Protein 1R73 (pdb70)

Sequence (66 aa):
MKASELRNYTDEELKNLLEEKKRQLMELRFQLAMGQLKNTSLIKLTKRDIARIKTILRERELGIRRMKASELRNYTDEELKNLLEEKKRQLMELRFQLAMGQLKNTSLIKLTKRDIARIKTILRERELGIRRMKASELRNYTDEELKNLLEEKKRQLMELRFQLAMGQLKNTSLIKLTKRDIARIKTILRERELGIRRMKASELRNYTDEELKNLLEEKKRQLMELRFQLAMGQLKNTSLIKLTKRDIARIKTILRERELGIRRMKASELRNYTDEELKNLLEEKKRQLMELRFQLAMGQLKNTSLIKLTKRDIARIKTILRERELGIRRMKASELRNYTDEELKNLLEEKKRQLMELRFQLAMGQLKNTSLIKLTKRDIARIKTILRERELGIRRMKASELRNYTDEELKNLLEEKKRQLMELRFQLAMGQLKNTSLIKLTKRDIARIKTILRERELGIRRMKASELRNYTDEELKNLLEEKKRQLMELRFQLAMGQLKNTSLIKLTKRDIARIKTILRERELGIRRMKASELRNYTDEELKNLLEEKKRQLMELRFQLAMGQLKNTSLIKLTKRDIARIKTILRERELGIRRMKASELRNYTDEELKNLLEEKKRQLMELRFQLAMGQLKNTSLIKLTKRDIARIKTILRERELGIRRMKASELRNYTDEELKNLLEEKKRQLMELRFQLAMGQLKNTSLIKLTKRDIARIKTILRERELGIRRMKASELRNYTDEELKNLLEEKKRQLMELRFQLAMGQLKNTSLIKLTKRDIARIKTILRERELGIRRMKASELRNYTDEELKNLLEEKKRQLMELRFQLAMGQLKNTSLIKLTKRDIARIKTILRERELGIRRMKASELRNYTDEELKNLLEEKKRQLMELRFQLAMGQLKNTSLIKLTKRDIARIKTILRERELGIRRMKASELRNYTDEELKNLLEEKKRQLMELRFQLAMGQLKNTSLIKLTKRDIARIKTILRERELGIRRMKASELRNYTDEELKNLLEEKKRQLMELRFQLAMGQLKNTSLIKLTKRDIARIKTILRERELGIRRMKASELRNYTDEELKNLLEEKKRQLMELRFQLAMGQLKNTSLIKLTKRDIARIKTILRERELGIRRMKASELRNYTDEELKNLLEEKKRQLMELRFQLAMGQLKNTSLIKLTKRDIARIKTILRERELGIRRMKASELRNYTDEELKNLLEEKKRQLMELRFQLAMGQLKNTSLIKLTKRDIARIKTILRERELGIRRMKASELRNYTDEELKNLLEEKKRQLMELRFQLAMGQLKNTSLIKLTKRDIARIKTILRERELGIRR

CATH classification: 1.10.287.310

Organism: Thermotoga maritima (strain ATCC 43589 / DSM 3109 / JCM 10099 / NBRC 100826 / MSB8) (NCBI:txid243274)

Structure (mmCIF, N/CA/C/O backbone):
data_1R73
#
_entry.id   1R73
#
_cell.length_a   1.000
_cell.length_b   1.000
_cell.length_c   1.000
_cell.angle_alpha   90.00
_cell.angle_beta   90.00
_cell.angle_gamma   90.00
#
_symmetry.space_group_name_H-M   'P 1'
#
loop_
_atom_site.group_PDB
_atom_site.id
_atom_site.type_symbol
_atom_site.label_atom_id
_atom_site.label_alt_id
_atom_site.label_comp_id
_atom_site.label_asym_id
_atom_site.label_entity_id
_atom_site.label_seq_id
_atom_site.pdbx_PDB_ins_code
_atom_site.Cartn_x
_atom_site.Cartn_y
_atom_site.Cartn_z
_atom_site.occupancy
_atom_site.B_iso_or_equiv
_atom_site.auth_seq_id
_atom_site.auth_comp_id
_atom_site.auth_asym_id
_atom_site.auth_atom_id
_atom_site.pdbx_PDB_model_num
ATOM 1 N N . MET A 1 1 ? 9.504 6.433 -1.663 1.00 0.00 1 MET A N 1
ATOM 2 C CA . MET A 1 1 ? 10.965 6.552 -1.514 1.00 0.00 1 MET A CA 1
ATOM 3 C C . MET A 1 1 ? 11.370 6.068 -0.122 1.00 0.00 1 MET A C 1
ATOM 4 O O . MET A 1 1 ? 11.386 4.855 0.092 1.00 0.00 1 MET A O 1
ATOM 18 N N . LYS A 1 2 ? 11.692 6.950 0.837 1.00 0.00 2 LYS A N 1
ATOM 19 C CA . LYS A 1 2 ? 12.045 6.520 2.194 1.00 0.00 2 LYS A CA 1
ATOM 20 C C . LYS A 1 2 ? 10.863 5.825 2.878 1.00 0.00 2 LYS A C 1
ATOM 21 O O . LYS A 1 2 ? 9.702 6.074 2.525 1.00 0.00 2 LYS A O 1
ATOM 40 N N . ALA A 1 3 ? 11.174 4.931 3.819 1.00 0.00 3 ALA A N 1
ATOM 41 C CA . ALA A 1 3 ? 10.271 4.253 4.724 1.00 0.00 3 ALA A CA 1
ATOM 42 C C . ALA A 1 3 ? 10.693 4.560 6.157 1.00 0.00 3 ALA A C 1
ATOM 43 O O . ALA A 1 3 ? 9.994 5.241 6.897 1.00 0.00 3 ALA A O 1
ATOM 50 N N . SER A 1 4 ? 11.795 3.929 6.562 1.00 0.00 4 SER A N 1
ATOM 51 C CA . SER A 1 4 ? 12.062 3.359 7.869 1.00 0.00 4 SER A CA 1
ATOM 52 C C . SER A 1 4 ? 10.899 2.492 8.285 1.00 0.00 4 SER A C 1
ATOM 53 O O . SER A 1 4 ? 11.005 1.279 8.205 1.00 0.00 4 SER A O 1
ATOM 61 N N . GLU A 1 5 ? 9.780 3.110 8.594 1.00 0.00 5 GLU A N 1
ATOM 62 C CA . GLU A 1 5 ? 8.643 2.499 9.287 1.00 0.00 5 GLU A CA 1
ATOM 63 C C . GLU A 1 5 ? 8.153 1.291 8.482 1.00 0.00 5 GLU A C 1
ATOM 64 O O . GLU A 1 5 ? 8.126 0.161 8.953 1.00 0.00 5 GLU A O 1
ATOM 76 N N . LEU A 1 6 ? 7.915 1.501 7.191 1.00 0.00 6 LEU A N 1
ATOM 77 C CA . LEU A 1 6 ? 7.376 0.497 6.283 1.00 0.00 6 LEU A CA 1
ATOM 78 C C . LEU A 1 6 ? 8.332 -0.642 5.944 1.00 0.00 6 LEU A C 1
ATOM 79 O O . LEU A 1 6 ? 7.892 -1.623 5.354 1.00 0.00 6 LEU A O 1
ATOM 95 N N . ARG A 1 7 ? 9.628 -0.530 6.239 1.00 0.00 7 ARG A N 1
ATOM 96 C CA . ARG A 1 7 ? 10.555 -1.640 6.234 1.00 0.00 7 ARG A CA 1
ATOM 97 C C . ARG A 1 7 ? 10.877 -2.154 7.639 1.00 0.00 7 ARG A C 1
ATOM 98 O O . ARG A 1 7 ? 11.526 -3.188 7.759 1.00 0.00 7 ARG A O 1
ATOM 119 N N . ASN A 1 8 ? 10.495 -1.401 8.668 1.00 0.00 8 ASN A N 1
ATOM 120 C CA . ASN A 1 8 ? 10.874 -1.623 10.065 1.00 0.00 8 ASN A CA 1
ATOM 121 C C . ASN A 1 8 ? 9.965 -2.635 10.754 1.00 0.00 8 ASN A C 1
ATOM 122 O O . ASN A 1 8 ? 10.409 -3.259 11.722 1.00 0.00 8 ASN A O 1
ATOM 133 N N . TYR A 1 9 ? 8.733 -2.828 10.275 1.00 0.00 9 TYR A N 1
ATOM 134 C CA . TYR A 1 9 ? 7.872 -3.881 10.751 1.00 0.00 9 TYR A CA 1
ATOM 135 C C . TYR A 1 9 ? 8.544 -5.249 10.551 1.00 0.00 9 TYR A C 1
ATOM 136 O O . TYR A 1 9 ? 9.532 -5.354 9.821 1.00 0.00 9 TYR A O 1
ATOM 154 N N . THR A 1 10 ? 8.074 -6.288 11.234 1.00 0.00 10 THR A N 1
ATOM 155 C CA . THR A 1 10 ? 8.609 -7.632 11.050 1.00 0.00 10 THR A CA 1
ATOM 156 C C . THR A 1 10 ? 7.993 -8.265 9.800 1.00 0.00 10 THR A C 1
ATOM 157 O O . THR A 1 10 ? 6.967 -7.790 9.337 1.00 0.00 10 THR A O 1
ATOM 168 N N . ASP A 1 11 ? 8.551 -9.344 9.241 1.00 0.00 11 ASP A N 1
ATOM 169 C CA . ASP A 1 11 ? 8.103 -9.891 7.946 1.00 0.00 11 ASP A CA 1
ATOM 170 C C . ASP A 1 11 ? 6.611 -10.252 7.938 1.00 0.00 11 ASP A C 1
ATOM 171 O O . ASP A 1 11 ? 5.981 -10.201 6.882 1.00 0.00 11 ASP A O 1
ATOM 180 N N . GLU A 1 12 ? 6.049 -10.571 9.105 1.00 0.00 12 GLU A N 1
ATOM 181 C CA . GLU A 1 12 ? 4.650 -10.904 9.336 1.00 0.00 12 GLU A CA 1
ATOM 182 C C . GLU A 1 12 ? 3.757 -9.659 9.413 1.00 0.00 12 GLU A C 1
ATOM 183 O O . GLU A 1 12 ? 2.626 -9.652 8.930 1.00 0.00 12 GLU A O 1
ATOM 195 N N . GLU A 1 13 ? 4.238 -8.594 10.044 1.00 0.00 13 GLU A N 1
ATOM 196 C CA . GLU A 1 13 ? 3.574 -7.292 10.052 1.00 0.00 13 GLU A CA 1
ATOM 197 C C . GLU A 1 13 ? 3.641 -6.641 8.670 1.00 0.00 13 GLU A C 1
ATOM 198 O O . GLU A 1 13 ? 2.644 -6.155 8.156 1.00 0.00 13 GLU A O 1
ATOM 210 N N . LEU A 1 14 ? 4.821 -6.645 8.045 1.00 0.00 14 LEU A N 1
ATOM 211 C CA . LEU A 1 14 ? 5.116 -6.002 6.775 1.00 0.00 14 LEU A CA 1
ATOM 212 C C . LEU A 1 14 ? 4.109 -6.488 5.748 1.00 0.00 14 LEU A C 1
ATOM 213 O O . LEU A 1 14 ? 3.383 -5.678 5.182 1.00 0.00 14 LEU A O 1
ATOM 229 N N . LYS A 1 15 ? 4.021 -7.800 5.511 1.00 0.00 15 LYS A N 1
ATOM 230 C CA . LYS A 1 15 ? 3.009 -8.351 4.630 1.00 0.00 15 LYS A CA 1
ATOM 231 C C . LYS A 1 15 ? 1.642 -7.850 5.028 1.00 0.00 15 LYS A C 1
ATOM 232 O O . LYS A 1 15 ? 0.952 -7.336 4.170 1.00 0.00 15 LYS A O 1
ATOM 251 N N . ASN A 1 16 ? 1.261 -7.948 6.293 1.00 0.00 16 ASN A N 1
ATOM 252 C CA . ASN A 1 16 ? -0.093 -7.653 6.733 1.00 0.00 16 ASN A CA 1
ATOM 253 C C . ASN A 1 16 ? -0.468 -6.177 6.606 1.00 0.00 16 ASN A C 1
ATOM 254 O O . ASN A 1 16 ? -1.644 -5.840 6.682 1.00 0.00 16 ASN A O 1
ATOM 265 N N . LEU A 1 17 ? 0.510 -5.308 6.355 1.00 0.00 17 LEU A N 1
ATOM 266 C CA . LEU A 1 17 ? 0.284 -3.869 6.189 1.00 0.00 17 LEU A CA 1
ATOM 267 C C . LEU A 1 17 ? 0.327 -3.533 4.711 1.00 0.00 17 LEU A C 1
ATOM 268 O O . LEU A 1 17 ? -0.500 -2.789 4.186 1.00 0.00 17 LEU A O 1
ATOM 284 N N . LEU A 1 18 ? 1.342 -4.053 4.030 1.00 0.00 18 LEU A N 1
ATOM 285 C CA . LEU A 1 18 ? 1.606 -3.715 2.653 1.00 0.00 18 LEU A CA 1
ATOM 286 C C . LEU A 1 18 ? 0.591 -4.419 1.760 1.00 0.00 18 LEU A C 1
ATOM 287 O O . LEU A 1 18 ? 0.185 -3.834 0.748 1.00 0.00 18 LEU A O 1
ATOM 303 N N . GLU A 1 19 ? 0.130 -5.605 2.179 1.00 0.00 19 GLU A N 1
ATOM 304 C CA . GLU A 1 19 ? -1.045 -6.237 1.601 1.00 0.00 19 GLU A CA 1
ATOM 305 C C . GLU A 1 19 ? -2.245 -5.303 1.714 1.00 0.00 19 GLU A C 1
ATOM 306 O O . GLU A 1 19 ? -2.984 -5.174 0.741 1.00 0.00 19 GLU A O 1
ATOM 318 N N . GLU A 1 20 ? -2.415 -4.638 2.864 1.00 0.00 20 GLU A N 1
ATOM 319 C CA . GLU A 1 20 ? -3.609 -3.884 3.201 1.00 0.00 20 GLU A CA 1
ATOM 320 C C . GLU A 1 20 ? -3.766 -2.713 2.244 1.00 0.00 20 GLU A C 1
ATOM 321 O O . GLU A 1 20 ? -4.820 -2.542 1.646 1.00 0.00 20 GLU A O 1
ATOM 333 N N . LYS A 1 21 ? -2.708 -1.934 2.020 1.00 0.00 21 LYS A N 1
ATOM 334 C CA . LYS A 1 21 ? -2.627 -0.899 1.023 1.00 0.00 21 LYS A CA 1
ATOM 335 C C . LYS A 1 21 ? -2.942 -1.519 -0.337 1.00 0.00 21 LYS A C 1
ATOM 336 O O . LYS A 1 21 ? -3.914 -1.091 -0.962 1.00 0.00 21 LYS A O 1
ATOM 355 N N . LYS A 1 22 ? -2.155 -2.485 -0.837 1.00 0.00 22 LYS A N 1
ATOM 356 C CA . LYS A 1 22 ? -2.416 -3.076 -2.150 1.00 0.00 22 LYS A CA 1
ATOM 357 C C . LYS A 1 22 ? -3.888 -3.469 -2.334 1.00 0.00 22 LYS A C 1
ATOM 358 O O . LYS A 1 22 ? -4.447 -3.058 -3.358 1.00 0.00 22 LYS A O 1
ATOM 377 N N . ARG A 1 23 ? -4.511 -4.206 -1.401 1.00 0.00 23 ARG A N 1
ATOM 378 C CA . ARG A 1 23 ? -5.940 -4.509 -1.484 1.00 0.00 23 ARG A CA 1
ATOM 379 C C . ARG A 1 23 ? -6.735 -3.216 -1.478 1.00 0.00 23 ARG A C 1
ATOM 380 O O . ARG A 1 23 ? -7.469 -2.998 -2.433 1.00 0.00 23 ARG A O 1
ATOM 401 N N . GLN A 1 24 ? -6.577 -2.344 -0.479 1.00 0.00 24 GLN A N 1
ATOM 402 C CA . GLN A 1 24 ? -7.382 -1.164 -0.233 1.00 0.00 24 GLN A CA 1
ATOM 403 C C . GLN A 1 24 ? -7.612 -0.393 -1.501 1.00 0.00 24 GLN A C 1
ATOM 404 O O . GLN A 1 24 ? -8.752 -0.068 -1.793 1.00 0.00 24 GLN A O 1
ATOM 418 N N . LEU A 1 25 ? -6.566 -0.103 -2.275 1.00 0.00 25 LEU A N 1
ATOM 419 C CA . LEU A 1 25 ? -6.768 0.646 -3.504 1.00 0.00 25 LEU A CA 1
ATOM 420 C C . LEU A 1 25 ? -7.779 -0.053 -4.405 1.00 0.00 25 LEU A C 1
ATOM 421 O O . LEU A 1 25 ? -8.724 0.569 -4.900 1.00 0.00 25 LEU A O 1
ATOM 437 N N . MET A 1 26 ? -7.561 -1.342 -4.634 1.00 0.00 26 MET A N 1
ATOM 438 C CA . MET A 1 26 ? -8.431 -2.141 -5.475 1.00 0.00 26 MET A CA 1
ATOM 439 C C . MET A 1 26 ? -9.840 -2.271 -4.876 1.00 0.00 26 MET A C 1
ATOM 440 O O . MET A 1 26 ? -10.803 -2.415 -5.632 1.00 0.00 26 MET A O 1
ATOM 454 N N . GLU A 1 27 ? -10.003 -2.214 -3.554 1.00 0.00 27 GLU A N 1
ATOM 455 C CA . GLU A 1 27 ? -11.310 -2.423 -2.913 1.00 0.00 27 GLU A CA 1
ATOM 456 C C . GLU A 1 27 ? -12.076 -1.112 -2.908 1.00 0.00 27 GLU A C 1
ATOM 457 O O . GLU A 1 27 ? -13.283 -1.065 -3.094 1.00 0.00 27 GLU A O 1
ATOM 469 N N . LEU A 1 28 ? -11.358 -0.015 -2.732 1.00 0.00 28 LEU A N 1
ATOM 470 C CA . LEU A 1 28 ? -11.905 1.320 -2.748 1.00 0.00 28 LEU A CA 1
ATOM 471 C C . LEU A 1 28 ? -12.440 1.623 -4.143 1.00 0.00 28 LEU A C 1
ATOM 472 O O . LEU A 1 28 ? -13.603 2.003 -4.280 1.00 0.00 28 LEU A O 1
ATOM 488 N N . ARG A 1 29 ? -11.665 1.380 -5.205 1.00 0.00 29 ARG A N 1
ATOM 489 C CA . ARG A 1 29 ? -12.214 1.525 -6.564 1.00 0.00 29 ARG A CA 1
ATOM 490 C C . ARG A 1 29 ? -13.448 0.636 -6.759 1.00 0.00 29 ARG A C 1
ATOM 491 O O . ARG A 1 29 ? -14.402 1.074 -7.397 1.00 0.00 29 ARG A O 1
ATOM 512 N N . PHE A 1 30 ? -13.453 -0.563 -6.172 1.00 0.00 30 PHE A N 1
ATOM 513 C CA . PHE A 1 30 ? -14.591 -1.472 -6.174 1.00 0.00 30 PHE A CA 1
ATOM 514 C C . PHE A 1 30 ? -15.772 -0.892 -5.382 1.00 0.00 30 PHE A C 1
ATOM 515 O O . PHE A 1 30 ? -16.913 -1.221 -5.704 1.00 0.00 30 PHE A O 1
ATOM 532 N N . GLN A 1 31 ? -15.570 -0.015 -4.388 1.00 0.00 31 GLN A N 1
ATOM 533 C CA . GLN A 1 31 ? -16.648 0.493 -3.574 1.00 0.00 31 GLN A CA 1
ATOM 534 C C . GLN A 1 31 ? -17.326 1.609 -4.336 1.00 0.00 31 GLN A C 1
ATOM 535 O O . GLN A 1 31 ? -18.538 1.742 -4.263 1.00 0.00 31 GLN A O 1
ATOM 549 N N . LEU A 1 32 ? -16.560 2.396 -5.080 1.00 0.00 32 LEU A N 1
ATOM 550 C CA . LEU A 1 32 ? -17.054 3.467 -5.935 1.00 0.00 32 LEU A CA 1
ATOM 551 C C . LEU A 1 32 ? -17.866 2.877 -7.083 1.00 0.00 32 LEU A C 1
ATOM 552 O O . LEU A 1 32 ? -19.012 3.250 -7.313 1.00 0.00 32 LEU A O 1
ATOM 568 N N . ALA A 1 33 ? -17.245 1.939 -7.794 1.00 0.00 33 ALA A N 1
ATOM 569 C CA . ALA A 1 33 ? -17.789 1.213 -8.932 1.00 0.00 33 ALA A CA 1
ATOM 570 C C . ALA A 1 33 ? -19.104 0.517 -8.589 1.00 0.00 33 ALA A C 1
ATOM 571 O O . ALA A 1 33 ? -19.895 0.232 -9.490 1.00 0.00 33 ALA A O 1
ATOM 578 N N . MET A 1 34 ? -19.347 0.233 -7.308 1.00 0.00 34 MET A N 1
ATOM 579 C CA . MET A 1 34 ? -20.658 -0.048 -6.805 1.00 0.00 34 MET A CA 1
ATOM 580 C C . MET A 1 34 ? -21.431 1.237 -6.510 1.00 0.00 34 MET A C 1
ATOM 581 O O . MET A 1 34 ? -22.336 1.598 -7.267 1.00 0.00 34 MET A O 1
ATOM 595 N N . GLY A 1 35 ? -21.081 1.919 -5.420 1.00 0.00 35 GLY A N 1
ATOM 596 C CA . GLY A 1 35 ? -21.634 3.203 -5.029 1.00 0.00 35 GLY A CA 1
ATOM 597 C C . GLY A 1 35 ? -21.608 3.398 -3.520 1.00 0.00 35 GLY A C 1
ATOM 598 O O . GLY A 1 35 ? -22.616 3.766 -2.912 1.00 0.00 35 GLY A O 1
ATOM 602 N N . GLN A 1 36 ? -20.451 3.160 -2.905 1.00 0.00 36 GLN A N 1
ATOM 603 C CA . GLN A 1 36 ? -20.224 3.173 -1.465 1.00 0.00 36 GLN A CA 1
ATOM 604 C C . GLN A 1 36 ? -19.156 4.222 -1.147 1.00 0.00 36 GLN A C 1
ATOM 605 O O . GLN A 1 36 ? -19.416 5.199 -0.451 1.00 0.00 36 GLN A O 1
ATOM 619 N N . LEU A 1 37 ? -17.956 4.057 -1.705 1.00 0.00 37 LEU A N 1
ATOM 620 C CA . LEU A 1 37 ? -16.881 5.045 -1.647 1.00 0.00 37 LEU A CA 1
ATOM 621 C C . LEU A 1 37 ? -17.335 6.321 -2.362 1.00 0.00 37 LEU A C 1
ATOM 622 O O . LEU A 1 37 ? -18.047 6.228 -3.362 1.00 0.00 37 LEU A O 1
ATOM 638 N N . LYS A 1 38 ? -16.926 7.501 -1.871 1.00 0.00 38 LYS A N 1
ATOM 639 C CA . LYS A 1 38 ? -17.317 8.793 -2.439 1.00 0.00 38 LYS A CA 1
ATOM 640 C C . LYS A 1 38 ? -16.197 9.841 -2.447 1.00 0.00 38 LYS A C 1
ATOM 641 O O . LYS A 1 38 ? -16.249 10.744 -3.282 1.00 0.00 38 LYS A O 1
ATOM 660 N N . ASN A 1 39 ? -15.193 9.745 -1.561 1.00 0.00 39 ASN A N 1
ATOM 661 C CA . ASN A 1 39 ? -14.056 10.673 -1.545 1.00 0.00 39 ASN A CA 1
ATOM 662 C C . ASN A 1 39 ? -12.971 10.185 -2.504 1.00 0.00 39 ASN A C 1
ATOM 663 O O . ASN A 1 39 ? -12.219 9.260 -2.191 1.00 0.00 39 ASN A O 1
ATOM 674 N N . THR A 1 40 ? -12.872 10.772 -3.690 1.00 0.00 40 THR A N 1
ATOM 675 C CA . THR A 1 40 ? -11.916 10.316 -4.685 1.00 0.00 40 THR A CA 1
ATOM 676 C C . THR A 1 40 ? -10.502 10.862 -4.463 1.00 0.00 40 THR A C 1
ATOM 677 O O . THR A 1 40 ? -9.541 10.240 -4.938 1.00 0.00 40 THR A O 1
ATOM 688 N N . SER A 1 41 ? -10.337 11.974 -3.733 1.00 0.00 41 SER A N 1
ATOM 689 C CA . SER A 1 41 ? -9.018 12.432 -3.307 1.00 0.00 41 SER A CA 1
ATOM 690 C C . SER A 1 41 ? -8.368 11.359 -2.436 1.00 0.00 41 SER A C 1
ATOM 691 O O . SER A 1 41 ? -7.181 11.077 -2.594 1.00 0.00 41 SER A O 1
ATOM 699 N N . LEU A 1 42 ? -9.155 10.701 -1.579 1.00 0.00 42 LEU A N 1
ATOM 700 C CA . LEU A 1 42 ? -8.645 9.665 -0.688 1.00 0.00 42 LEU A CA 1
ATOM 701 C C . LEU A 1 42 ? -8.094 8.541 -1.551 1.00 0.00 42 LEU A C 1
ATOM 702 O O . LEU A 1 42 ? -6.945 8.170 -1.355 1.00 0.00 42 LEU A O 1
ATOM 718 N N . ILE A 1 43 ? -8.839 8.043 -2.546 1.00 0.00 43 ILE A N 1
ATOM 719 C CA . ILE A 1 43 ? -8.306 7.055 -3.489 1.00 0.00 43 ILE A CA 1
ATOM 720 C C . ILE A 1 43 ? -6.969 7.541 -4.072 1.00 0.00 43 ILE A C 1
ATOM 721 O O . ILE A 1 43 ? -6.007 6.782 -4.108 1.00 0.00 43 ILE A O 1
ATOM 737 N N . LYS A 1 44 ? -6.877 8.789 -4.527 1.00 0.00 44 LYS A N 1
ATOM 738 C CA . LYS A 1 44 ? -5.740 9.309 -5.278 1.00 0.00 44 LYS A CA 1
ATOM 739 C C . LYS A 1 44 ? -4.466 9.391 -4.446 1.00 0.00 44 LYS A C 1
ATOM 740 O O . LYS A 1 44 ? -3.373 9.119 -4.950 1.00 0.00 44 LYS A O 1
ATOM 759 N N . LEU A 1 45 ? -4.606 9.759 -3.180 1.00 0.00 45 LEU A N 1
ATOM 760 C CA . LEU A 1 45 ? -3.619 9.686 -2.124 1.00 0.00 45 LEU A CA 1
ATOM 761 C C . LEU A 1 45 ? -3.292 8.234 -1.830 1.00 0.00 45 LEU A C 1
ATOM 762 O O . LEU A 1 45 ? -2.123 7.874 -1.698 1.00 0.00 45 LEU A O 1
ATOM 778 N N . THR A 1 46 ? -4.316 7.393 -1.761 1.00 0.00 46 THR A N 1
ATOM 779 C CA . THR A 1 46 ? -4.168 6.000 -1.425 1.00 0.00 46 THR A CA 1
ATOM 780 C C . THR A 1 46 ? -3.293 5.368 -2.505 1.00 0.00 46 THR A C 1
ATOM 781 O O . THR A 1 46 ? -2.312 4.746 -2.150 1.00 0.00 46 THR A O 1
ATOM 792 N N . LYS A 1 47 ? -3.465 5.659 -3.801 1.00 0.00 47 LYS A N 1
ATOM 793 C CA . LYS A 1 47 ? -2.567 5.199 -4.870 1.00 0.00 47 LYS A CA 1
ATOM 794 C C . LYS A 1 47 ? -1.109 5.557 -4.650 1.00 0.00 47 LYS A C 1
ATOM 795 O O . LYS A 1 47 ? -0.252 4.756 -5.009 1.00 0.00 47 LYS A O 1
ATOM 814 N N . ARG A 1 48 ? -0.794 6.776 -4.201 1.00 0.00 48 ARG A N 1
ATOM 815 C CA . ARG A 1 48 ? 0.611 7.200 -4.101 1.00 0.00 48 ARG A CA 1
ATOM 816 C C . ARG A 1 48 ? 1.319 6.247 -3.164 1.00 0.00 48 ARG A C 1
ATOM 817 O O . ARG A 1 48 ? 2.405 5.743 -3.439 1.00 0.00 48 ARG A O 1
ATOM 838 N N . ASP A 1 49 ? 0.647 5.998 -2.054 1.00 0.00 49 ASP A N 1
ATOM 839 C CA . ASP A 1 49 ? 1.160 5.229 -0.953 1.00 0.00 49 ASP A CA 1
ATOM 840 C C . ASP A 1 49 ? 0.978 3.752 -1.237 1.00 0.00 49 ASP A C 1
ATOM 841 O O . ASP A 1 49 ? 1.869 2.988 -0.942 1.00 0.00 49 ASP A O 1
ATOM 850 N N . ILE A 1 50 ? -0.074 3.311 -1.922 1.00 0.00 50 ILE A N 1
ATOM 851 C CA . ILE A 1 50 ? -0.139 1.958 -2.452 1.00 0.00 50 ILE A CA 1
ATOM 852 C C . ILE A 1 50 ? 1.094 1.725 -3.258 1.00 0.00 50 ILE A C 1
ATOM 853 O O . ILE A 1 50 ? 1.738 0.720 -3.039 1.00 0.00 50 ILE A O 1
ATOM 869 N N . ALA A 1 51 ? 1.413 2.637 -4.165 1.00 0.00 51 ALA A N 1
ATOM 870 C CA . ALA A 1 51 ? 2.534 2.457 -5.028 1.00 0.00 51 ALA A CA 1
ATOM 871 C C . ALA A 1 51 ? 3.801 2.390 -4.190 1.00 0.00 51 ALA A C 1
ATOM 872 O O . ALA A 1 51 ? 4.520 1.412 -4.338 1.00 0.00 51 ALA A O 1
ATOM 879 N N . ARG A 1 52 ? 4.056 3.326 -3.263 1.00 0.00 52 ARG A N 1
ATOM 880 C CA . ARG A 1 52 ? 5.202 3.266 -2.375 1.00 0.00 52 ARG A CA 1
ATOM 881 C C . ARG A 1 52 ? 5.272 1.970 -1.573 1.00 0.00 52 ARG A C 1
ATOM 882 O O . ARG A 1 52 ? 6.259 1.253 -1.638 1.00 0.00 52 ARG A O 1
ATOM 903 N N . ILE A 1 53 ? 4.236 1.669 -0.808 1.00 0.00 53 ILE A N 1
ATOM 904 C CA . ILE A 1 53 ? 4.085 0.442 -0.032 1.00 0.00 53 ILE A CA 1
ATOM 905 C C . ILE A 1 53 ? 4.245 -0.833 -0.869 1.00 0.00 53 ILE A C 1
ATOM 906 O O . ILE A 1 53 ? 5.062 -1.692 -0.538 1.00 0.00 53 ILE A O 1
ATOM 922 N N . LYS A 1 54 ? 3.479 -1.018 -1.936 1.00 0.00 54 LYS A N 1
ATOM 923 C CA . LYS A 1 54 ? 3.540 -2.245 -2.722 1.00 0.00 54 LYS A CA 1
ATOM 924 C C . LYS A 1 54 ? 4.898 -2.354 -3.444 1.00 0.00 54 LYS A C 1
ATOM 925 O O . LYS A 1 54 ? 5.399 -3.463 -3.653 1.00 0.00 54 LYS A O 1
ATOM 944 N N . THR A 1 55 ? 5.541 -1.221 -3.751 1.00 0.00 55 THR A N 1
ATOM 945 C CA . THR A 1 55 ? 6.942 -1.150 -4.135 1.00 0.00 55 THR A CA 1
ATOM 946 C C . THR A 1 55 ? 7.827 -1.627 -2.995 1.00 0.00 55 THR A C 1
ATOM 947 O O . THR A 1 55 ? 8.713 -2.416 -3.283 1.00 0.00 55 THR A O 1
ATOM 958 N N . ILE A 1 56 ? 7.642 -1.177 -1.745 1.00 0.00 56 ILE A N 1
ATOM 959 C CA . ILE A 1 56 ? 8.461 -1.628 -0.615 1.00 0.00 56 ILE A CA 1
ATOM 960 C C . ILE A 1 56 ? 8.460 -3.151 -0.605 1.00 0.00 56 ILE A C 1
ATOM 961 O O . ILE A 1 56 ? 9.539 -3.730 -0.562 1.00 0.00 56 ILE A O 1
ATOM 977 N N . LEU A 1 57 ? 7.282 -3.788 -0.686 1.00 0.00 57 LEU A N 1
ATOM 978 C CA . LEU A 1 57 ? 7.207 -5.244 -0.741 1.00 0.00 57 LEU A CA 1
ATOM 979 C C . LEU A 1 57 ? 8.080 -5.748 -1.887 1.00 0.00 57 LEU A C 1
ATOM 980 O O . LEU A 1 57 ? 9.002 -6.503 -1.610 1.00 0.00 57 LEU A O 1
ATOM 996 N N . ARG A 1 58 ? 7.904 -5.243 -3.118 1.00 0.00 58 ARG A N 1
ATOM 997 C CA . ARG A 1 58 ? 8.728 -5.622 -4.272 1.00 0.00 58 ARG A CA 1
ATOM 998 C C . ARG A 1 58 ? 10.212 -5.526 -3.929 1.00 0.00 58 ARG A C 1
ATOM 999 O O . ARG A 1 58 ? 10.929 -6.507 -4.075 1.00 0.00 58 ARG A O 1
ATOM 1020 N N . GLU A 1 59 ? 10.678 -4.361 -3.483 1.00 0.00 59 GLU A N 1
ATOM 1021 C CA . GLU A 1 59 ? 12.073 -4.083 -3.146 1.00 0.00 59 GLU A CA 1
ATOM 1022 C C . GLU A 1 59 ? 12.584 -5.140 -2.154 1.00 0.00 59 GLU A C 1
ATOM 1023 O O . GLU A 1 59 ? 13.711 -5.622 -2.287 1.00 0.00 59 GLU A O 1
ATOM 1035 N N . ARG A 1 60 ? 11.746 -5.530 -1.189 1.00 0.00 60 ARG A N 1
ATOM 1036 C CA . ARG A 1 60 ? 12.087 -6.523 -0.180 1.00 0.00 60 ARG A CA 1
ATOM 1037 C C . ARG A 1 60 ? 12.185 -7.928 -0.770 1.00 0.00 60 ARG A C 1
ATOM 1038 O O . ARG A 1 60 ? 12.972 -8.726 -0.264 1.00 0.00 60 ARG A O 1
ATOM 1059 N N . GLU A 1 61 ? 11.442 -8.232 -1.829 1.00 0.00 61 GLU A N 1
ATOM 1060 C CA . GLU A 1 61 ? 11.503 -9.512 -2.531 1.00 0.00 61 GLU A CA 1
ATOM 1061 C C . GLU A 1 61 ? 12.907 -9.702 -3.120 1.00 0.00 61 GLU A C 1
ATOM 1062 O O . GLU A 1 61 ? 13.534 -10.727 -2.845 1.00 0.00 61 GLU A O 1
ATOM 1074 N N . LEU A 1 62 ? 13.426 -8.774 -3.940 1.00 0.00 62 LEU A N 1
ATOM 1075 C CA . LEU A 1 62 ? 14.635 -9.060 -4.712 1.00 0.00 62 LEU A CA 1
ATOM 1076 C C . LEU A 1 62 ? 15.918 -8.986 -3.895 1.00 0.00 62 LEU A C 1
ATOM 1077 O O . LEU A 1 62 ? 16.946 -9.494 -4.345 1.00 0.00 62 LEU A O 1
ATOM 1093 N N . GLY A 1 63 ? 15.927 -8.254 -2.783 1.00 0.00 63 GLY A N 1
ATOM 1094 C CA . GLY A 1 63 ? 17.151 -7.942 -2.058 1.00 0.00 63 GLY A CA 1
ATOM 1095 C C . GLY A 1 63 ? 17.451 -6.445 -1.968 1.00 0.00 63 GLY A C 1
ATOM 1096 O O . GLY A 1 63 ? 18.510 -6.083 -1.450 1.00 0.00 63 GLY A O 1
ATOM 1100 N N . ILE A 1 64 ? 16.593 -5.554 -2.475 1.00 0.00 64 ILE A N 1
ATOM 1101 C CA . ILE A 1 64 ? 16.806 -4.121 -2.458 1.00 0.00 64 ILE A CA 1
ATOM 1102 C C . ILE A 1 64 ? 16.600 -3.565 -1.041 1.00 0.00 64 ILE A C 1
ATOM 1103 O O . ILE A 1 64 ? 17.059 -2.463 -0.745 1.00 0.00 64 ILE A O 1
ATOM 1119 N N . ARG A 1 65 ? 15.914 -4.296 -0.155 1.00 0.00 65 ARG A N 1
ATOM 1120 C CA . ARG A 1 65 ? 15.574 -3.887 1.215 1.00 0.00 65 ARG A CA 1
ATOM 1121 C C . ARG A 1 65 ? 15.812 -5.050 2.186 1.00 0.00 65 ARG A C 1
ATOM 1122 O O . ARG A 1 65 ? 14.960 -5.323 3.039 1.00 0.00 65 ARG A O 1
ATOM 1143 N N . ARG A 1 66 ? 16.985 -5.676 2.043 1.00 0.00 66 ARG A N 1
ATOM 1144 C CA . ARG A 1 66 ? 17.492 -6.848 2.744 1.00 0.00 66 ARG A CA 1
ATOM 1145 C C . ARG A 1 66 ? 16.355 -7.730 3.231 1.00 0.00 66 ARG A C 1
ATOM 1146 O O . ARG A 1 66 ? 15.777 -8.430 2.373 1.00 0.00 66 ARG A O 1
ATOM 1167 N N . MET A 1 1 ? 8.294 9.924 3.163 1.00 0.00 1 MET A N 2
ATOM 1168 C CA . MET A 1 1 ? 9.493 9.903 2.302 1.00 0.00 1 MET A CA 2
ATOM 1169 C C . MET A 1 1 ? 10.379 8.678 2.563 1.00 0.00 1 MET A C 2
ATOM 1170 O O . MET A 1 1 ? 10.366 7.729 1.778 1.00 0.00 1 MET A O 2
ATOM 1184 N N . LYS A 1 2 ? 11.201 8.662 3.619 1.00 0.00 2 LYS A N 2
ATOM 1185 C CA . LYS A 1 2 ? 12.011 7.502 4.010 1.00 0.00 2 LYS A CA 2
ATOM 1186 C C . LYS A 1 2 ? 11.091 6.347 4.405 1.00 0.00 2 LYS A C 2
ATOM 1187 O O . LYS A 1 2 ? 9.942 6.575 4.783 1.00 0.00 2 LYS A O 2
ATOM 1206 N N . ALA A 1 3 ? 11.591 5.119 4.321 1.00 0.00 3 ALA A N 2
ATOM 1207 C CA . ALA A 1 3 ? 10.864 3.887 4.563 1.00 0.00 3 ALA A CA 2
ATOM 1208 C C . ALA A 1 3 ? 11.253 3.264 5.888 1.00 0.00 3 ALA A C 2
ATOM 1209 O O . ALA A 1 3 ? 10.795 2.149 6.106 1.00 0.00 3 ALA A O 2
ATOM 1216 N N . SER A 1 4 ? 12.139 3.843 6.716 1.00 0.00 4 SER A N 2
ATOM 1217 C CA . SER A 1 4 ? 12.443 3.212 8.002 1.00 0.00 4 SER A CA 2
ATOM 1218 C C . SER A 1 4 ? 11.160 2.781 8.715 1.00 0.00 4 SER A C 2
ATOM 1219 O O . SER A 1 4 ? 11.138 1.651 9.176 1.00 0.00 4 SER A O 2
ATOM 1227 N N . GLU A 1 5 ? 10.094 3.583 8.664 1.00 0.00 5 GLU A N 2
ATOM 1228 C CA . GLU A 1 5 ? 8.749 3.253 9.152 1.00 0.00 5 GLU A CA 2
ATOM 1229 C C . GLU A 1 5 ? 8.218 1.926 8.592 1.00 0.00 5 GLU A C 2
ATOM 1230 O O . GLU A 1 5 ? 7.921 0.979 9.305 1.00 0.00 5 GLU A O 2
ATOM 1242 N N . LEU A 1 6 ? 8.092 1.852 7.277 1.00 0.00 6 LEU A N 2
ATOM 1243 C CA . LEU A 1 6 ? 7.463 0.766 6.550 1.00 0.00 6 LEU A CA 2
ATOM 1244 C C . LEU A 1 6 ? 8.331 -0.462 6.624 1.00 0.00 6 LEU A C 2
ATOM 1245 O O . LEU A 1 6 ? 7.841 -1.541 6.917 1.00 0.00 6 LEU A O 2
ATOM 1261 N N . ARG A 1 7 ? 9.625 -0.323 6.379 1.00 0.00 7 ARG A N 2
ATOM 1262 C CA . ARG A 1 7 ? 10.583 -1.408 6.455 1.00 0.00 7 ARG A CA 2
ATOM 1263 C C . ARG A 1 7 ? 10.733 -1.915 7.889 1.00 0.00 7 ARG A C 2
ATOM 1264 O O . ARG A 1 7 ? 11.300 -2.986 8.090 1.00 0.00 7 ARG A O 2
ATOM 1285 N N . ASN A 1 8 ? 10.266 -1.139 8.865 1.00 0.00 8 ASN A N 2
ATOM 1286 C CA . ASN A 1 8 ? 10.445 -1.472 10.286 1.00 0.00 8 ASN A CA 2
ATOM 1287 C C . ASN A 1 8 ? 9.549 -2.617 10.737 1.00 0.00 8 ASN A C 2
ATOM 1288 O O . ASN A 1 8 ? 9.821 -3.189 11.799 1.00 0.00 8 ASN A O 2
ATOM 1299 N N . TYR A 1 9 ? 8.465 -2.932 10.017 1.00 0.00 9 TYR A N 2
ATOM 1300 C CA . TYR A 1 9 ? 7.572 -3.981 10.410 1.00 0.00 9 TYR A CA 2
ATOM 1301 C C . TYR A 1 9 ? 8.300 -5.324 10.332 1.00 0.00 9 TYR A C 2
ATOM 1302 O O . TYR A 1 9 ? 9.387 -5.423 9.746 1.00 0.00 9 TYR A O 2
ATOM 1320 N N . THR A 1 10 ? 7.769 -6.335 11.010 1.00 0.00 10 THR A N 2
ATOM 1321 C CA . THR A 1 10 ? 8.318 -7.680 10.932 1.00 0.00 10 THR A CA 2
ATOM 1322 C C . THR A 1 10 ? 7.806 -8.337 9.656 1.00 0.00 10 THR A C 2
ATOM 1323 O O . THR A 1 10 ? 6.796 -7.886 9.141 1.00 0.00 10 THR A O 2
ATOM 1334 N N . ASP A 1 11 ? 8.432 -9.396 9.137 1.00 0.00 11 ASP A N 2
ATOM 1335 C CA . ASP A 1 11 ? 8.097 -9.953 7.816 1.00 0.00 11 ASP A CA 2
ATOM 1336 C C . ASP A 1 11 ? 6.608 -10.265 7.680 1.00 0.00 11 ASP A C 2
ATOM 1337 O O . ASP A 1 11 ? 6.030 -10.041 6.618 1.00 0.00 11 ASP A O 2
ATOM 1346 N N . GLU A 1 12 ? 5.985 -10.712 8.765 1.00 0.00 12 GLU A N 2
ATOM 1347 C CA . GLU A 1 12 ? 4.559 -10.949 8.881 1.00 0.00 12 GLU A CA 2
ATOM 1348 C C . GLU A 1 12 ? 3.752 -9.646 8.862 1.00 0.00 12 GLU A C 2
ATOM 1349 O O . GLU A 1 12 ? 2.811 -9.503 8.090 1.00 0.00 12 GLU A O 2
ATOM 1361 N N . GLU A 1 13 ? 4.107 -8.677 9.696 1.00 0.00 13 GLU A N 2
ATOM 1362 C CA . GLU A 1 13 ? 3.404 -7.399 9.726 1.00 0.00 13 GLU A CA 2
ATOM 1363 C C . GLU A 1 13 ? 3.538 -6.649 8.413 1.00 0.00 13 GLU A C 2
ATOM 1364 O O . GLU A 1 13 ? 2.582 -6.056 7.938 1.00 0.00 13 GLU A O 2
ATOM 1376 N N . LEU A 1 14 ? 4.711 -6.724 7.796 1.00 0.00 14 LEU A N 2
ATOM 1377 C CA . LEU A 1 14 ? 5.032 -6.111 6.522 1.00 0.00 14 LEU A CA 2
ATOM 1378 C C . LEU A 1 14 ? 3.983 -6.562 5.526 1.00 0.00 14 LEU A C 2
ATOM 1379 O O . LEU A 1 14 ? 3.174 -5.757 5.076 1.00 0.00 14 LEU A O 2
ATOM 1395 N N . LYS A 1 15 ? 3.927 -7.848 5.200 1.00 0.00 15 LYS A N 2
ATOM 1396 C CA . LYS A 1 15 ? 2.934 -8.355 4.284 1.00 0.00 15 LYS A CA 2
ATOM 1397 C C . LYS A 1 15 ? 1.537 -8.039 4.766 1.00 0.00 15 LYS A C 2
ATOM 1398 O O . LYS A 1 15 ? 0.752 -7.614 3.939 1.00 0.00 15 LYS A O 2
ATOM 1417 N N . ASN A 1 16 ? 1.224 -8.171 6.049 1.00 0.00 16 ASN A N 2
ATOM 1418 C CA . ASN A 1 16 ? -0.117 -7.921 6.576 1.00 0.00 16 ASN A CA 2
ATOM 1419 C C . ASN A 1 16 ? -0.551 -6.458 6.449 1.00 0.00 16 ASN A C 2
ATOM 1420 O O . ASN A 1 16 ? -1.744 -6.154 6.504 1.00 0.00 16 ASN A O 2
ATOM 1431 N N . LEU A 1 17 ? 0.392 -5.556 6.194 1.00 0.00 17 LEU A N 2
ATOM 1432 C CA . LEU A 1 17 ? 0.111 -4.123 6.068 1.00 0.00 17 LEU A CA 2
ATOM 1433 C C . LEU A 1 17 ? 0.079 -3.777 4.598 1.00 0.00 17 LEU A C 2
ATOM 1434 O O . LEU A 1 17 ? -0.768 -3.011 4.141 1.00 0.00 17 LEU A O 2
ATOM 1450 N N . LEU A 1 18 ? 1.040 -4.308 3.848 1.00 0.00 18 LEU A N 2
ATOM 1451 C CA . LEU A 1 18 ? 1.225 -3.938 2.464 1.00 0.00 18 LEU A CA 2
ATOM 1452 C C . LEU A 1 18 ? 0.186 -4.649 1.624 1.00 0.00 18 LEU A C 2
ATOM 1453 O O . LEU A 1 18 ? -0.238 -4.095 0.606 1.00 0.00 18 LEU A O 2
ATOM 1469 N N . GLU A 1 19 ? -0.259 -5.828 2.068 1.00 0.00 19 GLU A N 2
ATOM 1470 C CA . GLU A 1 19 ? -1.468 -6.444 1.548 1.00 0.00 19 GLU A CA 2
ATOM 1471 C C . GLU A 1 19 ? -2.681 -5.541 1.774 1.00 0.00 19 GLU A C 2
ATOM 1472 O O . GLU A 1 19 ? -3.535 -5.477 0.894 1.00 0.00 19 GLU A O 2
ATOM 1484 N N . GLU A 1 20 ? -2.748 -4.820 2.904 1.00 0.00 20 GLU A N 2
ATOM 1485 C CA . GLU A 1 20 ? -3.872 -3.948 3.214 1.00 0.00 20 GLU A CA 2
ATOM 1486 C C . GLU A 1 20 ? -3.954 -2.793 2.216 1.00 0.00 20 GLU A C 2
ATOM 1487 O O . GLU A 1 20 ? -5.000 -2.586 1.619 1.00 0.00 20 GLU A O 2
ATOM 1499 N N . LYS A 1 21 ? -2.875 -2.046 1.973 1.00 0.00 21 LYS A N 2
ATOM 1500 C CA . LYS A 1 21 ? -2.813 -0.993 0.985 1.00 0.00 21 LYS A CA 2
ATOM 1501 C C . LYS A 1 21 ? -3.184 -1.607 -0.366 1.00 0.00 21 LYS A C 2
ATOM 1502 O O . LYS A 1 21 ? -4.133 -1.148 -0.999 1.00 0.00 21 LYS A O 2
ATOM 1521 N N . LYS A 1 22 ? -2.478 -2.647 -0.830 1.00 0.00 22 LYS A N 2
ATOM 1522 C CA . LYS A 1 22 ? -2.815 -3.317 -2.085 1.00 0.00 22 LYS A CA 2
ATOM 1523 C C . LYS A 1 22 ? -4.308 -3.671 -2.218 1.00 0.00 22 LYS A C 2
ATOM 1524 O O . LYS A 1 22 ? -4.826 -3.431 -3.316 1.00 0.00 22 LYS A O 2
ATOM 1543 N N . ARG A 1 23 ? -5.012 -4.189 -1.188 1.00 0.00 23 ARG A N 2
ATOM 1544 C CA . ARG A 1 23 ? -6.456 -4.370 -1.306 1.00 0.00 23 ARG A CA 2
ATOM 1545 C C . ARG A 1 23 ? -7.151 -3.021 -1.306 1.00 0.00 23 ARG A C 2
ATOM 1546 O O . ARG A 1 23 ? -7.927 -2.798 -2.219 1.00 0.00 23 ARG A O 2
ATOM 1567 N N . GLN A 1 24 ? -6.880 -2.118 -0.361 1.00 0.00 24 GLN A N 2
ATOM 1568 C CA . GLN A 1 24 ? -7.543 -0.840 -0.160 1.00 0.00 24 GLN A CA 2
ATOM 1569 C C . GLN A 1 24 ? -7.705 -0.096 -1.476 1.00 0.00 24 GLN A C 2
ATOM 1570 O O . GLN A 1 24 ? -8.782 0.396 -1.773 1.00 0.00 24 GLN A O 2
ATOM 1584 N N . LEU A 1 25 ? -6.673 -0.043 -2.314 1.00 0.00 25 LEU A N 2
ATOM 1585 C CA . LEU A 1 25 ? -6.799 0.546 -3.642 1.00 0.00 25 LEU A CA 2
ATOM 1586 C C . LEU A 1 25 ? -7.923 -0.108 -4.448 1.00 0.00 25 LEU A C 2
ATOM 1587 O O . LEU A 1 25 ? -8.807 0.575 -4.970 1.00 0.00 25 LEU A O 2
ATOM 1603 N N . MET A 1 26 ? -7.873 -1.428 -4.588 1.00 0.00 26 MET A N 2
ATOM 1604 C CA . MET A 1 26 ? -8.885 -2.194 -5.304 1.00 0.00 26 MET A CA 2
ATOM 1605 C C . MET A 1 26 ? -10.257 -2.150 -4.605 1.00 0.00 26 MET A C 2
ATOM 1606 O O . MET A 1 26 ? -11.274 -2.259 -5.282 1.00 0.00 26 MET A O 2
ATOM 1620 N N . GLU A 1 27 ? -10.307 -1.958 -3.290 1.00 0.00 27 GLU A N 2
ATOM 1621 C CA . GLU A 1 27 ? -11.493 -2.016 -2.433 1.00 0.00 27 GLU A CA 2
ATOM 1622 C C . GLU A 1 27 ? -12.228 -0.692 -2.430 1.00 0.00 27 GLU A C 2
ATOM 1623 O O . GLU A 1 27 ? -13.454 -0.640 -2.344 1.00 0.00 27 GLU A O 2
ATOM 1635 N N . LEU A 1 28 ? -11.470 0.393 -2.476 1.00 0.00 28 LEU A N 2
ATOM 1636 C CA . LEU A 1 28 ? -12.009 1.722 -2.503 1.00 0.00 28 LEU A CA 2
ATOM 1637 C C . LEU A 1 28 ? -12.560 1.950 -3.894 1.00 0.00 28 LEU A C 2
ATOM 1638 O O . LEU A 1 28 ? -13.744 2.253 -4.029 1.00 0.00 28 LEU A O 2
ATOM 1654 N N . ARG A 1 29 ? -11.766 1.702 -4.944 1.00 0.00 29 ARG A N 2
ATOM 1655 C CA . ARG A 1 29 ? -12.284 1.804 -6.314 1.00 0.00 29 ARG A CA 2
ATOM 1656 C C . ARG A 1 29 ? -13.525 0.927 -6.488 1.00 0.00 29 ARG A C 2
ATOM 1657 O O . ARG A 1 29 ? -14.399 1.267 -7.276 1.00 0.00 29 ARG A O 2
ATOM 1678 N N . PHE A 1 30 ? -13.585 -0.194 -5.770 1.00 0.00 30 PHE A N 2
ATOM 1679 C CA . PHE A 1 30 ? -14.704 -1.105 -5.777 1.00 0.00 30 PHE A CA 2
ATOM 1680 C C . PHE A 1 30 ? -15.925 -0.452 -5.139 1.00 0.00 30 PHE A C 2
ATOM 1681 O O . PHE A 1 30 ? -17.015 -0.666 -5.665 1.00 0.00 30 PHE A O 2
ATOM 1698 N N . GLN A 1 31 ? -15.813 0.385 -4.086 1.00 0.00 31 GLN A N 2
ATOM 1699 C CA . GLN A 1 31 ? -17.027 0.908 -3.512 1.00 0.00 31 GLN A CA 2
ATOM 1700 C C . GLN A 1 31 ? -17.535 2.022 -4.398 1.00 0.00 31 GLN A C 2
ATOM 1701 O O . GLN A 1 31 ? -18.713 2.323 -4.371 1.00 0.00 31 GLN A O 2
ATOM 1715 N N . LEU A 1 32 ? -16.674 2.609 -5.216 1.00 0.00 32 LEU A N 2
ATOM 1716 C CA . LEU A 1 32 ? -17.035 3.608 -6.206 1.00 0.00 32 LEU A CA 2
ATOM 1717 C C . LEU A 1 32 ? -17.772 2.959 -7.373 1.00 0.00 32 LEU A C 2
ATOM 1718 O O . LEU A 1 32 ? -18.881 3.353 -7.719 1.00 0.00 32 LEU A O 2
ATOM 1734 N N . ALA A 1 33 ? -17.125 1.965 -7.974 1.00 0.00 33 ALA A N 2
ATOM 1735 C CA . ALA A 1 33 ? -17.628 1.129 -9.057 1.00 0.00 33 ALA A CA 2
ATOM 1736 C C . ALA A 1 33 ? -18.984 0.517 -8.713 1.00 0.00 33 ALA A C 2
ATOM 1737 O O . ALA A 1 33 ? -19.772 0.239 -9.617 1.00 0.00 33 ALA A O 2
ATOM 1744 N N . MET A 1 34 ? -19.246 0.302 -7.422 1.00 0.00 34 MET A N 2
ATOM 1745 C CA . MET A 1 34 ? -20.553 0.013 -6.905 1.00 0.00 34 MET A CA 2
ATOM 1746 C C . MET A 1 34 ? -21.374 1.308 -6.840 1.00 0.00 34 MET A C 2
ATOM 1747 O O . MET A 1 34 ? -22.218 1.543 -7.707 1.00 0.00 34 MET A O 2
ATOM 1761 N N . GLY A 1 35 ? -21.108 2.173 -5.859 1.00 0.00 35 GLY A N 2
ATOM 1762 C CA . GLY A 1 35 ? -21.672 3.518 -5.796 1.00 0.00 35 GLY A CA 2
ATOM 1763 C C . GLY A 1 35 ? -21.769 4.106 -4.387 1.00 0.00 35 GLY A C 2
ATOM 1764 O O . GLY A 1 35 ? -22.648 4.919 -4.100 1.00 0.00 35 GLY A O 2
ATOM 1768 N N . GLN A 1 36 ? -20.841 3.738 -3.512 1.00 0.00 36 GLN A N 2
ATOM 1769 C CA . GLN A 1 36 ? -20.854 3.879 -2.059 1.00 0.00 36 GLN A CA 2
ATOM 1770 C C . GLN A 1 36 ? -19.770 4.882 -1.631 1.00 0.00 36 GLN A C 2
ATOM 1771 O O . GLN A 1 36 ? -19.955 5.683 -0.709 1.00 0.00 36 GLN A O 2
ATOM 1785 N N . LEU A 1 37 ? -18.634 4.832 -2.344 1.00 0.00 37 LEU A N 2
ATOM 1786 C CA . LEU A 1 37 ? -17.402 5.548 -2.044 1.00 0.00 37 LEU A CA 2
ATOM 1787 C C . LEU A 1 37 ? -17.609 7.046 -2.257 1.00 0.00 37 LEU A C 2
ATOM 1788 O O . LEU A 1 37 ? -18.039 7.453 -3.340 1.00 0.00 37 LEU A O 2
ATOM 1804 N N . LYS A 1 38 ? -17.349 7.857 -1.227 1.00 0.00 38 LYS A N 2
ATOM 1805 C CA . LYS A 1 38 ? -17.759 9.264 -1.184 1.00 0.00 38 LYS A CA 2
ATOM 1806 C C . LYS A 1 38 ? -16.973 10.147 -2.157 1.00 0.00 38 LYS A C 2
ATOM 1807 O O . LYS A 1 38 ? -17.544 11.101 -2.679 1.00 0.00 38 LYS A O 2
ATOM 1826 N N . ASN A 1 39 ? -15.675 9.917 -2.384 1.00 0.00 39 ASN A N 2
ATOM 1827 C CA . ASN A 1 39 ? -14.914 10.714 -3.354 1.00 0.00 39 ASN A CA 2
ATOM 1828 C C . ASN A 1 39 ? -13.704 9.945 -3.873 1.00 0.00 39 ASN A C 2
ATOM 1829 O O . ASN A 1 39 ? -13.232 9.007 -3.225 1.00 0.00 39 ASN A O 2
ATOM 1840 N N . THR A 1 40 ? -13.148 10.395 -4.999 1.00 0.00 40 THR A N 2
ATOM 1841 C CA . THR A 1 40 ? -12.010 9.759 -5.645 1.00 0.00 40 THR A CA 2
ATOM 1842 C C . THR A 1 40 ? -10.679 10.483 -5.412 1.00 0.00 40 THR A C 2
ATOM 1843 O O . THR A 1 40 ? -9.626 9.900 -5.670 1.00 0.00 40 THR A O 2
ATOM 1854 N N . SER A 1 41 ? -10.668 11.718 -4.903 1.00 0.00 41 SER A N 2
ATOM 1855 C CA . SER A 1 41 ? -9.415 12.392 -4.560 1.00 0.00 41 SER A CA 2
ATOM 1856 C C . SER A 1 41 ? -8.686 11.636 -3.445 1.00 0.00 41 SER A C 2
ATOM 1857 O O . SER A 1 41 ? -7.458 11.566 -3.443 1.00 0.00 41 SER A O 2
ATOM 1865 N N . LEU A 1 42 ? -9.452 10.992 -2.562 1.00 0.00 42 LEU A N 2
ATOM 1866 C CA . LEU A 1 42 ? -8.949 10.053 -1.582 1.00 0.00 42 LEU A CA 2
ATOM 1867 C C . LEU A 1 42 ? -8.309 8.887 -2.321 1.00 0.00 42 LEU A C 2
ATOM 1868 O O . LEU A 1 42 ? -7.120 8.659 -2.150 1.00 0.00 42 LEU A O 2
ATOM 1884 N N . ILE A 1 43 ? -9.050 8.210 -3.209 1.00 0.00 43 ILE A N 2
ATOM 1885 C CA . ILE A 1 43 ? -8.547 7.076 -3.989 1.00 0.00 43 ILE A CA 2
ATOM 1886 C C . ILE A 1 43 ? -7.198 7.407 -4.621 1.00 0.00 43 ILE A C 2
ATOM 1887 O O . ILE A 1 43 ? -6.276 6.603 -4.563 1.00 0.00 43 ILE A O 2
ATOM 1903 N N . LYS A 1 44 ? -7.045 8.591 -5.207 1.00 0.00 44 LYS A N 2
ATOM 1904 C CA . LYS A 1 44 ? -5.826 9.021 -5.871 1.00 0.00 44 LYS A CA 2
ATOM 1905 C C . LYS A 1 44 ? -4.626 9.042 -4.929 1.00 0.00 44 LYS A C 2
ATOM 1906 O O . LYS A 1 44 ? -3.530 8.619 -5.292 1.00 0.00 44 LYS A O 2
ATOM 1925 N N . LEU A 1 45 ? -4.819 9.544 -3.721 1.00 0.00 45 LEU A N 2
ATOM 1926 C CA . LEU A 1 45 ? -3.861 9.555 -2.651 1.00 0.00 45 LEU A CA 2
ATOM 1927 C C . LEU A 1 45 ? -3.643 8.106 -2.208 1.00 0.00 45 LEU A C 2
ATOM 1928 O O . LEU A 1 45 ? -2.531 7.749 -1.827 1.00 0.00 45 LEU A O 2
ATOM 1944 N N . THR A 1 46 ? -4.641 7.226 -2.316 1.00 0.00 46 THR A N 2
ATOM 1945 C CA . THR A 1 46 ? -4.490 5.822 -2.009 1.00 0.00 46 THR A CA 2
ATOM 1946 C C . THR A 1 46 ? -3.533 5.202 -3.029 1.00 0.00 46 THR A C 2
ATOM 1947 O O . THR A 1 46 ? -2.498 4.688 -2.626 1.00 0.00 46 THR A O 2
ATOM 1958 N N . LYS A 1 47 ? -3.752 5.312 -4.350 1.00 0.00 47 LYS A N 2
ATOM 1959 C CA . LYS A 1 47 ? -2.788 4.775 -5.336 1.00 0.00 47 LYS A CA 2
ATOM 1960 C C . LYS A 1 47 ? -1.371 5.327 -5.218 1.00 0.00 47 LYS A C 2
ATOM 1961 O O . LYS A 1 47 ? -0.451 4.625 -5.656 1.00 0.00 47 LYS A O 2
ATOM 1980 N N . ARG A 1 48 ? -1.148 6.516 -4.643 1.00 0.00 48 ARG A N 2
ATOM 1981 C CA . ARG A 1 48 ? 0.220 7.009 -4.476 1.00 0.00 48 ARG A CA 2
ATOM 1982 C C . ARG A 1 48 ? 0.899 6.156 -3.407 1.00 0.00 48 ARG A C 2
ATOM 1983 O O . ARG A 1 48 ? 2.000 5.652 -3.632 1.00 0.00 48 ARG A O 2
ATOM 2004 N N . ASP A 1 49 ? 0.238 5.955 -2.264 1.00 0.00 49 ASP A N 2
ATOM 2005 C CA . ASP A 1 49 ? 0.776 5.163 -1.163 1.00 0.00 49 ASP A CA 2
ATOM 2006 C C . ASP A 1 49 ? 0.809 3.720 -1.599 1.00 0.00 49 ASP A C 2
ATOM 2007 O O . ASP A 1 49 ? 1.793 3.057 -1.332 1.00 0.00 49 ASP A O 2
ATOM 2016 N N . ILE A 1 50 ? -0.208 3.217 -2.302 1.00 0.00 50 ILE A N 2
ATOM 2017 C CA . ILE A 1 50 ? -0.206 1.824 -2.725 1.00 0.00 50 ILE A CA 2
ATOM 2018 C C . ILE A 1 50 ? 1.024 1.594 -3.554 1.00 0.00 50 ILE A C 2
ATOM 2019 O O . ILE A 1 50 ? 1.767 0.682 -3.253 1.00 0.00 50 ILE A O 2
ATOM 2035 N N . ALA A 1 51 ? 1.287 2.417 -4.557 1.00 0.00 51 ALA A N 2
ATOM 2036 C CA . ALA A 1 51 ? 2.411 2.157 -5.426 1.00 0.00 51 ALA A CA 2
ATOM 2037 C C . ALA A 1 51 ? 3.757 2.439 -4.744 1.00 0.00 51 ALA A C 2
ATOM 2038 O O . ALA A 1 51 ? 4.800 2.191 -5.347 1.00 0.00 51 ALA A O 2
ATOM 2045 N N . ARG A 1 52 ? 3.757 2.965 -3.515 1.00 0.00 52 ARG A N 2
ATOM 2046 C CA . ARG A 1 52 ? 4.904 3.007 -2.620 1.00 0.00 52 ARG A CA 2
ATOM 2047 C C . ARG A 1 52 ? 4.946 1.716 -1.810 1.00 0.00 52 ARG A C 2
ATOM 2048 O O . ARG A 1 52 ? 5.877 0.933 -1.966 1.00 0.00 52 ARG A O 2
ATOM 2069 N N . ILE A 1 53 ? 3.952 1.466 -0.965 1.00 0.00 53 ILE A N 2
ATOM 2070 C CA . ILE A 1 53 ? 3.843 0.291 -0.118 1.00 0.00 53 ILE A CA 2
ATOM 2071 C C . ILE A 1 53 ? 3.950 -1.001 -0.916 1.00 0.00 53 ILE A C 2
ATOM 2072 O O . ILE A 1 53 ? 4.799 -1.830 -0.611 1.00 0.00 53 ILE A O 2
ATOM 2088 N N . LYS A 1 54 ? 3.134 -1.197 -1.940 1.00 0.00 54 LYS A N 2
ATOM 2089 C CA . LYS A 1 54 ? 3.113 -2.448 -2.679 1.00 0.00 54 LYS A CA 2
ATOM 2090 C C . LYS A 1 54 ? 4.457 -2.707 -3.372 1.00 0.00 54 LYS A C 2
ATOM 2091 O O . LYS A 1 54 ? 4.786 -3.858 -3.666 1.00 0.00 54 LYS A O 2
ATOM 2110 N N . THR A 1 55 ? 5.240 -1.654 -3.627 1.00 0.00 55 THR A N 2
ATOM 2111 C CA . THR A 1 55 ? 6.609 -1.763 -4.084 1.00 0.00 55 THR A CA 2
ATOM 2112 C C . THR A 1 55 ? 7.531 -2.151 -2.930 1.00 0.00 55 THR A C 2
ATOM 2113 O O . THR A 1 55 ? 8.344 -3.038 -3.148 1.00 0.00 55 THR A O 2
ATOM 2124 N N . ILE A 1 56 ? 7.402 -1.573 -1.725 1.00 0.00 56 ILE A N 2
ATOM 2125 C CA . ILE A 1 56 ? 8.253 -1.898 -0.569 1.00 0.00 56 ILE A CA 2
ATOM 2126 C C . ILE A 1 56 ? 8.404 -3.402 -0.394 1.00 0.00 56 ILE A C 2
ATOM 2127 O O . ILE A 1 56 ? 9.527 -3.871 -0.238 1.00 0.00 56 ILE A O 2
ATOM 2143 N N . LEU A 1 57 ? 7.281 -4.123 -0.412 1.00 0.00 57 LEU A N 2
ATOM 2144 C CA . LEU A 1 57 ? 7.269 -5.577 -0.282 1.00 0.00 57 LEU A CA 2
ATOM 2145 C C . LEU A 1 57 ? 8.226 -6.161 -1.315 1.00 0.00 57 LEU A C 2
ATOM 2146 O O . LEU A 1 57 ? 9.225 -6.782 -0.980 1.00 0.00 57 LEU A O 2
ATOM 2162 N N . ARG A 1 58 ? 7.949 -5.874 -2.577 1.00 0.00 58 ARG A N 2
ATOM 2163 C CA . ARG A 1 58 ? 8.708 -6.334 -3.728 1.00 0.00 58 ARG A CA 2
ATOM 2164 C C . ARG A 1 58 ? 10.196 -6.038 -3.539 1.00 0.00 58 ARG A C 2
ATOM 2165 O O . ARG A 1 58 ? 11.011 -6.940 -3.672 1.00 0.00 58 ARG A O 2
ATOM 2186 N N . GLU A 1 59 ? 10.553 -4.808 -3.182 1.00 0.00 59 GLU A N 2
ATOM 2187 C CA . GLU A 1 59 ? 11.931 -4.377 -2.924 1.00 0.00 59 GLU A CA 2
ATOM 2188 C C . GLU A 1 59 ? 12.638 -5.293 -1.920 1.00 0.00 59 GLU A C 2
ATOM 2189 O O . GLU A 1 59 ? 13.840 -5.541 -2.067 1.00 0.00 59 GLU A O 2
ATOM 2201 N N . ARG A 1 60 ? 11.915 -5.764 -0.896 1.00 0.00 60 ARG A N 2
ATOM 2202 C CA . ARG A 1 60 ? 12.485 -6.646 0.120 1.00 0.00 60 ARG A CA 2
ATOM 2203 C C . ARG A 1 60 ? 12.789 -8.013 -0.452 1.00 0.00 60 ARG A C 2
ATOM 2204 O O . ARG A 1 60 ? 13.788 -8.598 -0.032 1.00 0.00 60 ARG A O 2
ATOM 2225 N N . GLU A 1 61 ? 11.951 -8.479 -1.373 1.00 0.00 61 GLU A N 2
ATOM 2226 C CA . GLU A 1 61 ? 12.015 -9.803 -1.975 1.00 0.00 61 GLU A CA 2
ATOM 2227 C C . GLU A 1 61 ? 13.360 -9.961 -2.689 1.00 0.00 61 GLU A C 2
ATOM 2228 O O . GLU A 1 61 ? 14.099 -10.898 -2.395 1.00 0.00 61 GLU A O 2
ATOM 2240 N N . LEU A 1 62 ? 13.696 -9.044 -3.616 1.00 0.00 62 LEU A N 2
ATOM 2241 C CA . LEU A 1 62 ? 14.895 -9.194 -4.423 1.00 0.00 62 LEU A CA 2
ATOM 2242 C C . LEU A 1 62 ? 16.156 -8.996 -3.585 1.00 0.00 62 LEU A C 2
ATOM 2243 O O . LEU A 1 62 ? 17.060 -9.826 -3.624 1.00 0.00 62 LEU A O 2
ATOM 2259 N N . GLY A 1 63 ? 16.254 -7.855 -2.892 1.00 0.00 63 GLY A N 2
ATOM 2260 C CA . GLY A 1 63 ? 17.528 -7.359 -2.375 1.00 0.00 63 GLY A CA 2
ATOM 2261 C C . GLY A 1 63 ? 17.628 -5.835 -2.269 1.00 0.00 63 GLY A C 2
ATOM 2262 O O . GLY A 1 63 ? 18.661 -5.323 -1.822 1.00 0.00 63 GLY A O 2
ATOM 2266 N N . ILE A 1 64 ? 16.616 -5.078 -2.711 1.00 0.00 64 ILE A N 2
ATOM 2267 C CA . ILE A 1 64 ? 16.657 -3.632 -2.832 1.00 0.00 64 ILE A CA 2
ATOM 2268 C C . ILE A 1 64 ? 16.523 -2.973 -1.460 1.00 0.00 64 ILE A C 2
ATOM 2269 O O . ILE A 1 64 ? 17.043 -1.876 -1.226 1.00 0.00 64 ILE A O 2
ATOM 2285 N N . ARG A 1 65 ? 15.831 -3.635 -0.540 1.00 0.00 65 ARG A N 2
ATOM 2286 C CA . ARG A 1 65 ? 15.525 -3.151 0.791 1.00 0.00 65 ARG A CA 2
ATOM 2287 C C . ARG A 1 65 ? 15.846 -4.277 1.737 1.00 0.00 65 ARG A C 2
ATOM 2288 O O . ARG A 1 65 ? 14.963 -4.982 2.232 1.00 0.00 65 ARG A O 2
ATOM 2309 N N . ARG A 1 66 ? 17.154 -4.431 1.918 1.00 0.00 66 ARG A N 2
ATOM 2310 C CA . ARG A 1 66 ? 17.705 -5.281 2.945 1.00 0.00 66 ARG A CA 2
ATOM 2311 C C . ARG A 1 66 ? 17.173 -4.817 4.289 1.00 0.00 66 ARG A C 2
ATOM 2312 O O . ARG A 1 66 ? 17.067 -5.680 5.186 1.00 0.00 66 ARG A O 2
ATOM 2333 N N . MET A 1 1 ? 12.590 5.591 -2.721 1.00 0.00 1 MET A N 3
ATOM 2334 C CA . MET A 1 1 ? 11.695 6.095 -1.671 1.00 0.00 1 MET A CA 3
ATOM 2335 C C . MET A 1 1 ? 12.294 5.851 -0.293 1.00 0.00 1 MET A C 3
ATOM 2336 O O . MET A 1 1 ? 13.037 4.888 -0.090 1.00 0.00 1 MET A O 3
ATOM 2350 N N . LYS A 1 2 ? 11.978 6.740 0.652 1.00 0.00 2 LYS A N 3
ATOM 2351 C CA . LYS A 1 2 ? 12.282 6.589 2.071 1.00 0.00 2 LYS A CA 3
ATOM 2352 C C . LYS A 1 2 ? 11.126 5.855 2.747 1.00 0.00 2 LYS A C 3
ATOM 2353 O O . LYS A 1 2 ? 9.979 5.957 2.301 1.00 0.00 2 LYS A O 3
ATOM 2372 N N . ALA A 1 3 ? 11.406 5.146 3.839 1.00 0.00 3 ALA A N 3
ATOM 2373 C CA . ALA A 1 3 ? 10.419 4.568 4.724 1.00 0.00 3 ALA A CA 3
ATOM 2374 C C . ALA A 1 3 ? 10.635 5.137 6.120 1.00 0.00 3 ALA A C 3
ATOM 2375 O O . ALA A 1 3 ? 9.844 5.944 6.591 1.00 0.00 3 ALA A O 3
ATOM 2382 N N . SER A 1 4 ? 11.678 4.646 6.787 1.00 0.00 4 SER A N 3
ATOM 2383 C CA . SER A 1 4 ? 11.795 4.451 8.222 1.00 0.00 4 SER A CA 3
ATOM 2384 C C . SER A 1 4 ? 10.764 3.448 8.701 1.00 0.00 4 SER A C 3
ATOM 2385 O O . SER A 1 4 ? 11.120 2.360 9.146 1.00 0.00 4 SER A O 3
ATOM 2393 N N . GLU A 1 5 ? 9.498 3.770 8.505 1.00 0.00 5 GLU A N 3
ATOM 2394 C CA . GLU A 1 5 ? 8.385 3.071 9.153 1.00 0.00 5 GLU A CA 3
ATOM 2395 C C . GLU A 1 5 ? 8.188 1.698 8.508 1.00 0.00 5 GLU A C 3
ATOM 2396 O O . GLU A 1 5 ? 8.127 0.661 9.156 1.00 0.00 5 GLU A O 3
ATOM 2408 N N . LEU A 1 6 ? 8.185 1.682 7.185 1.00 0.00 6 LEU A N 3
ATOM 2409 C CA . LEU A 1 6 ? 7.963 0.489 6.369 1.00 0.00 6 LEU A CA 3
ATOM 2410 C C . LEU A 1 6 ? 9.228 -0.351 6.231 1.00 0.00 6 LEU A C 3
ATOM 2411 O O . LEU A 1 6 ? 9.217 -1.448 5.692 1.00 0.00 6 LEU A O 3
ATOM 2427 N N . ARG A 1 7 ? 10.365 0.171 6.660 1.00 0.00 7 ARG A N 3
ATOM 2428 C CA . ARG A 1 7 ? 11.558 -0.594 6.876 1.00 0.00 7 ARG A CA 3
ATOM 2429 C C . ARG A 1 7 ? 11.700 -0.971 8.365 1.00 0.00 7 ARG A C 3
ATOM 2430 O O . ARG A 1 7 ? 12.672 -1.634 8.733 1.00 0.00 7 ARG A O 3
ATOM 2451 N N . ASN A 1 8 ? 10.796 -0.505 9.235 1.00 0.00 8 ASN A N 3
ATOM 2452 C CA . ASN A 1 8 ? 10.872 -0.788 10.668 1.00 0.00 8 ASN A CA 3
ATOM 2453 C C . ASN A 1 8 ? 10.262 -2.138 10.975 1.00 0.00 8 ASN A C 3
ATOM 2454 O O . ASN A 1 8 ? 10.794 -2.806 11.865 1.00 0.00 8 ASN A O 3
ATOM 2465 N N . TYR A 1 9 ? 9.167 -2.520 10.301 1.00 0.00 9 TYR A N 3
ATOM 2466 C CA . TYR A 1 9 ? 8.503 -3.739 10.653 1.00 0.00 9 TYR A CA 3
ATOM 2467 C C . TYR A 1 9 ? 9.317 -4.938 10.194 1.00 0.00 9 TYR A C 3
ATOM 2468 O O . TYR A 1 9 ? 10.332 -4.782 9.504 1.00 0.00 9 TYR A O 3
ATOM 2486 N N . THR A 1 10 ? 8.890 -6.123 10.602 1.00 0.00 10 THR A N 3
ATOM 2487 C CA . THR A 1 10 ? 9.423 -7.361 10.083 1.00 0.00 10 THR A CA 3
ATOM 2488 C C . THR A 1 10 ? 8.667 -7.671 8.796 1.00 0.00 10 THR A C 3
ATOM 2489 O O . THR A 1 10 ? 7.510 -7.278 8.695 1.00 0.00 10 THR A O 3
ATOM 2500 N N . ASP A 1 11 ? 9.259 -8.361 7.818 1.00 0.00 11 ASP A N 3
ATOM 2501 C CA . ASP A 1 11 ? 8.618 -8.854 6.596 1.00 0.00 11 ASP A CA 3
ATOM 2502 C C . ASP A 1 11 ? 7.206 -9.349 6.901 1.00 0.00 11 ASP A C 3
ATOM 2503 O O . ASP A 1 11 ? 6.302 -9.122 6.104 1.00 0.00 11 ASP A O 3
ATOM 2512 N N . GLU A 1 12 ? 7.032 -9.998 8.056 1.00 0.00 12 GLU A N 3
ATOM 2513 C CA . GLU A 1 12 ? 5.788 -10.557 8.540 1.00 0.00 12 GLU A CA 3
ATOM 2514 C C . GLU A 1 12 ? 4.714 -9.502 8.857 1.00 0.00 12 GLU A C 3
ATOM 2515 O O . GLU A 1 12 ? 3.527 -9.703 8.615 1.00 0.00 12 GLU A O 3
ATOM 2527 N N . GLU A 1 13 ? 5.108 -8.395 9.471 1.00 0.00 13 GLU A N 3
ATOM 2528 C CA . GLU A 1 13 ? 4.284 -7.237 9.771 1.00 0.00 13 GLU A CA 3
ATOM 2529 C C . GLU A 1 13 ? 4.096 -6.363 8.533 1.00 0.00 13 GLU A C 3
ATOM 2530 O O . GLU A 1 13 ? 2.995 -5.890 8.280 1.00 0.00 13 GLU A O 3
ATOM 2542 N N . LEU A 1 14 ? 5.150 -6.198 7.732 1.00 0.00 14 LEU A N 3
ATOM 2543 C CA . LEU A 1 14 ? 5.135 -5.518 6.449 1.00 0.00 14 LEU A CA 3
ATOM 2544 C C . LEU A 1 14 ? 4.051 -6.156 5.597 1.00 0.00 14 LEU A C 3
ATOM 2545 O O . LEU A 1 14 ? 3.075 -5.487 5.299 1.00 0.00 14 LEU A O 3
ATOM 2561 N N . LYS A 1 15 ? 4.164 -7.414 5.182 1.00 0.00 15 LYS A N 3
ATOM 2562 C CA . LYS A 1 15 ? 3.219 -8.046 4.274 1.00 0.00 15 LYS A CA 3
ATOM 2563 C C . LYS A 1 15 ? 1.797 -7.800 4.712 1.00 0.00 15 LYS A C 3
ATOM 2564 O O . LYS A 1 15 ? 1.001 -7.355 3.905 1.00 0.00 15 LYS A O 3
ATOM 2583 N N . ASN A 1 16 ? 1.508 -7.968 5.992 1.00 0.00 16 ASN A N 3
ATOM 2584 C CA . ASN A 1 16 ? 0.172 -7.864 6.542 1.00 0.00 16 ASN A CA 3
ATOM 2585 C C . ASN A 1 16 ? -0.418 -6.457 6.521 1.00 0.00 16 ASN A C 3
ATOM 2586 O O . ASN A 1 16 ? -1.629 -6.266 6.665 1.00 0.00 16 ASN A O 3
ATOM 2597 N N . LEU A 1 17 ? 0.444 -5.475 6.301 1.00 0.00 17 LEU A N 3
ATOM 2598 C CA . LEU A 1 17 ? 0.110 -4.054 6.218 1.00 0.00 17 LEU A CA 3
ATOM 2599 C C . LEU A 1 17 ? 0.055 -3.647 4.752 1.00 0.00 17 LEU A C 3
ATOM 2600 O O . LEU A 1 17 ? -0.837 -2.914 4.324 1.00 0.00 17 LEU A O 3
ATOM 2616 N N . LEU A 1 18 ? 1.038 -4.083 3.971 1.00 0.00 18 LEU A N 3
ATOM 2617 C CA . LEU A 1 18 ? 1.229 -3.654 2.602 1.00 0.00 18 LEU A CA 3
ATOM 2618 C C . LEU A 1 18 ? 0.205 -4.371 1.739 1.00 0.00 18 LEU A C 3
ATOM 2619 O O . LEU A 1 18 ? -0.295 -3.767 0.783 1.00 0.00 18 LEU A O 3
ATOM 2635 N N . GLU A 1 19 ? -0.148 -5.608 2.117 1.00 0.00 19 GLU A N 3
ATOM 2636 C CA . GLU A 1 19 ? -1.273 -6.312 1.530 1.00 0.00 19 GLU A CA 3
ATOM 2637 C C . GLU A 1 19 ? -2.555 -5.499 1.702 1.00 0.00 19 GLU A C 3
ATOM 2638 O O . GLU A 1 19 ? -3.392 -5.525 0.799 1.00 0.00 19 GLU A O 3
ATOM 2650 N N . GLU A 1 20 ? -2.718 -4.806 2.843 1.00 0.00 20 GLU A N 3
ATOM 2651 C CA . GLU A 1 20 ? -3.920 -4.026 3.136 1.00 0.00 20 GLU A CA 3
ATOM 2652 C C . GLU A 1 20 ? -4.045 -2.877 2.140 1.00 0.00 20 GLU A C 3
ATOM 2653 O O . GLU A 1 20 ? -5.082 -2.716 1.506 1.00 0.00 20 GLU A O 3
ATOM 2665 N N . LYS A 1 21 ? -2.996 -2.079 1.948 1.00 0.00 21 LYS A N 3
ATOM 2666 C CA . LYS A 1 21 ? -2.969 -1.007 0.982 1.00 0.00 21 LYS A CA 3
ATOM 2667 C C . LYS A 1 21 ? -3.214 -1.615 -0.397 1.00 0.00 21 LYS A C 3
ATOM 2668 O O . LYS A 1 21 ? -4.161 -1.198 -1.066 1.00 0.00 21 LYS A O 3
ATOM 2687 N N . LYS A 1 22 ? -2.402 -2.586 -0.845 1.00 0.00 22 LYS A N 3
ATOM 2688 C CA . LYS A 1 22 ? -2.584 -3.220 -2.155 1.00 0.00 22 LYS A CA 3
ATOM 2689 C C . LYS A 1 22 ? -4.046 -3.617 -2.398 1.00 0.00 22 LYS A C 3
ATOM 2690 O O . LYS A 1 22 ? -4.548 -3.268 -3.472 1.00 0.00 22 LYS A O 3
ATOM 2709 N N . ARG A 1 23 ? -4.720 -4.276 -1.439 1.00 0.00 23 ARG A N 3
ATOM 2710 C CA . ARG A 1 23 ? -6.141 -4.598 -1.583 1.00 0.00 23 ARG A CA 3
ATOM 2711 C C . ARG A 1 23 ? -6.985 -3.344 -1.597 1.00 0.00 23 ARG A C 3
ATOM 2712 O O . ARG A 1 23 ? -7.751 -3.181 -2.530 1.00 0.00 23 ARG A O 3
ATOM 2733 N N . GLN A 1 24 ? -6.869 -2.457 -0.612 1.00 0.00 24 GLN A N 3
ATOM 2734 C CA . GLN A 1 24 ? -7.709 -1.288 -0.461 1.00 0.00 24 GLN A CA 3
ATOM 2735 C C . GLN A 1 24 ? -7.774 -0.485 -1.743 1.00 0.00 24 GLN A C 3
ATOM 2736 O O . GLN A 1 24 ? -8.851 -0.048 -2.104 1.00 0.00 24 GLN A O 3
ATOM 2750 N N . LEU A 1 25 ? -6.673 -0.292 -2.466 1.00 0.00 25 LEU A N 3
ATOM 2751 C CA . LEU A 1 25 ? -6.769 0.365 -3.765 1.00 0.00 25 LEU A CA 3
ATOM 2752 C C . LEU A 1 25 ? -7.799 -0.337 -4.656 1.00 0.00 25 LEU A C 3
ATOM 2753 O O . LEU A 1 25 ? -8.688 0.313 -5.208 1.00 0.00 25 LEU A O 3
ATOM 2769 N N . MET A 1 26 ? -7.650 -1.650 -4.807 1.00 0.00 26 MET A N 3
ATOM 2770 C CA . MET A 1 26 ? -8.546 -2.481 -5.602 1.00 0.00 26 MET A CA 3
ATOM 2771 C C . MET A 1 26 ? -9.973 -2.562 -5.019 1.00 0.00 26 MET A C 3
ATOM 2772 O O . MET A 1 26 ? -10.923 -2.772 -5.774 1.00 0.00 26 MET A O 3
ATOM 2786 N N . GLU A 1 27 ? -10.168 -2.359 -3.717 1.00 0.00 27 GLU A N 3
ATOM 2787 C CA . GLU A 1 27 ? -11.462 -2.550 -3.041 1.00 0.00 27 GLU A CA 3
ATOM 2788 C C . GLU A 1 27 ? -12.216 -1.221 -3.002 1.00 0.00 27 GLU A C 3
ATOM 2789 O O . GLU A 1 27 ? -13.402 -1.139 -3.295 1.00 0.00 27 GLU A O 3
ATOM 2801 N N . LEU A 1 28 ? -11.520 -0.121 -2.747 1.00 0.00 28 LEU A N 3
ATOM 2802 C CA . LEU A 1 28 ? -12.077 1.209 -2.793 1.00 0.00 28 LEU A CA 3
ATOM 2803 C C . LEU A 1 28 ? -12.529 1.531 -4.215 1.00 0.00 28 LEU A C 3
ATOM 2804 O O . LEU A 1 28 ? -13.606 2.099 -4.399 1.00 0.00 28 LEU A O 3
ATOM 2820 N N . ARG A 1 29 ? -11.780 1.112 -5.243 1.00 0.00 29 ARG A N 3
ATOM 2821 C CA . ARG A 1 29 ? -12.242 1.291 -6.625 1.00 0.00 29 ARG A CA 3
ATOM 2822 C C . ARG A 1 29 ? -13.500 0.460 -6.903 1.00 0.00 29 ARG A C 3
ATOM 2823 O O . ARG A 1 29 ? -14.257 0.829 -7.801 1.00 0.00 29 ARG A O 3
ATOM 2844 N N . PHE A 1 30 ? -13.745 -0.619 -6.151 1.00 0.00 30 PHE A N 3
ATOM 2845 C CA . PHE A 1 30 ? -14.984 -1.384 -6.211 1.00 0.00 30 PHE A CA 3
ATOM 2846 C C . PHE A 1 30 ? -16.142 -0.625 -5.539 1.00 0.00 30 PHE A C 3
ATOM 2847 O O . PHE A 1 30 ? -17.249 -0.678 -6.075 1.00 0.00 30 PHE A O 3
ATOM 2864 N N . GLN A 1 31 ? -15.944 0.115 -4.433 1.00 0.00 31 GLN A N 3
ATOM 2865 C CA . GLN A 1 31 ? -17.014 0.828 -3.759 1.00 0.00 31 GLN A CA 3
ATOM 2866 C C . GLN A 1 31 ? -17.324 2.062 -4.592 1.00 0.00 31 GLN A C 3
ATOM 2867 O O . GLN A 1 31 ? -18.469 2.464 -4.721 1.00 0.00 31 GLN A O 3
ATOM 2881 N N . LEU A 1 32 ? -16.312 2.649 -5.221 1.00 0.00 32 LEU A N 3
ATOM 2882 C CA . LEU A 1 32 ? -16.422 3.740 -6.171 1.00 0.00 32 LEU A CA 3
ATOM 2883 C C . LEU A 1 32 ? -17.228 3.325 -7.391 1.00 0.00 32 LEU A C 3
ATOM 2884 O O . LEU A 1 32 ? -18.133 4.042 -7.809 1.00 0.00 32 LEU A O 3
ATOM 2900 N N . ALA A 1 33 ? -16.883 2.171 -7.956 1.00 0.00 33 ALA A N 3
ATOM 2901 C CA . ALA A 1 33 ? -17.608 1.534 -9.043 1.00 0.00 33 ALA A CA 3
ATOM 2902 C C . ALA A 1 33 ? -19.066 1.277 -8.663 1.00 0.00 33 ALA A C 3
ATOM 2903 O O . ALA A 1 33 ? -19.939 1.374 -9.531 1.00 0.00 33 ALA A O 3
ATOM 2910 N N . MET A 1 34 ? -19.330 0.953 -7.393 1.00 0.00 34 MET A N 3
ATOM 2911 C CA . MET A 1 34 ? -20.665 0.804 -6.864 1.00 0.00 34 MET A CA 3
ATOM 2912 C C . MET A 1 34 ? -21.352 2.160 -6.671 1.00 0.00 34 MET A C 3
ATOM 2913 O O . MET A 1 34 ? -22.581 2.221 -6.704 1.00 0.00 34 MET A O 3
ATOM 2927 N N . GLY A 1 35 ? -20.584 3.230 -6.470 1.00 0.00 35 GLY A N 3
ATOM 2928 C CA . GLY A 1 35 ? -21.036 4.603 -6.343 1.00 0.00 35 GLY A CA 3
ATOM 2929 C C . GLY A 1 35 ? -20.913 5.175 -4.934 1.00 0.00 35 GLY A C 3
ATOM 2930 O O . GLY A 1 35 ? -21.594 6.153 -4.623 1.00 0.00 35 GLY A O 3
ATOM 2934 N N . GLN A 1 36 ? -20.095 4.589 -4.054 1.00 0.00 36 GLN A N 3
ATOM 2935 C CA . GLN A 1 36 ? -20.211 4.856 -2.620 1.00 0.00 36 GLN A CA 3
ATOM 2936 C C . GLN A 1 36 ? -19.019 5.629 -2.088 1.00 0.00 36 GLN A C 3
ATOM 2937 O O . GLN A 1 36 ? -19.159 6.370 -1.114 1.00 0.00 36 GLN A O 3
ATOM 2951 N N . LEU A 1 37 ? -17.862 5.456 -2.726 1.00 0.00 37 LEU A N 3
ATOM 2952 C CA . LEU A 1 37 ? -16.628 6.194 -2.511 1.00 0.00 37 LEU A CA 3
ATOM 2953 C C . LEU A 1 37 ? -16.842 7.704 -2.701 1.00 0.00 37 LEU A C 3
ATOM 2954 O O . LEU A 1 37 ? -16.638 8.232 -3.797 1.00 0.00 37 LEU A O 3
ATOM 2970 N N . LYS A 1 38 ? -17.292 8.407 -1.658 1.00 0.00 38 LYS A N 3
ATOM 2971 C CA . LYS A 1 38 ? -17.820 9.762 -1.806 1.00 0.00 38 LYS A CA 3
ATOM 2972 C C . LYS A 1 38 ? -16.718 10.822 -1.800 1.00 0.00 38 LYS A C 3
ATOM 2973 O O . LYS A 1 38 ? -17.037 11.992 -2.010 1.00 0.00 38 LYS A O 3
ATOM 2992 N N . ASN A 1 39 ? -15.444 10.467 -1.616 1.00 0.00 39 ASN A N 3
ATOM 2993 C CA . ASN A 1 39 ? -14.334 11.372 -1.890 1.00 0.00 39 ASN A CA 3
ATOM 2994 C C . ASN A 1 39 ? -13.331 10.690 -2.807 1.00 0.00 39 ASN A C 3
ATOM 2995 O O . ASN A 1 39 ? -12.465 9.946 -2.356 1.00 0.00 39 ASN A O 3
ATOM 3006 N N . THR A 1 40 ? -13.417 10.941 -4.107 1.00 0.00 40 THR A N 3
ATOM 3007 C CA . THR A 1 40 ? -12.516 10.365 -5.100 1.00 0.00 40 THR A CA 3
ATOM 3008 C C . THR A 1 40 ? -11.047 10.762 -4.905 1.00 0.00 40 THR A C 3
ATOM 3009 O O . THR A 1 40 ? -10.167 10.000 -5.332 1.00 0.00 40 THR A O 3
ATOM 3020 N N . SER A 1 41 ? -10.743 11.855 -4.191 1.00 0.00 41 SER A N 3
ATOM 3021 C CA . SER A 1 41 ? -9.368 12.120 -3.784 1.00 0.00 41 SER A CA 3
ATOM 3022 C C . SER A 1 41 ? -8.831 11.036 -2.855 1.00 0.00 41 SER A C 3
ATOM 3023 O O . SER A 1 41 ? -7.632 10.776 -2.882 1.00 0.00 41 SER A O 3
ATOM 3031 N N . LEU A 1 42 ? -9.681 10.381 -2.058 1.00 0.00 42 LEU A N 3
ATOM 3032 C CA . LEU A 1 42 ? -9.231 9.348 -1.139 1.00 0.00 42 LEU A CA 3
ATOM 3033 C C . LEU A 1 42 ? -8.625 8.207 -1.942 1.00 0.00 42 LEU A C 3
ATOM 3034 O O . LEU A 1 42 ? -7.511 7.788 -1.647 1.00 0.00 42 LEU A O 3
ATOM 3050 N N . ILE A 1 43 ? -9.291 7.750 -3.010 1.00 0.00 43 ILE A N 3
ATOM 3051 C CA . ILE A 1 43 ? -8.717 6.757 -3.917 1.00 0.00 43 ILE A CA 3
ATOM 3052 C C . ILE A 1 43 ? -7.362 7.261 -4.435 1.00 0.00 43 ILE A C 3
ATOM 3053 O O . ILE A 1 43 ? -6.364 6.556 -4.296 1.00 0.00 43 ILE A O 3
ATOM 3069 N N . LYS A 1 44 ? -7.289 8.478 -4.990 1.00 0.00 44 LYS A N 3
ATOM 3070 C CA . LYS A 1 44 ? -6.067 9.056 -5.556 1.00 0.00 44 LYS A CA 3
ATOM 3071 C C . LYS A 1 44 ? -4.915 9.066 -4.555 1.00 0.00 44 LYS A C 3
ATOM 3072 O O . LYS A 1 44 ? -3.774 8.763 -4.911 1.00 0.00 44 LYS A O 3
ATOM 3091 N N . LEU A 1 45 ? -5.202 9.388 -3.302 1.00 0.00 45 LEU A N 3
ATOM 3092 C CA . LEU A 1 45 ? -4.261 9.455 -2.220 1.00 0.00 45 LEU A CA 3
ATOM 3093 C C . LEU A 1 45 ? -3.834 8.039 -1.876 1.00 0.00 45 LEU A C 3
ATOM 3094 O O . LEU A 1 45 ? -2.684 7.807 -1.519 1.00 0.00 45 LEU A O 3
ATOM 3110 N N . THR A 1 46 ? -4.735 7.073 -2.028 1.00 0.00 46 THR A N 3
ATOM 3111 C CA . THR A 1 46 ? -4.484 5.695 -1.700 1.00 0.00 46 THR A CA 3
ATOM 3112 C C . THR A 1 46 ? -3.533 5.121 -2.759 1.00 0.00 46 THR A C 3
ATOM 3113 O O . THR A 1 46 ? -2.488 4.624 -2.373 1.00 0.00 46 THR A O 3
ATOM 3124 N N . LYS A 1 47 ? -3.746 5.272 -4.076 1.00 0.00 47 LYS A N 3
ATOM 3125 C CA . LYS A 1 47 ? -2.764 4.816 -5.100 1.00 0.00 47 LYS A CA 3
ATOM 3126 C C . LYS A 1 47 ? -1.364 5.399 -4.969 1.00 0.00 47 LYS A C 3
ATOM 3127 O O . LYS A 1 47 ? -0.409 4.708 -5.345 1.00 0.00 47 LYS A O 3
ATOM 3146 N N . ARG A 1 48 ? -1.207 6.612 -4.432 1.00 0.00 48 ARG A N 3
ATOM 3147 C CA . ARG A 1 48 ? 0.132 7.190 -4.295 1.00 0.00 48 ARG A CA 3
ATOM 3148 C C . ARG A 1 48 ? 0.916 6.340 -3.299 1.00 0.00 48 ARG A C 3
ATOM 3149 O O . ARG A 1 48 ? 2.097 6.052 -3.497 1.00 0.00 48 ARG A O 3
ATOM 3170 N N . ASP A 1 49 ? 0.221 5.913 -2.249 1.00 0.00 49 ASP A N 3
ATOM 3171 C CA . ASP A 1 49 ? 0.791 5.241 -1.102 1.00 0.00 49 ASP A CA 3
ATOM 3172 C C . ASP A 1 49 ? 0.783 3.758 -1.351 1.00 0.00 49 ASP A C 3
ATOM 3173 O O . ASP A 1 49 ? 1.752 3.120 -0.983 1.00 0.00 49 ASP A O 3
ATOM 3182 N N . ILE A 1 50 ? -0.205 3.203 -2.062 1.00 0.00 50 ILE A N 3
ATOM 3183 C CA . ILE A 1 50 ? -0.160 1.808 -2.490 1.00 0.00 50 ILE A CA 3
ATOM 3184 C C . ILE A 1 50 ? 1.118 1.621 -3.243 1.00 0.00 50 ILE A C 3
ATOM 3185 O O . ILE A 1 50 ? 1.863 0.723 -2.900 1.00 0.00 50 ILE A O 3
ATOM 3201 N N . ALA A 1 51 ? 1.378 2.434 -4.261 1.00 0.00 51 ALA A N 3
ATOM 3202 C CA . ALA A 1 51 ? 2.491 2.109 -5.112 1.00 0.00 51 ALA A CA 3
ATOM 3203 C C . ALA A 1 51 ? 3.822 2.252 -4.359 1.00 0.00 51 ALA A C 3
ATOM 3204 O O . ALA A 1 51 ? 4.745 1.516 -4.678 1.00 0.00 51 ALA A O 3
ATOM 3211 N N . ARG A 1 52 ? 3.901 3.078 -3.309 1.00 0.00 52 ARG A N 3
ATOM 3212 C CA . ARG A 1 52 ? 5.043 3.157 -2.393 1.00 0.00 52 ARG A CA 3
ATOM 3213 C C . ARG A 1 52 ? 5.120 1.922 -1.501 1.00 0.00 52 ARG A C 3
ATOM 3214 O O . ARG A 1 52 ? 6.130 1.221 -1.483 1.00 0.00 52 ARG A O 3
ATOM 3235 N N . ILE A 1 53 ? 4.064 1.670 -0.737 1.00 0.00 53 ILE A N 3
ATOM 3236 C CA . ILE A 1 53 ? 3.922 0.564 0.196 1.00 0.00 53 ILE A CA 3
ATOM 3237 C C . ILE A 1 53 ? 4.107 -0.762 -0.509 1.00 0.00 53 ILE A C 3
ATOM 3238 O O . ILE A 1 53 ? 5.022 -1.500 -0.170 1.00 0.00 53 ILE A O 3
ATOM 3254 N N . LYS A 1 54 ? 3.307 -1.065 -1.519 1.00 0.00 54 LYS A N 3
ATOM 3255 C CA . LYS A 1 54 ? 3.377 -2.346 -2.195 1.00 0.00 54 LYS A CA 3
ATOM 3256 C C . LYS A 1 54 ? 4.782 -2.571 -2.779 1.00 0.00 54 LYS A C 3
ATOM 3257 O O . LYS A 1 54 ? 5.262 -3.702 -2.813 1.00 0.00 54 LYS A O 3
ATOM 3276 N N . THR A 1 55 ? 5.478 -1.501 -3.177 1.00 0.00 55 THR A N 3
ATOM 3277 C CA . THR A 1 55 ? 6.856 -1.588 -3.626 1.00 0.00 55 THR A CA 3
ATOM 3278 C C . THR A 1 55 ? 7.797 -1.970 -2.487 1.00 0.00 55 THR A C 3
ATOM 3279 O O . THR A 1 55 ? 8.734 -2.696 -2.778 1.00 0.00 55 THR A O 3
ATOM 3290 N N . ILE A 1 56 ? 7.600 -1.551 -1.226 1.00 0.00 56 ILE A N 3
ATOM 3291 C CA . ILE A 1 56 ? 8.466 -1.987 -0.115 1.00 0.00 56 ILE A CA 3
ATOM 3292 C C . ILE A 1 56 ? 8.513 -3.504 -0.072 1.00 0.00 56 ILE A C 3
ATOM 3293 O O . ILE A 1 56 ? 9.608 -4.050 -0.045 1.00 0.00 56 ILE A O 3
ATOM 3309 N N . LEU A 1 57 ? 7.352 -4.160 -0.109 1.00 0.00 57 LEU A N 3
ATOM 3310 C CA . LEU A 1 57 ? 7.250 -5.617 -0.117 1.00 0.00 57 LEU A CA 3
ATOM 3311 C C . LEU A 1 57 ? 8.149 -6.158 -1.224 1.00 0.00 57 LEU A C 3
ATOM 3312 O O . LEU A 1 57 ? 9.092 -6.891 -0.959 1.00 0.00 57 LEU A O 3
ATOM 3328 N N . ARG A 1 58 ? 7.931 -5.700 -2.448 1.00 0.00 58 ARG A N 3
ATOM 3329 C CA . ARG A 1 58 ? 8.722 -6.079 -3.614 1.00 0.00 58 ARG A CA 3
ATOM 3330 C C . ARG A 1 58 ? 10.212 -5.864 -3.378 1.00 0.00 58 ARG A C 3
ATOM 3331 O O . ARG A 1 58 ? 11.007 -6.734 -3.693 1.00 0.00 58 ARG A O 3
ATOM 3352 N N . GLU A 1 59 ? 10.603 -4.708 -2.856 1.00 0.00 59 GLU A N 3
ATOM 3353 C CA . GLU A 1 59 ? 11.993 -4.397 -2.550 1.00 0.00 59 GLU A CA 3
ATOM 3354 C C . GLU A 1 59 ? 12.562 -5.395 -1.540 1.00 0.00 59 GLU A C 3
ATOM 3355 O O . GLU A 1 59 ? 13.735 -5.752 -1.624 1.00 0.00 59 GLU A O 3
ATOM 3367 N N . ARG A 1 60 ? 11.762 -5.804 -0.559 1.00 0.00 60 ARG A N 3
ATOM 3368 C CA . ARG A 1 60 ? 12.149 -6.808 0.433 1.00 0.00 60 ARG A CA 3
ATOM 3369 C C . ARG A 1 60 ? 12.278 -8.187 -0.201 1.00 0.00 60 ARG A C 3
ATOM 3370 O O . ARG A 1 60 ? 13.209 -8.910 0.133 1.00 0.00 60 ARG A O 3
ATOM 3391 N N . GLU A 1 61 ? 11.434 -8.499 -1.181 1.00 0.00 61 GLU A N 3
ATOM 3392 C CA . GLU A 1 61 ? 11.377 -9.807 -1.827 1.00 0.00 61 GLU A CA 3
ATOM 3393 C C . GLU A 1 61 ? 12.730 -10.164 -2.449 1.00 0.00 61 GLU A C 3
ATOM 3394 O O . GLU A 1 61 ? 13.164 -11.311 -2.327 1.00 0.00 61 GLU A O 3
ATOM 3406 N N . LEU A 1 62 ? 13.399 -9.224 -3.135 1.00 0.00 62 LEU A N 3
ATOM 3407 C CA . LEU A 1 62 ? 14.700 -9.492 -3.731 1.00 0.00 62 LEU A CA 3
ATOM 3408 C C . LEU A 1 62 ? 15.851 -9.148 -2.778 1.00 0.00 62 LEU A C 3
ATOM 3409 O O . LEU A 1 62 ? 17.010 -9.428 -3.092 1.00 0.00 62 LEU A O 3
ATOM 3425 N N . GLY A 1 63 ? 15.580 -8.454 -1.675 1.00 0.00 63 GLY A N 3
ATOM 3426 C CA . GLY A 1 63 ? 16.604 -7.909 -0.803 1.00 0.00 63 GLY A CA 3
ATOM 3427 C C . GLY A 1 63 ? 17.259 -6.661 -1.367 1.00 0.00 63 GLY A C 3
ATOM 3428 O O . GLY A 1 63 ? 18.483 -6.515 -1.311 1.00 0.00 63 GLY A O 3
ATOM 3432 N N . ILE A 1 64 ? 16.470 -5.743 -1.910 1.00 0.00 64 ILE A N 3
ATOM 3433 C CA . ILE A 1 64 ? 16.852 -4.381 -2.185 1.00 0.00 64 ILE A CA 3
ATOM 3434 C C . ILE A 1 64 ? 16.758 -3.552 -0.895 1.00 0.00 64 ILE A C 3
ATOM 3435 O O . ILE A 1 64 ? 17.508 -2.598 -0.689 1.00 0.00 64 ILE A O 3
ATOM 3451 N N . ARG A 1 65 ? 15.832 -3.927 -0.009 1.00 0.00 65 ARG A N 3
ATOM 3452 C CA . ARG A 1 65 ? 15.632 -3.350 1.324 1.00 0.00 65 ARG A CA 3
ATOM 3453 C C . ARG A 1 65 ? 16.047 -4.354 2.406 1.00 0.00 65 ARG A C 3
ATOM 3454 O O . ARG A 1 65 ? 15.578 -4.231 3.535 1.00 0.00 65 ARG A O 3
ATOM 3475 N N . ARG A 1 66 ? 16.968 -5.265 2.074 1.00 0.00 66 ARG A N 3
ATOM 3476 C CA . ARG A 1 66 ? 17.483 -6.363 2.868 1.00 0.00 66 ARG A CA 3
ATOM 3477 C C . ARG A 1 66 ? 16.376 -7.082 3.614 1.00 0.00 66 ARG A C 3
ATOM 3478 O O . ARG A 1 66 ? 16.167 -6.826 4.814 1.00 0.00 66 ARG A O 3
ATOM 3499 N N . MET A 1 1 ? 13.122 8.403 6.752 1.00 0.00 1 MET A N 4
ATOM 3500 C CA . MET A 1 1 ? 12.474 9.313 5.793 1.00 0.00 1 MET A CA 4
ATOM 3501 C C . MET A 1 1 ? 11.846 8.526 4.643 1.00 0.00 1 MET A C 4
ATOM 3502 O O . MET A 1 1 ? 10.622 8.470 4.539 1.00 0.00 1 MET A O 4
ATOM 3516 N N . LYS A 1 2 ? 12.654 7.898 3.775 1.00 0.00 2 LYS A N 4
ATOM 3517 C CA . LYS A 1 2 ? 12.201 7.196 2.570 1.00 0.00 2 LYS A CA 4
ATOM 3518 C C . LYS A 1 2 ? 11.209 6.085 2.909 1.00 0.00 2 LYS A C 4
ATOM 3519 O O . LYS A 1 2 ? 10.246 5.874 2.176 1.00 0.00 2 LYS A O 4
ATOM 3538 N N . ALA A 1 3 ? 11.419 5.385 4.024 1.00 0.00 3 ALA A N 4
ATOM 3539 C CA . ALA A 1 3 ? 10.411 4.677 4.788 1.00 0.00 3 ALA A CA 4
ATOM 3540 C C . ALA A 1 3 ? 10.399 5.239 6.212 1.00 0.00 3 ALA A C 4
ATOM 3541 O O . ALA A 1 3 ? 9.392 5.770 6.665 1.00 0.00 3 ALA A O 4
ATOM 3548 N N . SER A 1 4 ? 11.509 5.045 6.928 1.00 0.00 4 SER A N 4
ATOM 3549 C CA . SER A 1 4 ? 11.632 4.399 8.229 1.00 0.00 4 SER A CA 4
ATOM 3550 C C . SER A 1 4 ? 10.601 3.297 8.362 1.00 0.00 4 SER A C 4
ATOM 3551 O O . SER A 1 4 ? 10.912 2.121 8.264 1.00 0.00 4 SER A O 4
ATOM 3559 N N . GLU A 1 5 ? 9.362 3.709 8.492 1.00 0.00 5 GLU A N 4
ATOM 3560 C CA . GLU A 1 5 ? 8.266 2.947 9.092 1.00 0.00 5 GLU A CA 4
ATOM 3561 C C . GLU A 1 5 ? 7.987 1.652 8.316 1.00 0.00 5 GLU A C 4
ATOM 3562 O O . GLU A 1 5 ? 7.931 0.567 8.877 1.00 0.00 5 GLU A O 4
ATOM 3574 N N . LEU A 1 6 ? 7.951 1.727 6.993 1.00 0.00 6 LEU A N 4
ATOM 3575 C CA . LEU A 1 6 ? 7.762 0.581 6.096 1.00 0.00 6 LEU A CA 4
ATOM 3576 C C . LEU A 1 6 ? 9.025 -0.288 5.945 1.00 0.00 6 LEU A C 4
ATOM 3577 O O . LEU A 1 6 ? 9.045 -1.276 5.216 1.00 0.00 6 LEU A O 4
ATOM 3593 N N . ARG A 1 7 ? 10.133 0.066 6.572 1.00 0.00 7 ARG A N 4
ATOM 3594 C CA . ARG A 1 7 ? 11.256 -0.802 6.781 1.00 0.00 7 ARG A CA 4
ATOM 3595 C C . ARG A 1 7 ? 11.364 -1.198 8.260 1.00 0.00 7 ARG A C 4
ATOM 3596 O O . ARG A 1 7 ? 12.178 -2.062 8.597 1.00 0.00 7 ARG A O 4
ATOM 3617 N N . ASN A 1 8 ? 10.586 -0.566 9.143 1.00 0.00 8 ASN A N 4
ATOM 3618 C CA . ASN A 1 8 ? 10.672 -0.731 10.579 1.00 0.00 8 ASN A CA 4
ATOM 3619 C C . ASN A 1 8 ? 9.933 -1.984 11.035 1.00 0.00 8 ASN A C 4
ATOM 3620 O O . ASN A 1 8 ? 10.348 -2.553 12.045 1.00 0.00 8 ASN A O 4
ATOM 3631 N N . TYR A 1 9 ? 8.831 -2.395 10.382 1.00 0.00 9 TYR A N 4
ATOM 3632 C CA . TYR A 1 9 ? 8.093 -3.541 10.850 1.00 0.00 9 TYR A CA 4
ATOM 3633 C C . TYR A 1 9 ? 8.925 -4.835 10.737 1.00 0.00 9 TYR A C 4
ATOM 3634 O O . TYR A 1 9 ? 10.027 -4.817 10.178 1.00 0.00 9 TYR A O 4
ATOM 3652 N N . THR A 1 10 ? 8.436 -5.968 11.235 1.00 0.00 10 THR A N 4
ATOM 3653 C CA . THR A 1 10 ? 8.958 -7.261 10.807 1.00 0.00 10 THR A CA 4
ATOM 3654 C C . THR A 1 10 ? 8.343 -7.565 9.444 1.00 0.00 10 THR A C 4
ATOM 3655 O O . THR A 1 10 ? 7.213 -7.168 9.212 1.00 0.00 10 THR A O 4
ATOM 3666 N N . ASP A 1 11 ? 9.023 -8.262 8.535 1.00 0.00 11 ASP A N 4
ATOM 3667 C CA . ASP A 1 11 ? 8.563 -8.636 7.197 1.00 0.00 11 ASP A CA 4
ATOM 3668 C C . ASP A 1 11 ? 7.139 -9.151 7.191 1.00 0.00 11 ASP A C 4
ATOM 3669 O O . ASP A 1 11 ? 6.416 -8.895 6.233 1.00 0.00 11 ASP A O 4
ATOM 3678 N N . GLU A 1 12 ? 6.740 -9.824 8.265 1.00 0.00 12 GLU A N 4
ATOM 3679 C CA . GLU A 1 12 ? 5.396 -10.297 8.501 1.00 0.00 12 GLU A CA 4
ATOM 3680 C C . GLU A 1 12 ? 4.387 -9.176 8.783 1.00 0.00 12 GLU A C 4
ATOM 3681 O O . GLU A 1 12 ? 3.287 -9.152 8.227 1.00 0.00 12 GLU A O 4
ATOM 3693 N N . GLU A 1 13 ? 4.729 -8.250 9.671 1.00 0.00 13 GLU A N 4
ATOM 3694 C CA . GLU A 1 13 ? 3.958 -7.053 9.958 1.00 0.00 13 GLU A CA 4
ATOM 3695 C C . GLU A 1 13 ? 3.940 -6.105 8.764 1.00 0.00 13 GLU A C 4
ATOM 3696 O O . GLU A 1 13 ? 2.928 -5.445 8.547 1.00 0.00 13 GLU A O 4
ATOM 3708 N N . LEU A 1 14 ? 5.024 -6.062 7.974 1.00 0.00 14 LEU A N 4
ATOM 3709 C CA . LEU A 1 14 ? 5.085 -5.319 6.730 1.00 0.00 14 LEU A CA 4
ATOM 3710 C C . LEU A 1 14 ? 4.009 -5.914 5.837 1.00 0.00 14 LEU A C 4
ATOM 3711 O O . LEU A 1 14 ? 3.044 -5.219 5.546 1.00 0.00 14 LEU A O 4
ATOM 3727 N N . LYS A 1 15 ? 4.108 -7.172 5.399 1.00 0.00 15 LYS A N 4
ATOM 3728 C CA . LYS A 1 15 ? 3.177 -7.729 4.424 1.00 0.00 15 LYS A CA 4
ATOM 3729 C C . LYS A 1 15 ? 1.754 -7.576 4.906 1.00 0.00 15 LYS A C 4
ATOM 3730 O O . LYS A 1 15 ? 0.933 -7.135 4.126 1.00 0.00 15 LYS A O 4
ATOM 3749 N N . ASN A 1 16 ? 1.457 -7.831 6.173 1.00 0.00 16 ASN A N 4
ATOM 3750 C CA . ASN A 1 16 ? 0.101 -7.723 6.712 1.00 0.00 16 ASN A CA 4
ATOM 3751 C C . ASN A 1 16 ? -0.452 -6.293 6.776 1.00 0.00 16 ASN A C 4
ATOM 3752 O O . ASN A 1 16 ? -1.624 -6.080 7.090 1.00 0.00 16 ASN A O 4
ATOM 3763 N N . LEU A 1 17 ? 0.364 -5.296 6.465 1.00 0.00 17 LEU A N 4
ATOM 3764 C CA . LEU A 1 17 ? -0.008 -3.888 6.430 1.00 0.00 17 LEU A CA 4
ATOM 3765 C C . LEU A 1 17 ? -0.034 -3.431 4.983 1.00 0.00 17 LEU A C 4
ATOM 3766 O O . LEU A 1 17 ? -0.973 -2.767 4.548 1.00 0.00 17 LEU A O 4
ATOM 3782 N N . LEU A 1 18 ? 0.991 -3.820 4.226 1.00 0.00 18 LEU A N 4
ATOM 3783 C CA . LEU A 1 18 ? 1.165 -3.401 2.845 1.00 0.00 18 LEU A CA 4
ATOM 3784 C C . LEU A 1 18 ? 0.167 -4.127 1.961 1.00 0.00 18 LEU A C 4
ATOM 3785 O O . LEU A 1 18 ? -0.302 -3.552 0.977 1.00 0.00 18 LEU A O 4
ATOM 3801 N N . GLU A 1 19 ? -0.166 -5.370 2.319 1.00 0.00 19 GLU A N 4
ATOM 3802 C CA . GLU A 1 19 ? -1.269 -6.105 1.721 1.00 0.00 19 GLU A CA 4
ATOM 3803 C C . GLU A 1 19 ? -2.570 -5.305 1.854 1.00 0.00 19 GLU A C 4
ATOM 3804 O O . GLU A 1 19 ? -3.372 -5.298 0.919 1.00 0.00 19 GLU A O 4
ATOM 3816 N N . GLU A 1 20 ? -2.750 -4.597 2.974 1.00 0.00 20 GLU A N 4
ATOM 3817 C CA . GLU A 1 20 ? -3.992 -3.880 3.231 1.00 0.00 20 GLU A CA 4
ATOM 3818 C C . GLU A 1 20 ? -4.129 -2.688 2.270 1.00 0.00 20 GLU A C 4
ATOM 3819 O O . GLU A 1 20 ? -5.180 -2.472 1.673 1.00 0.00 20 GLU A O 4
ATOM 3831 N N . LYS A 1 21 ? -3.050 -1.953 2.010 1.00 0.00 21 LYS A N 4
ATOM 3832 C CA . LYS A 1 21 ? -3.002 -0.904 1.021 1.00 0.00 21 LYS A CA 4
ATOM 3833 C C . LYS A 1 21 ? -3.311 -1.517 -0.344 1.00 0.00 21 LYS A C 4
ATOM 3834 O O . LYS A 1 21 ? -4.301 -1.128 -0.971 1.00 0.00 21 LYS A O 4
ATOM 3853 N N . LYS A 1 22 ? -2.481 -2.449 -0.850 1.00 0.00 22 LYS A N 4
ATOM 3854 C CA . LYS A 1 22 ? -2.738 -3.017 -2.181 1.00 0.00 22 LYS A CA 4
ATOM 3855 C C . LYS A 1 22 ? -4.186 -3.527 -2.336 1.00 0.00 22 LYS A C 4
ATOM 3856 O O . LYS A 1 22 ? -4.746 -3.326 -3.412 1.00 0.00 22 LYS A O 4
ATOM 3875 N N . ARG A 1 23 ? -4.794 -4.177 -1.325 1.00 0.00 23 ARG A N 4
ATOM 3876 C CA . ARG A 1 23 ? -6.182 -4.661 -1.422 1.00 0.00 23 ARG A CA 4
ATOM 3877 C C . ARG A 1 23 ? -7.166 -3.502 -1.430 1.00 0.00 23 ARG A C 4
ATOM 3878 O O . ARG A 1 23 ? -7.991 -3.476 -2.339 1.00 0.00 23 ARG A O 4
ATOM 3899 N N . GLN A 1 24 ? -7.064 -2.563 -0.480 1.00 0.00 24 GLN A N 4
ATOM 3900 C CA . GLN A 1 24 ? -7.989 -1.455 -0.293 1.00 0.00 24 GLN A CA 4
ATOM 3901 C C . GLN A 1 24 ? -8.194 -0.741 -1.612 1.00 0.00 24 GLN A C 4
ATOM 3902 O O . GLN A 1 24 ? -9.289 -0.328 -1.943 1.00 0.00 24 GLN A O 4
ATOM 3916 N N . LEU A 1 25 ? -7.136 -0.562 -2.386 1.00 0.00 25 LEU A N 4
ATOM 3917 C CA . LEU A 1 25 ? -7.192 0.209 -3.616 1.00 0.00 25 LEU A CA 4
ATOM 3918 C C . LEU A 1 25 ? -8.032 -0.445 -4.677 1.00 0.00 25 LEU A C 4
ATOM 3919 O O . LEU A 1 25 ? -8.890 0.176 -5.305 1.00 0.00 25 LEU A O 4
ATOM 3935 N N . MET A 1 26 ? -7.761 -1.733 -4.853 1.00 0.00 26 MET A N 4
ATOM 3936 C CA . MET A 1 26 ? -8.541 -2.590 -5.702 1.00 0.00 26 MET A CA 4
ATOM 3937 C C . MET A 1 26 ? -9.957 -2.777 -5.137 1.00 0.00 26 MET A C 4
ATOM 3938 O O . MET A 1 26 ? -10.795 -3.367 -5.817 1.00 0.00 26 MET A O 4
ATOM 3952 N N . GLU A 1 27 ? -10.243 -2.241 -3.948 1.00 0.00 27 GLU A N 4
ATOM 3953 C CA . GLU A 1 27 ? -11.578 -2.321 -3.339 1.00 0.00 27 GLU A CA 4
ATOM 3954 C C . GLU A 1 27 ? -12.298 -0.964 -3.402 1.00 0.00 27 GLU A C 4
ATOM 3955 O O . GLU A 1 27 ? -13.499 -0.889 -3.629 1.00 0.00 27 GLU A O 4
ATOM 3967 N N . LEU A 1 28 ? -11.592 0.148 -3.270 1.00 0.00 28 LEU A N 4
ATOM 3968 C CA . LEU A 1 28 ? -12.175 1.473 -3.360 1.00 0.00 28 LEU A CA 4
ATOM 3969 C C . LEU A 1 28 ? -12.631 1.701 -4.800 1.00 0.00 28 LEU A C 4
ATOM 3970 O O . LEU A 1 28 ? -13.713 2.229 -5.048 1.00 0.00 28 LEU A O 4
ATOM 3986 N N . ARG A 1 29 ? -11.886 1.199 -5.786 1.00 0.00 29 ARG A N 4
ATOM 3987 C CA . ARG A 1 29 ? -12.372 1.193 -7.165 1.00 0.00 29 ARG A CA 4
ATOM 3988 C C . ARG A 1 29 ? -13.681 0.413 -7.303 1.00 0.00 29 ARG A C 4
ATOM 3989 O O . ARG A 1 29 ? -14.524 0.795 -8.114 1.00 0.00 29 ARG A O 4
ATOM 4010 N N . PHE A 1 30 ? -13.851 -0.649 -6.511 1.00 0.00 30 PHE A N 4
ATOM 4011 C CA . PHE A 1 30 ? -15.059 -1.450 -6.443 1.00 0.00 30 PHE A CA 4
ATOM 4012 C C . PHE A 1 30 ? -16.193 -0.666 -5.771 1.00 0.00 30 PHE A C 4
ATOM 4013 O O . PHE A 1 30 ? -17.330 -0.797 -6.222 1.00 0.00 30 PHE A O 4
ATOM 4030 N N . GLN A 1 31 ? -15.930 0.179 -4.758 1.00 0.00 31 GLN A N 4
ATOM 4031 C CA . GLN A 1 31 ? -16.943 0.959 -4.083 1.00 0.00 31 GLN A CA 4
ATOM 4032 C C . GLN A 1 31 ? -17.432 2.008 -5.041 1.00 0.00 31 GLN A C 4
ATOM 4033 O O . GLN A 1 31 ? -18.619 2.266 -5.106 1.00 0.00 31 GLN A O 4
ATOM 4047 N N . LEU A 1 32 ? -16.527 2.627 -5.783 1.00 0.00 32 LEU A N 4
ATOM 4048 C CA . LEU A 1 32 ? -16.859 3.656 -6.745 1.00 0.00 32 LEU A CA 4
ATOM 4049 C C . LEU A 1 32 ? -17.768 3.083 -7.820 1.00 0.00 32 LEU A C 4
ATOM 4050 O O . LEU A 1 32 ? -18.850 3.602 -8.057 1.00 0.00 32 LEU A O 4
ATOM 4066 N N . ALA A 1 33 ? -17.331 1.985 -8.426 1.00 0.00 33 ALA A N 4
ATOM 4067 C CA . ALA A 1 33 ? -18.071 1.255 -9.444 1.00 0.00 33 ALA A CA 4
ATOM 4068 C C . ALA A 1 33 ? -19.406 0.697 -8.925 1.00 0.00 33 ALA A C 4
ATOM 4069 O O . ALA A 1 33 ? -20.244 0.276 -9.731 1.00 0.00 33 ALA A O 4
ATOM 4076 N N . MET A 1 34 ? -19.613 0.656 -7.605 1.00 0.00 34 MET A N 4
ATOM 4077 C CA . MET A 1 34 ? -20.888 0.382 -6.986 1.00 0.00 34 MET A CA 4
ATOM 4078 C C . MET A 1 34 ? -21.684 1.669 -6.762 1.00 0.00 34 MET A C 4
ATOM 4079 O O . MET A 1 34 ? -22.887 1.685 -7.026 1.00 0.00 34 MET A O 4
ATOM 4093 N N . GLY A 1 35 ? -21.012 2.739 -6.340 1.00 0.00 35 GLY A N 4
ATOM 4094 C CA . GLY A 1 35 ? -21.498 4.099 -6.198 1.00 0.00 35 GLY A CA 4
ATOM 4095 C C . GLY A 1 35 ? -21.297 4.677 -4.796 1.00 0.00 35 GLY A C 4
ATOM 4096 O O . GLY A 1 35 ? -22.056 5.560 -4.399 1.00 0.00 35 GLY A O 4
ATOM 4100 N N . GLN A 1 36 ? -20.295 4.210 -4.040 1.00 0.00 36 GLN A N 4
ATOM 4101 C CA . GLN A 1 36 ? -20.218 4.347 -2.578 1.00 0.00 36 GLN A CA 4
ATOM 4102 C C . GLN A 1 36 ? -18.991 5.143 -2.144 1.00 0.00 36 GLN A C 4
ATOM 4103 O O . GLN A 1 36 ? -18.889 5.595 -1.008 1.00 0.00 36 GLN A O 4
ATOM 4117 N N . LEU A 1 37 ? -18.001 5.223 -3.026 1.00 0.00 37 LEU A N 4
ATOM 4118 C CA . LEU A 1 37 ? -16.757 5.959 -2.837 1.00 0.00 37 LEU A CA 4
ATOM 4119 C C . LEU A 1 37 ? -16.953 7.459 -2.541 1.00 0.00 37 LEU A C 4
ATOM 4120 O O . LEU A 1 37 ? -17.276 8.230 -3.444 1.00 0.00 37 LEU A O 4
ATOM 4136 N N . LYS A 1 38 ? -16.668 7.881 -1.306 1.00 0.00 38 LYS A N 4
ATOM 4137 C CA . LYS A 1 38 ? -16.515 9.272 -0.849 1.00 0.00 38 LYS A CA 4
ATOM 4138 C C . LYS A 1 38 ? -15.415 10.031 -1.607 1.00 0.00 38 LYS A C 4
ATOM 4139 O O . LYS A 1 38 ? -14.292 10.127 -1.111 1.00 0.00 38 LYS A O 4
ATOM 4158 N N . ASN A 1 39 ? -15.758 10.609 -2.765 1.00 0.00 39 ASN A N 4
ATOM 4159 C CA . ASN A 1 39 ? -14.949 11.471 -3.640 1.00 0.00 39 ASN A CA 4
ATOM 4160 C C . ASN A 1 39 ? -13.711 10.758 -4.180 1.00 0.00 39 ASN A C 4
ATOM 4161 O O . ASN A 1 39 ? -12.860 10.297 -3.427 1.00 0.00 39 ASN A O 4
ATOM 4172 N N . THR A 1 40 ? -13.528 10.691 -5.498 1.00 0.00 40 THR A N 4
ATOM 4173 C CA . THR A 1 40 ? -12.425 9.933 -6.097 1.00 0.00 40 THR A CA 4
ATOM 4174 C C . THR A 1 40 ? -11.020 10.469 -5.715 1.00 0.00 40 THR A C 4
ATOM 4175 O O . THR A 1 40 ? -10.026 9.766 -5.916 1.00 0.00 40 THR A O 4
ATOM 4186 N N . SER A 1 41 ? -10.915 11.644 -5.076 1.00 0.00 41 SER A N 4
ATOM 4187 C CA . SER A 1 41 ? -9.725 12.079 -4.342 1.00 0.00 41 SER A CA 4
ATOM 4188 C C . SER A 1 41 ? -9.227 11.006 -3.370 1.00 0.00 41 SER A C 4
ATOM 4189 O O . SER A 1 41 ? -8.024 10.788 -3.255 1.00 0.00 41 SER A O 4
ATOM 4197 N N . LEU A 1 42 ? -10.143 10.309 -2.697 1.00 0.00 42 LEU A N 4
ATOM 4198 C CA . LEU A 1 42 ? -9.846 9.251 -1.747 1.00 0.00 42 LEU A CA 4
ATOM 4199 C C . LEU A 1 42 ? -9.081 8.142 -2.458 1.00 0.00 42 LEU A C 4
ATOM 4200 O O . LEU A 1 42 ? -8.007 7.753 -2.002 1.00 0.00 42 LEU A O 4
ATOM 4216 N N . ILE A 1 43 ? -9.567 7.690 -3.622 1.00 0.00 43 ILE A N 4
ATOM 4217 C CA . ILE A 1 43 ? -8.822 6.767 -4.472 1.00 0.00 43 ILE A CA 4
ATOM 4218 C C . ILE A 1 43 ? -7.432 7.346 -4.744 1.00 0.00 43 ILE A C 4
ATOM 4219 O O . ILE A 1 43 ? -6.448 6.669 -4.468 1.00 0.00 43 ILE A O 4
ATOM 4235 N N . LYS A 1 44 ? -7.314 8.578 -5.244 1.00 0.00 44 LYS A N 4
ATOM 4236 C CA . LYS A 1 44 ? -6.044 9.177 -5.655 1.00 0.00 44 LYS A CA 4
ATOM 4237 C C . LYS A 1 44 ? -5.022 9.210 -4.520 1.00 0.00 44 LYS A C 4
ATOM 4238 O O . LYS A 1 44 ? -3.846 8.893 -4.705 1.00 0.00 44 LYS A O 4
ATOM 4257 N N . LEU A 1 45 ? -5.456 9.586 -3.326 1.00 0.00 45 LEU A N 4
ATOM 4258 C CA . LEU A 1 45 ? -4.662 9.668 -2.130 1.00 0.00 45 LEU A CA 4
ATOM 4259 C C . LEU A 1 45 ? -4.268 8.269 -1.697 1.00 0.00 45 LEU A C 4
ATOM 4260 O O . LEU A 1 45 ? -3.176 8.074 -1.169 1.00 0.00 45 LEU A O 4
ATOM 4276 N N . THR A 1 46 ? -5.137 7.290 -1.917 1.00 0.00 46 THR A N 4
ATOM 4277 C CA . THR A 1 46 ? -4.859 5.923 -1.548 1.00 0.00 46 THR A CA 4
ATOM 4278 C C . THR A 1 46 ? -3.842 5.366 -2.557 1.00 0.00 46 THR A C 4
ATOM 4279 O O . THR A 1 46 ? -2.829 4.820 -2.137 1.00 0.00 46 THR A O 4
ATOM 4290 N N . LYS A 1 47 ? -3.974 5.619 -3.867 1.00 0.00 47 LYS A N 4
ATOM 4291 C CA . LYS A 1 47 ? -3.009 5.215 -4.899 1.00 0.00 47 LYS A CA 4
ATOM 4292 C C . LYS A 1 47 ? -1.596 5.660 -4.559 1.00 0.00 47 LYS A C 4
ATOM 4293 O O . LYS A 1 47 ? -0.683 4.847 -4.685 1.00 0.00 47 LYS A O 4
ATOM 4312 N N . ARG A 1 48 ? -1.408 6.924 -4.158 1.00 0.00 48 ARG A N 4
ATOM 4313 C CA . ARG A 1 48 ? -0.076 7.484 -3.901 1.00 0.00 48 ARG A CA 4
ATOM 4314 C C . ARG A 1 48 ? 0.660 6.646 -2.860 1.00 0.00 48 ARG A C 4
ATOM 4315 O O . ARG A 1 48 ? 1.865 6.420 -2.960 1.00 0.00 48 ARG A O 4
ATOM 4336 N N . ASP A 1 49 ? -0.084 6.157 -1.874 1.00 0.00 49 ASP A N 4
ATOM 4337 C CA . ASP A 1 49 ? 0.456 5.389 -0.782 1.00 0.00 49 ASP A CA 4
ATOM 4338 C C . ASP A 1 49 ? 0.468 3.931 -1.162 1.00 0.00 49 ASP A C 4
ATOM 4339 O O . ASP A 1 49 ? 1.406 3.255 -0.768 1.00 0.00 49 ASP A O 4
ATOM 4348 N N . ILE A 1 50 ? -0.473 3.440 -1.975 1.00 0.00 50 ILE A N 4
ATOM 4349 C CA . ILE A 1 50 ? -0.425 2.063 -2.456 1.00 0.00 50 ILE A CA 4
ATOM 4350 C C . ILE A 1 50 ? 0.854 1.893 -3.213 1.00 0.00 50 ILE A C 4
ATOM 4351 O O . ILE A 1 50 ? 1.602 0.982 -2.911 1.00 0.00 50 ILE A O 4
ATOM 4367 N N . ALA A 1 51 ? 1.116 2.738 -4.198 1.00 0.00 51 ALA A N 4
ATOM 4368 C CA . ALA A 1 51 ? 2.227 2.500 -5.077 1.00 0.00 51 ALA A CA 4
ATOM 4369 C C . ALA A 1 51 ? 3.561 2.652 -4.346 1.00 0.00 51 ALA A C 4
ATOM 4370 O O . ALA A 1 51 ? 4.543 2.089 -4.813 1.00 0.00 51 ALA A O 4
ATOM 4377 N N . ARG A 1 52 ? 3.585 3.334 -3.199 1.00 0.00 52 ARG A N 4
ATOM 4378 C CA . ARG A 1 52 ? 4.713 3.430 -2.281 1.00 0.00 52 ARG A CA 4
ATOM 4379 C C . ARG A 1 52 ? 4.795 2.159 -1.433 1.00 0.00 52 ARG A C 4
ATOM 4380 O O . ARG A 1 52 ? 5.787 1.435 -1.475 1.00 0.00 52 ARG A O 4
ATOM 4401 N N . ILE A 1 53 ? 3.756 1.870 -0.659 1.00 0.00 53 ILE A N 4
ATOM 4402 C CA . ILE A 1 53 ? 3.669 0.744 0.249 1.00 0.00 53 ILE A CA 4
ATOM 4403 C C . ILE A 1 53 ? 3.796 -0.580 -0.474 1.00 0.00 53 ILE A C 4
ATOM 4404 O O . ILE A 1 53 ? 4.654 -1.379 -0.111 1.00 0.00 53 ILE A O 4
ATOM 4420 N N . LYS A 1 54 ? 3.008 -0.821 -1.512 1.00 0.00 54 LYS A N 4
ATOM 4421 C CA . LYS A 1 54 ? 3.081 -2.065 -2.252 1.00 0.00 54 LYS A CA 4
ATOM 4422 C C . LYS A 1 54 ? 4.515 -2.300 -2.760 1.00 0.00 54 LYS A C 4
ATOM 4423 O O . LYS A 1 54 ? 4.976 -3.440 -2.767 1.00 0.00 54 LYS A O 4
ATOM 4442 N N . THR A 1 55 ? 5.218 -1.235 -3.162 1.00 0.00 55 THR A N 4
ATOM 4443 C CA . THR A 1 55 ? 6.571 -1.335 -3.675 1.00 0.00 55 THR A CA 4
ATOM 4444 C C . THR A 1 55 ? 7.519 -1.873 -2.605 1.00 0.00 55 THR A C 4
ATOM 4445 O O . THR A 1 55 ? 8.291 -2.758 -2.940 1.00 0.00 55 THR A O 4
ATOM 4456 N N . ILE A 1 56 ? 7.466 -1.407 -1.348 1.00 0.00 56 ILE A N 4
ATOM 4457 C CA . ILE A 1 56 ? 8.362 -1.869 -0.272 1.00 0.00 56 ILE A CA 4
ATOM 4458 C C . ILE A 1 56 ? 8.398 -3.391 -0.202 1.00 0.00 56 ILE A C 4
ATOM 4459 O O . ILE A 1 56 ? 9.483 -3.960 -0.142 1.00 0.00 56 ILE A O 4
ATOM 4475 N N . LEU A 1 57 ? 7.230 -4.036 -0.224 1.00 0.00 57 LEU A N 4
ATOM 4476 C CA . LEU A 1 57 ? 7.118 -5.490 -0.224 1.00 0.00 57 LEU A CA 4
ATOM 4477 C C . LEU A 1 57 ? 7.937 -6.055 -1.385 1.00 0.00 57 LEU A C 4
ATOM 4478 O O . LEU A 1 57 ? 8.834 -6.868 -1.201 1.00 0.00 57 LEU A O 4
ATOM 4494 N N . ARG A 1 58 ? 7.687 -5.580 -2.593 1.00 0.00 58 ARG A N 4
ATOM 4495 C CA . ARG A 1 58 ? 8.458 -5.940 -3.775 1.00 0.00 58 ARG A CA 4
ATOM 4496 C C . ARG A 1 58 ? 9.965 -5.754 -3.570 1.00 0.00 58 ARG A C 4
ATOM 4497 O O . ARG A 1 58 ? 10.715 -6.676 -3.870 1.00 0.00 58 ARG A O 4
ATOM 4518 N N . GLU A 1 59 ? 10.405 -4.604 -3.057 1.00 0.00 59 GLU A N 4
ATOM 4519 C CA . GLU A 1 59 ? 11.817 -4.328 -2.743 1.00 0.00 59 GLU A CA 4
ATOM 4520 C C . GLU A 1 59 ? 12.384 -5.355 -1.759 1.00 0.00 59 GLU A C 4
ATOM 4521 O O . GLU A 1 59 ? 13.574 -5.657 -1.797 1.00 0.00 59 GLU A O 4
ATOM 4533 N N . ARG A 1 60 ? 11.536 -5.874 -0.873 1.00 0.00 60 ARG A N 4
ATOM 4534 C CA . ARG A 1 60 ? 11.896 -6.945 0.063 1.00 0.00 60 ARG A CA 4
ATOM 4535 C C . ARG A 1 60 ? 12.120 -8.259 -0.657 1.00 0.00 60 ARG A C 4
ATOM 4536 O O . ARG A 1 60 ? 12.978 -9.024 -0.218 1.00 0.00 60 ARG A O 4
ATOM 4557 N N . GLU A 1 61 ? 11.379 -8.526 -1.727 1.00 0.00 61 GLU A N 4
ATOM 4558 C CA . GLU A 1 61 ? 11.486 -9.761 -2.488 1.00 0.00 61 GLU A CA 4
ATOM 4559 C C . GLU A 1 61 ? 12.870 -9.848 -3.129 1.00 0.00 61 GLU A C 4
ATOM 4560 O O . GLU A 1 61 ? 13.598 -10.802 -2.834 1.00 0.00 61 GLU A O 4
ATOM 4572 N N . LEU A 1 62 ? 13.242 -8.903 -4.011 1.00 0.00 62 LEU A N 4
ATOM 4573 C CA . LEU A 1 62 ? 14.560 -8.891 -4.628 1.00 0.00 62 LEU A CA 4
ATOM 4574 C C . LEU A 1 62 ? 15.563 -8.386 -3.579 1.00 0.00 62 LEU A C 4
ATOM 4575 O O . LEU A 1 62 ? 15.172 -7.968 -2.493 1.00 0.00 62 LEU A O 4
ATOM 4591 N N . GLY A 1 63 ? 16.857 -8.346 -3.883 1.00 0.00 63 GLY A N 4
ATOM 4592 C CA . GLY A 1 63 ? 17.886 -8.026 -2.898 1.00 0.00 63 GLY A CA 4
ATOM 4593 C C . GLY A 1 63 ? 17.962 -6.563 -2.435 1.00 0.00 63 GLY A C 4
ATOM 4594 O O . GLY A 1 63 ? 19.010 -6.166 -1.918 1.00 0.00 63 GLY A O 4
ATOM 4598 N N . ILE A 1 64 ? 16.936 -5.732 -2.647 1.00 0.00 64 ILE A N 4
ATOM 4599 C CA . ILE A 1 64 ? 16.992 -4.291 -2.511 1.00 0.00 64 ILE A CA 4
ATOM 4600 C C . ILE A 1 64 ? 16.946 -3.839 -1.058 1.00 0.00 64 ILE A C 4
ATOM 4601 O O . ILE A 1 64 ? 17.557 -2.833 -0.678 1.00 0.00 64 ILE A O 4
ATOM 4617 N N . ARG A 1 65 ? 16.243 -4.579 -0.210 1.00 0.00 65 ARG A N 4
ATOM 4618 C CA . ARG A 1 65 ? 15.927 -4.156 1.136 1.00 0.00 65 ARG A CA 4
ATOM 4619 C C . ARG A 1 65 ? 16.785 -5.013 2.018 1.00 0.00 65 ARG A C 4
ATOM 4620 O O . ARG A 1 65 ? 16.324 -5.621 2.977 1.00 0.00 65 ARG A O 4
ATOM 4641 N N . ARG A 1 66 ? 18.082 -4.950 1.727 1.00 0.00 66 ARG A N 4
ATOM 4642 C CA . ARG A 1 66 ? 19.022 -5.165 2.784 1.00 0.00 66 ARG A CA 4
ATOM 4643 C C . ARG A 1 66 ? 18.715 -4.080 3.798 1.00 0.00 66 ARG A C 4
ATOM 4644 O O . ARG A 1 66 ? 18.220 -4.371 4.903 1.00 0.00 66 ARG A O 4
ATOM 4665 N N . MET A 1 1 ? 11.433 5.587 -2.685 1.00 0.00 1 MET A N 5
ATOM 4666 C CA . MET A 1 1 ? 12.427 6.446 -2.037 1.00 0.00 1 MET A CA 5
ATOM 4667 C C . MET A 1 1 ? 12.833 5.912 -0.661 1.00 0.00 1 MET A C 5
ATOM 4668 O O . MET A 1 1 ? 13.891 5.290 -0.572 1.00 0.00 1 MET A O 5
ATOM 4682 N N . LYS A 1 2 ? 12.084 6.175 0.422 1.00 0.00 2 LYS A N 5
ATOM 4683 C CA . LYS A 1 2 ? 12.563 6.053 1.807 1.00 0.00 2 LYS A CA 5
ATOM 4684 C C . LYS A 1 2 ? 11.443 5.582 2.729 1.00 0.00 2 LYS A C 5
ATOM 4685 O O . LYS A 1 2 ? 10.275 5.778 2.403 1.00 0.00 2 LYS A O 5
ATOM 4704 N N . ALA A 1 3 ? 11.772 4.932 3.845 1.00 0.00 3 ALA A N 5
ATOM 4705 C CA . ALA A 1 3 ? 10.837 4.432 4.831 1.00 0.00 3 ALA A CA 5
ATOM 4706 C C . ALA A 1 3 ? 11.129 5.034 6.201 1.00 0.00 3 ALA A C 5
ATOM 4707 O O . ALA A 1 3 ? 10.301 5.735 6.772 1.00 0.00 3 ALA A O 5
ATOM 4714 N N . SER A 1 4 ? 12.244 4.595 6.784 1.00 0.00 4 SER A N 5
ATOM 4715 C CA . SER A 1 4 ? 12.379 4.046 8.128 1.00 0.00 4 SER A CA 5
ATOM 4716 C C . SER A 1 4 ? 11.258 3.054 8.404 1.00 0.00 4 SER A C 5
ATOM 4717 O O . SER A 1 4 ? 11.485 1.854 8.483 1.00 0.00 4 SER A O 5
ATOM 4725 N N . GLU A 1 5 ? 10.044 3.563 8.486 1.00 0.00 5 GLU A N 5
ATOM 4726 C CA . GLU A 1 5 ? 8.911 2.945 9.181 1.00 0.00 5 GLU A CA 5
ATOM 4727 C C . GLU A 1 5 ? 8.490 1.636 8.501 1.00 0.00 5 GLU A C 5
ATOM 4728 O O . GLU A 1 5 ? 8.320 0.601 9.129 1.00 0.00 5 GLU A O 5
ATOM 4740 N N . LEU A 1 6 ? 8.409 1.656 7.176 1.00 0.00 6 LEU A N 5
ATOM 4741 C CA . LEU A 1 6 ? 8.051 0.524 6.323 1.00 0.00 6 LEU A CA 5
ATOM 4742 C C . LEU A 1 6 ? 9.199 -0.480 6.188 1.00 0.00 6 LEU A C 5
ATOM 4743 O O . LEU A 1 6 ? 9.015 -1.551 5.617 1.00 0.00 6 LEU A O 5
ATOM 4759 N N . ARG A 1 7 ? 10.400 -0.154 6.666 1.00 0.00 7 ARG A N 5
ATOM 4760 C CA . ARG A 1 7 ? 11.490 -1.080 6.840 1.00 0.00 7 ARG A CA 5
ATOM 4761 C C . ARG A 1 7 ? 11.608 -1.540 8.297 1.00 0.00 7 ARG A C 5
ATOM 4762 O O . ARG A 1 7 ? 12.454 -2.379 8.598 1.00 0.00 7 ARG A O 5
ATOM 4783 N N . ASN A 1 8 ? 10.799 -0.967 9.188 1.00 0.00 8 ASN A N 5
ATOM 4784 C CA . ASN A 1 8 ? 10.997 -1.053 10.634 1.00 0.00 8 ASN A CA 5
ATOM 4785 C C . ASN A 1 8 ? 10.312 -2.258 11.261 1.00 0.00 8 ASN A C 5
ATOM 4786 O O . ASN A 1 8 ? 10.720 -2.692 12.334 1.00 0.00 8 ASN A O 5
ATOM 4797 N N . TYR A 1 9 ? 9.227 -2.736 10.659 1.00 0.00 9 TYR A N 5
ATOM 4798 C CA . TYR A 1 9 ? 8.469 -3.868 11.147 1.00 0.00 9 TYR A CA 5
ATOM 4799 C C . TYR A 1 9 ? 9.175 -5.166 10.686 1.00 0.00 9 TYR A C 5
ATOM 4800 O O . TYR A 1 9 ? 10.147 -5.106 9.921 1.00 0.00 9 TYR A O 5
ATOM 4818 N N . THR A 1 10 ? 8.715 -6.345 11.109 1.00 0.00 10 THR A N 5
ATOM 4819 C CA . THR A 1 10 ? 9.185 -7.620 10.561 1.00 0.00 10 THR A CA 5
ATOM 4820 C C . THR A 1 10 ? 8.510 -7.833 9.209 1.00 0.00 10 THR A C 5
ATOM 4821 O O . THR A 1 10 ? 7.443 -7.287 9.003 1.00 0.00 10 THR A O 5
ATOM 4832 N N . ASP A 1 11 ? 9.043 -8.644 8.295 1.00 0.00 11 ASP A N 5
ATOM 4833 C CA . ASP A 1 11 ? 8.424 -9.162 7.084 1.00 0.00 11 ASP A CA 5
ATOM 4834 C C . ASP A 1 11 ? 6.966 -9.553 7.263 1.00 0.00 11 ASP A C 5
ATOM 4835 O O . ASP A 1 11 ? 6.185 -9.437 6.317 1.00 0.00 11 ASP A O 5
ATOM 4844 N N . GLU A 1 12 ? 6.594 -10.034 8.445 1.00 0.00 12 GLU A N 5
ATOM 4845 C CA . GLU A 1 12 ? 5.238 -10.462 8.726 1.00 0.00 12 GLU A CA 5
ATOM 4846 C C . GLU A 1 12 ? 4.318 -9.355 9.235 1.00 0.00 12 GLU A C 5
ATOM 4847 O O . GLU A 1 12 ? 3.121 -9.383 8.957 1.00 0.00 12 GLU A O 5
ATOM 4859 N N . GLU A 1 13 ? 4.855 -8.359 9.930 1.00 0.00 13 GLU A N 5
ATOM 4860 C CA . GLU A 1 13 ? 4.152 -7.118 10.239 1.00 0.00 13 GLU A CA 5
ATOM 4861 C C . GLU A 1 13 ? 4.092 -6.231 8.979 1.00 0.00 13 GLU A C 5
ATOM 4862 O O . GLU A 1 13 ? 3.080 -5.598 8.698 1.00 0.00 13 GLU A O 5
ATOM 4874 N N . LEU A 1 14 ? 5.164 -6.253 8.177 1.00 0.00 14 LEU A N 5
ATOM 4875 C CA . LEU A 1 14 ? 5.383 -5.579 6.904 1.00 0.00 14 LEU A CA 5
ATOM 4876 C C . LEU A 1 14 ? 4.239 -6.029 6.027 1.00 0.00 14 LEU A C 5
ATOM 4877 O O . LEU A 1 14 ? 3.423 -5.212 5.624 1.00 0.00 14 LEU A O 5
ATOM 4893 N N . LYS A 1 15 ? 4.132 -7.321 5.721 1.00 0.00 15 LYS A N 5
ATOM 4894 C CA . LYS A 1 15 ? 3.079 -7.777 4.834 1.00 0.00 15 LYS A CA 5
ATOM 4895 C C . LYS A 1 15 ? 1.733 -7.391 5.398 1.00 0.00 15 LYS A C 5
ATOM 4896 O O . LYS A 1 15 ? 0.972 -6.785 4.669 1.00 0.00 15 LYS A O 5
ATOM 4915 N N . ASN A 1 16 ? 1.464 -7.598 6.679 1.00 0.00 16 ASN A N 5
ATOM 4916 C CA . ASN A 1 16 ? 0.144 -7.321 7.222 1.00 0.00 16 ASN A CA 5
ATOM 4917 C C . ASN A 1 16 ? -0.232 -5.829 7.203 1.00 0.00 16 ASN A C 5
ATOM 4918 O O . ASN A 1 16 ? -1.396 -5.471 7.400 1.00 0.00 16 ASN A O 5
ATOM 4929 N N . LEU A 1 17 ? 0.717 -4.940 6.915 1.00 0.00 17 LEU A N 5
ATOM 4930 C CA . LEU A 1 17 ? 0.438 -3.513 6.712 1.00 0.00 17 LEU A CA 5
ATOM 4931 C C . LEU A 1 17 ? 0.346 -3.258 5.211 1.00 0.00 17 LEU A C 5
ATOM 4932 O O . LEU A 1 17 ? -0.590 -2.648 4.696 1.00 0.00 17 LEU A O 5
ATOM 4948 N N . LEU A 1 18 ? 1.359 -3.721 4.485 1.00 0.00 18 LEU A N 5
ATOM 4949 C CA . LEU A 1 18 ? 1.599 -3.351 3.101 1.00 0.00 18 LEU A CA 5
ATOM 4950 C C . LEU A 1 18 ? 0.669 -4.114 2.171 1.00 0.00 18 LEU A C 5
ATOM 4951 O O . LEU A 1 18 ? 0.481 -3.713 1.021 1.00 0.00 18 LEU A O 5
ATOM 4967 N N . GLU A 1 19 ? 0.122 -5.230 2.624 1.00 0.00 19 GLU A N 5
ATOM 4968 C CA . GLU A 1 19 ? -0.996 -5.922 2.016 1.00 0.00 19 GLU A CA 5
ATOM 4969 C C . GLU A 1 19 ? -2.260 -5.064 2.139 1.00 0.00 19 GLU A C 5
ATOM 4970 O O . GLU A 1 19 ? -3.039 -5.035 1.191 1.00 0.00 19 GLU A O 5
ATOM 4982 N N . GLU A 1 20 ? -2.475 -4.364 3.264 1.00 0.00 20 GLU A N 5
ATOM 4983 C CA . GLU A 1 20 ? -3.747 -3.699 3.517 1.00 0.00 20 GLU A CA 5
ATOM 4984 C C . GLU A 1 20 ? -3.914 -2.499 2.589 1.00 0.00 20 GLU A C 5
ATOM 4985 O O . GLU A 1 20 ? -4.941 -2.355 1.940 1.00 0.00 20 GLU A O 5
ATOM 4997 N N . LYS A 1 21 ? -2.890 -1.663 2.442 1.00 0.00 21 LYS A N 5
ATOM 4998 C CA . LYS A 1 21 ? -2.846 -0.584 1.483 1.00 0.00 21 LYS A CA 5
ATOM 4999 C C . LYS A 1 21 ? -3.127 -1.180 0.092 1.00 0.00 21 LYS A C 5
ATOM 5000 O O . LYS A 1 21 ? -4.109 -0.799 -0.547 1.00 0.00 21 LYS A O 5
ATOM 5019 N N . LYS A 1 22 ? -2.327 -2.138 -0.393 1.00 0.00 22 LYS A N 5
ATOM 5020 C CA . LYS A 1 22 ? -2.564 -2.849 -1.653 1.00 0.00 22 LYS A CA 5
ATOM 5021 C C . LYS A 1 22 ? -4.019 -3.320 -1.829 1.00 0.00 22 LYS A C 5
ATOM 5022 O O . LYS A 1 22 ? -4.540 -3.127 -2.933 1.00 0.00 22 LYS A O 5
ATOM 5041 N N . ARG A 1 23 ? -4.694 -3.930 -0.838 1.00 0.00 23 ARG A N 5
ATOM 5042 C CA . ARG A 1 23 ? -6.108 -4.283 -1.021 1.00 0.00 23 ARG A CA 5
ATOM 5043 C C . ARG A 1 23 ? -6.970 -3.040 -1.038 1.00 0.00 23 ARG A C 5
ATOM 5044 O O . ARG A 1 23 ? -7.733 -2.895 -1.982 1.00 0.00 23 ARG A O 5
ATOM 5065 N N . GLN A 1 24 ? -6.821 -2.138 -0.072 1.00 0.00 24 GLN A N 5
ATOM 5066 C CA . GLN A 1 24 ? -7.622 -0.944 0.102 1.00 0.00 24 GLN A CA 5
ATOM 5067 C C . GLN A 1 24 ? -7.767 -0.210 -1.215 1.00 0.00 24 GLN A C 5
ATOM 5068 O O . GLN A 1 24 ? -8.879 0.140 -1.580 1.00 0.00 24 GLN A O 5
ATOM 5082 N N . LEU A 1 25 ? -6.671 -0.005 -1.953 1.00 0.00 25 LEU A N 5
ATOM 5083 C CA . LEU A 1 25 ? -6.750 0.622 -3.262 1.00 0.00 25 LEU A CA 5
ATOM 5084 C C . LEU A 1 25 ? -7.806 -0.064 -4.121 1.00 0.00 25 LEU A C 5
ATOM 5085 O O . LEU A 1 25 ? -8.709 0.600 -4.625 1.00 0.00 25 LEU A O 5
ATOM 5101 N N . MET A 1 26 ? -7.640 -1.368 -4.334 1.00 0.00 26 MET A N 5
ATOM 5102 C CA . MET A 1 26 ? -8.561 -2.183 -5.101 1.00 0.00 26 MET A CA 5
ATOM 5103 C C . MET A 1 26 ? -9.994 -2.087 -4.559 1.00 0.00 26 MET A C 5
ATOM 5104 O O . MET A 1 26 ? -10.936 -2.067 -5.349 1.00 0.00 26 MET A O 5
ATOM 5118 N N . GLU A 1 27 ? -10.170 -2.084 -3.243 1.00 0.00 27 GLU A N 5
ATOM 5119 C CA . GLU A 1 27 ? -11.467 -2.289 -2.597 1.00 0.00 27 GLU A CA 5
ATOM 5120 C C . GLU A 1 27 ? -12.250 -0.982 -2.655 1.00 0.00 27 GLU A C 5
ATOM 5121 O O . GLU A 1 27 ? -13.455 -0.939 -2.877 1.00 0.00 27 GLU A O 5
ATOM 5133 N N . LEU A 1 28 ? -11.533 0.123 -2.519 1.00 0.00 28 LEU A N 5
ATOM 5134 C CA . LEU A 1 28 ? -12.085 1.448 -2.657 1.00 0.00 28 LEU A CA 5
ATOM 5135 C C . LEU A 1 28 ? -12.454 1.708 -4.117 1.00 0.00 28 LEU A C 5
ATOM 5136 O O . LEU A 1 28 ? -13.556 2.179 -4.397 1.00 0.00 28 LEU A O 5
ATOM 5152 N N . ARG A 1 29 ? -11.602 1.351 -5.085 1.00 0.00 29 ARG A N 5
ATOM 5153 C CA . ARG A 1 29 ? -11.995 1.494 -6.499 1.00 0.00 29 ARG A CA 5
ATOM 5154 C C . ARG A 1 29 ? -13.198 0.606 -6.849 1.00 0.00 29 ARG A C 5
ATOM 5155 O O . ARG A 1 29 ? -13.962 0.955 -7.753 1.00 0.00 29 ARG A O 5
ATOM 5176 N N . PHE A 1 30 ? -13.364 -0.504 -6.130 1.00 0.00 30 PHE A N 5
ATOM 5177 C CA . PHE A 1 30 ? -14.505 -1.401 -6.186 1.00 0.00 30 PHE A CA 5
ATOM 5178 C C . PHE A 1 30 ? -15.759 -0.724 -5.611 1.00 0.00 30 PHE A C 5
ATOM 5179 O O . PHE A 1 30 ? -16.800 -0.775 -6.265 1.00 0.00 30 PHE A O 5
ATOM 5196 N N . GLN A 1 31 ? -15.698 -0.037 -4.455 1.00 0.00 31 GLN A N 5
ATOM 5197 C CA . GLN A 1 31 ? -16.848 0.645 -3.892 1.00 0.00 31 GLN A CA 5
ATOM 5198 C C . GLN A 1 31 ? -17.231 1.758 -4.838 1.00 0.00 31 GLN A C 5
ATOM 5199 O O . GLN A 1 31 ? -18.403 2.003 -5.060 1.00 0.00 31 GLN A O 5
ATOM 5213 N N . LEU A 1 32 ? -16.245 2.450 -5.393 1.00 0.00 32 LEU A N 5
ATOM 5214 C CA . LEU A 1 32 ? -16.430 3.554 -6.309 1.00 0.00 32 LEU A CA 5
ATOM 5215 C C . LEU A 1 32 ? -17.264 3.122 -7.502 1.00 0.00 32 LEU A C 5
ATOM 5216 O O . LEU A 1 32 ? -18.280 3.754 -7.780 1.00 0.00 32 LEU A O 5
ATOM 5232 N N . ALA A 1 33 ? -16.826 2.058 -8.171 1.00 0.00 33 ALA A N 5
ATOM 5233 C CA . ALA A 1 33 ? -17.481 1.469 -9.331 1.00 0.00 33 ALA A CA 5
ATOM 5234 C C . ALA A 1 33 ? -18.913 1.040 -9.011 1.00 0.00 33 ALA A C 5
ATOM 5235 O O . ALA A 1 33 ? -19.810 1.202 -9.844 1.00 0.00 33 ALA A O 5
ATOM 5242 N N . MET A 1 34 ? -19.126 0.462 -7.826 1.00 0.00 34 MET A N 5
ATOM 5243 C CA . MET A 1 34 ? -20.450 0.077 -7.374 1.00 0.00 34 MET A CA 5
ATOM 5244 C C . MET A 1 34 ? -21.321 1.302 -7.123 1.00 0.00 34 MET A C 5
ATOM 5245 O O . MET A 1 34 ? -22.492 1.328 -7.513 1.00 0.00 34 MET A O 5
ATOM 5259 N N . GLY A 1 35 ? -20.729 2.307 -6.494 1.00 0.00 35 GLY A N 5
ATOM 5260 C CA . GLY A 1 35 ? -21.206 3.660 -6.364 1.00 0.00 35 GLY A CA 5
ATOM 5261 C C . GLY A 1 35 ? -21.262 4.142 -4.926 1.00 0.00 35 GLY A C 5
ATOM 5262 O O . GLY A 1 35 ? -22.231 4.808 -4.572 1.00 0.00 35 GLY A O 5
ATOM 5266 N N . GLN A 1 36 ? -20.254 3.825 -4.105 1.00 0.00 36 GLN A N 5
ATOM 5267 C CA . GLN A 1 36 ? -20.287 4.128 -2.671 1.00 0.00 36 GLN A CA 5
ATOM 5268 C C . GLN A 1 36 ? -19.152 5.049 -2.234 1.00 0.00 36 GLN A C 5
ATOM 5269 O O . GLN A 1 36 ? -19.262 5.736 -1.220 1.00 0.00 36 GLN A O 5
ATOM 5283 N N . LEU A 1 37 ? -18.039 5.039 -2.971 1.00 0.00 37 LEU A N 5
ATOM 5284 C CA . LEU A 1 37 ? -16.924 5.932 -2.732 1.00 0.00 37 LEU A CA 5
ATOM 5285 C C . LEU A 1 37 ? -17.386 7.384 -2.913 1.00 0.00 37 LEU A C 5
ATOM 5286 O O . LEU A 1 37 ? -17.399 8.132 -1.935 1.00 0.00 37 LEU A O 5
ATOM 5302 N N . LYS A 1 38 ? -17.777 7.779 -4.139 1.00 0.00 38 LYS A N 5
ATOM 5303 C CA . LYS A 1 38 ? -17.820 9.170 -4.623 1.00 0.00 38 LYS A CA 5
ATOM 5304 C C . LYS A 1 38 ? -16.562 9.964 -4.228 1.00 0.00 38 LYS A C 5
ATOM 5305 O O . LYS A 1 38 ? -15.665 9.440 -3.581 1.00 0.00 38 LYS A O 5
ATOM 5324 N N . ASN A 1 39 ? -16.436 11.231 -4.623 1.00 0.00 39 ASN A N 5
ATOM 5325 C CA . ASN A 1 39 ? -15.338 12.158 -4.295 1.00 0.00 39 ASN A CA 5
ATOM 5326 C C . ASN A 1 39 ? -13.971 11.767 -4.883 1.00 0.00 39 ASN A C 5
ATOM 5327 O O . ASN A 1 39 ? -13.332 12.566 -5.555 1.00 0.00 39 ASN A O 5
ATOM 5338 N N . THR A 1 40 ? -13.483 10.549 -4.656 1.00 0.00 40 THR A N 5
ATOM 5339 C CA . THR A 1 40 ? -12.241 9.924 -5.118 1.00 0.00 40 THR A CA 5
ATOM 5340 C C . THR A 1 40 ? -10.943 10.532 -4.588 1.00 0.00 40 THR A C 5
ATOM 5341 O O . THR A 1 40 ? -9.900 9.890 -4.720 1.00 0.00 40 THR A O 5
ATOM 5352 N N . SER A 1 41 ? -10.979 11.704 -3.955 1.00 0.00 41 SER A N 5
ATOM 5353 C CA . SER A 1 41 ? -9.806 12.355 -3.383 1.00 0.00 41 SER A CA 5
ATOM 5354 C C . SER A 1 41 ? -9.000 11.383 -2.525 1.00 0.00 41 SER A C 5
ATOM 5355 O O . SER A 1 41 ? -7.788 11.259 -2.683 1.00 0.00 41 SER A O 5
ATOM 5363 N N . LEU A 1 42 ? -9.691 10.631 -1.665 1.00 0.00 42 LEU A N 5
ATOM 5364 C CA . LEU A 1 42 ? -9.052 9.723 -0.735 1.00 0.00 42 LEU A CA 5
ATOM 5365 C C . LEU A 1 42 ? -8.411 8.576 -1.508 1.00 0.00 42 LEU A C 5
ATOM 5366 O O . LEU A 1 42 ? -7.240 8.297 -1.286 1.00 0.00 42 LEU A O 5
ATOM 5382 N N . ILE A 1 43 ? -9.097 7.985 -2.492 1.00 0.00 43 ILE A N 5
ATOM 5383 C CA . ILE A 1 43 ? -8.517 7.020 -3.428 1.00 0.00 43 ILE A CA 5
ATOM 5384 C C . ILE A 1 43 ? -7.208 7.550 -4.027 1.00 0.00 43 ILE A C 5
ATOM 5385 O O . ILE A 1 43 ? -6.219 6.823 -4.043 1.00 0.00 43 ILE A O 5
ATOM 5401 N N . LYS A 1 44 ? -7.140 8.796 -4.497 1.00 0.00 44 LYS A N 5
ATOM 5402 C CA . LYS A 1 44 ? -5.948 9.392 -5.065 1.00 0.00 44 LYS A CA 5
ATOM 5403 C C . LYS A 1 44 ? -4.823 9.417 -4.024 1.00 0.00 44 LYS A C 5
ATOM 5404 O O . LYS A 1 44 ? -3.684 9.073 -4.352 1.00 0.00 44 LYS A O 5
ATOM 5423 N N . LEU A 1 45 ? -5.104 9.766 -2.767 1.00 0.00 45 LEU A N 5
ATOM 5424 C CA . LEU A 1 45 ? -4.116 9.732 -1.723 1.00 0.00 45 LEU A CA 5
ATOM 5425 C C . LEU A 1 45 ? -3.722 8.279 -1.473 1.00 0.00 45 LEU A C 5
ATOM 5426 O O . LEU A 1 45 ? -2.554 8.019 -1.195 1.00 0.00 45 LEU A O 5
ATOM 5442 N N . THR A 1 46 ? -4.655 7.338 -1.631 1.00 0.00 46 THR A N 5
ATOM 5443 C CA . THR A 1 46 ? -4.438 5.930 -1.395 1.00 0.00 46 THR A CA 5
ATOM 5444 C C . THR A 1 46 ? -3.417 5.452 -2.436 1.00 0.00 46 THR A C 5
ATOM 5445 O O . THR A 1 46 ? -2.353 4.996 -2.043 1.00 0.00 46 THR A O 5
ATOM 5456 N N . LYS A 1 47 ? -3.617 5.644 -3.750 1.00 0.00 47 LYS A N 5
ATOM 5457 C CA . LYS A 1 47 ? -2.632 5.219 -4.776 1.00 0.00 47 LYS A CA 5
ATOM 5458 C C . LYS A 1 47 ? -1.208 5.691 -4.543 1.00 0.00 47 LYS A C 5
ATOM 5459 O O . LYS A 1 47 ? -0.304 4.877 -4.713 1.00 0.00 47 LYS A O 5
ATOM 5478 N N . ARG A 1 48 ? -0.985 6.947 -4.153 1.00 0.00 48 ARG A N 5
ATOM 5479 C CA . ARG A 1 48 ? 0.383 7.456 -3.969 1.00 0.00 48 ARG A CA 5
ATOM 5480 C C . ARG A 1 48 ? 1.122 6.625 -2.921 1.00 0.00 48 ARG A C 5
ATOM 5481 O O . ARG A 1 48 ? 2.322 6.369 -3.039 1.00 0.00 48 ARG A O 5
ATOM 5502 N N . ASP A 1 49 ? 0.385 6.213 -1.894 1.00 0.00 49 ASP A N 5
ATOM 5503 C CA . ASP A 1 49 ? 0.890 5.499 -0.741 1.00 0.00 49 ASP A CA 5
ATOM 5504 C C . ASP A 1 49 ? 0.879 4.030 -1.049 1.00 0.00 49 ASP A C 5
ATOM 5505 O O . ASP A 1 49 ? 1.803 3.360 -0.632 1.00 0.00 49 ASP A O 5
ATOM 5514 N N . ILE A 1 50 ? -0.084 3.515 -1.816 1.00 0.00 50 ILE A N 5
ATOM 5515 C CA . ILE A 1 50 ? -0.026 2.126 -2.245 1.00 0.00 50 ILE A CA 5
ATOM 5516 C C . ILE A 1 50 ? 1.246 1.999 -3.038 1.00 0.00 50 ILE A C 5
ATOM 5517 O O . ILE A 1 50 ? 2.093 1.209 -2.677 1.00 0.00 50 ILE A O 5
ATOM 5533 N N . ALA A 1 51 ? 1.472 2.823 -4.047 1.00 0.00 51 ALA A N 5
ATOM 5534 C CA . ALA A 1 51 ? 2.656 2.705 -4.869 1.00 0.00 51 ALA A CA 5
ATOM 5535 C C . ALA A 1 51 ? 3.953 3.063 -4.112 1.00 0.00 51 ALA A C 5
ATOM 5536 O O . ALA A 1 51 ? 5.038 2.883 -4.659 1.00 0.00 51 ALA A O 5
ATOM 5543 N N . ARG A 1 52 ? 3.876 3.530 -2.862 1.00 0.00 52 ARG A N 5
ATOM 5544 C CA . ARG A 1 52 ? 4.990 3.623 -1.912 1.00 0.00 52 ARG A CA 5
ATOM 5545 C C . ARG A 1 52 ? 5.110 2.332 -1.090 1.00 0.00 52 ARG A C 5
ATOM 5546 O O . ARG A 1 52 ? 6.139 1.662 -1.113 1.00 0.00 52 ARG A O 5
ATOM 5567 N N . ILE A 1 53 ? 4.068 1.961 -0.365 1.00 0.00 53 ILE A N 5
ATOM 5568 C CA . ILE A 1 53 ? 3.972 0.780 0.476 1.00 0.00 53 ILE A CA 5
ATOM 5569 C C . ILE A 1 53 ? 4.107 -0.509 -0.318 1.00 0.00 53 ILE A C 5
ATOM 5570 O O . ILE A 1 53 ? 4.984 -1.324 -0.038 1.00 0.00 53 ILE A O 5
ATOM 5586 N N . LYS A 1 54 ? 3.278 -0.720 -1.325 1.00 0.00 54 LYS A N 5
ATOM 5587 C CA . LYS A 1 54 ? 3.348 -1.908 -2.153 1.00 0.00 54 LYS A CA 5
ATOM 5588 C C . LYS A 1 54 ? 4.721 -2.022 -2.824 1.00 0.00 54 LYS A C 5
ATOM 5589 O O . LYS A 1 54 ? 5.196 -3.134 -3.030 1.00 0.00 54 LYS A O 5
ATOM 5608 N N . THR A 1 55 ? 5.369 -0.890 -3.122 1.00 0.00 55 THR A N 5
ATOM 5609 C CA . THR A 1 55 ? 6.730 -0.859 -3.616 1.00 0.00 55 THR A CA 5
ATOM 5610 C C . THR A 1 55 ? 7.660 -1.492 -2.596 1.00 0.00 55 THR A C 5
ATOM 5611 O O . THR A 1 55 ? 8.382 -2.396 -2.983 1.00 0.00 55 THR A O 5
ATOM 5622 N N . ILE A 1 56 ? 7.640 -1.075 -1.324 1.00 0.00 56 ILE A N 5
ATOM 5623 C CA . ILE A 1 56 ? 8.524 -1.625 -0.287 1.00 0.00 56 ILE A CA 5
ATOM 5624 C C . ILE A 1 56 ? 8.441 -3.147 -0.282 1.00 0.00 56 ILE A C 5
ATOM 5625 O O . ILE A 1 56 ? 9.483 -3.798 -0.233 1.00 0.00 56 ILE A O 5
ATOM 5641 N N . LEU A 1 57 ? 7.220 -3.691 -0.336 1.00 0.00 57 LEU A N 5
ATOM 5642 C CA . LEU A 1 57 ? 7.009 -5.127 -0.445 1.00 0.00 57 LEU A CA 5
ATOM 5643 C C . LEU A 1 57 ? 7.817 -5.657 -1.627 1.00 0.00 57 LEU A C 5
ATOM 5644 O O . LEU A 1 57 ? 8.672 -6.513 -1.444 1.00 0.00 57 LEU A O 5
ATOM 5660 N N . ARG A 1 58 ? 7.632 -5.095 -2.823 1.00 0.00 58 ARG A N 5
ATOM 5661 C CA . ARG A 1 58 ? 8.372 -5.502 -4.006 1.00 0.00 58 ARG A CA 5
ATOM 5662 C C . ARG A 1 58 ? 9.879 -5.443 -3.822 1.00 0.00 58 ARG A C 5
ATOM 5663 O O . ARG A 1 58 ? 10.551 -6.405 -4.169 1.00 0.00 58 ARG A O 5
ATOM 5684 N N . GLU A 1 59 ? 10.409 -4.330 -3.320 1.00 0.00 59 GLU A N 5
ATOM 5685 C CA . GLU A 1 59 ? 11.836 -4.146 -3.049 1.00 0.00 59 GLU A CA 5
ATOM 5686 C C . GLU A 1 59 ? 12.340 -5.316 -2.204 1.00 0.00 59 GLU A C 5
ATOM 5687 O O . GLU A 1 59 ? 13.388 -5.901 -2.478 1.00 0.00 59 GLU A O 5
ATOM 5699 N N . ARG A 1 60 ? 11.558 -5.692 -1.201 1.00 0.00 60 ARG A N 5
ATOM 5700 C CA . ARG A 1 60 ? 11.882 -6.803 -0.321 1.00 0.00 60 ARG A CA 5
ATOM 5701 C C . ARG A 1 60 ? 11.768 -8.157 -0.993 1.00 0.00 60 ARG A C 5
ATOM 5702 O O . ARG A 1 60 ? 12.590 -9.024 -0.690 1.00 0.00 60 ARG A O 5
ATOM 5723 N N . GLU A 1 61 ? 10.810 -8.313 -1.900 1.00 0.00 61 GLU A N 5
ATOM 5724 C CA . GLU A 1 61 ? 10.525 -9.575 -2.562 1.00 0.00 61 GLU A CA 5
ATOM 5725 C C . GLU A 1 61 ? 11.800 -10.081 -3.226 1.00 0.00 61 GLU A C 5
ATOM 5726 O O . GLU A 1 61 ? 12.126 -11.249 -3.025 1.00 0.00 61 GLU A O 5
ATOM 5738 N N . LEU A 1 62 ? 12.514 -9.231 -3.985 1.00 0.00 62 LEU A N 5
ATOM 5739 C CA . LEU A 1 62 ? 13.722 -9.660 -4.673 1.00 0.00 62 LEU A CA 5
ATOM 5740 C C . LEU A 1 62 ? 14.950 -9.555 -3.772 1.00 0.00 62 LEU A C 5
ATOM 5741 O O . LEU A 1 62 ? 15.886 -10.332 -3.945 1.00 0.00 62 LEU A O 5
ATOM 5757 N N . GLY A 1 63 ? 14.976 -8.599 -2.836 1.00 0.00 63 GLY A N 5
ATOM 5758 C CA . GLY A 1 63 ? 16.068 -8.449 -1.879 1.00 0.00 63 GLY A CA 5
ATOM 5759 C C . GLY A 1 63 ? 16.731 -7.071 -1.863 1.00 0.00 63 GLY A C 5
ATOM 5760 O O . GLY A 1 63 ? 17.756 -6.897 -1.206 1.00 0.00 63 GLY A O 5
ATOM 5764 N N . ILE A 1 64 ? 16.167 -6.065 -2.535 1.00 0.00 64 ILE A N 5
ATOM 5765 C CA . ILE A 1 64 ? 16.671 -4.703 -2.577 1.00 0.00 64 ILE A CA 5
ATOM 5766 C C . ILE A 1 64 ? 16.715 -4.098 -1.168 1.00 0.00 64 ILE A C 5
ATOM 5767 O O . ILE A 1 64 ? 17.565 -3.264 -0.843 1.00 0.00 64 ILE A O 5
ATOM 5783 N N . ARG A 1 65 ? 15.785 -4.508 -0.308 1.00 0.00 65 ARG A N 5
ATOM 5784 C CA . ARG A 1 65 ? 15.473 -3.834 0.944 1.00 0.00 65 ARG A CA 5
ATOM 5785 C C . ARG A 1 65 ? 15.693 -4.760 2.114 1.00 0.00 65 ARG A C 5
ATOM 5786 O O . ARG A 1 65 ? 15.080 -4.577 3.167 1.00 0.00 65 ARG A O 5
ATOM 5807 N N . ARG A 1 66 ? 16.658 -5.652 1.936 1.00 0.00 66 ARG A N 5
ATOM 5808 C CA . ARG A 1 66 ? 17.243 -6.398 3.019 1.00 0.00 66 ARG A CA 5
ATOM 5809 C C . ARG A 1 66 ? 17.664 -5.401 4.095 1.00 0.00 66 ARG A C 5
ATOM 5810 O O . ARG A 1 66 ? 17.192 -5.463 5.246 1.00 0.00 66 ARG A O 5
ATOM 5831 N N . MET A 1 1 ? 10.883 8.434 -0.294 1.00 0.00 1 MET A N 6
ATOM 5832 C CA . MET A 1 1 ? 11.931 7.400 -0.306 1.00 0.00 1 MET A CA 6
ATOM 5833 C C . MET A 1 1 ? 11.930 6.609 0.990 1.00 0.00 1 MET A C 6
ATOM 5834 O O . MET A 1 1 ? 11.623 7.162 2.046 1.00 0.00 1 MET A O 6
ATOM 5848 N N . LYS A 1 2 ? 12.325 5.335 0.913 1.00 0.00 2 LYS A N 6
ATOM 5849 C CA . LYS A 1 2 ? 12.581 4.439 2.042 1.00 0.00 2 LYS A CA 6
ATOM 5850 C C . LYS A 1 2 ? 11.390 4.354 3.008 1.00 0.00 2 LYS A C 6
ATOM 5851 O O . LYS A 1 2 ? 10.255 4.658 2.621 1.00 0.00 2 LYS A O 6
ATOM 5870 N N . ALA A 1 3 ? 11.590 3.750 4.179 1.00 0.00 3 ALA A N 6
ATOM 5871 C CA . ALA A 1 3 ? 10.608 3.596 5.235 1.00 0.00 3 ALA A CA 6
ATOM 5872 C C . ALA A 1 3 ? 11.139 4.239 6.510 1.00 0.00 3 ALA A C 6
ATOM 5873 O O . ALA A 1 3 ? 10.602 5.220 7.020 1.00 0.00 3 ALA A O 6
ATOM 5880 N N . SER A 1 4 ? 12.148 3.554 7.056 1.00 0.00 4 SER A N 6
ATOM 5881 C CA . SER A 1 4 ? 12.258 3.088 8.425 1.00 0.00 4 SER A CA 6
ATOM 5882 C C . SER A 1 4 ? 10.954 2.469 8.882 1.00 0.00 4 SER A C 6
ATOM 5883 O O . SER A 1 4 ? 10.841 1.248 8.938 1.00 0.00 4 SER A O 6
ATOM 5891 N N . GLU A 1 5 ? 9.964 3.320 9.058 1.00 0.00 5 GLU A N 6
ATOM 5892 C CA . GLU A 1 5 ? 8.728 3.102 9.812 1.00 0.00 5 GLU A CA 6
ATOM 5893 C C . GLU A 1 5 ? 8.059 1.787 9.385 1.00 0.00 5 GLU A C 6
ATOM 5894 O O . GLU A 1 5 ? 7.869 0.859 10.165 1.00 0.00 5 GLU A O 6
ATOM 5906 N N . LEU A 1 6 ? 7.824 1.669 8.084 1.00 0.00 6 LEU A N 6
ATOM 5907 C CA . LEU A 1 6 ? 7.152 0.555 7.441 1.00 0.00 6 LEU A CA 6
ATOM 5908 C C . LEU A 1 6 ? 8.000 -0.700 7.438 1.00 0.00 6 LEU A C 6
ATOM 5909 O O . LEU A 1 6 ? 7.467 -1.782 7.660 1.00 0.00 6 LEU A O 6
ATOM 5925 N N . ARG A 1 7 ? 9.297 -0.612 7.138 1.00 0.00 7 ARG A N 6
ATOM 5926 C CA . ARG A 1 7 ? 10.144 -1.785 7.052 1.00 0.00 7 ARG A CA 6
ATOM 5927 C C . ARG A 1 7 ? 10.419 -2.365 8.438 1.00 0.00 7 ARG A C 6
ATOM 5928 O O . ARG A 1 7 ? 10.803 -3.530 8.558 1.00 0.00 7 ARG A O 6
ATOM 5949 N N . ASN A 1 8 ? 10.255 -1.530 9.458 1.00 0.00 8 ASN A N 6
ATOM 5950 C CA . ASN A 1 8 ? 10.651 -1.814 10.834 1.00 0.00 8 ASN A CA 6
ATOM 5951 C C . ASN A 1 8 ? 9.782 -2.877 11.501 1.00 0.00 8 ASN A C 6
ATOM 5952 O O . ASN A 1 8 ? 10.135 -3.318 12.595 1.00 0.00 8 ASN A O 6
ATOM 5963 N N . TYR A 1 9 ? 8.664 -3.285 10.897 1.00 0.00 9 TYR A N 6
ATOM 5964 C CA . TYR A 1 9 ? 7.721 -4.190 11.534 1.00 0.00 9 TYR A CA 6
ATOM 5965 C C . TYR A 1 9 ? 8.243 -5.643 11.487 1.00 0.00 9 TYR A C 6
ATOM 5966 O O . TYR A 1 9 ? 9.290 -5.897 10.884 1.00 0.00 9 TYR A O 6
ATOM 5984 N N . THR A 1 10 ? 7.580 -6.600 12.150 1.00 0.00 10 THR A N 6
ATOM 5985 C CA . THR A 1 10 ? 7.881 -8.031 11.999 1.00 0.00 10 THR A CA 6
ATOM 5986 C C . THR A 1 10 ? 7.097 -8.555 10.796 1.00 0.00 10 THR A C 6
ATOM 5987 O O . THR A 1 10 ? 6.095 -7.951 10.469 1.00 0.00 10 THR A O 6
ATOM 5998 N N . ASP A 1 11 ? 7.489 -9.628 10.111 1.00 0.00 11 ASP A N 6
ATOM 5999 C CA . ASP A 1 11 ? 6.898 -10.144 8.877 1.00 0.00 11 ASP A CA 6
ATOM 6000 C C . ASP A 1 11 ? 5.394 -10.267 8.932 1.00 0.00 11 ASP A C 6
ATOM 6001 O O . ASP A 1 11 ? 4.748 -10.020 7.915 1.00 0.00 11 ASP A O 6
ATOM 6010 N N . GLU A 1 12 ? 4.853 -10.585 10.107 1.00 0.00 12 GLU A N 6
ATOM 6011 C CA . GLU A 1 12 ? 3.423 -10.627 10.319 1.00 0.00 12 GLU A CA 6
ATOM 6012 C C . GLU A 1 12 ? 2.795 -9.236 10.240 1.00 0.00 12 GLU A C 6
ATOM 6013 O O . GLU A 1 12 ? 1.755 -9.042 9.615 1.00 0.00 12 GLU A O 6
ATOM 6025 N N . GLU A 1 13 ? 3.421 -8.265 10.892 1.00 0.00 13 GLU A N 6
ATOM 6026 C CA . GLU A 1 13 ? 3.032 -6.869 10.813 1.00 0.00 13 GLU A CA 6
ATOM 6027 C C . GLU A 1 13 ? 3.341 -6.296 9.418 1.00 0.00 13 GLU A C 6
ATOM 6028 O O . GLU A 1 13 ? 2.528 -5.545 8.899 1.00 0.00 13 GLU A O 6
ATOM 6040 N N . LEU A 1 14 ? 4.461 -6.666 8.778 1.00 0.00 14 LEU A N 6
ATOM 6041 C CA . LEU A 1 14 ? 4.908 -6.167 7.477 1.00 0.00 14 LEU A CA 6
ATOM 6042 C C . LEU A 1 14 ? 3.777 -6.406 6.494 1.00 0.00 14 LEU A C 6
ATOM 6043 O O . LEU A 1 14 ? 3.240 -5.452 5.932 1.00 0.00 14 LEU A O 6
ATOM 6059 N N . LYS A 1 15 ? 3.388 -7.666 6.273 1.00 0.00 15 LYS A N 6
ATOM 6060 C CA . LYS A 1 15 ? 2.303 -7.971 5.360 1.00 0.00 15 LYS A CA 6
ATOM 6061 C C . LYS A 1 15 ? 1.069 -7.209 5.771 1.00 0.00 15 LYS A C 6
ATOM 6062 O O . LYS A 1 15 ? 0.465 -6.601 4.908 1.00 0.00 15 LYS A O 6
ATOM 6081 N N . ASN A 1 16 ? 0.727 -7.126 7.045 1.00 0.00 16 ASN A N 6
ATOM 6082 C CA . ASN A 1 16 ? -0.512 -6.474 7.423 1.00 0.00 16 ASN A CA 6
ATOM 6083 C C . ASN A 1 16 ? -0.506 -4.953 7.175 1.00 0.00 16 ASN A C 6
ATOM 6084 O O . ASN A 1 16 ? -1.523 -4.279 7.323 1.00 0.00 16 ASN A O 6
ATOM 6095 N N . LEU A 1 17 ? 0.619 -4.382 6.746 1.00 0.00 17 LEU A N 6
ATOM 6096 C CA . LEU A 1 17 ? 0.661 -3.048 6.145 1.00 0.00 17 LEU A CA 6
ATOM 6097 C C . LEU A 1 17 ? 0.427 -3.200 4.650 1.00 0.00 17 LEU A C 6
ATOM 6098 O O . LEU A 1 17 ? -0.377 -2.499 4.041 1.00 0.00 17 LEU A O 6
ATOM 6114 N N . LEU A 1 18 ? 1.228 -4.052 4.013 1.00 0.00 18 LEU A N 6
ATOM 6115 C CA . LEU A 1 18 ? 1.429 -3.964 2.572 1.00 0.00 18 LEU A CA 6
ATOM 6116 C C . LEU A 1 18 ? 0.414 -4.771 1.792 1.00 0.00 18 LEU A C 6
ATOM 6117 O O . LEU A 1 18 ? 0.148 -4.480 0.629 1.00 0.00 18 LEU A O 6
ATOM 6133 N N . GLU A 1 19 ? -0.128 -5.788 2.418 1.00 0.00 19 GLU A N 6
ATOM 6134 C CA . GLU A 1 19 ? -1.363 -6.460 2.081 1.00 0.00 19 GLU A CA 6
ATOM 6135 C C . GLU A 1 19 ? -2.519 -5.482 2.258 1.00 0.00 19 GLU A C 6
ATOM 6136 O O . GLU A 1 19 ? -3.246 -5.295 1.290 1.00 0.00 19 GLU A O 6
ATOM 6148 N N . GLU A 1 20 ? -2.620 -4.778 3.395 1.00 0.00 20 GLU A N 6
ATOM 6149 C CA . GLU A 1 20 ? -3.756 -3.909 3.693 1.00 0.00 20 GLU A CA 6
ATOM 6150 C C . GLU A 1 20 ? -3.864 -2.806 2.653 1.00 0.00 20 GLU A C 6
ATOM 6151 O O . GLU A 1 20 ? -4.888 -2.638 2.000 1.00 0.00 20 GLU A O 6
ATOM 6163 N N . LYS A 1 21 ? -2.797 -2.034 2.476 1.00 0.00 21 LYS A N 6
ATOM 6164 C CA . LYS A 1 21 ? -2.784 -0.921 1.560 1.00 0.00 21 LYS A CA 6
ATOM 6165 C C . LYS A 1 21 ? -3.076 -1.480 0.156 1.00 0.00 21 LYS A C 6
ATOM 6166 O O . LYS A 1 21 ? -4.011 -1.004 -0.488 1.00 0.00 21 LYS A O 6
ATOM 6185 N N . LYS A 1 22 ? -2.349 -2.506 -0.323 1.00 0.00 22 LYS A N 6
ATOM 6186 C CA . LYS A 1 22 ? -2.656 -3.189 -1.590 1.00 0.00 22 LYS A CA 6
ATOM 6187 C C . LYS A 1 22 ? -4.156 -3.500 -1.722 1.00 0.00 22 LYS A C 6
ATOM 6188 O O . LYS A 1 22 ? -4.734 -3.107 -2.740 1.00 0.00 22 LYS A O 6
ATOM 6207 N N . ARG A 1 23 ? -4.771 -4.195 -0.751 1.00 0.00 23 ARG A N 6
ATOM 6208 C CA . ARG A 1 23 ? -6.189 -4.530 -0.832 1.00 0.00 23 ARG A CA 6
ATOM 6209 C C . ARG A 1 23 ? -7.020 -3.279 -0.898 1.00 0.00 23 ARG A C 6
ATOM 6210 O O . ARG A 1 23 ? -7.818 -3.193 -1.818 1.00 0.00 23 ARG A O 6
ATOM 6231 N N . GLN A 1 24 ? -6.824 -2.323 0.004 1.00 0.00 24 GLN A N 6
ATOM 6232 C CA . GLN A 1 24 ? -7.590 -1.110 0.083 1.00 0.00 24 GLN A CA 6
ATOM 6233 C C . GLN A 1 24 ? -7.706 -0.482 -1.288 1.00 0.00 24 GLN A C 6
ATOM 6234 O O . GLN A 1 24 ? -8.818 -0.298 -1.740 1.00 0.00 24 GLN A O 6
ATOM 6248 N N . LEU A 1 25 ? -6.618 -0.198 -2.001 1.00 0.00 25 LEU A N 6
ATOM 6249 C CA . LEU A 1 25 ? -6.744 0.422 -3.323 1.00 0.00 25 LEU A CA 6
ATOM 6250 C C . LEU A 1 25 ? -7.710 -0.357 -4.231 1.00 0.00 25 LEU A C 6
ATOM 6251 O O . LEU A 1 25 ? -8.592 0.245 -4.842 1.00 0.00 25 LEU A O 6
ATOM 6267 N N . MET A 1 26 ? -7.538 -1.673 -4.333 1.00 0.00 26 MET A N 6
ATOM 6268 C CA . MET A 1 26 ? -8.351 -2.570 -5.108 1.00 0.00 26 MET A CA 6
ATOM 6269 C C . MET A 1 26 ? -9.802 -2.682 -4.582 1.00 0.00 26 MET A C 6
ATOM 6270 O O . MET A 1 26 ? -10.727 -2.869 -5.370 1.00 0.00 26 MET A O 6
ATOM 6284 N N . GLU A 1 27 ? -10.021 -2.543 -3.278 1.00 0.00 27 GLU A N 6
ATOM 6285 C CA . GLU A 1 27 ? -11.323 -2.691 -2.613 1.00 0.00 27 GLU A CA 6
ATOM 6286 C C . GLU A 1 27 ? -12.108 -1.390 -2.719 1.00 0.00 27 GLU A C 6
ATOM 6287 O O . GLU A 1 27 ? -13.323 -1.369 -2.873 1.00 0.00 27 GLU A O 6
ATOM 6299 N N . LEU A 1 28 ? -11.404 -0.277 -2.626 1.00 0.00 28 LEU A N 6
ATOM 6300 C CA . LEU A 1 28 ? -11.912 1.061 -2.763 1.00 0.00 28 LEU A CA 6
ATOM 6301 C C . LEU A 1 28 ? -12.325 1.297 -4.211 1.00 0.00 28 LEU A C 6
ATOM 6302 O O . LEU A 1 28 ? -13.432 1.761 -4.466 1.00 0.00 28 LEU A O 6
ATOM 6318 N N . ARG A 1 29 ? -11.507 0.922 -5.193 1.00 0.00 29 ARG A N 6
ATOM 6319 C CA . ARG A 1 29 ? -11.961 1.000 -6.591 1.00 0.00 29 ARG A CA 6
ATOM 6320 C C . ARG A 1 29 ? -13.194 0.118 -6.799 1.00 0.00 29 ARG A C 6
ATOM 6321 O O . ARG A 1 29 ? -14.074 0.500 -7.564 1.00 0.00 29 ARG A O 6
ATOM 6342 N N . PHE A 1 30 ? -13.290 -1.009 -6.089 1.00 0.00 30 PHE A N 6
ATOM 6343 C CA . PHE A 1 30 ? -14.480 -1.837 -6.101 1.00 0.00 30 PHE A CA 6
ATOM 6344 C C . PHE A 1 30 ? -15.674 -1.111 -5.454 1.00 0.00 30 PHE A C 6
ATOM 6345 O O . PHE A 1 30 ? -16.796 -1.335 -5.909 1.00 0.00 30 PHE A O 6
ATOM 6362 N N . GLN A 1 31 ? -15.492 -0.208 -4.471 1.00 0.00 31 GLN A N 6
ATOM 6363 C CA . GLN A 1 31 ? -16.587 0.557 -3.916 1.00 0.00 31 GLN A CA 6
ATOM 6364 C C . GLN A 1 31 ? -16.999 1.606 -4.926 1.00 0.00 31 GLN A C 6
ATOM 6365 O O . GLN A 1 31 ? -18.184 1.827 -5.118 1.00 0.00 31 GLN A O 6
ATOM 6379 N N . LEU A 1 32 ? -16.034 2.251 -5.572 1.00 0.00 32 LEU A N 6
ATOM 6380 C CA . LEU A 1 32 ? -16.262 3.324 -6.518 1.00 0.00 32 LEU A CA 6
ATOM 6381 C C . LEU A 1 32 ? -17.113 2.845 -7.678 1.00 0.00 32 LEU A C 6
ATOM 6382 O O . LEU A 1 32 ? -18.145 3.420 -7.983 1.00 0.00 32 LEU A O 6
ATOM 6398 N N . ALA A 1 33 ? -16.676 1.757 -8.294 1.00 0.00 33 ALA A N 6
ATOM 6399 C CA . ALA A 1 33 ? -17.367 1.121 -9.401 1.00 0.00 33 ALA A CA 6
ATOM 6400 C C . ALA A 1 33 ? -18.737 0.569 -8.978 1.00 0.00 33 ALA A C 6
ATOM 6401 O O . ALA A 1 33 ? -19.546 0.242 -9.848 1.00 0.00 33 ALA A O 6
ATOM 6408 N N . MET A 1 34 ? -19.030 0.447 -7.676 1.00 0.00 34 MET A N 6
ATOM 6409 C CA . MET A 1 34 ? -20.356 0.170 -7.162 1.00 0.00 34 MET A CA 6
ATOM 6410 C C . MET A 1 34 ? -21.102 1.440 -6.714 1.00 0.00 34 MET A C 6
ATOM 6411 O O . MET A 1 34 ? -22.294 1.372 -6.434 1.00 0.00 34 MET A O 6
ATOM 6425 N N . GLY A 1 35 ? -20.428 2.585 -6.640 1.00 0.00 35 GLY A N 6
ATOM 6426 C CA . GLY A 1 35 ? -20.938 3.906 -6.333 1.00 0.00 35 GLY A CA 6
ATOM 6427 C C . GLY A 1 35 ? -21.043 4.132 -4.832 1.00 0.00 35 GLY A C 6
ATOM 6428 O O . GLY A 1 35 ? -21.991 4.764 -4.371 1.00 0.00 35 GLY A O 6
ATOM 6432 N N . GLN A 1 36 ? -20.085 3.598 -4.069 1.00 0.00 36 GLN A N 6
ATOM 6433 C CA . GLN A 1 36 ? -20.147 3.510 -2.612 1.00 0.00 36 GLN A CA 6
ATOM 6434 C C . GLN A 1 36 ? -18.991 4.294 -1.976 1.00 0.00 36 GLN A C 6
ATOM 6435 O O . GLN A 1 36 ? -19.027 4.683 -0.806 1.00 0.00 36 GLN A O 6
ATOM 6449 N N . LEU A 1 37 ? -17.925 4.483 -2.757 1.00 0.00 37 LEU A N 6
ATOM 6450 C CA . LEU A 1 37 ? -16.796 5.332 -2.408 1.00 0.00 37 LEU A CA 6
ATOM 6451 C C . LEU A 1 37 ? -17.210 6.798 -2.540 1.00 0.00 37 LEU A C 6
ATOM 6452 O O . LEU A 1 37 ? -17.870 7.147 -3.513 1.00 0.00 37 LEU A O 6
ATOM 6468 N N . LYS A 1 38 ? -16.763 7.660 -1.621 1.00 0.00 38 LYS A N 6
ATOM 6469 C CA . LYS A 1 38 ? -16.969 9.111 -1.670 1.00 0.00 38 LYS A CA 6
ATOM 6470 C C . LYS A 1 38 ? -16.601 9.681 -3.045 1.00 0.00 38 LYS A C 6
ATOM 6471 O O . LYS A 1 38 ? -17.476 10.004 -3.844 1.00 0.00 38 LYS A O 6
ATOM 6490 N N . ASN A 1 39 ? -15.304 9.844 -3.300 1.00 0.00 39 ASN A N 6
ATOM 6491 C CA . ASN A 1 39 ? -14.757 10.577 -4.432 1.00 0.00 39 ASN A CA 6
ATOM 6492 C C . ASN A 1 39 ? -13.403 9.958 -4.763 1.00 0.00 39 ASN A C 6
ATOM 6493 O O . ASN A 1 39 ? -12.651 9.617 -3.845 1.00 0.00 39 ASN A O 6
ATOM 6504 N N . THR A 1 40 ? -13.050 9.819 -6.040 1.00 0.00 40 THR A N 6
ATOM 6505 C CA . THR A 1 40 ? -11.769 9.264 -6.478 1.00 0.00 40 THR A CA 6
ATOM 6506 C C . THR A 1 40 ? -10.541 10.004 -5.924 1.00 0.00 40 THR A C 6
ATOM 6507 O O . THR A 1 40 ? -9.444 9.442 -5.926 1.00 0.00 40 THR A O 6
ATOM 6518 N N . SER A 1 41 ? -10.701 11.216 -5.394 1.00 0.00 41 SER A N 6
ATOM 6519 C CA . SER A 1 41 ? -9.671 11.934 -4.655 1.00 0.00 41 SER A CA 6
ATOM 6520 C C . SER A 1 41 ? -9.136 11.106 -3.473 1.00 0.00 41 SER A C 6
ATOM 6521 O O . SER A 1 41 ? -7.945 11.169 -3.154 1.00 0.00 41 SER A O 6
ATOM 6529 N N . LEU A 1 42 ? -9.987 10.302 -2.826 1.00 0.00 42 LEU A N 6
ATOM 6530 C CA . LEU A 1 42 ? -9.609 9.411 -1.740 1.00 0.00 42 LEU A CA 6
ATOM 6531 C C . LEU A 1 42 ? -8.725 8.303 -2.282 1.00 0.00 42 LEU A C 6
ATOM 6532 O O . LEU A 1 42 ? -7.678 8.003 -1.705 1.00 0.00 42 LEU A O 6
ATOM 6548 N N . ILE A 1 43 ? -9.128 7.702 -3.405 1.00 0.00 43 ILE A N 6
ATOM 6549 C CA . ILE A 1 43 ? -8.316 6.712 -4.091 1.00 0.00 43 ILE A CA 6
ATOM 6550 C C . ILE A 1 43 ? -6.962 7.334 -4.430 1.00 0.00 43 ILE A C 6
ATOM 6551 O O . ILE A 1 43 ? -5.963 6.675 -4.189 1.00 0.00 43 ILE A O 6
ATOM 6567 N N . LYS A 1 44 ? -6.876 8.565 -4.952 1.00 0.00 44 LYS A N 6
ATOM 6568 C CA . LYS A 1 44 ? -5.605 9.170 -5.340 1.00 0.00 44 LYS A CA 6
ATOM 6569 C C . LYS A 1 44 ? -4.636 9.180 -4.168 1.00 0.00 44 LYS A C 6
ATOM 6570 O O . LYS A 1 44 ? -3.465 8.829 -4.317 1.00 0.00 44 LYS A O 6
ATOM 6589 N N . LEU A 1 45 ? -5.114 9.609 -3.004 1.00 0.00 45 LEU A N 6
ATOM 6590 C CA . LEU A 1 45 ? -4.322 9.719 -1.814 1.00 0.00 45 LEU A CA 6
ATOM 6591 C C . LEU A 1 45 ? -3.902 8.335 -1.368 1.00 0.00 45 LEU A C 6
ATOM 6592 O O . LEU A 1 45 ? -2.744 8.122 -1.039 1.00 0.00 45 LEU A O 6
ATOM 6608 N N . THR A 1 46 ? -4.818 7.379 -1.437 1.00 0.00 46 THR A N 6
ATOM 6609 C CA . THR A 1 46 ? -4.536 6.018 -1.052 1.00 0.00 46 THR A CA 6
ATOM 6610 C C . THR A 1 46 ? -3.465 5.477 -2.006 1.00 0.00 46 THR A C 6
ATOM 6611 O O . THR A 1 46 ? -2.423 5.025 -1.556 1.00 0.00 46 THR A O 6
ATOM 6622 N N . LYS A 1 47 ? -3.626 5.623 -3.321 1.00 0.00 47 LYS A N 6
ATOM 6623 C CA . LYS A 1 47 ? -2.725 5.169 -4.372 1.00 0.00 47 LYS A CA 6
ATOM 6624 C C . LYS A 1 47 ? -1.305 5.671 -4.190 1.00 0.00 47 LYS A C 6
ATOM 6625 O O . LYS A 1 47 ? -0.392 4.873 -4.385 1.00 0.00 47 LYS A O 6
ATOM 6644 N N . ARG A 1 48 ? -1.090 6.942 -3.836 1.00 0.00 48 ARG A N 6
ATOM 6645 C CA . ARG A 1 48 ? 0.266 7.464 -3.618 1.00 0.00 48 ARG A CA 6
ATOM 6646 C C . ARG A 1 48 ? 0.994 6.643 -2.572 1.00 0.00 48 ARG A C 6
ATOM 6647 O O . ARG A 1 48 ? 2.188 6.378 -2.695 1.00 0.00 48 ARG A O 6
ATOM 6668 N N . ASP A 1 49 ? 0.255 6.214 -1.560 1.00 0.00 49 ASP A N 6
ATOM 6669 C CA . ASP A 1 49 ? 0.797 5.506 -0.431 1.00 0.00 49 ASP A CA 6
ATOM 6670 C C . ASP A 1 49 ? 0.725 4.019 -0.679 1.00 0.00 49 ASP A C 6
ATOM 6671 O O . ASP A 1 49 ? 1.622 3.325 -0.235 1.00 0.00 49 ASP A O 6
ATOM 6680 N N . ILE A 1 50 ? -0.198 3.507 -1.493 1.00 0.00 50 ILE A N 6
ATOM 6681 C CA . ILE A 1 50 ? -0.118 2.114 -1.930 1.00 0.00 50 ILE A CA 6
ATOM 6682 C C . ILE A 1 50 ? 1.162 1.976 -2.704 1.00 0.00 50 ILE A C 6
ATOM 6683 O O . ILE A 1 50 ? 1.987 1.154 -2.357 1.00 0.00 50 ILE A O 6
ATOM 6699 N N . ALA A 1 51 ? 1.387 2.810 -3.703 1.00 0.00 51 ALA A N 6
ATOM 6700 C CA . ALA A 1 51 ? 2.566 2.701 -4.522 1.00 0.00 51 ALA A CA 6
ATOM 6701 C C . ALA A 1 51 ? 3.840 3.080 -3.746 1.00 0.00 51 ALA A C 6
ATOM 6702 O O . ALA A 1 51 ? 4.933 2.957 -4.299 1.00 0.00 51 ALA A O 6
ATOM 6709 N N . ARG A 1 52 ? 3.735 3.501 -2.478 1.00 0.00 52 ARG A N 6
ATOM 6710 C CA . ARG A 1 52 ? 4.824 3.519 -1.503 1.00 0.00 52 ARG A CA 6
ATOM 6711 C C . ARG A 1 52 ? 4.893 2.201 -0.720 1.00 0.00 52 ARG A C 6
ATOM 6712 O O . ARG A 1 52 ? 5.889 1.497 -0.848 1.00 0.00 52 ARG A O 6
ATOM 6733 N N . ILE A 1 53 ? 3.880 1.831 0.071 1.00 0.00 53 ILE A N 6
ATOM 6734 C CA . ILE A 1 53 ? 3.859 0.597 0.849 1.00 0.00 53 ILE A CA 6
ATOM 6735 C C . ILE A 1 53 ? 4.034 -0.615 -0.053 1.00 0.00 53 ILE A C 6
ATOM 6736 O O . ILE A 1 53 ? 4.943 -1.403 0.166 1.00 0.00 53 ILE A O 6
ATOM 6752 N N . LYS A 1 54 ? 3.213 -0.802 -1.074 1.00 0.00 54 LYS A N 6
ATOM 6753 C CA . LYS A 1 54 ? 3.285 -1.987 -1.911 1.00 0.00 54 LYS A CA 6
ATOM 6754 C C . LYS A 1 54 ? 4.670 -2.110 -2.557 1.00 0.00 54 LYS A C 6
ATOM 6755 O O . LYS A 1 54 ? 5.168 -3.219 -2.761 1.00 0.00 54 LYS A O 6
ATOM 6774 N N . THR A 1 55 ? 5.300 -0.972 -2.837 1.00 0.00 55 THR A N 6
ATOM 6775 C CA . THR A 1 55 ? 6.651 -0.873 -3.339 1.00 0.00 55 THR A CA 6
ATOM 6776 C C . THR A 1 55 ? 7.684 -1.278 -2.279 1.00 0.00 55 THR A C 6
ATOM 6777 O O . THR A 1 55 ? 8.686 -1.848 -2.673 1.00 0.00 55 THR A O 6
ATOM 6788 N N . ILE A 1 56 ? 7.477 -1.100 -0.969 1.00 0.00 56 ILE A N 6
ATOM 6789 C CA . ILE A 1 56 ? 8.386 -1.651 0.052 1.00 0.00 56 ILE A CA 6
ATOM 6790 C C . ILE A 1 56 ? 8.466 -3.170 -0.126 1.00 0.00 56 ILE A C 6
ATOM 6791 O O . ILE A 1 56 ? 9.555 -3.733 -0.124 1.00 0.00 56 ILE A O 6
ATOM 6807 N N . LEU A 1 57 ? 7.325 -3.850 -0.295 1.00 0.00 57 LEU A N 6
ATOM 6808 C CA . LEU A 1 57 ? 7.332 -5.288 -0.563 1.00 0.00 57 LEU A CA 6
ATOM 6809 C C . LEU A 1 57 ? 8.062 -5.545 -1.883 1.00 0.00 57 LEU A C 6
ATOM 6810 O O . LEU A 1 57 ? 8.947 -6.391 -1.896 1.00 0.00 57 LEU A O 6
ATOM 6826 N N . ARG A 1 58 ? 7.804 -4.764 -2.943 1.00 0.00 58 ARG A N 6
ATOM 6827 C CA . ARG A 1 58 ? 8.478 -4.910 -4.240 1.00 0.00 58 ARG A CA 6
ATOM 6828 C C . ARG A 1 58 ? 9.983 -4.884 -4.058 1.00 0.00 58 ARG A C 6
ATOM 6829 O O . ARG A 1 58 ? 10.686 -5.794 -4.475 1.00 0.00 58 ARG A O 6
ATOM 6850 N N . GLU A 1 59 ? 10.473 -3.844 -3.409 1.00 0.00 59 GLU A N 6
ATOM 6851 C CA . GLU A 1 59 ? 11.880 -3.577 -3.178 1.00 0.00 59 GLU A CA 6
ATOM 6852 C C . GLU A 1 59 ? 12.526 -4.671 -2.325 1.00 0.00 59 GLU A C 6
ATOM 6853 O O . GLU A 1 59 ? 13.752 -4.785 -2.325 1.00 0.00 59 GLU A O 6
ATOM 6865 N N . ARG A 1 60 ? 11.734 -5.512 -1.654 1.00 0.00 60 ARG A N 6
ATOM 6866 C CA . ARG A 1 60 ? 12.200 -6.688 -0.927 1.00 0.00 60 ARG A CA 6
ATOM 6867 C C . ARG A 1 60 ? 12.012 -7.989 -1.701 1.00 0.00 60 ARG A C 6
ATOM 6868 O O . ARG A 1 60 ? 12.634 -8.973 -1.307 1.00 0.00 60 ARG A O 6
ATOM 6889 N N . GLU A 1 61 ? 11.275 -8.019 -2.816 1.00 0.00 61 GLU A N 6
ATOM 6890 C CA . GLU A 1 61 ? 11.144 -9.204 -3.643 1.00 0.00 61 GLU A CA 6
ATOM 6891 C C . GLU A 1 61 ? 12.525 -9.483 -4.244 1.00 0.00 61 GLU A C 6
ATOM 6892 O O . GLU A 1 61 ? 12.939 -10.643 -4.301 1.00 0.00 61 GLU A O 6
ATOM 6904 N N . LEU A 1 62 ? 13.207 -8.432 -4.742 1.00 0.00 62 LEU A N 6
ATOM 6905 C CA . LEU A 1 62 ? 14.490 -8.524 -5.427 1.00 0.00 62 LEU A CA 6
ATOM 6906 C C . LEU A 1 62 ? 15.663 -8.008 -4.592 1.00 0.00 62 LEU A C 6
ATOM 6907 O O . LEU A 1 62 ? 16.808 -8.266 -4.962 1.00 0.00 62 LEU A O 6
ATOM 6923 N N . GLY A 1 63 ? 15.400 -7.266 -3.513 1.00 0.00 63 GLY A N 6
ATOM 6924 C CA . GLY A 1 63 ? 16.433 -6.625 -2.711 1.00 0.00 63 GLY A CA 6
ATOM 6925 C C . GLY A 1 63 ? 16.998 -5.403 -3.435 1.00 0.00 63 GLY A C 6
ATOM 6926 O O . GLY A 1 63 ? 18.167 -5.378 -3.818 1.00 0.00 63 GLY A O 6
ATOM 6930 N N . ILE A 1 64 ? 16.161 -4.388 -3.649 1.00 0.00 64 ILE A N 6
ATOM 6931 C CA . ILE A 1 64 ? 16.454 -3.140 -4.311 1.00 0.00 64 ILE A CA 6
ATOM 6932 C C . ILE A 1 64 ? 16.856 -2.115 -3.253 1.00 0.00 64 ILE A C 6
ATOM 6933 O O . ILE A 1 64 ? 18.046 -1.928 -3.010 1.00 0.00 64 ILE A O 6
ATOM 6949 N N . ARG A 1 65 ? 15.892 -1.444 -2.628 1.00 0.00 65 ARG A N 6
ATOM 6950 C CA . ARG A 1 65 ? 16.115 -0.550 -1.477 1.00 0.00 65 ARG A CA 6
ATOM 6951 C C . ARG A 1 65 ? 15.772 -1.219 -0.163 1.00 0.00 65 ARG A C 6
ATOM 6952 O O . ARG A 1 65 ? 15.685 -0.511 0.851 1.00 0.00 65 ARG A O 6
ATOM 6973 N N . ARG A 1 66 ? 15.622 -2.538 -0.183 1.00 0.00 66 ARG A N 6
ATOM 6974 C CA . ARG A 1 66 ? 15.031 -3.374 0.851 1.00 0.00 66 ARG A CA 6
ATOM 6975 C C . ARG A 1 66 ? 13.870 -2.646 1.527 1.00 0.00 66 ARG A C 6
ATOM 6976 O O . ARG A 1 66 ? 13.755 -2.661 2.764 1.00 0.00 66 ARG A O 6
ATOM 6997 N N . MET A 1 1 ? 11.953 9.893 -0.020 1.00 0.00 1 MET A N 7
ATOM 6998 C CA . MET A 1 1 ? 10.747 9.494 0.716 1.00 0.00 1 MET A CA 7
ATOM 6999 C C . MET A 1 1 ? 11.104 8.570 1.871 1.00 0.00 1 MET A C 7
ATOM 7000 O O . MET A 1 1 ? 10.741 8.863 3.007 1.00 0.00 1 MET A O 7
ATOM 7014 N N . LYS A 1 2 ? 11.817 7.468 1.601 1.00 0.00 2 LYS A N 7
ATOM 7015 C CA . LYS A 1 2 ? 12.238 6.460 2.573 1.00 0.00 2 LYS A CA 7
ATOM 7016 C C . LYS A 1 2 ? 11.018 5.836 3.270 1.00 0.00 2 LYS A C 7
ATOM 7017 O O . LYS A 1 2 ? 9.866 6.086 2.899 1.00 0.00 2 LYS A O 7
ATOM 7036 N N . ALA A 1 3 ? 11.267 4.929 4.209 1.00 0.00 3 ALA A N 7
ATOM 7037 C CA . ALA A 1 3 ? 10.272 4.345 5.077 1.00 0.00 3 ALA A CA 7
ATOM 7038 C C . ALA A 1 3 ? 10.689 4.664 6.500 1.00 0.00 3 ALA A C 7
ATOM 7039 O O . ALA A 1 3 ? 10.136 5.554 7.124 1.00 0.00 3 ALA A O 7
ATOM 7046 N N . SER A 1 4 ? 11.655 3.909 7.006 1.00 0.00 4 SER A N 7
ATOM 7047 C CA . SER A 1 4 ? 11.966 3.655 8.401 1.00 0.00 4 SER A CA 7
ATOM 7048 C C . SER A 1 4 ? 10.820 2.866 9.012 1.00 0.00 4 SER A C 7
ATOM 7049 O O . SER A 1 4 ? 10.979 1.701 9.344 1.00 0.00 4 SER A O 7
ATOM 7057 N N . GLU A 1 5 ? 9.636 3.451 9.006 1.00 0.00 5 GLU A N 7
ATOM 7058 C CA . GLU A 1 5 ? 8.461 2.903 9.672 1.00 0.00 5 GLU A CA 7
ATOM 7059 C C . GLU A 1 5 ? 7.951 1.677 8.923 1.00 0.00 5 GLU A C 7
ATOM 7060 O O . GLU A 1 5 ? 7.716 0.619 9.490 1.00 0.00 5 GLU A O 7
ATOM 7072 N N . LEU A 1 6 ? 7.837 1.783 7.605 1.00 0.00 6 LEU A N 7
ATOM 7073 C CA . LEU A 1 6 ? 7.299 0.712 6.775 1.00 0.00 6 LEU A CA 7
ATOM 7074 C C . LEU A 1 6 ? 8.281 -0.436 6.567 1.00 0.00 6 LEU A C 7
ATOM 7075 O O . LEU A 1 6 ? 7.885 -1.471 6.048 1.00 0.00 6 LEU A O 7
ATOM 7091 N N . ARG A 1 7 ? 9.552 -0.263 6.929 1.00 0.00 7 ARG A N 7
ATOM 7092 C CA . ARG A 1 7 ? 10.525 -1.327 7.054 1.00 0.00 7 ARG A CA 7
ATOM 7093 C C . ARG A 1 7 ? 10.802 -1.741 8.505 1.00 0.00 7 ARG A C 7
ATOM 7094 O O . ARG A 1 7 ? 11.562 -2.677 8.723 1.00 0.00 7 ARG A O 7
ATOM 7115 N N . ASN A 1 8 ? 10.224 -1.033 9.475 1.00 0.00 8 ASN A N 7
ATOM 7116 C CA . ASN A 1 8 ? 10.372 -1.316 10.911 1.00 0.00 8 ASN A CA 7
ATOM 7117 C C . ASN A 1 8 ? 9.737 -2.652 11.256 1.00 0.00 8 ASN A C 7
ATOM 7118 O O . ASN A 1 8 ? 10.294 -3.398 12.064 1.00 0.00 8 ASN A O 7
ATOM 7129 N N . TYR A 1 9 ? 8.548 -2.882 10.691 1.00 0.00 9 TYR A N 7
ATOM 7130 C CA . TYR A 1 9 ? 7.590 -3.859 11.139 1.00 0.00 9 TYR A CA 7
ATOM 7131 C C . TYR A 1 9 ? 8.169 -5.279 11.169 1.00 0.00 9 TYR A C 7
ATOM 7132 O O . TYR A 1 9 ? 9.156 -5.551 10.482 1.00 0.00 9 TYR A O 7
ATOM 7150 N N . THR A 1 10 ? 7.606 -6.187 11.964 1.00 0.00 10 THR A N 7
ATOM 7151 C CA . THR A 1 10 ? 8.001 -7.588 11.902 1.00 0.00 10 THR A CA 7
ATOM 7152 C C . THR A 1 10 ? 7.630 -8.169 10.546 1.00 0.00 10 THR A C 7
ATOM 7153 O O . THR A 1 10 ? 6.742 -7.642 9.891 1.00 0.00 10 THR A O 7
ATOM 7164 N N . ASP A 1 11 ? 8.227 -9.296 10.149 1.00 0.00 11 ASP A N 7
ATOM 7165 C CA . ASP A 1 11 ? 7.941 -9.962 8.870 1.00 0.00 11 ASP A CA 7
ATOM 7166 C C . ASP A 1 11 ? 6.442 -10.118 8.596 1.00 0.00 11 ASP A C 7
ATOM 7167 O O . ASP A 1 11 ? 6.024 -10.083 7.439 1.00 0.00 11 ASP A O 7
ATOM 7176 N N . GLU A 1 12 ? 5.650 -10.304 9.653 1.00 0.00 12 GLU A N 7
ATOM 7177 C CA . GLU A 1 12 ? 4.213 -10.480 9.588 1.00 0.00 12 GLU A CA 7
ATOM 7178 C C . GLU A 1 12 ? 3.495 -9.133 9.652 1.00 0.00 12 GLU A C 7
ATOM 7179 O O . GLU A 1 12 ? 2.627 -8.896 8.816 1.00 0.00 12 GLU A O 7
ATOM 7191 N N . GLU A 1 13 ? 3.902 -8.205 10.527 1.00 0.00 13 GLU A N 7
ATOM 7192 C CA . GLU A 1 13 ? 3.303 -6.871 10.536 1.00 0.00 13 GLU A CA 7
ATOM 7193 C C . GLU A 1 13 ? 3.553 -6.124 9.221 1.00 0.00 13 GLU A C 7
ATOM 7194 O O . GLU A 1 13 ? 2.727 -5.304 8.832 1.00 0.00 13 GLU A O 7
ATOM 7206 N N . LEU A 1 14 ? 4.690 -6.371 8.558 1.00 0.00 14 LEU A N 7
ATOM 7207 C CA . LEU A 1 14 ? 5.048 -5.798 7.271 1.00 0.00 14 LEU A CA 7
ATOM 7208 C C . LEU A 1 14 ? 4.005 -6.239 6.268 1.00 0.00 14 LEU A C 7
ATOM 7209 O O . LEU A 1 14 ? 3.227 -5.407 5.813 1.00 0.00 14 LEU A O 7
ATOM 7225 N N . LYS A 1 15 ? 3.964 -7.527 5.914 1.00 0.00 15 LYS A N 7
ATOM 7226 C CA . LYS A 1 15 ? 3.050 -8.035 4.911 1.00 0.00 15 LYS A CA 7
ATOM 7227 C C . LYS A 1 15 ? 1.645 -7.613 5.253 1.00 0.00 15 LYS A C 7
ATOM 7228 O O . LYS A 1 15 ? 1.010 -7.067 4.370 1.00 0.00 15 LYS A O 7
ATOM 7247 N N . ASN A 1 16 ? 1.220 -7.712 6.507 1.00 0.00 16 ASN A N 7
ATOM 7248 C CA . ASN A 1 16 ? -0.142 -7.399 6.920 1.00 0.00 16 ASN A CA 7
ATOM 7249 C C . ASN A 1 16 ? -0.476 -5.901 6.828 1.00 0.00 16 ASN A C 7
ATOM 7250 O O . ASN A 1 16 ? -1.619 -5.487 7.017 1.00 0.00 16 ASN A O 7
ATOM 7261 N N . LEU A 1 17 ? 0.504 -5.065 6.493 1.00 0.00 17 LEU A N 7
ATOM 7262 C CA . LEU A 1 17 ? 0.308 -3.655 6.172 1.00 0.00 17 LEU A CA 7
ATOM 7263 C C . LEU A 1 17 ? 0.386 -3.467 4.671 1.00 0.00 17 LEU A C 7
ATOM 7264 O O . LEU A 1 17 ? -0.404 -2.722 4.089 1.00 0.00 17 LEU A O 7
ATOM 7280 N N . LEU A 1 18 ? 1.362 -4.113 4.032 1.00 0.00 18 LEU A N 7
ATOM 7281 C CA . LEU A 1 18 ? 1.667 -3.802 2.641 1.00 0.00 18 LEU A CA 7
ATOM 7282 C C . LEU A 1 18 ? 0.658 -4.478 1.740 1.00 0.00 18 LEU A C 7
ATOM 7283 O O . LEU A 1 18 ? 0.279 -3.919 0.707 1.00 0.00 18 LEU A O 7
ATOM 7299 N N . GLU A 1 19 ? 0.191 -5.642 2.183 1.00 0.00 19 GLU A N 7
ATOM 7300 C CA . GLU A 1 19 ? -0.995 -6.288 1.663 1.00 0.00 19 GLU A CA 7
ATOM 7301 C C . GLU A 1 19 ? -2.227 -5.389 1.801 1.00 0.00 19 GLU A C 7
ATOM 7302 O O . GLU A 1 19 ? -3.000 -5.297 0.851 1.00 0.00 19 GLU A O 7
ATOM 7314 N N . GLU A 1 20 ? -2.411 -4.719 2.946 1.00 0.00 20 GLU A N 7
ATOM 7315 C CA . GLU A 1 20 ? -3.626 -3.965 3.231 1.00 0.00 20 GLU A CA 7
ATOM 7316 C C . GLU A 1 20 ? -3.722 -2.765 2.289 1.00 0.00 20 GLU A C 7
ATOM 7317 O O . GLU A 1 20 ? -4.706 -2.607 1.580 1.00 0.00 20 GLU A O 7
ATOM 7329 N N . LYS A 1 21 ? -2.665 -1.960 2.158 1.00 0.00 21 LYS A N 7
ATOM 7330 C CA . LYS A 1 21 ? -2.576 -0.882 1.203 1.00 0.00 21 LYS A CA 7
ATOM 7331 C C . LYS A 1 21 ? -2.864 -1.456 -0.184 1.00 0.00 21 LYS A C 7
ATOM 7332 O O . LYS A 1 21 ? -3.819 -1.026 -0.835 1.00 0.00 21 LYS A O 7
ATOM 7351 N N . LYS A 1 22 ? -2.036 -2.377 -0.695 1.00 0.00 22 LYS A N 7
ATOM 7352 C CA . LYS A 1 22 ? -2.236 -2.868 -2.065 1.00 0.00 22 LYS A CA 7
ATOM 7353 C C . LYS A 1 22 ? -3.669 -3.389 -2.315 1.00 0.00 22 LYS A C 7
ATOM 7354 O O . LYS A 1 22 ? -4.183 -3.111 -3.402 1.00 0.00 22 LYS A O 7
ATOM 7373 N N . ARG A 1 23 ? -4.341 -4.062 -1.360 1.00 0.00 23 ARG A N 7
ATOM 7374 C CA . ARG A 1 23 ? -5.749 -4.449 -1.539 1.00 0.00 23 ARG A CA 7
ATOM 7375 C C . ARG A 1 23 ? -6.675 -3.248 -1.491 1.00 0.00 23 ARG A C 7
ATOM 7376 O O . ARG A 1 23 ? -7.540 -3.164 -2.356 1.00 0.00 23 ARG A O 7
ATOM 7397 N N . GLN A 1 24 ? -6.520 -2.347 -0.520 1.00 0.00 24 GLN A N 7
ATOM 7398 C CA . GLN A 1 24 ? -7.348 -1.180 -0.290 1.00 0.00 24 GLN A CA 7
ATOM 7399 C C . GLN A 1 24 ? -7.491 -0.392 -1.573 1.00 0.00 24 GLN A C 7
ATOM 7400 O O . GLN A 1 24 ? -8.601 -0.054 -1.946 1.00 0.00 24 GLN A O 7
ATOM 7414 N N . LEU A 1 25 ? -6.401 -0.132 -2.296 1.00 0.00 25 LEU A N 7
ATOM 7415 C CA . LEU A 1 25 ? -6.479 0.519 -3.601 1.00 0.00 25 LEU A CA 7
ATOM 7416 C C . LEU A 1 25 ? -7.546 -0.134 -4.485 1.00 0.00 25 LEU A C 7
ATOM 7417 O O . LEU A 1 25 ? -8.413 0.540 -5.046 1.00 0.00 25 LEU A O 7
ATOM 7433 N N . MET A 1 26 ? -7.425 -1.446 -4.658 1.00 0.00 26 MET A N 7
ATOM 7434 C CA . MET A 1 26 ? -8.344 -2.216 -5.485 1.00 0.00 26 MET A CA 7
ATOM 7435 C C . MET A 1 26 ? -9.745 -2.361 -4.863 1.00 0.00 26 MET A C 7
ATOM 7436 O O . MET A 1 26 ? -10.707 -2.609 -5.590 1.00 0.00 26 MET A O 7
ATOM 7450 N N . GLU A 1 27 ? -9.904 -2.216 -3.553 1.00 0.00 27 GLU A N 7
ATOM 7451 C CA . GLU A 1 27 ? -11.159 -2.386 -2.825 1.00 0.00 27 GLU A CA 7
ATOM 7452 C C . GLU A 1 27 ? -11.929 -1.072 -2.886 1.00 0.00 27 GLU A C 7
ATOM 7453 O O . GLU A 1 27 ? -13.134 -1.049 -3.089 1.00 0.00 27 GLU A O 7
ATOM 7465 N N . LEU A 1 28 ? -11.223 0.045 -2.774 1.00 0.00 28 LEU A N 7
ATOM 7466 C CA . LEU A 1 28 ? -11.778 1.373 -2.853 1.00 0.00 28 LEU A CA 7
ATOM 7467 C C . LEU A 1 28 ? -12.373 1.548 -4.244 1.00 0.00 28 LEU A C 7
ATOM 7468 O O . LEU A 1 28 ? -13.547 1.886 -4.381 1.00 0.00 28 LEU A O 7
ATOM 7484 N N . ARG A 1 29 ? -11.625 1.240 -5.306 1.00 0.00 29 ARG A N 7
ATOM 7485 C CA . ARG A 1 29 ? -12.202 1.305 -6.656 1.00 0.00 29 ARG A CA 7
ATOM 7486 C C . ARG A 1 29 ? -13.410 0.375 -6.823 1.00 0.00 29 ARG A C 7
ATOM 7487 O O . ARG A 1 29 ? -14.300 0.678 -7.613 1.00 0.00 29 ARG A O 7
ATOM 7508 N N . PHE A 1 30 ? -13.465 -0.723 -6.073 1.00 0.00 30 PHE A N 7
ATOM 7509 C CA . PHE A 1 30 ? -14.599 -1.629 -6.043 1.00 0.00 30 PHE A CA 7
ATOM 7510 C C . PHE A 1 30 ? -15.775 -1.035 -5.248 1.00 0.00 30 PHE A C 7
ATOM 7511 O O . PHE A 1 30 ? -16.923 -1.335 -5.568 1.00 0.00 30 PHE A O 7
ATOM 7528 N N . GLN A 1 31 ? -15.572 -0.125 -4.285 1.00 0.00 31 GLN A N 7
ATOM 7529 C CA . GLN A 1 31 ? -16.654 0.512 -3.567 1.00 0.00 31 GLN A CA 7
ATOM 7530 C C . GLN A 1 31 ? -17.153 1.643 -4.449 1.00 0.00 31 GLN A C 7
ATOM 7531 O O . GLN A 1 31 ? -18.328 1.975 -4.448 1.00 0.00 31 GLN A O 7
ATOM 7545 N N . LEU A 1 32 ? -16.274 2.216 -5.262 1.00 0.00 32 LEU A N 7
ATOM 7546 C CA . LEU A 1 32 ? -16.575 3.280 -6.187 1.00 0.00 32 LEU A CA 7
ATOM 7547 C C . LEU A 1 32 ? -17.454 2.797 -7.320 1.00 0.00 32 LEU A C 7
ATOM 7548 O O . LEU A 1 32 ? -18.478 3.404 -7.607 1.00 0.00 32 LEU A O 7
ATOM 7564 N N . ALA A 1 33 ? -17.023 1.709 -7.947 1.00 0.00 33 ALA A N 7
ATOM 7565 C CA . ALA A 1 33 ? -17.777 0.947 -8.933 1.00 0.00 33 ALA A CA 7
ATOM 7566 C C . ALA A 1 33 ? -19.194 0.720 -8.418 1.00 0.00 33 ALA A C 7
ATOM 7567 O O . ALA A 1 33 ? -20.172 0.988 -9.122 1.00 0.00 33 ALA A O 7
ATOM 7574 N N . MET A 1 34 ? -19.285 0.268 -7.167 1.00 0.00 34 MET A N 7
ATOM 7575 C CA . MET A 1 34 ? -20.532 -0.055 -6.520 1.00 0.00 34 MET A CA 7
ATOM 7576 C C . MET A 1 34 ? -21.357 1.195 -6.202 1.00 0.00 34 MET A C 7
ATOM 7577 O O . MET A 1 34 ? -22.586 1.146 -6.145 1.00 0.00 34 MET A O 7
ATOM 7591 N N . GLY A 1 35 ? -20.694 2.330 -6.024 1.00 0.00 35 GLY A N 7
ATOM 7592 C CA . GLY A 1 35 ? -21.278 3.640 -5.827 1.00 0.00 35 GLY A CA 7
ATOM 7593 C C . GLY A 1 35 ? -21.306 4.081 -4.371 1.00 0.00 35 GLY A C 7
ATOM 7594 O O . GLY A 1 35 ? -22.143 4.903 -3.998 1.00 0.00 35 GLY A O 7
ATOM 7598 N N . GLN A 1 36 ? -20.412 3.519 -3.556 1.00 0.00 36 GLN A N 7
ATOM 7599 C CA . GLN A 1 36 ? -20.454 3.593 -2.099 1.00 0.00 36 GLN A CA 7
ATOM 7600 C C . GLN A 1 36 ? -19.340 4.509 -1.591 1.00 0.00 36 GLN A C 7
ATOM 7601 O O . GLN A 1 36 ? -19.467 5.170 -0.559 1.00 0.00 36 GLN A O 7
ATOM 7615 N N . LEU A 1 37 ? -18.226 4.536 -2.325 1.00 0.00 37 LEU A N 7
ATOM 7616 C CA . LEU A 1 37 ? -17.047 5.333 -2.044 1.00 0.00 37 LEU A CA 7
ATOM 7617 C C . LEU A 1 37 ? -17.216 6.725 -2.649 1.00 0.00 37 LEU A C 7
ATOM 7618 O O . LEU A 1 37 ? -17.240 6.862 -3.872 1.00 0.00 37 LEU A O 7
ATOM 7634 N N . LYS A 1 38 ? -17.301 7.758 -1.805 1.00 0.00 38 LYS A N 7
ATOM 7635 C CA . LYS A 1 38 ? -17.467 9.163 -2.176 1.00 0.00 38 LYS A CA 7
ATOM 7636 C C . LYS A 1 38 ? -16.224 9.947 -1.730 1.00 0.00 38 LYS A C 7
ATOM 7637 O O . LYS A 1 38 ? -16.337 10.873 -0.922 1.00 0.00 38 LYS A O 7
ATOM 7656 N N . ASN A 1 39 ? -15.023 9.571 -2.183 1.00 0.00 39 ASN A N 7
ATOM 7657 C CA . ASN A 1 39 ? -13.770 10.236 -1.820 1.00 0.00 39 ASN A CA 7
ATOM 7658 C C . ASN A 1 39 ? -12.685 9.903 -2.860 1.00 0.00 39 ASN A C 7
ATOM 7659 O O . ASN A 1 39 ? -11.840 9.029 -2.632 1.00 0.00 39 ASN A O 7
ATOM 7670 N N . THR A 1 40 ? -12.712 10.527 -4.043 1.00 0.00 40 THR A N 7
ATOM 7671 C CA . THR A 1 40 ? -11.783 10.180 -5.120 1.00 0.00 40 THR A CA 7
ATOM 7672 C C . THR A 1 40 ? -10.376 10.728 -4.881 1.00 0.00 40 THR A C 7
ATOM 7673 O O . THR A 1 40 ? -9.403 10.091 -5.299 1.00 0.00 40 THR A O 7
ATOM 7684 N N . SER A 1 41 ? -10.227 11.881 -4.219 1.00 0.00 41 SER A N 7
ATOM 7685 C CA . SER A 1 41 ? -8.896 12.400 -3.910 1.00 0.00 41 SER A CA 7
ATOM 7686 C C . SER A 1 41 ? -8.180 11.472 -2.927 1.00 0.00 41 SER A C 7
ATOM 7687 O O . SER A 1 41 ? -6.967 11.287 -3.018 1.00 0.00 41 SER A O 7
ATOM 7695 N N . LEU A 1 42 ? -8.947 10.831 -2.042 1.00 0.00 42 LEU A N 7
ATOM 7696 C CA . LEU A 1 42 ? -8.411 9.864 -1.098 1.00 0.00 42 LEU A CA 7
ATOM 7697 C C . LEU A 1 42 ? -7.908 8.645 -1.881 1.00 0.00 42 LEU A C 7
ATOM 7698 O O . LEU A 1 42 ? -6.780 8.219 -1.650 1.00 0.00 42 LEU A O 7
ATOM 7714 N N . ILE A 1 43 ? -8.645 8.153 -2.891 1.00 0.00 43 ILE A N 7
ATOM 7715 C CA . ILE A 1 43 ? -8.183 7.067 -3.765 1.00 0.00 43 ILE A CA 7
ATOM 7716 C C . ILE A 1 43 ? -6.817 7.443 -4.340 1.00 0.00 43 ILE A C 7
ATOM 7717 O O . ILE A 1 43 ? -5.887 6.647 -4.248 1.00 0.00 43 ILE A O 7
ATOM 7733 N N . LYS A 1 44 ? -6.650 8.654 -4.885 1.00 0.00 44 LYS A N 7
ATOM 7734 C CA . LYS A 1 44 ? -5.410 9.153 -5.451 1.00 0.00 44 LYS A CA 7
ATOM 7735 C C . LYS A 1 44 ? -4.262 9.073 -4.435 1.00 0.00 44 LYS A C 7
ATOM 7736 O O . LYS A 1 44 ? -3.167 8.633 -4.784 1.00 0.00 44 LYS A O 7
ATOM 7755 N N . LEU A 1 45 ? -4.476 9.469 -3.184 1.00 0.00 45 LEU A N 7
ATOM 7756 C CA . LEU A 1 45 ? -3.475 9.421 -2.150 1.00 0.00 45 LEU A CA 7
ATOM 7757 C C . LEU A 1 45 ? -3.225 7.960 -1.766 1.00 0.00 45 LEU A C 7
ATOM 7758 O O . LEU A 1 45 ? -2.137 7.621 -1.302 1.00 0.00 45 LEU A O 7
ATOM 7774 N N . THR A 1 46 ? -4.198 7.081 -2.005 1.00 0.00 46 THR A N 7
ATOM 7775 C CA . THR A 1 46 ? -4.105 5.674 -1.720 1.00 0.00 46 THR A CA 7
ATOM 7776 C C . THR A 1 46 ? -3.210 5.051 -2.794 1.00 0.00 46 THR A C 7
ATOM 7777 O O . THR A 1 46 ? -2.147 4.592 -2.419 1.00 0.00 46 THR A O 7
ATOM 7788 N N . LYS A 1 47 ? -3.484 5.106 -4.111 1.00 0.00 47 LYS A N 7
ATOM 7789 C CA . LYS A 1 47 ? -2.524 4.597 -5.140 1.00 0.00 47 LYS A CA 7
ATOM 7790 C C . LYS A 1 47 ? -1.109 5.117 -4.964 1.00 0.00 47 LYS A C 7
ATOM 7791 O O . LYS A 1 47 ? -0.169 4.342 -5.094 1.00 0.00 47 LYS A O 7
ATOM 7810 N N . ARG A 1 48 ? -0.961 6.395 -4.645 1.00 0.00 48 ARG A N 7
ATOM 7811 C CA . ARG A 1 48 ? 0.309 7.011 -4.316 1.00 0.00 48 ARG A CA 7
ATOM 7812 C C . ARG A 1 48 ? 1.053 6.230 -3.250 1.00 0.00 48 ARG A C 7
ATOM 7813 O O . ARG A 1 48 ? 2.175 5.771 -3.494 1.00 0.00 48 ARG A O 7
ATOM 7834 N N . ASP A 1 49 ? 0.452 6.077 -2.077 1.00 0.00 49 ASP A N 7
ATOM 7835 C CA . ASP A 1 49 ? 1.127 5.397 -0.984 1.00 0.00 49 ASP A CA 7
ATOM 7836 C C . ASP A 1 49 ? 1.153 3.900 -1.208 1.00 0.00 49 ASP A C 7
ATOM 7837 O O . ASP A 1 49 ? 2.149 3.289 -0.873 1.00 0.00 49 ASP A O 7
ATOM 7846 N N . ILE A 1 50 ? 0.154 3.296 -1.857 1.00 0.00 50 ILE A N 7
ATOM 7847 C CA . ILE A 1 50 ? 0.217 1.919 -2.324 1.00 0.00 50 ILE A CA 7
ATOM 7848 C C . ILE A 1 50 ? 1.494 1.773 -3.101 1.00 0.00 50 ILE A C 7
ATOM 7849 O O . ILE A 1 50 ? 2.249 0.867 -2.815 1.00 0.00 50 ILE A O 7
ATOM 7865 N N . ALA A 1 51 ? 1.776 2.658 -4.042 1.00 0.00 51 ALA A N 7
ATOM 7866 C CA . ALA A 1 51 ? 2.901 2.447 -4.929 1.00 0.00 51 ALA A CA 7
ATOM 7867 C C . ALA A 1 51 ? 4.238 2.769 -4.247 1.00 0.00 51 ALA A C 7
ATOM 7868 O O . ALA A 1 51 ? 5.285 2.532 -4.844 1.00 0.00 51 ALA A O 7
ATOM 7875 N N . ARG A 1 52 ? 4.201 3.286 -3.011 1.00 0.00 52 ARG A N 7
ATOM 7876 C CA . ARG A 1 52 ? 5.312 3.328 -2.055 1.00 0.00 52 ARG A CA 7
ATOM 7877 C C . ARG A 1 52 ? 5.358 2.053 -1.196 1.00 0.00 52 ARG A C 7
ATOM 7878 O O . ARG A 1 52 ? 6.344 1.322 -1.247 1.00 0.00 52 ARG A O 7
ATOM 7899 N N . ILE A 1 53 ? 4.323 1.760 -0.406 1.00 0.00 53 ILE A N 7
ATOM 7900 C CA . ILE A 1 53 ? 4.189 0.573 0.432 1.00 0.00 53 ILE A CA 7
ATOM 7901 C C . ILE A 1 53 ? 4.351 -0.721 -0.335 1.00 0.00 53 ILE A C 7
ATOM 7902 O O . ILE A 1 53 ? 5.191 -1.537 0.033 1.00 0.00 53 ILE A O 7
ATOM 7918 N N . LYS A 1 54 ? 3.545 -0.945 -1.364 1.00 0.00 54 LYS A N 7
ATOM 7919 C CA . LYS A 1 54 ? 3.577 -2.184 -2.112 1.00 0.00 54 LYS A CA 7
ATOM 7920 C C . LYS A 1 54 ? 4.989 -2.383 -2.675 1.00 0.00 54 LYS A C 7
ATOM 7921 O O . LYS A 1 54 ? 5.470 -3.517 -2.732 1.00 0.00 54 LYS A O 7
ATOM 7940 N N . THR A 1 55 ? 5.656 -1.281 -3.040 1.00 0.00 55 THR A N 7
ATOM 7941 C CA . THR A 1 55 ? 7.038 -1.309 -3.441 1.00 0.00 55 THR A CA 7
ATOM 7942 C C . THR A 1 55 ? 7.931 -1.738 -2.289 1.00 0.00 55 THR A C 7
ATOM 7943 O O . THR A 1 55 ? 8.782 -2.549 -2.586 1.00 0.00 55 THR A O 7
ATOM 7954 N N . ILE A 1 56 ? 7.774 -1.310 -1.026 1.00 0.00 56 ILE A N 7
ATOM 7955 C CA . ILE A 1 56 ? 8.651 -1.783 0.069 1.00 0.00 56 ILE A CA 7
ATOM 7956 C C . ILE A 1 56 ? 8.760 -3.303 0.035 1.00 0.00 56 ILE A C 7
ATOM 7957 O O . ILE A 1 56 ? 9.865 -3.820 0.115 1.00 0.00 56 ILE A O 7
ATOM 7973 N N . LEU A 1 57 ? 7.643 -4.015 -0.113 1.00 0.00 57 LEU A N 7
ATOM 7974 C CA . LEU A 1 57 ? 7.703 -5.477 -0.155 1.00 0.00 57 LEU A CA 7
ATOM 7975 C C . LEU A 1 57 ? 8.478 -5.929 -1.379 1.00 0.00 57 LEU A C 7
ATOM 7976 O O . LEU A 1 57 ? 9.358 -6.768 -1.264 1.00 0.00 57 LEU A O 7
ATOM 7992 N N . ARG A 1 58 ? 8.230 -5.322 -2.536 1.00 0.00 58 ARG A N 7
ATOM 7993 C CA . ARG A 1 58 ? 9.033 -5.531 -3.724 1.00 0.00 58 ARG A CA 7
ATOM 7994 C C . ARG A 1 58 ? 10.499 -5.386 -3.385 1.00 0.00 58 ARG A C 7
ATOM 7995 O O . ARG A 1 58 ? 11.254 -6.313 -3.590 1.00 0.00 58 ARG A O 7
ATOM 8016 N N . GLU A 1 59 ? 10.887 -4.298 -2.758 1.00 0.00 59 GLU A N 7
ATOM 8017 C CA . GLU A 1 59 ? 12.268 -3.944 -2.484 1.00 0.00 59 GLU A CA 7
ATOM 8018 C C . GLU A 1 59 ? 13.085 -5.050 -1.845 1.00 0.00 59 GLU A C 7
ATOM 8019 O O . GLU A 1 59 ? 14.289 -5.124 -2.103 1.00 0.00 59 GLU A O 7
ATOM 8031 N N . ARG A 1 60 ? 12.413 -5.903 -1.074 1.00 0.00 60 ARG A N 7
ATOM 8032 C CA . ARG A 1 60 ? 12.976 -6.996 -0.318 1.00 0.00 60 ARG A CA 7
ATOM 8033 C C . ARG A 1 60 ? 12.592 -8.388 -0.849 1.00 0.00 60 ARG A C 7
ATOM 8034 O O . ARG A 1 60 ? 13.151 -9.364 -0.358 1.00 0.00 60 ARG A O 7
ATOM 8055 N N . GLU A 1 61 ? 11.794 -8.536 -1.914 1.00 0.00 61 GLU A N 7
ATOM 8056 C CA . GLU A 1 61 ? 11.714 -9.759 -2.709 1.00 0.00 61 GLU A CA 7
ATOM 8057 C C . GLU A 1 61 ? 12.878 -9.809 -3.703 1.00 0.00 61 GLU A C 7
ATOM 8058 O O . GLU A 1 61 ? 13.053 -10.798 -4.421 1.00 0.00 61 GLU A O 7
ATOM 8070 N N . LEU A 1 62 ? 13.615 -8.702 -3.795 1.00 0.00 62 LEU A N 7
ATOM 8071 C CA . LEU A 1 62 ? 14.541 -8.304 -4.826 1.00 0.00 62 LEU A CA 7
ATOM 8072 C C . LEU A 1 62 ? 15.810 -7.860 -4.095 1.00 0.00 62 LEU A C 7
ATOM 8073 O O . LEU A 1 62 ? 16.023 -8.262 -2.949 1.00 0.00 62 LEU A O 7
ATOM 8089 N N . GLY A 1 63 ? 16.644 -7.021 -4.706 1.00 0.00 63 GLY A N 7
ATOM 8090 C CA . GLY A 1 63 ? 17.729 -6.332 -4.017 1.00 0.00 63 GLY A CA 7
ATOM 8091 C C . GLY A 1 63 ? 17.689 -4.834 -4.268 1.00 0.00 63 GLY A C 7
ATOM 8092 O O . GLY A 1 63 ? 18.740 -4.240 -4.505 1.00 0.00 63 GLY A O 7
ATOM 8096 N N . ILE A 1 64 ? 16.497 -4.235 -4.295 1.00 0.00 64 ILE A N 7
ATOM 8097 C CA . ILE A 1 64 ? 16.293 -2.823 -4.462 1.00 0.00 64 ILE A CA 7
ATOM 8098 C C . ILE A 1 64 ? 16.951 -2.084 -3.300 1.00 0.00 64 ILE A C 7
ATOM 8099 O O . ILE A 1 64 ? 18.024 -1.500 -3.432 1.00 0.00 64 ILE A O 7
ATOM 8115 N N . ARG A 1 65 ? 16.226 -2.031 -2.189 1.00 0.00 65 ARG A N 7
ATOM 8116 C CA . ARG A 1 65 ? 16.645 -1.505 -0.903 1.00 0.00 65 ARG A CA 7
ATOM 8117 C C . ARG A 1 65 ? 16.399 -2.635 0.080 1.00 0.00 65 ARG A C 7
ATOM 8118 O O . ARG A 1 65 ? 15.435 -2.613 0.847 1.00 0.00 65 ARG A O 7
ATOM 8139 N N . ARG A 1 66 ? 17.234 -3.659 0.001 1.00 0.00 66 ARG A N 7
ATOM 8140 C CA . ARG A 1 66 ? 17.313 -4.659 1.048 1.00 0.00 66 ARG A CA 7
ATOM 8141 C C . ARG A 1 66 ? 18.071 -3.991 2.177 1.00 0.00 66 ARG A C 7
ATOM 8142 O O . ARG A 1 66 ? 17.453 -3.584 3.182 1.00 0.00 66 ARG A O 7
ATOM 8163 N N . MET A 1 1 ? 11.944 8.363 -1.019 1.00 0.00 1 MET A N 8
ATOM 8164 C CA . MET A 1 1 ? 12.809 9.118 -0.098 1.00 0.00 1 MET A CA 8
ATOM 8165 C C . MET A 1 1 ? 13.298 8.233 1.039 1.00 0.00 1 MET A C 8
ATOM 8166 O O . MET A 1 1 ? 14.474 7.872 1.025 1.00 0.00 1 MET A O 8
ATOM 8180 N N . LYS A 1 2 ? 12.478 7.871 2.033 1.00 0.00 2 LYS A N 8
ATOM 8181 C CA . LYS A 1 2 ? 12.925 7.070 3.175 1.00 0.00 2 LYS A CA 8
ATOM 8182 C C . LYS A 1 2 ? 11.801 6.126 3.570 1.00 0.00 2 LYS A C 8
ATOM 8183 O O . LYS A 1 2 ? 10.640 6.500 3.427 1.00 0.00 2 LYS A O 8
ATOM 8202 N N . ALA A 1 3 ? 12.141 4.932 4.048 1.00 0.00 3 ALA A N 8
ATOM 8203 C CA . ALA A 1 3 ? 11.200 3.882 4.379 1.00 0.00 3 ALA A CA 8
ATOM 8204 C C . ALA A 1 3 ? 11.268 3.454 5.829 1.00 0.00 3 ALA A C 8
ATOM 8205 O O . ALA A 1 3 ? 10.549 2.506 6.123 1.00 0.00 3 ALA A O 8
ATOM 8212 N N . SER A 1 4 ? 12.130 4.010 6.703 1.00 0.00 4 SER A N 8
ATOM 8213 C CA . SER A 1 4 ? 12.253 3.512 8.082 1.00 0.00 4 SER A CA 8
ATOM 8214 C C . SER A 1 4 ? 10.870 3.260 8.682 1.00 0.00 4 SER A C 8
ATOM 8215 O O . SER A 1 4 ? 10.622 2.155 9.134 1.00 0.00 4 SER A O 8
ATOM 8223 N N . GLU A 1 5 ? 9.928 4.173 8.459 1.00 0.00 5 GLU A N 8
ATOM 8224 C CA . GLU A 1 5 ? 8.508 4.040 8.786 1.00 0.00 5 GLU A CA 8
ATOM 8225 C C . GLU A 1 5 ? 7.881 2.686 8.378 1.00 0.00 5 GLU A C 8
ATOM 8226 O O . GLU A 1 5 ? 7.269 2.012 9.199 1.00 0.00 5 GLU A O 8
ATOM 8238 N N . LEU A 1 6 ? 8.013 2.292 7.115 1.00 0.00 6 LEU A N 8
ATOM 8239 C CA . LEU A 1 6 ? 7.368 1.154 6.452 1.00 0.00 6 LEU A CA 8
ATOM 8240 C C . LEU A 1 6 ? 8.170 -0.126 6.528 1.00 0.00 6 LEU A C 8
ATOM 8241 O O . LEU A 1 6 ? 7.595 -1.197 6.383 1.00 0.00 6 LEU A O 8
ATOM 8257 N N . ARG A 1 7 ? 9.483 -0.047 6.707 1.00 0.00 7 ARG A N 8
ATOM 8258 C CA . ARG A 1 7 ? 10.306 -1.210 6.949 1.00 0.00 7 ARG A CA 8
ATOM 8259 C C . ARG A 1 7 ? 10.389 -1.519 8.444 1.00 0.00 7 ARG A C 8
ATOM 8260 O O . ARG A 1 7 ? 10.896 -2.581 8.795 1.00 0.00 7 ARG A O 8
ATOM 8281 N N . ASN A 1 8 ? 9.919 -0.607 9.301 1.00 0.00 8 ASN A N 8
ATOM 8282 C CA . ASN A 1 8 ? 10.040 -0.734 10.758 1.00 0.00 8 ASN A CA 8
ATOM 8283 C C . ASN A 1 8 ? 9.126 -1.807 11.335 1.00 0.00 8 ASN A C 8
ATOM 8284 O O . ASN A 1 8 ? 9.371 -2.227 12.468 1.00 0.00 8 ASN A O 8
ATOM 8295 N N . TYR A 1 9 ? 8.046 -2.169 10.631 1.00 0.00 9 TYR A N 8
ATOM 8296 C CA . TYR A 1 9 ? 7.011 -3.032 11.140 1.00 0.00 9 TYR A CA 8
ATOM 8297 C C . TYR A 1 9 ? 7.598 -4.427 11.432 1.00 0.00 9 TYR A C 8
ATOM 8298 O O . TYR A 1 9 ? 8.696 -4.744 10.963 1.00 0.00 9 TYR A O 8
ATOM 8316 N N . THR A 1 10 ? 6.942 -5.254 12.246 1.00 0.00 10 THR A N 8
ATOM 8317 C CA . THR A 1 10 ? 7.353 -6.647 12.414 1.00 0.00 10 THR A CA 8
ATOM 8318 C C . THR A 1 10 ? 7.006 -7.433 11.159 1.00 0.00 10 THR A C 8
ATOM 8319 O O . THR A 1 10 ? 6.162 -6.979 10.407 1.00 0.00 10 THR A O 8
ATOM 8330 N N . ASP A 1 11 ? 7.579 -8.603 10.883 1.00 0.00 11 ASP A N 8
ATOM 8331 C CA . ASP A 1 11 ? 7.361 -9.216 9.563 1.00 0.00 11 ASP A CA 8
ATOM 8332 C C . ASP A 1 11 ? 5.926 -9.665 9.324 1.00 0.00 11 ASP A C 8
ATOM 8333 O O . ASP A 1 11 ? 5.516 -9.796 8.172 1.00 0.00 11 ASP A O 8
ATOM 8342 N N . GLU A 1 12 ? 5.156 -9.846 10.392 1.00 0.00 12 GLU A N 8
ATOM 8343 C CA . GLU A 1 12 ? 3.713 -9.962 10.334 1.00 0.00 12 GLU A CA 8
ATOM 8344 C C . GLU A 1 12 ? 3.028 -8.605 10.166 1.00 0.00 12 GLU A C 8
ATOM 8345 O O . GLU A 1 12 ? 2.129 -8.496 9.343 1.00 0.00 12 GLU A O 8
ATOM 8357 N N . GLU A 1 13 ? 3.428 -7.567 10.903 1.00 0.00 13 GLU A N 8
ATOM 8358 C CA . GLU A 1 13 ? 2.837 -6.235 10.748 1.00 0.00 13 GLU A CA 8
ATOM 8359 C C . GLU A 1 13 ? 3.113 -5.682 9.347 1.00 0.00 13 GLU A C 8
ATOM 8360 O O . GLU A 1 13 ? 2.282 -4.969 8.807 1.00 0.00 13 GLU A O 8
ATOM 8372 N N . LEU A 1 14 ? 4.271 -6.004 8.766 1.00 0.00 14 LEU A N 8
ATOM 8373 C CA . LEU A 1 14 ? 4.771 -5.600 7.473 1.00 0.00 14 LEU A CA 8
ATOM 8374 C C . LEU A 1 14 ? 3.794 -6.142 6.461 1.00 0.00 14 LEU A C 8
ATOM 8375 O O . LEU A 1 14 ? 3.104 -5.355 5.829 1.00 0.00 14 LEU A O 8
ATOM 8391 N N . LYS A 1 15 ? 3.681 -7.462 6.307 1.00 0.00 15 LYS A N 8
ATOM 8392 C CA . LYS A 1 15 ? 2.751 -8.024 5.351 1.00 0.00 15 LYS A CA 8
ATOM 8393 C C . LYS A 1 15 ? 1.371 -7.471 5.611 1.00 0.00 15 LYS A C 8
ATOM 8394 O O . LYS A 1 15 ? 0.782 -6.935 4.693 1.00 0.00 15 LYS A O 8
ATOM 8413 N N . ASN A 1 16 ? 0.889 -7.478 6.845 1.00 0.00 16 ASN A N 8
ATOM 8414 C CA . ASN A 1 16 ? -0.495 -7.143 7.114 1.00 0.00 16 ASN A CA 8
ATOM 8415 C C . ASN A 1 16 ? -0.761 -5.639 6.990 1.00 0.00 16 ASN A C 8
ATOM 8416 O O . ASN A 1 16 ? -1.889 -5.185 7.157 1.00 0.00 16 ASN A O 8
ATOM 8427 N N . LEU A 1 17 ? 0.271 -4.850 6.705 1.00 0.00 17 LEU A N 8
ATOM 8428 C CA . LEU A 1 17 ? 0.197 -3.431 6.391 1.00 0.00 17 LEU A CA 8
ATOM 8429 C C . LEU A 1 17 ? 0.203 -3.298 4.882 1.00 0.00 17 LEU A C 8
ATOM 8430 O O . LEU A 1 17 ? -0.663 -2.645 4.295 1.00 0.00 17 LEU A O 8
ATOM 8446 N N . LEU A 1 18 ? 1.216 -3.898 4.264 1.00 0.00 18 LEU A N 8
ATOM 8447 C CA . LEU A 1 18 ? 1.469 -3.721 2.837 1.00 0.00 18 LEU A CA 8
ATOM 8448 C C . LEU A 1 18 ? 0.401 -4.437 2.023 1.00 0.00 18 LEU A C 8
ATOM 8449 O O . LEU A 1 18 ? -0.060 -3.899 1.014 1.00 0.00 18 LEU A O 8
ATOM 8465 N N . GLU A 1 19 ? 0.016 -5.632 2.455 1.00 0.00 19 GLU A N 8
ATOM 8466 C CA . GLU A 1 19 ? -1.058 -6.417 1.876 1.00 0.00 19 GLU A CA 8
ATOM 8467 C C . GLU A 1 19 ? -2.403 -5.701 2.046 1.00 0.00 19 GLU A C 8
ATOM 8468 O O . GLU A 1 19 ? -3.224 -5.745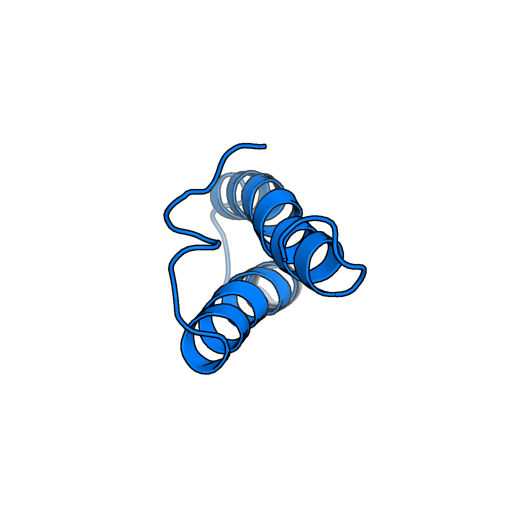 1.128 1.00 0.00 19 GLU A O 8
ATOM 8480 N N . GLU A 1 20 ? -2.605 -4.995 3.166 1.00 0.00 20 GLU A N 8
ATOM 8481 C CA . GLU A 1 20 ? -3.881 -4.357 3.481 1.00 0.00 20 GLU A CA 8
ATOM 8482 C C . GLU A 1 20 ? -4.104 -3.209 2.505 1.00 0.00 20 GLU A C 8
ATOM 8483 O O . GLU A 1 20 ? -5.139 -3.105 1.855 1.00 0.00 20 GLU A O 8
ATOM 8495 N N . LYS A 1 21 ? -3.103 -2.348 2.353 1.00 0.00 21 LYS A N 8
ATOM 8496 C CA . LYS A 1 21 ? -3.132 -1.229 1.438 1.00 0.00 21 LYS A CA 8
ATOM 8497 C C . LYS A 1 21 ? -3.336 -1.764 0.019 1.00 0.00 21 LYS A C 8
ATOM 8498 O O . LYS A 1 21 ? -4.257 -1.324 -0.674 1.00 0.00 21 LYS A O 8
ATOM 8517 N N . LYS A 1 22 ? -2.509 -2.714 -0.430 1.00 0.00 22 LYS A N 8
ATOM 8518 C CA . LYS A 1 22 ? -2.669 -3.399 -1.709 1.00 0.00 22 LYS A CA 8
ATOM 8519 C C . LYS A 1 22 ? -4.108 -3.867 -1.948 1.00 0.00 22 LYS A C 8
ATOM 8520 O O . LYS A 1 22 ? -4.593 -3.559 -3.042 1.00 0.00 22 LYS A O 8
ATOM 8539 N N . ARG A 1 23 ? -4.805 -4.539 -1.009 1.00 0.00 23 ARG A N 8
ATOM 8540 C CA . ARG A 1 23 ? -6.206 -4.870 -1.266 1.00 0.00 23 ARG A CA 8
ATOM 8541 C C . ARG A 1 23 ? -7.040 -3.602 -1.301 1.00 0.00 23 ARG A C 8
ATOM 8542 O O . ARG A 1 23 ? -7.745 -3.416 -2.286 1.00 0.00 23 ARG A O 8
ATOM 8563 N N . GLN A 1 24 ? -6.932 -2.724 -0.298 1.00 0.00 24 GLN A N 8
ATOM 8564 C CA . GLN A 1 24 ? -7.760 -1.550 -0.117 1.00 0.00 24 GLN A CA 8
ATOM 8565 C C . GLN A 1 24 ? -7.899 -0.804 -1.426 1.00 0.00 24 GLN A C 8
ATOM 8566 O O . GLN A 1 24 ? -9.013 -0.578 -1.855 1.00 0.00 24 GLN A O 8
ATOM 8580 N N . LEU A 1 25 ? -6.814 -0.455 -2.115 1.00 0.00 25 LEU A N 8
ATOM 8581 C CA . LEU A 1 25 ? -6.935 0.256 -3.390 1.00 0.00 25 LEU A CA 8
ATOM 8582 C C . LEU A 1 25 ? -7.868 -0.470 -4.374 1.00 0.00 25 LEU A C 8
ATOM 8583 O O . LEU A 1 25 ? -8.708 0.167 -5.010 1.00 0.00 25 LEU A O 8
ATOM 8599 N N . MET A 1 26 ? -7.694 -1.781 -4.536 1.00 0.00 26 MET A N 8
ATOM 8600 C CA . MET A 1 26 ? -8.538 -2.597 -5.407 1.00 0.00 26 MET A CA 8
ATOM 8601 C C . MET A 1 26 ? -9.988 -2.709 -4.914 1.00 0.00 26 MET A C 8
ATOM 8602 O O . MET A 1 26 ? -10.883 -2.910 -5.738 1.00 0.00 26 MET A O 8
ATOM 8616 N N . GLU A 1 27 ? -10.232 -2.585 -3.613 1.00 0.00 27 GLU A N 8
ATOM 8617 C CA . GLU A 1 27 ? -11.566 -2.768 -3.019 1.00 0.00 27 GLU A CA 8
ATOM 8618 C C . GLU A 1 27 ? -12.306 -1.430 -2.993 1.00 0.00 27 GLU A C 8
ATOM 8619 O O . GLU A 1 27 ? -13.488 -1.330 -3.301 1.00 0.00 27 GLU A O 8
ATOM 8631 N N . LEU A 1 28 ? -11.582 -0.351 -2.728 1.00 0.00 28 LEU A N 8
ATOM 8632 C CA . LEU A 1 28 ? -12.044 1.007 -2.821 1.00 0.00 28 LEU A CA 8
ATOM 8633 C C . LEU A 1 28 ? -12.484 1.286 -4.243 1.00 0.00 28 LEU A C 8
ATOM 8634 O O . LEU A 1 28 ? -13.607 1.721 -4.457 1.00 0.00 28 LEU A O 8
ATOM 8650 N N . ARG A 1 29 ? -11.660 0.993 -5.248 1.00 0.00 29 ARG A N 8
ATOM 8651 C CA . ARG A 1 29 ? -12.074 1.240 -6.636 1.00 0.00 29 ARG A CA 8
ATOM 8652 C C . ARG A 1 29 ? -13.335 0.440 -6.999 1.00 0.00 29 ARG A C 8
ATOM 8653 O O . ARG A 1 29 ? -14.115 0.886 -7.839 1.00 0.00 29 ARG A O 8
ATOM 8674 N N . PHE A 1 30 ? -13.546 -0.712 -6.357 1.00 0.00 30 PHE A N 8
ATOM 8675 C CA . PHE A 1 30 ? -14.756 -1.505 -6.483 1.00 0.00 30 PHE A CA 8
ATOM 8676 C C . PHE A 1 30 ? -15.942 -0.817 -5.786 1.00 0.00 30 PHE A C 8
ATOM 8677 O O . PHE A 1 30 ? -17.069 -0.969 -6.250 1.00 0.00 30 PHE A O 8
ATOM 8694 N N . GLN A 1 31 ? -15.741 0.020 -4.757 1.00 0.00 31 GLN A N 8
ATOM 8695 C CA . GLN A 1 31 ? -16.801 0.818 -4.185 1.00 0.00 31 GLN A CA 8
ATOM 8696 C C . GLN A 1 31 ? -17.125 1.950 -5.140 1.00 0.00 31 GLN A C 8
ATOM 8697 O O . GLN A 1 31 ? -18.274 2.357 -5.217 1.00 0.00 31 GLN A O 8
ATOM 8711 N N . LEU A 1 32 ? -16.144 2.487 -5.864 1.00 0.00 32 LEU A N 8
ATOM 8712 C CA . LEU A 1 32 ? -16.375 3.602 -6.772 1.00 0.00 32 LEU A CA 8
ATOM 8713 C C . LEU A 1 32 ? -17.280 3.176 -7.906 1.00 0.00 32 LEU A C 8
ATOM 8714 O O . LEU A 1 32 ? -18.294 3.812 -8.173 1.00 0.00 32 LEU A O 8
ATOM 8730 N N . ALA A 1 33 ? -16.880 2.073 -8.526 1.00 0.00 33 ALA A N 8
ATOM 8731 C CA . ALA A 1 33 ? -17.634 1.319 -9.509 1.00 0.00 33 ALA A CA 8
ATOM 8732 C C . ALA A 1 33 ? -19.057 1.077 -9.017 1.00 0.00 33 ALA A C 8
ATOM 8733 O O . ALA A 1 33 ? -19.994 1.154 -9.811 1.00 0.00 33 ALA A O 8
ATOM 8740 N N . MET A 1 34 ? -19.228 0.772 -7.730 1.00 0.00 34 MET A N 8
ATOM 8741 C CA . MET A 1 34 ? -20.521 0.508 -7.143 1.00 0.00 34 MET A CA 8
ATOM 8742 C C . MET A 1 34 ? -21.284 1.787 -6.788 1.00 0.00 34 MET A C 8
ATOM 8743 O O . MET A 1 34 ? -22.495 1.752 -6.578 1.00 0.00 34 MET A O 8
ATOM 8757 N N . GLY A 1 35 ? -20.597 2.922 -6.696 1.00 0.00 35 GLY A N 8
ATOM 8758 C CA . GLY A 1 35 ? -21.141 4.231 -6.409 1.00 0.00 35 GLY A CA 8
ATOM 8759 C C . GLY A 1 35 ? -21.174 4.546 -4.928 1.00 0.00 35 GLY A C 8
ATOM 8760 O O . GLY A 1 35 ? -22.054 5.275 -4.476 1.00 0.00 35 GLY A O 8
ATOM 8764 N N . GLN A 1 36 ? -20.226 3.999 -4.168 1.00 0.00 36 GLN A N 8
ATOM 8765 C CA . GLN A 1 36 ? -20.267 3.989 -2.714 1.00 0.00 36 GLN A CA 8
ATOM 8766 C C . GLN A 1 36 ? -19.034 4.693 -2.149 1.00 0.00 36 GLN A C 8
ATOM 8767 O O . GLN A 1 36 ? -19.046 5.139 -1.005 1.00 0.00 36 GLN A O 8
ATOM 8781 N N . LEU A 1 37 ? -17.974 4.768 -2.955 1.00 0.00 37 LEU A N 8
ATOM 8782 C CA . LEU A 1 37 ? -16.742 5.479 -2.639 1.00 0.00 37 LEU A CA 8
ATOM 8783 C C . LEU A 1 37 ? -17.007 6.970 -2.467 1.00 0.00 37 LEU A C 8
ATOM 8784 O O . LEU A 1 37 ? -17.432 7.640 -3.407 1.00 0.00 37 LEU A O 8
ATOM 8800 N N . LYS A 1 38 ? -16.694 7.496 -1.284 1.00 0.00 38 LYS A N 8
ATOM 8801 C CA . LYS A 1 38 ? -16.801 8.901 -0.926 1.00 0.00 38 LYS A CA 8
ATOM 8802 C C . LYS A 1 38 ? -15.709 9.708 -1.639 1.00 0.00 38 LYS A C 8
ATOM 8803 O O . LYS A 1 38 ? -14.727 10.097 -1.000 1.00 0.00 38 LYS A O 8
ATOM 8822 N N . ASN A 1 39 ? -15.879 9.966 -2.942 1.00 0.00 39 ASN A N 8
ATOM 8823 C CA . ASN A 1 39 ? -15.052 10.784 -3.845 1.00 0.00 39 ASN A CA 8
ATOM 8824 C C . ASN A 1 39 ? -13.612 10.284 -4.046 1.00 0.00 39 ASN A C 8
ATOM 8825 O O . ASN A 1 39 ? -12.816 10.169 -3.112 1.00 0.00 39 ASN A O 8
ATOM 8836 N N . THR A 1 40 ? -13.260 10.065 -5.317 1.00 0.00 40 THR A N 8
ATOM 8837 C CA . THR A 1 40 ? -11.987 9.557 -5.828 1.00 0.00 40 THR A CA 8
ATOM 8838 C C . THR A 1 40 ? -10.706 10.222 -5.303 1.00 0.00 40 THR A C 8
ATOM 8839 O O . THR A 1 40 ? -9.641 9.611 -5.445 1.00 0.00 40 THR A O 8
ATOM 8850 N N . SER A 1 41 ? -10.751 11.413 -4.696 1.00 0.00 41 SER A N 8
ATOM 8851 C CA . SER A 1 41 ? -9.603 11.967 -3.979 1.00 0.00 41 SER A CA 8
ATOM 8852 C C . SER A 1 41 ? -9.052 10.951 -2.967 1.00 0.00 41 SER A C 8
ATOM 8853 O O . SER A 1 41 ? -7.840 10.773 -2.861 1.00 0.00 41 SER A O 8
ATOM 8861 N N . LEU A 1 42 ? -9.935 10.199 -2.295 1.00 0.00 42 LEU A N 8
ATOM 8862 C CA . LEU A 1 42 ? -9.565 9.123 -1.392 1.00 0.00 42 LEU A CA 8
ATOM 8863 C C . LEU A 1 42 ? -8.726 8.087 -2.138 1.00 0.00 42 LEU A C 8
ATOM 8864 O O . LEU A 1 42 ? -7.640 7.749 -1.672 1.00 0.00 42 LEU A O 8
ATOM 8880 N N . ILE A 1 43 ? -9.168 7.600 -3.304 1.00 0.00 43 ILE A N 8
ATOM 8881 C CA . ILE A 1 43 ? -8.390 6.631 -4.076 1.00 0.00 43 ILE A CA 8
ATOM 8882 C C . ILE A 1 43 ? -7.016 7.206 -4.395 1.00 0.00 43 ILE A C 8
ATOM 8883 O O . ILE A 1 43 ? -6.043 6.524 -4.107 1.00 0.00 43 ILE A O 8
ATOM 8899 N N . LYS A 1 44 ? -6.887 8.428 -4.919 1.00 0.00 44 LYS A N 8
ATOM 8900 C CA . LYS A 1 44 ? -5.602 9.061 -5.174 1.00 0.00 44 LYS A CA 8
ATOM 8901 C C . LYS A 1 44 ? -4.715 9.018 -3.926 1.00 0.00 44 LYS A C 8
ATOM 8902 O O . LYS A 1 44 ? -3.531 8.679 -4.011 1.00 0.00 44 LYS A O 8
ATOM 8921 N N . LEU A 1 45 ? -5.259 9.347 -2.759 1.00 0.00 45 LEU A N 8
ATOM 8922 C CA . LEU A 1 45 ? -4.495 9.548 -1.553 1.00 0.00 45 LEU A CA 8
ATOM 8923 C C . LEU A 1 45 ? -4.162 8.202 -0.903 1.00 0.00 45 LEU A C 8
ATOM 8924 O O . LEU A 1 45 ? -3.272 8.124 -0.055 1.00 0.00 45 LEU A O 8
ATOM 8940 N N . THR A 1 46 ? -4.829 7.139 -1.340 1.00 0.00 46 THR A N 8
ATOM 8941 C CA . THR A 1 46 ? -4.560 5.765 -0.978 1.00 0.00 46 THR A CA 8
ATOM 8942 C C . THR A 1 46 ? -3.508 5.247 -1.952 1.00 0.00 46 THR A C 8
ATOM 8943 O O . THR A 1 46 ? -2.430 4.856 -1.534 1.00 0.00 46 THR A O 8
ATOM 8954 N N . LYS A 1 47 ? -3.761 5.329 -3.258 1.00 0.00 47 LYS A N 8
ATOM 8955 C CA . LYS A 1 47 ? -2.912 4.926 -4.370 1.00 0.00 47 LYS A CA 8
ATOM 8956 C C . LYS A 1 47 ? -1.476 5.385 -4.198 1.00 0.00 47 LYS A C 8
ATOM 8957 O O . LYS A 1 47 ? -0.586 4.566 -4.397 1.00 0.00 47 LYS A O 8
ATOM 8976 N N . ARG A 1 48 ? -1.238 6.639 -3.811 1.00 0.00 48 ARG A N 8
ATOM 8977 C CA . ARG A 1 48 ? 0.106 7.145 -3.524 1.00 0.00 48 ARG A CA 8
ATOM 8978 C C . ARG A 1 48 ? 0.853 6.223 -2.577 1.00 0.00 48 ARG A C 8
ATOM 8979 O O . ARG A 1 48 ? 1.950 5.768 -2.897 1.00 0.00 48 ARG A O 8
ATOM 9000 N N . ASP A 1 49 ? 0.238 5.941 -1.440 1.00 0.00 49 ASP A N 8
ATOM 9001 C CA . ASP A 1 49 ? 0.765 5.115 -0.364 1.00 0.00 49 ASP A CA 8
ATOM 9002 C C . ASP A 1 49 ? 0.668 3.654 -0.755 1.00 0.00 49 ASP A C 8
ATOM 9003 O O . ASP A 1 49 ? 1.533 2.908 -0.333 1.00 0.00 49 ASP A O 8
ATOM 9012 N N . ILE A 1 50 ? -0.260 3.211 -1.613 1.00 0.00 50 ILE A N 8
ATOM 9013 C CA . ILE A 1 50 ? -0.228 1.818 -2.071 1.00 0.00 50 ILE A CA 8
ATOM 9014 C C . ILE A 1 50 ? 1.016 1.662 -2.901 1.00 0.00 50 ILE A C 8
ATOM 9015 O O . ILE A 1 50 ? 1.847 0.833 -2.594 1.00 0.00 50 ILE A O 8
ATOM 9031 N N . ALA A 1 51 ? 1.200 2.471 -3.934 1.00 0.00 51 ALA A N 8
ATOM 9032 C CA . ALA A 1 51 ? 2.307 2.302 -4.863 1.00 0.00 51 ALA A CA 8
ATOM 9033 C C . ALA A 1 51 ? 3.663 2.650 -4.219 1.00 0.00 51 ALA A C 8
ATOM 9034 O O . ALA A 1 51 ? 4.705 2.603 -4.869 1.00 0.00 51 ALA A O 8
ATOM 9041 N N . ARG A 1 52 ? 3.648 3.028 -2.947 1.00 0.00 52 ARG A N 8
ATOM 9042 C CA . ARG A 1 52 ? 4.757 3.254 -2.034 1.00 0.00 52 ARG A CA 8
ATOM 9043 C C . ARG A 1 52 ? 4.953 2.029 -1.129 1.00 0.00 52 ARG A C 8
ATOM 9044 O O . ARG A 1 52 ? 6.006 1.396 -1.184 1.00 0.00 52 ARG A O 8
ATOM 9065 N N . ILE A 1 53 ? 3.954 1.653 -0.342 1.00 0.00 53 ILE A N 8
ATOM 9066 C CA . ILE A 1 53 ? 3.909 0.507 0.561 1.00 0.00 53 ILE A CA 8
ATOM 9067 C C . ILE A 1 53 ? 3.978 -0.793 -0.216 1.00 0.00 53 ILE A C 8
ATOM 9068 O O . ILE A 1 53 ? 4.825 -1.626 0.075 1.00 0.00 53 ILE A O 8
ATOM 9084 N N . LYS A 1 54 ? 3.127 -1.009 -1.209 1.00 0.00 54 LYS A N 8
ATOM 9085 C CA . LYS A 1 54 ? 3.154 -2.236 -1.985 1.00 0.00 54 LYS A CA 8
ATOM 9086 C C . LYS A 1 54 ? 4.521 -2.413 -2.638 1.00 0.00 54 LYS A C 8
ATOM 9087 O O . LYS A 1 54 ? 5.015 -3.533 -2.747 1.00 0.00 54 LYS A O 8
ATOM 9106 N N . THR A 1 55 ? 5.157 -1.303 -3.014 1.00 0.00 55 THR A N 8
ATOM 9107 C CA . THR A 1 55 ? 6.482 -1.327 -3.580 1.00 0.00 55 THR A CA 8
ATOM 9108 C C . THR A 1 55 ? 7.504 -1.789 -2.538 1.00 0.00 55 THR A C 8
ATOM 9109 O O . THR A 1 55 ? 8.373 -2.551 -2.913 1.00 0.00 55 THR A O 8
ATOM 9120 N N . ILE A 1 56 ? 7.399 -1.448 -1.246 1.00 0.00 56 ILE A N 8
ATOM 9121 C CA . ILE A 1 56 ? 8.348 -1.910 -0.212 1.00 0.00 56 ILE A CA 8
ATOM 9122 C C . ILE A 1 56 ? 8.503 -3.433 -0.259 1.00 0.00 56 ILE A C 8
ATOM 9123 O O . ILE A 1 56 ? 9.632 -3.926 -0.227 1.00 0.00 56 ILE A O 8
ATOM 9139 N N . LEU A 1 57 ? 7.387 -4.160 -0.376 1.00 0.00 57 LEU A N 8
ATOM 9140 C CA . LEU A 1 57 ? 7.378 -5.612 -0.539 1.00 0.00 57 LEU A CA 8
ATOM 9141 C C . LEU A 1 57 ? 8.128 -5.998 -1.818 1.00 0.00 57 LEU A C 8
ATOM 9142 O O . LEU A 1 57 ? 9.059 -6.800 -1.746 1.00 0.00 57 LEU A O 8
ATOM 9158 N N . ARG A 1 58 ? 7.795 -5.395 -2.968 1.00 0.00 58 ARG A N 8
ATOM 9159 C CA . ARG A 1 58 ? 8.504 -5.604 -4.238 1.00 0.00 58 ARG A CA 8
ATOM 9160 C C . ARG A 1 58 ? 10.008 -5.442 -4.049 1.00 0.00 58 ARG A C 8
ATOM 9161 O O . ARG A 1 58 ? 10.767 -6.318 -4.438 1.00 0.00 58 ARG A O 8
ATOM 9182 N N . GLU A 1 59 ? 10.439 -4.350 -3.429 1.00 0.00 59 GLU A N 8
ATOM 9183 C CA . GLU A 1 59 ? 11.835 -3.963 -3.290 1.00 0.00 59 GLU A CA 8
ATOM 9184 C C . GLU A 1 59 ? 12.597 -5.020 -2.472 1.00 0.00 59 GLU A C 8
ATOM 9185 O O . GLU A 1 59 ? 13.790 -5.222 -2.689 1.00 0.00 59 GLU A O 8
ATOM 9197 N N . ARG A 1 60 ? 11.927 -5.728 -1.554 1.00 0.00 60 ARG A N 8
ATOM 9198 C CA . ARG A 1 60 ? 12.540 -6.809 -0.783 1.00 0.00 60 ARG A CA 8
ATOM 9199 C C . ARG A 1 60 ? 12.548 -8.135 -1.527 1.00 0.00 60 ARG A C 8
ATOM 9200 O O . ARG A 1 60 ? 13.363 -8.997 -1.194 1.00 0.00 60 ARG A O 8
ATOM 9221 N N . GLU A 1 61 ? 11.686 -8.311 -2.524 1.00 0.00 61 GLU A N 8
ATOM 9222 C CA . GLU A 1 61 ? 11.655 -9.518 -3.331 1.00 0.00 61 GLU A CA 8
ATOM 9223 C C . GLU A 1 61 ? 12.973 -9.627 -4.098 1.00 0.00 61 GLU A C 8
ATOM 9224 O O . GLU A 1 61 ? 13.677 -10.624 -3.934 1.00 0.00 61 GLU A O 8
ATOM 9236 N N . LEU A 1 62 ? 13.325 -8.635 -4.929 1.00 0.00 62 LEU A N 8
ATOM 9237 C CA . LEU A 1 62 ? 14.516 -8.722 -5.776 1.00 0.00 62 LEU A CA 8
ATOM 9238 C C . LEU A 1 62 ? 15.782 -8.332 -5.010 1.00 0.00 62 LEU A C 8
ATOM 9239 O O . LEU A 1 62 ? 16.891 -8.529 -5.514 1.00 0.00 62 LEU A O 8
ATOM 9255 N N . GLY A 1 63 ? 15.634 -7.730 -3.829 1.00 0.00 63 GLY A N 8
ATOM 9256 C CA . GLY A 1 63 ? 16.748 -7.193 -3.071 1.00 0.00 63 GLY A CA 8
ATOM 9257 C C . GLY A 1 63 ? 17.212 -5.882 -3.692 1.00 0.00 63 GLY A C 8
ATOM 9258 O O . GLY A 1 63 ? 18.393 -5.726 -3.998 1.00 0.00 63 GLY A O 8
ATOM 9262 N N . ILE A 1 64 ? 16.281 -4.955 -3.922 1.00 0.00 64 ILE A N 8
ATOM 9263 C CA . ILE A 1 64 ? 16.538 -3.522 -3.949 1.00 0.00 64 ILE A CA 8
ATOM 9264 C C . ILE A 1 64 ? 16.739 -3.022 -2.513 1.00 0.00 64 ILE A C 8
ATOM 9265 O O . ILE A 1 64 ? 17.334 -1.970 -2.277 1.00 0.00 64 ILE A O 8
ATOM 9281 N N . ARG A 1 65 ? 16.180 -3.749 -1.549 1.00 0.00 65 ARG A N 8
ATOM 9282 C CA . ARG A 1 65 ? 16.210 -3.503 -0.124 1.00 0.00 65 ARG A CA 8
ATOM 9283 C C . ARG A 1 65 ? 16.405 -4.887 0.449 1.00 0.00 65 ARG A C 8
ATOM 9284 O O . ARG A 1 65 ? 15.455 -5.546 0.866 1.00 0.00 65 ARG A O 8
ATOM 9305 N N . ARG A 1 66 ? 17.637 -5.358 0.330 1.00 0.00 66 ARG A N 8
ATOM 9306 C CA . ARG A 1 66 ? 18.087 -6.400 1.238 1.00 0.00 66 ARG A CA 8
ATOM 9307 C C . ARG A 1 66 ? 18.059 -5.810 2.641 1.00 0.00 66 ARG A C 8
ATOM 9308 O O . ARG A 1 66 ? 17.965 -6.597 3.606 1.00 0.00 66 ARG A O 8
ATOM 9329 N N . MET A 1 1 ? 10.859 9.225 -2.089 1.00 0.00 1 MET A N 9
ATOM 9330 C CA . MET A 1 1 ? 10.625 7.806 -1.782 1.00 0.00 1 MET A CA 9
ATOM 9331 C C . MET A 1 1 ? 11.565 7.380 -0.670 1.00 0.00 1 MET A C 9
ATOM 9332 O O . MET A 1 1 ? 12.764 7.275 -0.915 1.00 0.00 1 MET A O 9
ATOM 9346 N N . LYS A 1 2 ? 11.062 7.118 0.541 1.00 0.00 2 LYS A N 9
ATOM 9347 C CA . LYS A 1 2 ? 11.820 6.347 1.526 1.00 0.00 2 LYS A CA 9
ATOM 9348 C C . LYS A 1 2 ? 10.868 5.695 2.525 1.00 0.00 2 LYS A C 9
ATOM 9349 O O . LYS A 1 2 ? 9.646 5.868 2.419 1.00 0.00 2 LYS A O 9
ATOM 9368 N N . ALA A 1 3 ? 11.394 4.851 3.413 1.00 0.00 3 ALA A N 9
ATOM 9369 C CA . ALA A 1 3 ? 10.683 4.256 4.528 1.00 0.00 3 ALA A CA 9
ATOM 9370 C C . ALA A 1 3 ? 11.392 4.626 5.822 1.00 0.00 3 ALA A C 9
ATOM 9371 O O . ALA A 1 3 ? 10.990 5.541 6.521 1.00 0.00 3 ALA A O 9
ATOM 9378 N N . SER A 1 4 ? 12.398 3.816 6.171 1.00 0.00 4 SER A N 9
ATOM 9379 C CA . SER A 1 4 ? 12.823 3.456 7.519 1.00 0.00 4 SER A CA 9
ATOM 9380 C C . SER A 1 4 ? 11.675 2.820 8.293 1.00 0.00 4 SER A C 9
ATOM 9381 O O . SER A 1 4 ? 11.744 1.650 8.655 1.00 0.00 4 SER A O 9
ATOM 9389 N N . GLU A 1 5 ? 10.605 3.577 8.455 1.00 0.00 5 GLU A N 9
ATOM 9390 C CA . GLU A 1 5 ? 9.416 3.265 9.239 1.00 0.00 5 GLU A CA 9
ATOM 9391 C C . GLU A 1 5 ? 8.739 2.006 8.671 1.00 0.00 5 GLU A C 9
ATOM 9392 O O . GLU A 1 5 ? 8.599 0.998 9.347 1.00 0.00 5 GLU A O 9
ATOM 9404 N N . LEU A 1 6 ? 8.448 1.977 7.370 1.00 0.00 6 LEU A N 9
ATOM 9405 C CA . LEU A 1 6 ? 7.766 0.839 6.740 1.00 0.00 6 LEU A CA 9
ATOM 9406 C C . LEU A 1 6 ? 8.655 -0.382 6.549 1.00 0.00 6 LEU A C 9
ATOM 9407 O O . LEU A 1 6 ? 8.135 -1.450 6.251 1.00 0.00 6 LEU A O 9
ATOM 9423 N N . ARG A 1 7 ? 9.980 -0.255 6.657 1.00 0.00 7 ARG A N 9
ATOM 9424 C CA . ARG A 1 7 ? 10.862 -1.400 6.690 1.00 0.00 7 ARG A CA 9
ATOM 9425 C C . ARG A 1 7 ? 11.146 -1.873 8.118 1.00 0.00 7 ARG A C 9
ATOM 9426 O O . ARG A 1 7 ? 11.834 -2.873 8.287 1.00 0.00 7 ARG A O 9
ATOM 9447 N N . ASN A 1 8 ? 10.701 -1.111 9.115 1.00 0.00 8 ASN A N 9
ATOM 9448 C CA . ASN A 1 8 ? 10.965 -1.307 10.544 1.00 0.00 8 ASN A CA 9
ATOM 9449 C C . ASN A 1 8 ? 10.158 -2.453 11.145 1.00 0.00 8 ASN A C 9
ATOM 9450 O O . ASN A 1 8 ? 10.382 -2.788 12.305 1.00 0.00 8 ASN A O 9
ATOM 9461 N N . TYR A 1 9 ? 9.174 -2.988 10.421 1.00 0.00 9 TYR A N 9
ATOM 9462 C CA . TYR A 1 9 ? 8.275 -3.989 10.934 1.00 0.00 9 TYR A CA 9
ATOM 9463 C C . TYR A 1 9 ? 8.973 -5.356 10.853 1.00 0.00 9 TYR A C 9
ATOM 9464 O O . TYR A 1 9 ? 10.037 -5.477 10.230 1.00 0.00 9 TYR A O 9
ATOM 9482 N N . THR A 1 10 ? 8.451 -6.373 11.531 1.00 0.00 10 THR A N 9
ATOM 9483 C CA . THR A 1 10 ? 8.866 -7.755 11.305 1.00 0.00 10 THR A CA 9
ATOM 9484 C C . THR A 1 10 ? 8.337 -8.203 9.943 1.00 0.00 10 THR A C 9
ATOM 9485 O O . THR A 1 10 ? 7.332 -7.687 9.497 1.00 0.00 10 THR A O 9
ATOM 9496 N N . ASP A 1 11 ? 8.966 -9.152 9.253 1.00 0.00 11 ASP A N 9
ATOM 9497 C CA . ASP A 1 11 ? 8.536 -9.807 8.021 1.00 0.00 11 ASP A CA 9
ATOM 9498 C C . ASP A 1 11 ? 7.072 -10.190 8.025 1.00 0.00 11 ASP A C 9
ATOM 9499 O O . ASP A 1 11 ? 6.484 -10.253 6.947 1.00 0.00 11 ASP A O 9
ATOM 9508 N N . GLU A 1 12 ? 6.508 -10.480 9.196 1.00 0.00 12 GLU A N 9
ATOM 9509 C CA . GLU A 1 12 ? 5.099 -10.776 9.332 1.00 0.00 12 GLU A CA 9
ATOM 9510 C C . GLU A 1 12 ? 4.263 -9.494 9.323 1.00 0.00 12 GLU A C 9
ATOM 9511 O O . GLU A 1 12 ? 3.348 -9.357 8.516 1.00 0.00 12 GLU A O 9
ATOM 9523 N N . GLU A 1 13 ? 4.608 -8.525 10.166 1.00 0.00 13 GLU A N 9
ATOM 9524 C CA . GLU A 1 13 ? 3.975 -7.212 10.171 1.00 0.00 13 GLU A CA 9
ATOM 9525 C C . GLU A 1 13 ? 4.126 -6.516 8.821 1.00 0.00 13 GLU A C 9
ATOM 9526 O O . GLU A 1 13 ? 3.212 -5.829 8.390 1.00 0.00 13 GLU A O 9
ATOM 9538 N N . LEU A 1 14 ? 5.266 -6.704 8.151 1.00 0.00 14 LEU A N 9
ATOM 9539 C CA . LEU A 1 14 ? 5.628 -6.144 6.865 1.00 0.00 14 LEU A CA 9
ATOM 9540 C C . LEU A 1 14 ? 4.501 -6.546 5.936 1.00 0.00 14 LEU A C 9
ATOM 9541 O O . LEU A 1 14 ? 3.698 -5.700 5.550 1.00 0.00 14 LEU A O 9
ATOM 9557 N N . LYS A 1 15 ? 4.377 -7.834 5.611 1.00 0.00 15 LYS A N 9
ATOM 9558 C CA . LYS A 1 15 ? 3.343 -8.320 4.732 1.00 0.00 15 LYS A CA 9
ATOM 9559 C C . LYS A 1 15 ? 1.995 -7.892 5.244 1.00 0.00 15 LYS A C 9
ATOM 9560 O O . LYS A 1 15 ? 1.261 -7.380 4.420 1.00 0.00 15 LYS A O 9
ATOM 9579 N N . ASN A 1 16 ? 1.709 -7.984 6.540 1.00 0.00 16 ASN A N 9
ATOM 9580 C CA . ASN A 1 16 ? 0.389 -7.678 7.075 1.00 0.00 16 ASN A CA 9
ATOM 9581 C C . ASN A 1 16 ? 0.005 -6.206 6.898 1.00 0.00 16 ASN A C 9
ATOM 9582 O O . ASN A 1 16 ? -1.171 -5.856 6.977 1.00 0.00 16 ASN A O 9
ATOM 9593 N N . LEU A 1 17 ? 0.975 -5.345 6.595 1.00 0.00 17 LEU A N 9
ATOM 9594 C CA . LEU A 1 17 ? 0.740 -3.916 6.397 1.00 0.00 17 LEU A CA 9
ATOM 9595 C C . LEU A 1 17 ? 0.605 -3.668 4.907 1.00 0.00 17 LEU A C 9
ATOM 9596 O O . LEU A 1 17 ? -0.262 -2.928 4.455 1.00 0.00 17 LEU A O 9
ATOM 9612 N N . LEU A 1 18 ? 1.479 -4.274 4.107 1.00 0.00 18 LEU A N 9
ATOM 9613 C CA . LEU A 1 18 ? 1.527 -3.961 2.686 1.00 0.00 18 LEU A CA 9
ATOM 9614 C C . LEU A 1 18 ? 0.417 -4.725 1.988 1.00 0.00 18 LEU A C 9
ATOM 9615 O O . LEU A 1 18 ? -0.137 -4.272 0.989 1.00 0.00 18 LEU A O 9
ATOM 9631 N N . GLU A 1 19 ? 0.065 -5.877 2.517 1.00 0.00 19 GLU A N 9
ATOM 9632 C CA . GLU A 1 19 ? -1.137 -6.569 2.092 1.00 0.00 19 GLU A CA 9
ATOM 9633 C C . GLU A 1 19 ? -2.390 -5.715 2.271 1.00 0.00 19 GLU A C 9
ATOM 9634 O O . GLU A 1 19 ? -3.284 -5.792 1.433 1.00 0.00 19 GLU A O 9
ATOM 9646 N N . GLU A 1 20 ? -2.434 -4.869 3.304 1.00 0.00 20 GLU A N 9
ATOM 9647 C CA . GLU A 1 20 ? -3.559 -3.987 3.556 1.00 0.00 20 GLU A CA 9
ATOM 9648 C C . GLU A 1 20 ? -3.662 -2.941 2.453 1.00 0.00 20 GLU A C 9
ATOM 9649 O O . GLU A 1 20 ? -4.667 -2.840 1.767 1.00 0.00 20 GLU A O 9
ATOM 9661 N N . LYS A 1 21 ? -2.614 -2.176 2.198 1.00 0.00 21 LYS A N 9
ATOM 9662 C CA . LYS A 1 21 ? -2.596 -1.154 1.188 1.00 0.00 21 LYS A CA 9
ATOM 9663 C C . LYS A 1 21 ? -2.877 -1.797 -0.179 1.00 0.00 21 LYS A C 9
ATOM 9664 O O . LYS A 1 21 ? -3.830 -1.388 -0.845 1.00 0.00 21 LYS A O 9
ATOM 9683 N N . LYS A 1 22 ? -2.142 -2.837 -0.613 1.00 0.00 22 LYS A N 9
ATOM 9684 C CA . LYS A 1 22 ? -2.430 -3.478 -1.905 1.00 0.00 22 LYS A CA 9
ATOM 9685 C C . LYS A 1 22 ? -3.917 -3.899 -2.024 1.00 0.00 22 LYS A C 9
ATOM 9686 O O . LYS A 1 22 ? -4.480 -3.736 -3.112 1.00 0.00 22 LYS A O 9
ATOM 9705 N N . ARG A 1 23 ? -4.574 -4.414 -0.967 1.00 0.00 23 ARG A N 9
ATOM 9706 C CA . ARG A 1 23 ? -5.993 -4.799 -1.037 1.00 0.00 23 ARG A CA 9
ATOM 9707 C C . ARG A 1 23 ? -6.929 -3.613 -1.002 1.00 0.00 23 ARG A C 9
ATOM 9708 O O . ARG A 1 23 ? -7.917 -3.637 -1.726 1.00 0.00 23 ARG A O 9
ATOM 9729 N N . GLN A 1 24 ? -6.635 -2.617 -0.173 1.00 0.00 24 GLN A N 9
ATOM 9730 C CA . GLN A 1 24 ? -7.417 -1.420 0.010 1.00 0.00 24 GLN A CA 9
ATOM 9731 C C . GLN A 1 24 ? -7.671 -0.830 -1.352 1.00 0.00 24 GLN A C 9
ATOM 9732 O O . GLN A 1 24 ? -8.820 -0.611 -1.693 1.00 0.00 24 GLN A O 9
ATOM 9746 N N . LEU A 1 25 ? -6.626 -0.601 -2.158 1.00 0.00 25 LEU A N 9
ATOM 9747 C CA . LEU A 1 25 ? -6.845 0.032 -3.452 1.00 0.00 25 LEU A CA 9
ATOM 9748 C C . LEU A 1 25 ? -7.895 -0.742 -4.241 1.00 0.00 25 LEU A C 9
ATOM 9749 O O . LEU A 1 25 ? -8.858 -0.155 -4.725 1.00 0.00 25 LEU A O 9
ATOM 9765 N N . MET A 1 26 ? -7.704 -2.055 -4.339 1.00 0.00 26 MET A N 9
ATOM 9766 C CA . MET A 1 26 ? -8.621 -2.980 -4.986 1.00 0.00 26 MET A CA 9
ATOM 9767 C C . MET A 1 26 ? -10.065 -2.941 -4.455 1.00 0.00 26 MET A C 9
ATOM 9768 O O . MET A 1 26 ? -10.997 -3.230 -5.211 1.00 0.00 26 MET A O 9
ATOM 9782 N N . GLU A 1 27 ? -10.272 -2.588 -3.191 1.00 0.00 27 GLU A N 9
ATOM 9783 C CA . GLU A 1 27 ? -11.584 -2.556 -2.544 1.00 0.00 27 GLU A CA 9
ATOM 9784 C C . GLU A 1 27 ? -12.206 -1.179 -2.711 1.00 0.00 27 GLU A C 9
ATOM 9785 O O . GLU A 1 27 ? -13.389 -1.040 -2.996 1.00 0.00 27 GLU A O 9
ATOM 9797 N N . LEU A 1 28 ? -11.420 -0.128 -2.550 1.00 0.00 28 LEU A N 9
ATOM 9798 C CA . LEU A 1 28 ? -11.926 1.213 -2.639 1.00 0.00 28 LEU A CA 9
ATOM 9799 C C . LEU A 1 28 ? -12.319 1.471 -4.095 1.00 0.00 28 LEU A C 9
ATOM 9800 O O . LEU A 1 28 ? -13.338 2.104 -4.375 1.00 0.00 28 LEU A O 9
ATOM 9816 N N . ARG A 1 29 ? -11.592 0.883 -5.054 1.00 0.00 29 ARG A N 9
ATOM 9817 C CA . ARG A 1 29 ? -11.998 0.945 -6.452 1.00 0.00 29 ARG A CA 9
ATOM 9818 C C . ARG A 1 29 ? -13.313 0.211 -6.682 1.00 0.00 29 ARG A C 9
ATOM 9819 O O . ARG A 1 29 ? -14.043 0.579 -7.599 1.00 0.00 29 ARG A O 9
ATOM 9840 N N . PHE A 1 30 ? -13.608 -0.803 -5.867 1.00 0.00 30 PHE A N 9
ATOM 9841 C CA . PHE A 1 30 ? -14.876 -1.508 -5.854 1.00 0.00 30 PHE A CA 9
ATOM 9842 C C . PHE A 1 30 ? -15.984 -0.635 -5.239 1.00 0.00 30 PHE A C 9
ATOM 9843 O O . PHE A 1 30 ? -17.108 -0.710 -5.727 1.00 0.00 30 PHE A O 9
ATOM 9860 N N . GLN A 1 31 ? -15.727 0.248 -4.260 1.00 0.00 31 GLN A N 9
ATOM 9861 C CA . GLN A 1 31 ? -16.750 1.107 -3.702 1.00 0.00 31 GLN A CA 9
ATOM 9862 C C . GLN A 1 31 ? -17.070 2.142 -4.757 1.00 0.00 31 GLN A C 9
ATOM 9863 O O . GLN A 1 31 ? -18.230 2.406 -5.030 1.00 0.00 31 GLN A O 9
ATOM 9877 N N . LEU A 1 32 ? -16.041 2.693 -5.399 1.00 0.00 32 LEU A N 9
ATOM 9878 C CA . LEU A 1 32 ? -16.176 3.642 -6.488 1.00 0.00 32 LEU A CA 9
ATOM 9879 C C . LEU A 1 32 ? -17.030 3.067 -7.595 1.00 0.00 32 LEU A C 9
ATOM 9880 O O . LEU A 1 32 ? -17.995 3.699 -8.001 1.00 0.00 32 LEU A O 9
ATOM 9896 N N . ALA A 1 33 ? -16.667 1.881 -8.069 1.00 0.00 33 ALA A N 9
ATOM 9897 C CA . ALA A 1 33 ? -17.369 1.173 -9.118 1.00 0.00 33 ALA A CA 9
ATOM 9898 C C . ALA A 1 33 ? -18.850 1.028 -8.757 1.00 0.00 33 ALA A C 9
ATOM 9899 O O . ALA A 1 33 ? -19.717 1.251 -9.606 1.00 0.00 33 ALA A O 9
ATOM 9906 N N . MET A 1 34 ? -19.140 0.721 -7.488 1.00 0.00 34 MET A N 9
ATOM 9907 C CA . MET A 1 34 ? -20.480 0.561 -6.975 1.00 0.00 34 MET A CA 9
ATOM 9908 C C . MET A 1 34 ? -21.200 1.909 -6.773 1.00 0.00 34 MET A C 9
ATOM 9909 O O . MET A 1 34 ? -22.421 1.931 -6.586 1.00 0.00 34 MET A O 9
ATOM 9923 N N . GLY A 1 35 ? -20.450 3.014 -6.818 1.00 0.00 35 GLY A N 9
ATOM 9924 C CA . GLY A 1 35 ? -20.855 4.411 -6.870 1.00 0.00 35 GLY A CA 9
ATOM 9925 C C . GLY A 1 35 ? -20.531 5.213 -5.605 1.00 0.00 35 GLY A C 9
ATOM 9926 O O . GLY A 1 35 ? -20.954 6.361 -5.478 1.00 0.00 35 GLY A O 9
ATOM 9930 N N . GLN A 1 36 ? -19.805 4.640 -4.644 1.00 0.00 36 GLN A N 9
ATOM 9931 C CA . GLN A 1 36 ? -19.946 5.006 -3.233 1.00 0.00 36 GLN A CA 9
ATOM 9932 C C . GLN A 1 36 ? -18.782 5.888 -2.785 1.00 0.00 36 GLN A C 9
ATOM 9933 O O . GLN A 1 36 ? -18.892 6.695 -1.871 1.00 0.00 36 GLN A O 9
ATOM 9947 N N . LEU A 1 37 ? -17.634 5.717 -3.431 1.00 0.00 37 LEU A N 9
ATOM 9948 C CA . LEU A 1 37 ? -16.426 6.510 -3.236 1.00 0.00 37 LEU A CA 9
ATOM 9949 C C . LEU A 1 37 ? -16.705 7.976 -3.631 1.00 0.00 37 LEU A C 9
ATOM 9950 O O . LEU A 1 37 ? -17.058 8.232 -4.789 1.00 0.00 37 LEU A O 9
ATOM 9966 N N . LYS A 1 38 ? -16.570 8.935 -2.701 1.00 0.00 38 LYS A N 9
ATOM 9967 C CA . LYS A 1 38 ? -16.711 10.385 -2.954 1.00 0.00 38 LYS A CA 9
ATOM 9968 C C . LYS A 1 38 ? -15.680 10.872 -3.971 1.00 0.00 38 LYS A C 9
ATOM 9969 O O . LYS A 1 38 ? -14.614 10.267 -4.010 1.00 0.00 38 LYS A O 9
ATOM 9988 N N . ASN A 1 39 ? -15.895 12.041 -4.599 1.00 0.00 39 ASN A N 9
ATOM 9989 C CA . ASN A 1 39 ? -15.216 12.715 -5.738 1.00 0.00 39 ASN A CA 9
ATOM 9990 C C . ASN A 1 39 ? -13.756 12.342 -6.020 1.00 0.00 39 ASN A C 9
ATOM 9991 O O . ASN A 1 39 ? -12.862 13.193 -6.009 1.00 0.00 39 ASN A O 9
ATOM 10002 N N . THR A 1 40 ? -13.519 11.058 -6.250 1.00 0.00 40 THR A N 9
ATOM 10003 C CA . THR A 1 40 ? -12.263 10.377 -6.504 1.00 0.00 40 THR A CA 9
ATOM 10004 C C . THR A 1 40 ? -10.989 11.066 -5.982 1.00 0.00 40 THR A C 9
ATOM 10005 O O . THR A 1 40 ? -9.969 11.113 -6.672 1.00 0.00 40 THR A O 9
ATOM 10016 N N . SER A 1 41 ? -11.001 11.512 -4.727 1.00 0.00 41 SER A N 9
ATOM 10017 C CA . SER A 1 41 ? -9.789 11.848 -4.000 1.00 0.00 41 SER A CA 9
ATOM 10018 C C . SER A 1 41 ? -9.325 10.647 -3.181 1.00 0.00 41 SER A C 9
ATOM 10019 O O . SER A 1 41 ? -8.125 10.432 -3.057 1.00 0.00 41 SER A O 9
ATOM 10027 N N . LEU A 1 42 ? -10.248 9.838 -2.642 1.00 0.00 42 LEU A N 9
ATOM 10028 C CA . LEU A 1 42 ? -9.886 8.848 -1.627 1.00 0.00 42 LEU A CA 9
ATOM 10029 C C . LEU A 1 42 ? -9.056 7.737 -2.253 1.00 0.00 42 LEU A C 9
ATOM 10030 O O . LEU A 1 42 ? -8.005 7.398 -1.717 1.00 0.00 42 LEU A O 9
ATOM 10046 N N . ILE A 1 43 ? -9.471 7.204 -3.407 1.00 0.00 43 ILE A N 9
ATOM 10047 C CA . ILE A 1 43 ? -8.656 6.242 -4.139 1.00 0.00 43 ILE A CA 9
ATOM 10048 C C . ILE A 1 43 ? -7.317 6.889 -4.497 1.00 0.00 43 ILE A C 9
ATOM 10049 O O . ILE A 1 43 ? -6.288 6.266 -4.308 1.00 0.00 43 ILE A O 9
ATOM 10065 N N . LYS A 1 44 ? -7.286 8.112 -5.015 1.00 0.00 44 LYS A N 9
ATOM 10066 C CA . LYS A 1 44 ? -6.079 8.784 -5.480 1.00 0.00 44 LYS A CA 9
ATOM 10067 C C . LYS A 1 44 ? -5.050 8.936 -4.358 1.00 0.00 44 LYS A C 9
ATOM 10068 O O . LYS A 1 44 ? -3.860 8.704 -4.556 1.00 0.00 44 LYS A O 9
ATOM 10087 N N . LEU A 1 45 ? -5.500 9.309 -3.169 1.00 0.00 45 LEU A N 9
ATOM 10088 C CA . LEU A 1 45 ? -4.790 9.397 -1.930 1.00 0.00 45 LEU A CA 9
ATOM 10089 C C . LEU A 1 45 ? -4.298 8.011 -1.551 1.00 0.00 45 LEU A C 9
ATOM 10090 O O . LEU A 1 45 ? -3.109 7.838 -1.309 1.00 0.00 45 LEU A O 9
ATOM 10106 N N . THR A 1 46 ? -5.171 7.009 -1.609 1.00 0.00 46 THR A N 9
ATOM 10107 C CA . THR A 1 46 ? -4.837 5.624 -1.337 1.00 0.00 46 THR A CA 9
ATOM 10108 C C . THR A 1 46 ? -3.713 5.217 -2.303 1.00 0.00 46 THR A C 9
ATOM 10109 O O . THR A 1 46 ? -2.680 4.764 -1.832 1.00 0.00 46 THR A O 9
ATOM 10120 N N . LYS A 1 47 ? -3.793 5.475 -3.618 1.00 0.00 47 LYS A N 9
ATOM 10121 C CA . LYS A 1 47 ? -2.774 5.096 -4.605 1.00 0.00 47 LYS A CA 9
ATOM 10122 C C . LYS A 1 47 ? -1.392 5.581 -4.213 1.00 0.00 47 LYS A C 9
ATOM 10123 O O . LYS A 1 47 ? -0.432 4.840 -4.400 1.00 0.00 47 LYS A O 9
ATOM 10142 N N . ARG A 1 48 ? -1.273 6.824 -3.735 1.00 0.00 48 ARG A N 9
ATOM 10143 C CA . ARG A 1 48 ? 0.030 7.413 -3.441 1.00 0.00 48 ARG A CA 9
ATOM 10144 C C . ARG A 1 48 ? 0.748 6.565 -2.418 1.00 0.00 48 ARG A C 9
ATOM 10145 O O . ARG A 1 48 ? 1.957 6.346 -2.530 1.00 0.00 48 ARG A O 9
ATOM 10166 N N . ASP A 1 49 ? -0.005 6.092 -1.438 1.00 0.00 49 ASP A N 9
ATOM 10167 C CA . ASP A 1 49 ? 0.491 5.301 -0.350 1.00 0.00 49 ASP A CA 9
ATOM 10168 C C . ASP A 1 49 ? 0.575 3.867 -0.790 1.00 0.00 49 ASP A C 9
ATOM 10169 O O . ASP A 1 49 ? 1.569 3.239 -0.483 1.00 0.00 49 ASP A O 9
ATOM 10178 N N . ILE A 1 50 ? -0.344 3.364 -1.612 1.00 0.00 50 ILE A N 9
ATOM 10179 C CA . ILE A 1 50 ? -0.261 2.012 -2.146 1.00 0.00 50 ILE A CA 9
ATOM 10180 C C . ILE A 1 50 ? 1.037 1.861 -2.903 1.00 0.00 50 ILE A C 9
ATOM 10181 O O . ILE A 1 50 ? 1.879 1.055 -2.548 1.00 0.00 50 ILE A O 9
ATOM 10197 N N . ALA A 1 51 ? 1.279 2.686 -3.905 1.00 0.00 51 ALA A N 9
ATOM 10198 C CA . ALA A 1 51 ? 2.473 2.563 -4.715 1.00 0.00 51 ALA A CA 9
ATOM 10199 C C . ALA A 1 51 ? 3.741 2.986 -3.945 1.00 0.00 51 ALA A C 9
ATOM 10200 O O . ALA A 1 51 ? 4.826 2.943 -4.514 1.00 0.00 51 ALA A O 9
ATOM 10207 N N . ARG A 1 52 ? 3.636 3.401 -2.678 1.00 0.00 52 ARG A N 9
ATOM 10208 C CA . ARG A 1 52 ? 4.738 3.495 -1.713 1.00 0.00 52 ARG A CA 9
ATOM 10209 C C . ARG A 1 52 ? 4.848 2.192 -0.901 1.00 0.00 52 ARG A C 9
ATOM 10210 O O . ARG A 1 52 ? 5.892 1.545 -0.902 1.00 0.00 52 ARG A O 9
ATOM 10231 N N . ILE A 1 53 ? 3.800 1.755 -0.210 1.00 0.00 53 ILE A N 9
ATOM 10232 C CA . ILE A 1 53 ? 3.802 0.551 0.613 1.00 0.00 53 ILE A CA 9
ATOM 10233 C C . ILE A 1 53 ? 3.958 -0.720 -0.229 1.00 0.00 53 ILE A C 9
ATOM 10234 O O . ILE A 1 53 ? 4.762 -1.576 0.134 1.00 0.00 53 ILE A O 9
ATOM 10250 N N . LYS A 1 54 ? 3.264 -0.898 -1.353 1.00 0.00 54 LYS A N 9
ATOM 10251 C CA . LYS A 1 54 ? 3.458 -2.092 -2.170 1.00 0.00 54 LYS A CA 9
ATOM 10252 C C . LYS A 1 54 ? 4.847 -2.072 -2.794 1.00 0.00 54 LYS A C 9
ATOM 10253 O O . LYS A 1 54 ? 5.431 -3.135 -2.983 1.00 0.00 54 LYS A O 9
ATOM 10272 N N . THR A 1 55 ? 5.383 -0.885 -3.085 1.00 0.00 55 THR A N 9
ATOM 10273 C CA . THR A 1 55 ? 6.745 -0.723 -3.555 1.00 0.00 55 THR A CA 9
ATOM 10274 C C . THR A 1 55 ? 7.717 -1.247 -2.504 1.00 0.00 55 THR A C 9
ATOM 10275 O O . THR A 1 55 ? 8.678 -1.887 -2.897 1.00 0.00 55 THR A O 9
ATOM 10286 N N . ILE A 1 56 ? 7.472 -1.070 -1.199 1.00 0.00 56 ILE A N 9
ATOM 10287 C CA . ILE A 1 56 ? 8.340 -1.657 -0.175 1.00 0.00 56 ILE A CA 9
ATOM 10288 C C . ILE A 1 56 ? 8.403 -3.172 -0.351 1.00 0.00 56 ILE A C 9
ATOM 10289 O O . ILE A 1 56 ? 9.501 -3.721 -0.273 1.00 0.00 56 ILE A O 9
ATOM 10305 N N . LEU A 1 57 ? 7.273 -3.831 -0.644 1.00 0.00 57 LEU A N 9
ATOM 10306 C CA . LEU A 1 57 ? 7.282 -5.257 -0.951 1.00 0.00 57 LEU A CA 9
ATOM 10307 C C . LEU A 1 57 ? 8.152 -5.480 -2.181 1.00 0.00 57 LEU A C 9
ATOM 10308 O O . LEU A 1 57 ? 9.103 -6.241 -2.105 1.00 0.00 57 LEU A O 9
ATOM 10324 N N . ARG A 1 58 ? 7.904 -4.772 -3.288 1.00 0.00 58 ARG A N 9
ATOM 10325 C CA . ARG A 1 58 ? 8.663 -4.950 -4.526 1.00 0.00 58 ARG A CA 9
ATOM 10326 C C . ARG A 1 58 ? 10.164 -4.796 -4.308 1.00 0.00 58 ARG A C 9
ATOM 10327 O O . ARG A 1 58 ? 10.913 -5.692 -4.662 1.00 0.00 58 ARG A O 9
ATOM 10348 N N . GLU A 1 59 ? 10.606 -3.690 -3.717 1.00 0.00 59 GLU A N 9
ATOM 10349 C CA . GLU A 1 59 ? 12.001 -3.434 -3.354 1.00 0.00 59 GLU A CA 9
ATOM 10350 C C . GLU A 1 59 ? 12.547 -4.629 -2.566 1.00 0.00 59 GLU A C 9
ATOM 10351 O O . GLU A 1 59 ? 13.675 -5.070 -2.799 1.00 0.00 59 GLU A O 9
ATOM 10363 N N . ARG A 1 60 ? 11.764 -5.172 -1.637 1.00 0.00 60 ARG A N 9
ATOM 10364 C CA . ARG A 1 60 ? 12.154 -6.358 -0.876 1.00 0.00 60 ARG A CA 9
ATOM 10365 C C . ARG A 1 60 ? 12.262 -7.606 -1.745 1.00 0.00 60 ARG A C 9
ATOM 10366 O O . ARG A 1 60 ? 13.183 -8.384 -1.511 1.00 0.00 60 ARG A O 9
ATOM 10387 N N . GLU A 1 61 ? 11.416 -7.760 -2.759 1.00 0.00 61 GLU A N 9
ATOM 10388 C CA . GLU A 1 61 ? 11.387 -8.924 -3.644 1.00 0.00 61 GLU A CA 9
ATOM 10389 C C . GLU A 1 61 ? 12.748 -9.106 -4.321 1.00 0.00 61 GLU A C 9
ATOM 10390 O O . GLU A 1 61 ? 13.213 -10.242 -4.412 1.00 0.00 61 GLU A O 9
ATOM 10402 N N . LEU A 1 62 ? 13.384 -8.028 -4.812 1.00 0.00 62 LEU A N 9
ATOM 10403 C CA . LEU A 1 62 ? 14.675 -8.130 -5.482 1.00 0.00 62 LEU A CA 9
ATOM 10404 C C . LEU A 1 62 ? 15.861 -8.000 -4.526 1.00 0.00 62 LEU A C 9
ATOM 10405 O O . LEU A 1 62 ? 16.988 -8.310 -4.930 1.00 0.00 62 LEU A O 9
ATOM 10421 N N . GLY A 1 63 ? 15.640 -7.425 -3.342 1.00 0.00 63 GLY A N 9
ATOM 10422 C CA . GLY A 1 63 ? 16.651 -7.224 -2.315 1.00 0.00 63 GLY A CA 9
ATOM 10423 C C . GLY A 1 63 ? 17.049 -5.767 -2.054 1.00 0.00 63 GLY A C 9
ATOM 10424 O O . GLY A 1 63 ? 17.943 -5.515 -1.245 1.00 0.00 63 GLY A O 9
ATOM 10428 N N . ILE A 1 64 ? 16.405 -4.787 -2.692 1.00 0.00 64 ILE A N 9
ATOM 10429 C CA . ILE A 1 64 ? 16.683 -3.359 -2.611 1.00 0.00 64 ILE A CA 9
ATOM 10430 C C . ILE A 1 64 ? 16.462 -2.785 -1.204 1.00 0.00 64 ILE A C 9
ATOM 10431 O O . ILE A 1 64 ? 16.980 -1.710 -0.893 1.00 0.00 64 ILE A O 9
ATOM 10447 N N . ARG A 1 65 ? 15.692 -3.466 -0.348 1.00 0.00 65 ARG A N 9
ATOM 10448 C CA . ARG A 1 65 ? 15.144 -2.894 0.882 1.00 0.00 65 ARG A CA 9
ATOM 10449 C C . ARG A 1 65 ? 15.474 -3.719 2.107 1.00 0.00 65 ARG A C 9
ATOM 10450 O O . ARG A 1 65 ? 14.810 -3.588 3.139 1.00 0.00 65 ARG A O 9
ATOM 10471 N N . ARG A 1 66 ? 16.539 -4.495 1.976 1.00 0.00 66 ARG A N 9
ATOM 10472 C CA . ARG A 1 66 ? 17.198 -5.195 3.038 1.00 0.00 66 ARG A CA 9
ATOM 10473 C C . ARG A 1 66 ? 17.454 -4.239 4.200 1.00 0.00 66 ARG A C 9
ATOM 10474 O O . ARG A 1 66 ? 17.850 -3.077 3.951 1.00 0.00 66 ARG A O 9
ATOM 10495 N N . MET A 1 1 ? 15.802 9.492 3.357 1.00 0.00 1 MET A N 10
ATOM 10496 C CA . MET A 1 1 ? 14.861 8.736 4.192 1.00 0.00 1 MET A CA 10
ATOM 10497 C C . MET A 1 1 ? 13.620 8.445 3.360 1.00 0.00 1 MET A C 10
ATOM 10498 O O . MET A 1 1 ? 13.006 9.377 2.839 1.00 0.00 1 MET A O 10
ATOM 10512 N N . LYS A 1 2 ? 13.272 7.164 3.172 1.00 0.00 2 LYS A N 10
ATOM 10513 C CA . LYS A 1 2 ? 12.166 6.768 2.284 1.00 0.00 2 LYS A CA 10
ATOM 10514 C C . LYS A 1 2 ? 11.197 5.787 2.939 1.00 0.00 2 LYS A C 10
ATOM 10515 O O . LYS A 1 2 ? 10.016 5.786 2.588 1.00 0.00 2 LYS A O 10
ATOM 10534 N N . ALA A 1 3 ? 11.677 4.928 3.847 1.00 0.00 3 ALA A N 10
ATOM 10535 C CA . ALA A 1 3 ? 10.836 4.081 4.677 1.00 0.00 3 ALA A CA 10
ATOM 10536 C C . ALA A 1 3 ? 11.118 4.375 6.143 1.00 0.00 3 ALA A C 10
ATOM 10537 O O . ALA A 1 3 ? 10.480 5.234 6.730 1.00 0.00 3 ALA A O 10
ATOM 10544 N N . SER A 1 4 ? 12.070 3.640 6.721 1.00 0.00 4 SER A N 10
ATOM 10545 C CA . SER A 1 4 ? 12.470 3.607 8.128 1.00 0.00 4 SER A CA 10
ATOM 10546 C C . SER A 1 4 ? 11.374 3.246 9.139 1.00 0.00 4 SER A C 10
ATOM 10547 O O . SER A 1 4 ? 11.690 2.837 10.252 1.00 0.00 4 SER A O 10
ATOM 10555 N N . GLU A 1 5 ? 10.108 3.251 8.736 1.00 0.00 5 GLU A N 10
ATOM 10556 C CA . GLU A 1 5 ? 8.980 2.671 9.459 1.00 0.00 5 GLU A CA 10
ATOM 10557 C C . GLU A 1 5 ? 8.493 1.457 8.666 1.00 0.00 5 GLU A C 10
ATOM 10558 O O . GLU A 1 5 ? 8.369 0.357 9.191 1.00 0.00 5 GLU A O 10
ATOM 10570 N N . LEU A 1 6 ? 8.332 1.622 7.356 1.00 0.00 6 LEU A N 10
ATOM 10571 C CA . LEU A 1 6 ? 7.717 0.631 6.478 1.00 0.00 6 LEU A CA 10
ATOM 10572 C C . LEU A 1 6 ? 8.649 -0.505 6.061 1.00 0.00 6 LEU A C 10
ATOM 10573 O O . LEU A 1 6 ? 8.219 -1.443 5.393 1.00 0.00 6 LEU A O 10
ATOM 10589 N N . ARG A 1 7 ? 9.932 -0.431 6.41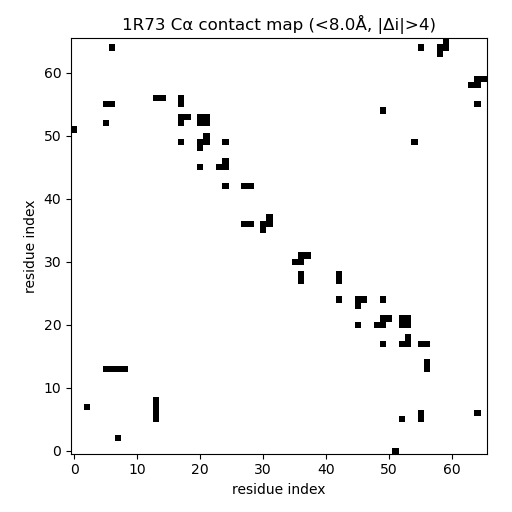0 1.00 0.00 7 ARG A N 10
ATOM 10590 C CA . ARG A 1 7 ? 10.838 -1.567 6.432 1.00 0.00 7 ARG A CA 10
ATOM 10591 C C . ARG A 1 7 ? 10.946 -2.207 7.820 1.00 0.00 7 ARG A C 10
ATOM 10592 O O . ARG A 1 7 ? 11.585 -3.244 7.956 1.00 0.00 7 ARG A O 10
ATOM 10613 N N . ASN A 1 8 ? 10.425 -1.520 8.834 1.00 0.00 8 ASN A N 10
ATOM 10614 C CA . ASN A 1 8 ? 10.838 -1.641 10.240 1.00 0.00 8 ASN A CA 10
ATOM 10615 C C . ASN A 1 8 ? 9.964 -2.605 11.042 1.00 0.00 8 ASN A C 10
ATOM 10616 O O . ASN A 1 8 ? 10.429 -3.164 12.031 1.00 0.00 8 ASN A O 10
ATOM 10627 N N . TYR A 1 9 ? 8.718 -2.839 10.625 1.00 0.00 9 TYR A N 10
ATOM 10628 C CA . TYR A 1 9 ? 7.913 -3.939 11.104 1.00 0.00 9 TYR A CA 10
ATOM 10629 C C . TYR A 1 9 ? 8.614 -5.280 10.850 1.00 0.00 9 TYR A C 10
ATOM 10630 O O . TYR A 1 9 ? 9.604 -5.328 10.118 1.00 0.00 9 TYR A O 10
ATOM 10648 N N . THR A 1 10 ? 8.130 -6.360 11.461 1.00 0.00 10 THR A N 10
ATOM 10649 C CA . THR A 1 10 ? 8.674 -7.681 11.176 1.00 0.00 10 THR A CA 10
ATOM 10650 C C . THR A 1 10 ? 8.235 -8.156 9.795 1.00 0.00 10 THR A C 10
ATOM 10651 O O . THR A 1 10 ? 7.267 -7.632 9.266 1.00 0.00 10 THR A O 10
ATOM 10662 N N . ASP A 1 11 ? 8.879 -9.170 9.206 1.00 0.00 11 ASP A N 10
ATOM 10663 C CA . ASP A 1 11 ? 8.572 -9.615 7.836 1.00 0.00 11 ASP A CA 10
ATOM 10664 C C . ASP A 1 11 ? 7.081 -9.917 7.648 1.00 0.00 11 ASP A C 10
ATOM 10665 O O . ASP A 1 11 ? 6.525 -9.597 6.598 1.00 0.00 11 ASP A O 10
ATOM 10674 N N . GLU A 1 12 ? 6.439 -10.472 8.680 1.00 0.00 12 GLU A N 10
ATOM 10675 C CA . GLU A 1 12 ? 4.991 -10.614 8.781 1.00 0.00 12 GLU A CA 10
ATOM 10676 C C . GLU A 1 12 ? 4.304 -9.244 8.783 1.00 0.00 12 GLU A C 10
ATOM 10677 O O . GLU A 1 12 ? 3.499 -8.955 7.906 1.00 0.00 12 GLU A O 10
ATOM 10689 N N . GLU A 1 13 ? 4.568 -8.416 9.791 1.00 0.00 13 GLU A N 10
ATOM 10690 C CA . GLU A 1 13 ? 3.876 -7.148 10.016 1.00 0.00 13 GLU A CA 10
ATOM 10691 C C . GLU A 1 13 ? 4.129 -6.135 8.908 1.00 0.00 13 GLU A C 10
ATOM 10692 O O . GLU A 1 13 ? 3.434 -5.132 8.799 1.00 0.00 13 GLU A O 10
ATOM 10704 N N . LEU A 1 14 ? 5.129 -6.372 8.073 1.00 0.00 14 LEU A N 10
ATOM 10705 C CA . LEU A 1 14 ? 5.325 -5.672 6.836 1.00 0.00 14 LEU A CA 10
ATOM 10706 C C . LEU A 1 14 ? 4.220 -6.126 5.905 1.00 0.00 14 LEU A C 10
ATOM 10707 O O . LEU A 1 14 ? 3.282 -5.363 5.692 1.00 0.00 14 LEU A O 10
ATOM 10723 N N . LYS A 1 15 ? 4.258 -7.345 5.366 1.00 0.00 15 LYS A N 10
ATOM 10724 C CA . LYS A 1 15 ? 3.286 -7.790 4.385 1.00 0.00 15 LYS A CA 10
ATOM 10725 C C . LYS A 1 15 ? 1.879 -7.594 4.890 1.00 0.00 15 LYS A C 10
ATOM 10726 O O . LYS A 1 15 ? 1.076 -7.070 4.143 1.00 0.00 15 LYS A O 10
ATOM 10745 N N . ASN A 1 16 ? 1.591 -7.899 6.146 1.00 0.00 16 ASN A N 10
ATOM 10746 C CA . ASN A 1 16 ? 0.256 -7.802 6.720 1.00 0.00 16 ASN A CA 10
ATOM 10747 C C . ASN A 1 16 ? -0.254 -6.363 6.832 1.00 0.00 16 ASN A C 10
ATOM 10748 O O . ASN A 1 16 ? -1.440 -6.150 7.100 1.00 0.00 16 ASN A O 10
ATOM 10759 N N . LEU A 1 17 ? 0.612 -5.370 6.611 1.00 0.00 17 LEU A N 10
ATOM 10760 C CA . LEU A 1 17 ? 0.217 -3.957 6.540 1.00 0.00 17 LEU A CA 10
ATOM 10761 C C . LEU A 1 17 ? 0.191 -3.530 5.081 1.00 0.00 17 LEU A C 10
ATOM 10762 O O . LEU A 1 17 ? -0.746 -2.878 4.628 1.00 0.00 17 LEU A O 10
ATOM 10778 N N . LEU A 1 18 ? 1.228 -3.887 4.327 1.00 0.00 18 LEU A N 10
ATOM 10779 C CA . LEU A 1 18 ? 1.398 -3.419 2.963 1.00 0.00 18 LEU A CA 10
ATOM 10780 C C . LEU A 1 18 ? 0.328 -4.047 2.080 1.00 0.00 18 LEU A C 10
ATOM 10781 O O . LEU A 1 18 ? -0.150 -3.412 1.131 1.00 0.00 18 LEU A O 10
ATOM 10797 N N . GLU A 1 19 ? -0.070 -5.274 2.417 1.00 0.00 19 GLU A N 10
ATOM 10798 C CA . GLU A 1 19 ? -1.226 -5.922 1.821 1.00 0.00 19 GLU A CA 10
ATOM 10799 C C . GLU A 1 19 ? -2.521 -5.156 2.088 1.00 0.00 19 GLU A C 10
ATOM 10800 O O . GLU A 1 19 ? -3.378 -5.121 1.205 1.00 0.00 19 GLU A O 10
ATOM 10812 N N . GLU A 1 20 ? -2.666 -4.536 3.267 1.00 0.00 20 GLU A N 10
ATOM 10813 C CA . GLU A 1 20 ? -3.847 -3.756 3.626 1.00 0.00 20 GLU A CA 10
ATOM 10814 C C . GLU A 1 20 ? -3.974 -2.563 2.679 1.00 0.00 20 GLU A C 10
ATOM 10815 O O . GLU A 1 20 ? -5.018 -2.352 2.071 1.00 0.00 20 GLU A O 10
ATOM 10827 N N . LYS A 1 21 ? -2.897 -1.810 2.469 1.00 0.00 21 LYS A N 10
ATOM 10828 C CA . LYS A 1 21 ? -2.863 -0.723 1.519 1.00 0.00 21 LYS A CA 10
ATOM 10829 C C . LYS A 1 21 ? -3.180 -1.300 0.134 1.00 0.00 21 LYS A C 10
ATOM 10830 O O . LYS A 1 21 ? -4.138 -0.854 -0.501 1.00 0.00 21 LYS A O 10
ATOM 10849 N N . LYS A 1 22 ? -2.422 -2.282 -0.376 1.00 0.00 22 LYS A N 10
ATOM 10850 C CA . LYS A 1 22 ? -2.709 -2.898 -1.676 1.00 0.00 22 LYS A CA 10
ATOM 10851 C C . LYS A 1 22 ? -4.179 -3.306 -1.846 1.00 0.00 22 LYS A C 10
ATOM 10852 O O . LYS A 1 22 ? -4.717 -3.037 -2.924 1.00 0.00 22 LYS A O 10
ATOM 10871 N N . ARG A 1 23 ? -4.836 -3.904 -0.842 1.00 0.00 23 ARG A N 10
ATOM 10872 C CA . ARG A 1 23 ? -6.249 -4.267 -0.958 1.00 0.00 23 ARG A CA 10
ATOM 10873 C C . ARG A 1 23 ? -7.101 -3.016 -0.984 1.00 0.00 23 ARG A C 10
ATOM 10874 O O . ARG A 1 23 ? -7.891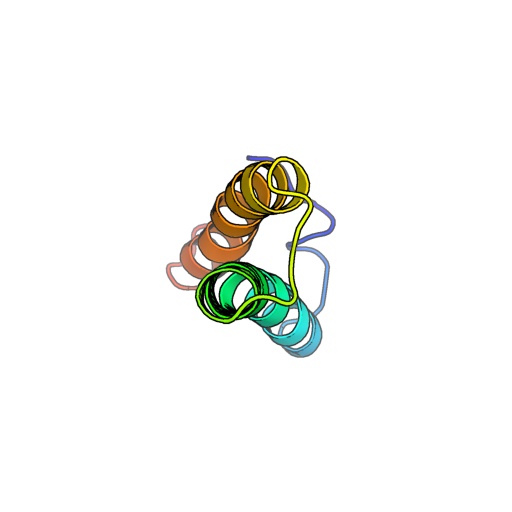 -2.880 -1.911 1.00 0.00 23 ARG A O 10
ATOM 10895 N N . GLN A 1 24 ? -6.906 -2.104 -0.028 1.00 0.00 24 GLN A N 10
ATOM 10896 C CA . GLN A 1 24 ? -7.685 -0.902 0.181 1.00 0.00 24 GLN A CA 10
ATOM 10897 C C . GLN A 1 24 ? -7.920 -0.196 -1.136 1.00 0.00 24 GLN A C 10
ATOM 10898 O O . GLN A 1 24 ? -9.064 0.065 -1.474 1.00 0.00 24 GLN A O 10
ATOM 10912 N N . LEU A 1 25 ? -6.865 0.061 -1.915 1.00 0.00 25 LEU A N 10
ATOM 10913 C CA . LEU A 1 25 ? -7.014 0.713 -3.211 1.00 0.00 25 LEU A CA 10
ATOM 10914 C C . LEU A 1 25 ? -8.030 -0.017 -4.093 1.00 0.00 25 LEU A C 10
ATOM 10915 O O . LEU A 1 25 ? -8.940 0.608 -4.639 1.00 0.00 25 LEU A O 10
ATOM 10931 N N . MET A 1 26 ? -7.835 -1.323 -4.277 1.00 0.00 26 MET A N 10
ATOM 10932 C CA . MET A 1 26 ? -8.664 -2.150 -5.148 1.00 0.00 26 MET A CA 10
ATOM 10933 C C . MET A 1 26 ? -10.103 -2.281 -4.628 1.00 0.00 26 MET A C 10
ATOM 10934 O O . MET A 1 26 ? -11.017 -2.543 -5.408 1.00 0.00 26 MET A O 10
ATOM 10948 N N . GLU A 1 27 ? -10.308 -2.063 -3.334 1.00 0.00 27 GLU A N 10
ATOM 10949 C CA . GLU A 1 27 ? -11.553 -2.243 -2.609 1.00 0.00 27 GLU A CA 10
ATOM 10950 C C . GLU A 1 27 ? -12.399 -0.977 -2.562 1.00 0.00 27 GLU A C 10
ATOM 10951 O O . GLU A 1 27 ? -13.618 -0.980 -2.706 1.00 0.00 27 GLU A O 10
ATOM 10963 N N . LEU A 1 28 ? -11.735 0.128 -2.294 1.00 0.00 28 LEU A N 10
ATOM 10964 C CA . LEU A 1 28 ? -12.213 1.485 -2.460 1.00 0.00 28 LEU A CA 10
ATOM 10965 C C . LEU A 1 28 ? -12.728 1.646 -3.884 1.00 0.00 28 LEU A C 10
ATOM 10966 O O . LEU A 1 28 ? -13.917 1.889 -4.093 1.00 0.00 28 LEU A O 10
ATOM 10982 N N . ARG A 1 29 ? -11.881 1.430 -4.893 1.00 0.00 29 ARG A N 10
ATOM 10983 C CA . ARG A 1 29 ? -12.338 1.534 -6.286 1.00 0.00 29 ARG A CA 10
ATOM 10984 C C . ARG A 1 29 ? -13.474 0.553 -6.590 1.00 0.00 29 ARG A C 10
ATOM 10985 O O . ARG A 1 29 ? -14.259 0.799 -7.504 1.00 0.00 29 ARG A O 10
ATOM 11006 N N . PHE A 1 30 ? -13.557 -0.551 -5.848 1.00 0.00 30 PHE A N 10
ATOM 11007 C CA . PHE A 1 30 ? -14.614 -1.524 -5.993 1.00 0.00 30 PHE A CA 10
ATOM 11008 C C . PHE A 1 30 ? -15.930 -0.947 -5.466 1.00 0.00 30 PHE A C 10
ATOM 11009 O O . PHE A 1 30 ? -16.970 -1.257 -6.052 1.00 0.00 30 PHE A O 10
ATOM 11026 N N . GLN A 1 31 ? -15.925 -0.057 -4.458 1.00 0.00 31 GLN A N 10
ATOM 11027 C CA . GLN A 1 31 ? -17.137 0.575 -3.998 1.00 0.00 31 GLN A CA 10
ATOM 11028 C C . GLN A 1 31 ? -17.504 1.684 -4.958 1.00 0.00 31 GLN A C 10
ATOM 11029 O O . GLN A 1 31 ? -18.685 1.934 -5.156 1.00 0.00 31 GLN A O 10
ATOM 11043 N N . LEU A 1 32 ? -16.517 2.341 -5.561 1.00 0.00 32 LEU A N 10
ATOM 11044 C CA . LEU A 1 32 ? -16.748 3.455 -6.467 1.00 0.00 32 LEU A CA 10
ATOM 11045 C C . LEU A 1 32 ? -17.619 2.993 -7.618 1.00 0.00 32 LEU A C 10
ATOM 11046 O O . LEU A 1 32 ? -18.706 3.515 -7.846 1.00 0.00 32 LEU A O 10
ATOM 11062 N N . ALA A 1 33 ? -17.131 1.964 -8.299 1.00 0.00 33 ALA A N 10
ATOM 11063 C CA . ALA A 1 33 ? -17.789 1.310 -9.410 1.00 0.00 33 ALA A CA 10
ATOM 11064 C C . ALA A 1 33 ? -19.139 0.706 -9.013 1.00 0.00 33 ALA A C 10
ATOM 11065 O O . ALA A 1 33 ? -20.016 0.579 -9.870 1.00 0.00 33 ALA A O 10
ATOM 11072 N N . MET A 1 34 ? -19.319 0.321 -7.747 1.00 0.00 34 MET A N 10
ATOM 11073 C CA . MET A 1 34 ? -20.587 -0.156 -7.223 1.00 0.00 34 MET A CA 10
ATOM 11074 C C . MET A 1 34 ? -21.526 0.989 -6.807 1.00 0.00 34 MET A C 10
ATOM 11075 O O . MET A 1 34 ? -22.699 0.745 -6.516 1.00 0.00 34 MET A O 10
ATOM 11089 N N . GLY A 1 35 ? -21.030 2.226 -6.773 1.00 0.00 35 GLY A N 10
ATOM 11090 C CA . GLY A 1 35 ? -21.742 3.449 -6.473 1.00 0.00 35 GLY A CA 10
ATOM 11091 C C . GLY A 1 35 ? -21.939 3.580 -4.976 1.00 0.00 35 GLY A C 10
ATOM 11092 O O . GLY A 1 35 ? -23.041 3.847 -4.504 1.00 0.00 35 GLY A O 10
ATOM 11096 N N . GLN A 1 36 ? -20.877 3.313 -4.215 1.00 0.00 36 GLN A N 10
ATOM 11097 C CA . GLN A 1 36 ? -20.875 3.225 -2.755 1.00 0.00 36 GLN A CA 10
ATOM 11098 C C . GLN A 1 36 ? -19.754 4.071 -2.171 1.00 0.00 36 GLN A C 10
ATOM 11099 O O . GLN A 1 36 ? -19.774 4.459 -1.004 1.00 0.00 36 GLN A O 10
ATOM 11113 N N . LEU A 1 37 ? -18.770 4.347 -3.013 1.00 0.00 37 LEU A N 10
ATOM 11114 C CA . LEU A 1 37 ? -17.722 5.337 -2.802 1.00 0.00 37 LEU A CA 10
ATOM 11115 C C . LEU A 1 37 ? -17.981 6.515 -3.747 1.00 0.00 37 LEU A C 10
ATOM 11116 O O . LEU A 1 37 ? -18.273 6.299 -4.922 1.00 0.00 37 LEU A O 10
ATOM 11132 N N . LYS A 1 38 ? -17.938 7.753 -3.234 1.00 0.00 38 LYS A N 10
ATOM 11133 C CA . LYS A 1 38 ? -18.259 8.985 -3.964 1.00 0.00 38 LYS A CA 10
ATOM 11134 C C . LYS A 1 38 ? -17.299 10.127 -3.593 1.00 0.00 38 LYS A C 10
ATOM 11135 O O . LYS A 1 38 ? -17.716 11.212 -3.177 1.00 0.00 38 LYS A O 10
ATOM 11154 N N . ASN A 1 39 ? -15.991 9.884 -3.730 1.00 0.00 39 ASN A N 10
ATOM 11155 C CA . ASN A 1 39 ? -14.951 10.898 -3.528 1.00 0.00 39 ASN A CA 10
ATOM 11156 C C . ASN A 1 39 ? -13.910 10.784 -4.646 1.00 0.00 39 ASN A C 10
ATOM 11157 O O . ASN A 1 39 ? -13.846 11.644 -5.520 1.00 0.00 39 ASN A O 10
ATOM 11168 N N . THR A 1 40 ? -13.091 9.733 -4.602 1.00 0.00 40 THR A N 10
ATOM 11169 C CA . THR A 1 40 ? -11.990 9.394 -5.502 1.00 0.00 40 THR A CA 10
ATOM 11170 C C . THR A 1 40 ? -10.755 10.312 -5.371 1.00 0.00 40 THR A C 10
ATOM 11171 O O . THR A 1 40 ? -9.639 9.891 -5.694 1.00 0.00 40 THR A O 10
ATOM 11182 N N . SER A 1 41 ? -10.883 11.518 -4.816 1.00 0.00 41 SER A N 10
ATOM 11183 C CA . SER A 1 41 ? -9.735 12.331 -4.405 1.00 0.00 41 SER A CA 10
ATOM 11184 C C . SER A 1 41 ? -8.968 11.620 -3.283 1.00 0.00 41 SER A C 10
ATOM 11185 O O . SER A 1 41 ? -7.737 11.677 -3.225 1.00 0.00 41 SER A O 10
ATOM 11193 N N . LEU A 1 42 ? -9.676 10.911 -2.394 1.00 0.00 42 LEU A N 10
ATOM 11194 C CA . LEU A 1 42 ? -9.045 10.045 -1.418 1.00 0.00 42 LEU A CA 10
ATOM 11195 C C . LEU A 1 42 ? -8.391 8.871 -2.153 1.00 0.00 42 LEU A C 10
ATOM 11196 O O . LEU A 1 42 ? -7.231 8.623 -1.873 1.00 0.00 42 LEU A O 10
ATOM 11212 N N . ILE A 1 43 ? -9.014 8.236 -3.163 1.00 0.00 43 ILE A N 10
ATOM 11213 C CA . ILE A 1 43 ? -8.366 7.163 -3.936 1.00 0.00 43 ILE A CA 10
ATOM 11214 C C . ILE A 1 43 ? -7.001 7.623 -4.452 1.00 0.00 43 ILE A C 10
ATOM 11215 O O . ILE A 1 43 ? -6.060 6.855 -4.320 1.00 0.00 43 ILE A O 10
ATOM 11231 N N . LYS A 1 44 ? -6.835 8.829 -5.012 1.00 0.00 44 LYS A N 10
ATOM 11232 C CA . LYS A 1 44 ? -5.546 9.343 -5.463 1.00 0.00 44 LYS A CA 10
ATOM 11233 C C . LYS A 1 44 ? -4.486 9.224 -4.362 1.00 0.00 44 LYS A C 10
ATOM 11234 O O . LYS A 1 44 ? -3.333 8.843 -4.582 1.00 0.00 44 LYS A O 10
ATOM 11253 N N . LEU A 1 45 ? -4.862 9.592 -3.154 1.00 0.00 45 LEU A N 10
ATOM 11254 C CA . LEU A 1 45 ? -4.053 9.728 -1.993 1.00 0.00 45 LEU A CA 10
ATOM 11255 C C . LEU A 1 45 ? -3.826 8.359 -1.357 1.00 0.00 45 LEU A C 10
ATOM 11256 O O . LEU A 1 45 ? -2.734 8.081 -0.870 1.00 0.00 45 LEU A O 10
ATOM 11272 N N . THR A 1 46 ? -4.780 7.440 -1.473 1.00 0.00 46 THR A N 10
ATOM 11273 C CA . THR A 1 46 ? -4.577 6.045 -1.153 1.00 0.00 46 THR A CA 10
ATOM 11274 C C . THR A 1 46 ? -3.567 5.501 -2.164 1.00 0.00 46 THR A C 10
ATOM 11275 O O . THR A 1 46 ? -2.524 4.998 -1.783 1.00 0.00 46 THR A O 10
ATOM 11286 N N . LYS A 1 47 ? -3.792 5.664 -3.465 1.00 0.00 47 LYS A N 10
ATOM 11287 C CA . LYS A 1 47 ? -2.957 5.195 -4.563 1.00 0.00 47 LYS A CA 10
ATOM 11288 C C . LYS A 1 47 ? -1.514 5.625 -4.423 1.00 0.00 47 LYS A C 10
ATOM 11289 O O . LYS A 1 47 ? -0.647 4.787 -4.646 1.00 0.00 47 LYS A O 10
ATOM 11308 N N . ARG A 1 48 ? -1.223 6.880 -4.082 1.00 0.00 48 ARG A N 10
ATOM 11309 C CA . ARG A 1 48 ? 0.166 7.316 -3.918 1.00 0.00 48 ARG A CA 10
ATOM 11310 C C . ARG A 1 48 ? 0.847 6.502 -2.829 1.00 0.00 48 ARG A C 10
ATOM 11311 O O . ARG A 1 48 ? 1.986 6.072 -3.007 1.00 0.00 48 ARG A O 10
ATOM 11332 N N . ASP A 1 49 ? 0.144 6.267 -1.724 1.00 0.00 49 ASP A N 10
ATOM 11333 C CA . ASP A 1 49 ? 0.643 5.501 -0.601 1.00 0.00 49 ASP A CA 10
ATOM 11334 C C . ASP A 1 49 ? 0.719 4.052 -1.009 1.00 0.00 49 ASP A C 10
ATOM 11335 O O . ASP A 1 49 ? 1.715 3.410 -0.714 1.00 0.00 49 ASP A O 10
ATOM 11344 N N . ILE A 1 50 ? -0.255 3.532 -1.757 1.00 0.00 50 ILE A N 10
ATOM 11345 C CA . ILE A 1 50 ? -0.214 2.149 -2.208 1.00 0.00 50 ILE A CA 10
ATOM 11346 C C . ILE A 1 50 ? 1.021 2.003 -3.046 1.00 0.00 50 ILE A C 10
ATOM 11347 O O . ILE A 1 50 ? 1.840 1.169 -2.732 1.00 0.00 50 ILE A O 10
ATOM 11363 N N . ALA A 1 51 ? 1.210 2.806 -4.078 1.00 0.00 51 ALA A N 10
ATOM 11364 C CA . ALA A 1 51 ? 2.323 2.635 -4.979 1.00 0.00 51 ALA A CA 10
ATOM 11365 C C . ALA A 1 51 ? 3.682 2.900 -4.293 1.00 0.00 51 ALA A C 10
ATOM 11366 O O . ALA A 1 51 ? 4.714 2.586 -4.889 1.00 0.00 51 ALA A O 10
ATOM 11373 N N . ARG A 1 52 ? 3.702 3.414 -3.052 1.00 0.00 52 ARG A N 10
ATOM 11374 C CA . ARG A 1 52 ? 4.863 3.497 -2.166 1.00 0.00 52 ARG A CA 10
ATOM 11375 C C . ARG A 1 52 ? 5.001 2.202 -1.364 1.00 0.00 52 ARG A C 10
ATOM 11376 O O . ARG A 1 52 ? 5.997 1.495 -1.480 1.00 0.00 52 ARG A O 10
ATOM 11397 N N . ILE A 1 53 ? 3.994 1.875 -0.569 1.00 0.00 53 ILE A N 10
ATOM 11398 C CA . ILE A 1 53 ? 3.896 0.719 0.305 1.00 0.00 53 ILE A CA 10
ATOM 11399 C C . ILE A 1 53 ? 3.948 -0.587 -0.473 1.00 0.00 53 ILE A C 10
ATOM 11400 O O . ILE A 1 53 ? 4.792 -1.438 -0.227 1.00 0.00 53 ILE A O 10
ATOM 11416 N N . LYS A 1 54 ? 3.089 -0.767 -1.461 1.00 0.00 54 LYS A N 10
ATOM 11417 C CA . LYS A 1 54 ? 3.092 -1.968 -2.267 1.00 0.00 54 LYS A CA 10
ATOM 11418 C C . LYS A 1 54 ? 4.436 -2.136 -2.980 1.00 0.00 54 LYS A C 10
ATOM 11419 O O . LYS A 1 54 ? 4.860 -3.273 -3.174 1.00 0.00 54 LYS A O 10
ATOM 11438 N N . THR A 1 55 ? 5.093 -1.036 -3.379 1.00 0.00 55 THR A N 10
ATOM 11439 C CA . THR A 1 55 ? 6.432 -1.118 -3.931 1.00 0.00 55 THR A CA 10
ATOM 11440 C C . THR A 1 55 ? 7.334 -1.751 -2.891 1.00 0.00 55 THR A C 10
ATOM 11441 O O . THR A 1 55 ? 7.999 -2.703 -3.262 1.00 0.00 55 THR A O 10
ATOM 11452 N N . ILE A 1 56 ? 7.358 -1.265 -1.641 1.00 0.00 56 ILE A N 10
ATOM 11453 C CA . ILE A 1 56 ? 8.266 -1.748 -0.601 1.00 0.00 56 ILE A CA 10
ATOM 11454 C C . ILE A 1 56 ? 8.280 -3.269 -0.579 1.00 0.00 56 ILE A C 10
ATOM 11455 O O . ILE A 1 56 ? 9.356 -3.838 -0.655 1.00 0.00 56 ILE A O 10
ATOM 11471 N N . LEU A 1 57 ? 7.119 -3.920 -0.541 1.00 0.00 57 LEU A N 10
ATOM 11472 C CA . LEU A 1 57 ? 7.037 -5.378 -0.578 1.00 0.00 57 LEU A CA 10
ATOM 11473 C C . LEU A 1 57 ? 7.877 -5.933 -1.726 1.00 0.00 57 LEU A C 10
ATOM 11474 O O . LEU A 1 57 ? 8.853 -6.653 -1.539 1.00 0.00 57 LEU A O 10
ATOM 11490 N N . ARG A 1 58 ? 7.512 -5.523 -2.926 1.00 0.00 58 ARG A N 10
ATOM 11491 C CA . ARG A 1 58 ? 8.138 -5.907 -4.177 1.00 0.00 58 ARG A CA 10
ATOM 11492 C C . ARG A 1 58 ? 9.635 -5.698 -4.159 1.00 0.00 58 ARG A C 10
ATOM 11493 O O . ARG A 1 58 ? 10.381 -6.597 -4.517 1.00 0.00 58 ARG A O 10
ATOM 11514 N N . GLU A 1 59 ? 10.077 -4.511 -3.764 1.00 0.00 59 GLU A N 10
ATOM 11515 C CA . GLU A 1 59 ? 11.419 -4.012 -3.788 1.00 0.00 59 GLU A CA 10
ATOM 11516 C C . GLU A 1 59 ? 12.287 -4.929 -2.911 1.00 0.00 59 GLU A C 10
ATOM 11517 O O . GLU A 1 59 ? 13.502 -4.997 -3.080 1.00 0.00 59 GLU A O 10
ATOM 11529 N N . ARG A 1 60 ? 11.672 -5.677 -1.999 1.00 0.00 60 ARG A N 10
ATOM 11530 C CA . ARG A 1 60 ? 12.344 -6.572 -1.082 1.00 0.00 60 ARG A CA 10
ATOM 11531 C C . ARG A 1 60 ? 12.275 -8.016 -1.557 1.00 0.00 60 ARG A C 10
ATOM 11532 O O . ARG A 1 60 ? 13.173 -8.786 -1.230 1.00 0.00 60 ARG A O 10
ATOM 11553 N N . GLU A 1 61 ? 11.311 -8.346 -2.418 1.00 0.00 61 GLU A N 10
ATOM 11554 C CA . GLU A 1 61 ? 11.300 -9.595 -3.176 1.00 0.00 61 GLU A CA 10
ATOM 11555 C C . GLU A 1 61 ? 12.539 -9.640 -4.069 1.00 0.00 61 GLU A C 10
ATOM 11556 O O . GLU A 1 61 ? 13.320 -10.581 -3.964 1.00 0.00 61 GLU A O 10
ATOM 11568 N N . LEU A 1 62 ? 12.756 -8.646 -4.948 1.00 0.00 62 LEU A N 10
ATOM 11569 C CA . LEU A 1 62 ? 13.916 -8.682 -5.829 1.00 0.00 62 LEU A CA 10
ATOM 11570 C C . LEU A 1 62 ? 15.206 -8.362 -5.071 1.00 0.00 62 LEU A C 10
ATOM 11571 O O . LEU A 1 62 ? 16.293 -8.515 -5.627 1.00 0.00 62 LEU A O 10
ATOM 11587 N N . GLY A 1 63 ? 15.109 -7.820 -3.860 1.00 0.00 63 GLY A N 10
ATOM 11588 C CA . GLY A 1 63 ? 16.262 -7.421 -3.082 1.00 0.00 63 GLY A CA 10
ATOM 11589 C C . GLY A 1 63 ? 16.865 -6.097 -3.520 1.00 0.00 63 GLY A C 10
ATOM 11590 O O . GLY A 1 63 ? 18.058 -5.870 -3.312 1.00 0.00 63 GLY A O 10
ATOM 11594 N N . ILE A 1 64 ? 16.074 -5.188 -4.097 1.00 0.00 64 ILE A N 10
ATOM 11595 C CA . ILE A 1 64 ? 16.503 -3.842 -4.419 1.00 0.00 64 ILE A CA 10
ATOM 11596 C C . ILE A 1 64 ? 17.060 -3.176 -3.157 1.00 0.00 64 ILE A C 10
ATOM 11597 O O . ILE A 1 64 ? 18.084 -2.494 -3.191 1.00 0.00 64 ILE A O 10
ATOM 11613 N N . ARG A 1 65 ? 16.384 -3.416 -2.036 1.00 0.00 65 ARG A N 10
ATOM 11614 C CA . ARG A 1 65 ? 16.648 -2.835 -0.723 1.00 0.00 65 ARG A CA 10
ATOM 11615 C C . ARG A 1 65 ? 17.047 -3.903 0.289 1.00 0.00 65 ARG A C 10
ATOM 11616 O O . ARG A 1 65 ? 16.980 -3.638 1.494 1.00 0.00 65 ARG A O 10
ATOM 11637 N N . ARG A 1 66 ? 17.513 -5.053 -0.200 1.00 0.00 66 ARG A N 10
ATOM 11638 C CA . ARG A 1 66 ? 17.840 -6.247 0.553 1.00 0.00 66 ARG A CA 10
ATOM 11639 C C . ARG A 1 66 ? 16.637 -6.803 1.306 1.00 0.00 66 ARG A C 10
ATOM 11640 O O . ARG A 1 66 ? 16.795 -7.886 1.903 1.00 0.00 66 ARG A O 10
ATOM 11661 N N . MET A 1 1 ? 13.790 8.504 -1.710 1.00 0.00 1 MET A N 11
ATOM 11662 C CA . MET A 1 1 ? 12.920 7.430 -1.202 1.00 0.00 1 MET A CA 11
ATOM 11663 C C . MET A 1 1 ? 13.457 6.972 0.142 1.00 0.00 1 MET A C 11
ATOM 11664 O O . MET A 1 1 ? 14.651 6.694 0.249 1.00 0.00 1 MET A O 11
ATOM 11678 N N . LYS A 1 2 ? 12.625 6.878 1.184 1.00 0.00 2 LYS A N 11
ATOM 11679 C CA . LYS A 1 2 ? 13.028 6.260 2.445 1.00 0.00 2 LYS A CA 11
ATOM 11680 C C . LYS A 1 2 ? 11.799 5.689 3.139 1.00 0.00 2 LYS A C 11
ATOM 11681 O O . LYS A 1 2 ? 10.670 6.044 2.789 1.00 0.00 2 LYS A O 11
ATOM 11700 N N . ALA A 1 3 ? 12.023 4.803 4.104 1.00 0.00 3 ALA A N 11
ATOM 11701 C CA . ALA A 1 3 ? 11.026 4.138 4.909 1.00 0.00 3 ALA A CA 11
ATOM 11702 C C . ALA A 1 3 ? 11.330 4.505 6.341 1.00 0.00 3 ALA A C 11
ATOM 11703 O O . ALA A 1 3 ? 10.710 5.401 6.899 1.00 0.00 3 ALA A O 11
ATOM 11710 N N . SER A 1 4 ? 12.296 3.784 6.906 1.00 0.00 4 SER A N 11
ATOM 11711 C CA . SER A 1 4 ? 12.628 3.599 8.301 1.00 0.00 4 SER A CA 11
ATOM 11712 C C . SER A 1 4 ? 11.469 2.966 9.053 1.00 0.00 4 SER A C 11
ATOM 11713 O O . SER A 1 4 ? 11.636 1.904 9.640 1.00 0.00 4 SER A O 11
ATOM 11721 N N . GLU A 1 5 ? 10.285 3.543 8.948 1.00 0.00 5 GLU A N 11
ATOM 11722 C CA . GLU A 1 5 ? 9.077 3.054 9.602 1.00 0.00 5 GLU A CA 11
ATOM 11723 C C . GLU A 1 5 ? 8.584 1.792 8.883 1.00 0.00 5 GLU A C 11
ATOM 11724 O O . GLU A 1 5 ? 8.446 0.732 9.475 1.00 0.00 5 GLU A O 11
ATOM 11736 N N . LEU A 1 6 ? 8.412 1.847 7.563 1.00 0.00 6 LEU A N 11
ATOM 11737 C CA . LEU A 1 6 ? 7.809 0.754 6.791 1.00 0.00 6 LEU A CA 11
ATOM 11738 C C . LEU A 1 6 ? 8.708 -0.472 6.655 1.00 0.00 6 LEU A C 11
ATOM 11739 O O . LEU A 1 6 ? 8.264 -1.518 6.186 1.00 0.00 6 LEU A O 11
ATOM 11755 N N . ARG A 1 7 ? 9.976 -0.361 7.042 1.00 0.00 7 ARG A N 11
ATOM 11756 C CA . ARG A 1 7 ? 10.891 -1.480 7.141 1.00 0.00 7 ARG A CA 11
ATOM 11757 C C . ARG A 1 7 ? 11.121 -1.943 8.580 1.00 0.00 7 ARG A C 11
ATOM 11758 O O . ARG A 1 7 ? 11.859 -2.897 8.807 1.00 0.00 7 ARG A O 11
ATOM 11779 N N . ASN A 1 8 ? 10.546 -1.225 9.536 1.00 0.00 8 ASN A N 11
ATOM 11780 C CA . ASN A 1 8 ? 10.710 -1.469 10.976 1.00 0.00 8 ASN A CA 11
ATOM 11781 C C . ASN A 1 8 ? 9.803 -2.581 11.501 1.00 0.00 8 ASN A C 11
ATOM 11782 O O . ASN A 1 8 ? 10.094 -3.118 12.562 1.00 0.00 8 ASN A O 11
ATOM 11793 N N . TYR A 1 9 ? 8.687 -2.870 10.821 1.00 0.00 9 TYR A N 11
ATOM 11794 C CA . TYR A 1 9 ? 7.652 -3.776 11.281 1.00 0.00 9 TYR A CA 11
ATOM 11795 C C . TYR A 1 9 ? 8.178 -5.218 11.407 1.00 0.00 9 TYR A C 11
ATOM 11796 O O . TYR A 1 9 ? 9.283 -5.508 10.943 1.00 0.00 9 TYR A O 11
ATOM 11814 N N . THR A 1 10 ? 7.432 -6.118 12.051 1.00 0.00 10 THR A N 11
ATOM 11815 C CA . THR A 1 10 ? 7.776 -7.538 12.092 1.00 0.00 10 THR A CA 11
ATOM 11816 C C . THR A 1 10 ? 7.409 -8.194 10.768 1.00 0.00 10 THR A C 11
ATOM 11817 O O . THR A 1 10 ? 6.598 -7.627 10.053 1.00 0.00 10 THR A O 11
ATOM 11828 N N . ASP A 1 11 ? 7.901 -9.394 10.436 1.00 0.00 11 ASP A N 11
ATOM 11829 C CA . ASP A 1 11 ? 7.609 -10.009 9.130 1.00 0.00 11 ASP A CA 11
ATOM 11830 C C . ASP A 1 11 ? 6.109 -10.086 8.864 1.00 0.00 11 ASP A C 11
ATOM 11831 O O . ASP A 1 11 ? 5.678 -9.783 7.754 1.00 0.00 11 ASP A O 11
ATOM 11840 N N . GLU A 1 12 ? 5.325 -10.444 9.884 1.00 0.00 12 GLU A N 11
ATOM 11841 C CA . GLU A 1 12 ? 3.876 -10.512 9.779 1.00 0.00 12 GLU A CA 11
ATOM 11842 C C . GLU A 1 12 ? 3.253 -9.134 9.583 1.00 0.00 12 GLU A C 11
ATOM 11843 O O . GLU A 1 12 ? 2.339 -8.997 8.780 1.00 0.00 12 GLU A O 11
ATOM 11855 N N . GLU A 1 13 ? 3.695 -8.114 10.313 1.00 0.00 13 GLU A N 11
ATOM 11856 C CA . GLU A 1 13 ? 3.173 -6.766 10.139 1.00 0.00 13 GLU A CA 11
ATOM 11857 C C . GLU A 1 13 ? 3.578 -6.215 8.786 1.00 0.00 13 GLU A C 11
ATOM 11858 O O . GLU A 1 13 ? 2.798 -5.576 8.098 1.00 0.00 13 GLU A O 11
ATOM 11870 N N . LEU A 1 14 ? 4.793 -6.502 8.354 1.00 0.00 14 LEU A N 11
ATOM 11871 C CA . LEU A 1 14 ? 5.358 -6.001 7.127 1.00 0.00 14 LEU A CA 11
ATOM 11872 C C . LEU A 1 14 ? 4.684 -6.531 5.874 1.00 0.00 14 LEU A C 11
ATOM 11873 O O . LEU A 1 14 ? 4.954 -5.976 4.818 1.00 0.00 14 LEU A O 11
ATOM 11889 N N . LYS A 1 15 ? 3.869 -7.577 5.944 1.00 0.00 15 LYS A N 11
ATOM 11890 C CA . LYS A 1 15 ? 2.916 -7.996 4.929 1.00 0.00 15 LYS A CA 11
ATOM 11891 C C . LYS A 1 15 ? 1.535 -7.551 5.330 1.00 0.00 15 LYS A C 11
ATOM 11892 O O . LYS A 1 15 ? 0.887 -6.950 4.492 1.00 0.00 15 LYS A O 11
ATOM 11911 N N . ASN A 1 16 ? 1.096 -7.729 6.573 1.00 0.00 16 ASN A N 11
ATOM 11912 C CA . ASN A 1 16 ? -0.227 -7.319 7.042 1.00 0.00 16 ASN A CA 11
ATOM 11913 C C . ASN A 1 16 ? -0.460 -5.818 6.880 1.00 0.00 16 ASN A C 11
ATOM 11914 O O . ASN A 1 16 ? -1.604 -5.365 6.941 1.00 0.00 16 ASN A O 11
ATOM 11925 N N . LEU A 1 17 ? 0.607 -5.050 6.635 1.00 0.00 17 LEU A N 11
ATOM 11926 C CA . LEU A 1 17 ? 0.468 -3.645 6.301 1.00 0.00 17 LEU A CA 11
ATOM 11927 C C . LEU A 1 17 ? 0.110 -3.532 4.853 1.00 0.00 17 LEU A C 11
ATOM 11928 O O . LEU A 1 17 ? -0.896 -2.949 4.445 1.00 0.00 17 LEU A O 11
ATOM 11944 N N . LEU A 1 18 ? 0.994 -4.106 4.062 1.00 0.00 18 LEU A N 11
ATOM 11945 C CA . LEU A 1 18 ? 0.966 -3.830 2.653 1.00 0.00 18 LEU A CA 11
ATOM 11946 C C . LEU A 1 18 ? -0.187 -4.537 1.982 1.00 0.00 18 LEU A C 11
ATOM 11947 O O . LEU A 1 18 ? -0.700 -4.055 0.975 1.00 0.00 18 LEU A O 11
ATOM 11963 N N . GLU A 1 19 ? -0.508 -5.721 2.475 1.00 0.00 19 GLU A N 11
ATOM 11964 C CA . GLU A 1 19 ? -1.547 -6.574 1.952 1.00 0.00 19 GLU A CA 11
ATOM 11965 C C . GLU A 1 19 ? -2.904 -5.902 2.147 1.00 0.00 19 GLU A C 11
ATOM 11966 O O . GLU A 1 19 ? -3.804 -6.104 1.323 1.00 0.00 19 GLU A O 11
ATOM 11978 N N . GLU A 1 20 ? -3.051 -5.089 3.203 1.00 0.00 20 GLU A N 11
ATOM 11979 C CA . GLU A 1 20 ? -4.269 -4.343 3.443 1.00 0.00 20 GLU A CA 11
ATOM 11980 C C . GLU A 1 20 ? -4.344 -3.147 2.492 1.00 0.00 20 GLU A C 11
ATOM 11981 O O . GLU A 1 20 ? -5.315 -3.027 1.755 1.00 0.00 20 GLU A O 11
ATOM 11993 N N . LYS A 1 21 ? -3.315 -2.299 2.413 1.00 0.00 21 LYS A N 11
ATOM 11994 C CA . LYS A 1 21 ? -3.295 -1.148 1.527 1.00 0.00 21 LYS A CA 11
ATOM 11995 C C . LYS A 1 21 ? -3.532 -1.644 0.094 1.00 0.00 21 LYS A C 11
ATOM 11996 O O . LYS A 1 21 ? -4.481 -1.207 -0.562 1.00 0.00 21 LYS A O 11
ATOM 12015 N N . LYS A 1 22 ? -2.709 -2.575 -0.411 1.00 0.00 22 LYS A N 11
ATOM 12016 C CA . LYS A 1 22 ? -2.892 -3.212 -1.713 1.00 0.00 22 LYS A CA 11
ATOM 12017 C C . LYS A 1 22 ? -4.326 -3.701 -1.954 1.00 0.00 22 LYS A C 11
ATOM 12018 O O . LYS A 1 22 ? -4.812 -3.458 -3.066 1.00 0.00 22 LYS A O 11
ATOM 12037 N N . ARG A 1 23 ? -5.004 -4.363 -0.995 1.00 0.00 23 ARG A N 11
ATOM 12038 C CA . ARG A 1 23 ? -6.407 -4.721 -1.217 1.00 0.00 23 ARG A CA 11
ATOM 12039 C C . ARG A 1 23 ? -7.257 -3.465 -1.263 1.00 0.00 23 ARG A C 11
ATOM 12040 O O . ARG A 1 23 ? -7.933 -3.263 -2.260 1.00 0.00 23 ARG A O 11
ATOM 12061 N N . GLN A 1 24 ? -7.201 -2.619 -0.234 1.00 0.00 24 GLN A N 11
ATOM 12062 C CA . GLN A 1 24 ? -8.026 -1.444 -0.039 1.00 0.00 24 GLN A CA 11
ATOM 12063 C C . GLN A 1 24 ? -8.124 -0.653 -1.321 1.00 0.00 24 GLN A C 11
ATOM 12064 O O . GLN A 1 24 ? -9.222 -0.395 -1.772 1.00 0.00 24 GLN A O 11
ATOM 12078 N N . LEU A 1 25 ? -7.015 -0.307 -1.968 1.00 0.00 25 LEU A N 11
ATOM 12079 C CA . LEU A 1 25 ? -7.082 0.444 -3.217 1.00 0.00 25 LEU A CA 11
ATOM 12080 C C . LEU A 1 25 ? -8.005 -0.226 -4.238 1.00 0.00 25 LEU A C 11
ATOM 12081 O O . LEU A 1 25 ? -8.864 0.436 -4.822 1.00 0.00 25 LEU A O 11
ATOM 12097 N N . MET A 1 26 ? -7.844 -1.530 -4.440 1.00 0.00 26 MET A N 11
ATOM 12098 C CA . MET A 1 26 ? -8.661 -2.332 -5.325 1.00 0.00 26 MET A CA 11
ATOM 12099 C C . MET A 1 26 ? -10.115 -2.449 -4.830 1.00 0.00 26 MET A C 11
ATOM 12100 O O . MET A 1 26 ? -11.017 -2.603 -5.657 1.00 0.00 26 MET A O 11
ATOM 12114 N N . GLU A 1 27 ? -10.373 -2.375 -3.525 1.00 0.00 27 GLU A N 11
ATOM 12115 C CA . GLU A 1 27 ? -11.724 -2.584 -2.966 1.00 0.00 27 GLU A CA 11
ATOM 12116 C C . GLU A 1 27 ? -12.487 -1.264 -2.908 1.00 0.00 27 GLU A C 11
ATOM 12117 O O . GLU A 1 27 ? -13.694 -1.204 -3.098 1.00 0.00 27 GLU A O 11
ATOM 12129 N N . LEU A 1 28 ? -11.779 -0.167 -2.703 1.00 0.00 28 LEU A N 11
ATOM 12130 C CA . LEU A 1 28 ? -12.319 1.166 -2.695 1.00 0.00 28 LEU A CA 11
ATOM 12131 C C . LEU A 1 28 ? -12.671 1.561 -4.122 1.00 0.00 28 LEU A C 11
ATOM 12132 O O . LEU A 1 28 ? -13.786 2.006 -4.375 1.00 0.00 28 LEU A O 11
ATOM 12148 N N . ARG A 1 29 ? -11.814 1.288 -5.110 1.00 0.00 29 ARG A N 11
ATOM 12149 C CA . ARG A 1 29 ? -12.231 1.486 -6.513 1.00 0.00 29 ARG A CA 11
ATOM 12150 C C . ARG A 1 29 ? -13.494 0.685 -6.847 1.00 0.00 29 ARG A C 11
ATOM 12151 O O . ARG A 1 29 ? -14.273 1.109 -7.698 1.00 0.00 29 ARG A O 11
ATOM 12172 N N . PHE A 1 30 ? -13.701 -0.439 -6.160 1.00 0.00 30 PHE A N 11
ATOM 12173 C CA . PHE A 1 30 ? -14.848 -1.316 -6.285 1.00 0.00 30 PHE A CA 11
ATOM 12174 C C . PHE A 1 30 ? -16.055 -0.712 -5.552 1.00 0.00 30 PHE A C 11
ATOM 12175 O O . PHE A 1 30 ? -17.180 -0.975 -5.963 1.00 0.00 30 PHE A O 11
ATOM 12192 N N . GLN A 1 31 ? -15.866 0.148 -4.539 1.00 0.00 31 GLN A N 11
ATOM 12193 C CA . GLN A 1 31 ? -16.939 0.803 -3.823 1.00 0.00 31 GLN A CA 11
ATOM 12194 C C . GLN A 1 31 ? -17.434 1.932 -4.702 1.00 0.00 31 GLN A C 11
ATOM 12195 O O . GLN A 1 31 ? -18.629 2.172 -4.799 1.00 0.00 31 GLN A O 11
ATOM 12209 N N . LEU A 1 32 ? -16.527 2.623 -5.384 1.00 0.00 32 LEU A N 11
ATOM 12210 C CA . LEU A 1 32 ? -16.852 3.679 -6.323 1.00 0.00 32 LEU A CA 11
ATOM 12211 C C . LEU A 1 32 ? -17.655 3.122 -7.491 1.00 0.00 32 LEU A C 11
ATOM 12212 O O . LEU A 1 32 ? -18.718 3.629 -7.837 1.00 0.00 32 LEU A O 11
ATOM 12228 N N . ALA A 1 33 ? -17.147 2.039 -8.064 1.00 0.00 33 ALA A N 11
ATOM 12229 C CA . ALA A 1 33 ? -17.801 1.209 -9.063 1.00 0.00 33 ALA A CA 11
ATOM 12230 C C . ALA A 1 33 ? -19.132 0.632 -8.571 1.00 0.00 33 ALA A C 11
ATOM 12231 O O . ALA A 1 33 ? -19.898 0.134 -9.398 1.00 0.00 33 ALA A O 11
ATOM 12238 N N . MET A 1 34 ? -19.429 0.673 -7.268 1.00 0.00 34 MET A N 11
ATOM 12239 C CA . MET A 1 34 ? -20.712 0.309 -6.705 1.00 0.00 34 MET A CA 11
ATOM 12240 C C . MET A 1 34 ? -21.549 1.527 -6.283 1.00 0.00 34 MET A C 11
ATOM 12241 O O . MET A 1 34 ? -22.722 1.386 -5.928 1.00 0.00 34 MET A O 11
ATOM 12255 N N . GLY A 1 35 ? -20.949 2.714 -6.313 1.00 0.00 35 GLY A N 11
ATOM 12256 C CA . GLY A 1 35 ? -21.494 4.010 -5.988 1.00 0.00 35 GLY A CA 11
ATOM 12257 C C . GLY A 1 35 ? -21.668 4.143 -4.493 1.00 0.00 35 GLY A C 11
ATOM 12258 O O . GLY A 1 35 ? -22.733 4.534 -4.012 1.00 0.00 35 GLY A O 11
ATOM 12262 N N . GLN A 1 36 ? -20.615 3.790 -3.756 1.00 0.00 36 GLN A N 11
ATOM 12263 C CA . GLN A 1 36 ? -20.617 3.710 -2.307 1.00 0.00 36 GLN A CA 11
ATOM 12264 C C . GLN A 1 36 ? -19.555 4.636 -1.738 1.00 0.00 36 GLN A C 11
ATOM 12265 O O . GLN A 1 36 ? -19.768 5.268 -0.708 1.00 0.00 36 GLN A O 11
ATOM 12279 N N . LEU A 1 37 ? -18.417 4.711 -2.428 1.00 0.00 37 LEU A N 11
ATOM 12280 C CA . LEU A 1 37 ? -17.271 5.517 -2.016 1.00 0.00 37 LEU A CA 11
ATOM 12281 C C . LEU A 1 37 ? -17.618 7.009 -1.985 1.00 0.00 37 LEU A C 11
ATOM 12282 O O . LEU A 1 37 ? -17.237 7.700 -1.045 1.00 0.00 37 LEU A O 11
ATOM 12298 N N . LYS A 1 38 ? -18.358 7.502 -2.986 1.00 0.00 38 LYS A N 11
ATOM 12299 C CA . LYS A 1 38 ? -18.740 8.903 -3.149 1.00 0.00 38 LYS A CA 11
ATOM 12300 C C . LYS A 1 38 ? -17.519 9.828 -3.151 1.00 0.00 38 LYS A C 11
ATOM 12301 O O . LYS A 1 38 ? -17.239 10.456 -2.129 1.00 0.00 38 LYS A O 11
ATOM 12320 N N . ASN A 1 39 ? -16.910 10.013 -4.335 1.00 0.00 39 ASN A N 11
ATOM 12321 C CA . ASN A 1 39 ? -15.709 10.801 -4.698 1.00 0.00 39 ASN A CA 11
ATOM 12322 C C . ASN A 1 39 ? -14.446 9.924 -4.750 1.00 0.00 39 ASN A C 11
ATOM 12323 O O . ASN A 1 39 ? -14.443 8.827 -4.203 1.00 0.00 39 ASN A O 11
ATOM 12334 N N . THR A 1 40 ? -13.379 10.359 -5.438 1.00 0.00 40 THR A N 11
ATOM 12335 C CA . THR A 1 40 ? -12.111 9.626 -5.534 1.00 0.00 40 THR A CA 11
ATOM 12336 C C . THR A 1 40 ? -10.891 10.395 -5.014 1.00 0.00 40 THR A C 11
ATOM 12337 O O . THR A 1 40 ? -9.772 9.893 -5.154 1.00 0.00 40 THR A O 11
ATOM 12348 N N . SER A 1 41 ? -11.045 11.606 -4.462 1.00 0.00 41 SER A N 11
ATOM 12349 C CA . SER A 1 41 ? -9.891 12.359 -3.967 1.00 0.00 41 SER A CA 11
ATOM 12350 C C . SER A 1 41 ? -9.139 11.538 -2.927 1.00 0.00 41 SER A C 11
ATOM 12351 O O . SER A 1 41 ? -7.908 11.524 -2.968 1.00 0.00 41 SER A O 11
ATOM 12359 N N . LEU A 1 42 ? -9.851 10.801 -2.066 1.00 0.00 42 LEU A N 11
ATOM 12360 C CA . LEU A 1 42 ? -9.224 9.928 -1.099 1.00 0.00 42 LEU A CA 11
ATOM 12361 C C . LEU A 1 42 ? -8.585 8.744 -1.816 1.00 0.00 42 LEU A C 11
ATOM 12362 O O . LEU A 1 42 ? -7.433 8.473 -1.523 1.00 0.00 42 LEU A O 11
ATOM 12378 N N . ILE A 1 43 ? -9.229 8.108 -2.811 1.00 0.00 43 ILE A N 11
ATOM 12379 C CA . ILE A 1 43 ? -8.619 6.989 -3.552 1.00 0.00 43 ILE A CA 11
ATOM 12380 C C . ILE A 1 43 ? -7.250 7.391 -4.082 1.00 0.00 43 ILE A C 11
ATOM 12381 O O . ILE A 1 43 ? -6.336 6.585 -4.008 1.00 0.00 43 ILE A O 11
ATOM 12397 N N . LYS A 1 44 ? -7.075 8.603 -4.613 1.00 0.00 44 LYS A N 11
ATOM 12398 C CA . LYS A 1 44 ? -5.793 9.101 -5.061 1.00 0.00 44 LYS A CA 11
ATOM 12399 C C . LYS A 1 44 ? -4.786 9.095 -3.903 1.00 0.00 44 LYS A C 11
ATOM 12400 O O . LYS A 1 44 ? -3.651 8.655 -4.085 1.00 0.00 44 LYS A O 11
ATOM 12419 N N . LEU A 1 45 ? -5.147 9.554 -2.707 1.00 0.00 45 LEU A N 11
ATOM 12420 C CA . LEU A 1 45 ? -4.263 9.535 -1.566 1.00 0.00 45 LEU A CA 11
ATOM 12421 C C . LEU A 1 45 ? -4.023 8.098 -1.101 1.00 0.00 45 LEU A C 11
ATOM 12422 O O . LEU A 1 45 ? -2.946 7.810 -0.579 1.00 0.00 45 LEU A O 11
ATOM 12438 N N . THR A 1 46 ? -4.972 7.187 -1.313 1.00 0.00 46 THR A N 11
ATOM 12439 C CA . THR A 1 46 ? -4.820 5.790 -0.953 1.00 0.00 46 THR A CA 11
ATOM 12440 C C . THR A 1 46 ? -3.806 5.216 -1.930 1.00 0.00 46 THR A C 11
ATOM 12441 O O . THR A 1 46 ? -2.749 4.765 -1.523 1.00 0.00 46 THR A O 11
ATOM 12452 N N . LYS A 1 47 ? -4.054 5.336 -3.233 1.00 0.00 47 LYS A N 11
ATOM 12453 C CA . LYS A 1 47 ? -3.205 4.935 -4.341 1.00 0.00 47 LYS A CA 11
ATOM 12454 C C . LYS A 1 47 ? -1.770 5.386 -4.161 1.00 0.00 47 LYS A C 11
ATOM 12455 O O . LYS A 1 47 ? -0.885 4.560 -4.365 1.00 0.00 47 LYS A O 11
ATOM 12474 N N . ARG A 1 48 ? -1.514 6.650 -3.816 1.00 0.00 48 ARG A N 11
ATOM 12475 C CA . ARG A 1 48 ? -0.142 7.136 -3.685 1.00 0.00 48 ARG A CA 11
ATOM 12476 C C . ARG A 1 48 ? 0.588 6.341 -2.614 1.00 0.00 48 ARG A C 11
ATOM 12477 O O . ARG A 1 48 ? 1.711 5.892 -2.844 1.00 0.00 48 ARG A O 11
ATOM 12498 N N . ASP A 1 49 ? -0.050 6.126 -1.464 1.00 0.00 49 ASP A N 11
ATOM 12499 C CA . ASP A 1 49 ? 0.541 5.337 -0.392 1.00 0.00 49 ASP A CA 11
ATOM 12500 C C . ASP A 1 49 ? 0.575 3.889 -0.825 1.00 0.00 49 ASP A C 11
ATOM 12501 O O . ASP A 1 49 ? 1.566 3.234 -0.572 1.00 0.00 49 ASP A O 11
ATOM 12510 N N . ILE A 1 50 ? -0.449 3.366 -1.507 1.00 0.00 50 ILE A N 11
ATOM 12511 C CA . ILE A 1 50 ? -0.447 1.974 -1.943 1.00 0.00 50 ILE A CA 11
ATOM 12512 C C . ILE A 1 50 ? 0.791 1.786 -2.765 1.00 0.00 50 ILE A C 11
ATOM 12513 O O . ILE A 1 50 ? 1.573 0.920 -2.442 1.00 0.00 50 ILE A O 11
ATOM 12529 N N . ALA A 1 51 ? 1.013 2.609 -3.777 1.00 0.00 51 ALA A N 11
ATOM 12530 C CA . ALA A 1 51 ? 2.096 2.406 -4.705 1.00 0.00 51 ALA A CA 11
ATOM 12531 C C . ALA A 1 51 ? 3.467 2.643 -4.062 1.00 0.00 51 ALA A C 11
ATOM 12532 O O . ALA A 1 51 ? 4.487 2.321 -4.675 1.00 0.00 51 ALA A O 11
ATOM 12539 N N . ARG A 1 52 ? 3.497 3.156 -2.831 1.00 0.00 52 ARG A N 11
ATOM 12540 C CA . ARG A 1 52 ? 4.654 3.274 -1.963 1.00 0.00 52 ARG A CA 11
ATOM 12541 C C . ARG A 1 52 ? 4.776 2.014 -1.107 1.00 0.00 52 ARG A C 11
ATOM 12542 O O . ARG A 1 52 ? 5.723 1.248 -1.258 1.00 0.00 52 ARG A O 11
ATOM 12563 N N . ILE A 1 53 ? 3.789 1.732 -0.266 1.00 0.00 53 ILE A N 11
ATOM 12564 C CA . ILE A 1 53 ? 3.666 0.517 0.532 1.00 0.00 53 ILE A CA 11
ATOM 12565 C C . ILE A 1 53 ? 3.818 -0.764 -0.287 1.00 0.00 53 ILE A C 11
ATOM 12566 O O . ILE A 1 53 ? 4.724 -1.543 -0.025 1.00 0.00 53 ILE A O 11
ATOM 12582 N N . LYS A 1 54 ? 2.987 -1.018 -1.285 1.00 0.00 54 LYS A N 11
ATOM 12583 C CA . LYS A 1 54 ? 3.058 -2.238 -2.081 1.00 0.00 54 LYS A CA 11
ATOM 12584 C C . LYS A 1 54 ? 4.412 -2.398 -2.780 1.00 0.00 54 LYS A C 11
ATOM 12585 O O . LYS A 1 54 ? 4.786 -3.514 -3.148 1.00 0.00 54 LYS A O 11
ATOM 12604 N N . THR A 1 55 ? 5.142 -1.301 -2.963 1.00 0.00 55 THR A N 11
ATOM 12605 C CA . THR A 1 55 ? 6.480 -1.292 -3.511 1.00 0.00 55 THR A CA 11
ATOM 12606 C C . THR A 1 55 ? 7.525 -1.597 -2.438 1.00 0.00 55 THR A C 11
ATOM 12607 O O . THR A 1 55 ? 8.516 -2.207 -2.796 1.00 0.00 55 THR A O 11
ATOM 12618 N N . ILE A 1 56 ? 7.349 -1.276 -1.149 1.00 0.00 56 ILE A N 11
ATOM 12619 C CA . ILE A 1 56 ? 8.293 -1.663 -0.089 1.00 0.00 56 ILE A CA 11
ATOM 12620 C C . ILE A 1 56 ? 8.609 -3.153 -0.164 1.00 0.00 56 ILE A C 11
ATOM 12621 O O . ILE A 1 56 ? 9.782 -3.526 -0.093 1.00 0.00 56 ILE A O 11
ATOM 12637 N N . LEU A 1 57 ? 7.584 -3.989 -0.334 1.00 0.00 57 LEU A N 11
ATOM 12638 C CA . LEU A 1 57 ? 7.831 -5.429 -0.487 1.00 0.00 57 LEU A CA 11
ATOM 12639 C C . LEU A 1 57 ? 8.565 -5.691 -1.797 1.00 0.00 57 LEU A C 11
ATOM 12640 O O . LEU A 1 57 ? 9.596 -6.349 -1.764 1.00 0.00 57 LEU A O 11
ATOM 12656 N N . ARG A 1 58 ? 8.139 -5.107 -2.924 1.00 0.00 58 ARG A N 11
ATOM 12657 C CA . ARG A 1 58 ? 8.860 -5.266 -4.195 1.00 0.00 58 ARG A CA 11
ATOM 12658 C C . ARG A 1 58 ? 10.341 -4.936 -4.048 1.00 0.00 58 ARG A C 11
ATOM 12659 O O . ARG A 1 58 ? 11.191 -5.713 -4.458 1.00 0.00 58 ARG A O 11
ATOM 12680 N N . GLU A 1 59 ? 10.662 -3.814 -3.421 1.00 0.00 59 GLU A N 11
ATOM 12681 C CA . GLU A 1 59 ? 12.026 -3.361 -3.171 1.00 0.00 59 GLU A CA 11
ATOM 12682 C C . GLU A 1 59 ? 12.834 -4.420 -2.406 1.00 0.00 59 GLU A C 11
ATOM 12683 O O . GLU A 1 59 ? 14.046 -4.521 -2.587 1.00 0.00 59 GLU A O 11
ATOM 12695 N N . ARG A 1 60 ? 12.190 -5.198 -1.533 1.00 0.00 60 ARG A N 11
ATOM 12696 C CA . ARG A 1 60 ? 12.844 -6.288 -0.810 1.00 0.00 60 ARG A CA 11
ATOM 12697 C C . ARG A 1 60 ? 13.083 -7.506 -1.690 1.00 0.00 60 ARG A C 11
ATOM 12698 O O . ARG A 1 60 ? 14.138 -8.125 -1.548 1.00 0.00 60 ARG A O 11
ATOM 12719 N N . GLU A 1 61 ? 12.183 -7.787 -2.628 1.00 0.00 61 GLU A N 11
ATOM 12720 C CA . GLU A 1 61 ? 12.268 -8.934 -3.532 1.00 0.00 61 GLU A CA 11
ATOM 12721 C C . GLU A 1 61 ? 13.615 -8.894 -4.274 1.00 0.00 61 GLU A C 11
ATOM 12722 O O . GLU A 1 61 ? 14.322 -9.902 -4.286 1.00 0.00 61 GLU A O 11
ATOM 12734 N N . LEU A 1 62 ? 14.024 -7.738 -4.825 1.00 0.00 62 LEU A N 11
ATOM 12735 C CA . LEU A 1 62 ? 15.283 -7.618 -5.561 1.00 0.00 62 LEU A CA 11
ATOM 12736 C C . LEU A 1 62 ? 16.453 -7.091 -4.732 1.00 0.00 62 LEU A C 11
ATOM 12737 O O . LEU A 1 62 ? 17.544 -6.896 -5.275 1.00 0.00 62 LEU A O 11
ATOM 12753 N N . GLY A 1 63 ? 16.232 -6.802 -3.456 1.00 0.00 63 GLY A N 11
ATOM 12754 C CA . GLY A 1 63 ? 17.270 -6.297 -2.569 1.00 0.00 63 GLY A CA 11
ATOM 12755 C C . GLY A 1 63 ? 17.652 -4.854 -2.855 1.00 0.00 63 GLY A C 11
ATOM 12756 O O . GLY A 1 63 ? 18.787 -4.464 -2.586 1.00 0.00 63 GLY A O 11
ATOM 12760 N N . ILE A 1 64 ? 16.708 -4.049 -3.345 1.00 0.00 64 ILE A N 11
ATOM 12761 C CA . ILE A 1 64 ? 16.832 -2.617 -3.521 1.00 0.00 64 ILE A CA 11
ATOM 12762 C C . ILE A 1 64 ? 16.845 -1.898 -2.168 1.00 0.00 64 ILE A C 11
ATOM 12763 O O . ILE A 1 64 ? 17.251 -0.739 -2.053 1.00 0.00 64 ILE A O 11
ATOM 12779 N N . ARG A 1 65 ? 16.382 -2.566 -1.113 1.00 0.00 65 ARG A N 11
ATOM 12780 C CA . ARG A 1 65 ? 16.268 -2.033 0.225 1.00 0.00 65 ARG A CA 11
ATOM 12781 C C . ARG A 1 65 ? 16.860 -3.102 1.100 1.00 0.00 65 ARG A C 11
ATOM 12782 O O . ARG A 1 65 ? 16.135 -3.810 1.806 1.00 0.00 65 ARG A O 11
ATOM 12803 N N . ARG A 1 66 ? 18.173 -3.275 0.971 1.00 0.00 66 ARG A N 11
ATOM 12804 C CA . ARG A 1 66 ? 18.901 -3.893 2.048 1.00 0.00 66 ARG A CA 11
ATOM 12805 C C . ARG A 1 66 ? 18.790 -2.913 3.196 1.00 0.00 66 ARG A C 11
ATOM 12806 O O . ARG A 1 66 ? 19.257 -1.762 3.047 1.00 0.00 66 ARG A O 11
ATOM 12827 N N . MET A 1 1 ? 13.633 7.889 -2.090 1.00 0.00 1 MET A N 12
ATOM 12828 C CA . MET A 1 1 ? 12.415 7.153 -1.706 1.00 0.00 1 MET A CA 12
ATOM 12829 C C . MET A 1 1 ? 12.677 6.465 -0.366 1.00 0.00 1 MET A C 12
ATOM 12830 O O . MET A 1 1 ? 12.978 5.270 -0.304 1.00 0.00 1 MET A O 12
ATOM 12844 N N . LYS A 1 2 ? 12.625 7.228 0.730 1.00 0.00 2 LYS A N 12
ATOM 12845 C CA . LYS A 1 2 ? 12.990 6.759 2.067 1.00 0.00 2 LYS A CA 12
ATOM 12846 C C . LYS A 1 2 ? 11.796 6.090 2.744 1.00 0.00 2 LYS A C 12
ATOM 12847 O O . LYS A 1 2 ? 10.660 6.274 2.301 1.00 0.00 2 LYS A O 12
ATOM 12866 N N . ALA A 1 3 ? 12.034 5.275 3.772 1.00 0.00 3 ALA A N 12
ATOM 12867 C CA . ALA A 1 3 ? 11.028 4.807 4.717 1.00 0.00 3 ALA A CA 12
ATOM 12868 C C . ALA A 1 3 ? 11.461 5.223 6.124 1.00 0.00 3 ALA A C 12
ATOM 12869 O O . ALA A 1 3 ? 11.042 6.246 6.655 1.00 0.00 3 ALA A O 12
ATOM 12876 N N . SER A 1 4 ? 12.285 4.372 6.737 1.00 0.00 4 SER A N 12
ATOM 12877 C CA . SER A 1 4 ? 12.495 4.159 8.163 1.00 0.00 4 SER A CA 12
ATOM 12878 C C . SER A 1 4 ? 11.206 3.666 8.802 1.00 0.00 4 SER A C 12
ATOM 12879 O O . SER A 1 4 ? 11.164 2.543 9.294 1.00 0.00 4 SER A O 12
ATOM 12887 N N . GLU A 1 5 ? 10.148 4.448 8.653 1.00 0.00 5 GLU A N 12
ATOM 12888 C CA . GLU A 1 5 ? 8.796 4.249 9.170 1.00 0.00 5 GLU A CA 12
ATOM 12889 C C . GLU A 1 5 ? 8.235 2.897 8.703 1.00 0.00 5 GLU A C 12
ATOM 12890 O O . GLU A 1 5 ? 8.007 1.968 9.472 1.00 0.00 5 GLU A O 12
ATOM 12902 N N . LEU A 1 6 ? 8.118 2.750 7.389 1.00 0.00 6 LEU A N 12
ATOM 12903 C CA . LEU A 1 6 ? 7.531 1.606 6.700 1.00 0.00 6 LEU A CA 12
ATOM 12904 C C . LEU A 1 6 ? 8.485 0.431 6.625 1.00 0.00 6 LEU A C 12
ATOM 12905 O O . LEU A 1 6 ? 8.068 -0.689 6.358 1.00 0.00 6 LEU A O 12
ATOM 12921 N N . ARG A 1 7 ? 9.772 0.670 6.854 1.00 0.00 7 ARG A N 12
ATOM 12922 C CA . ARG A 1 7 ? 10.742 -0.376 7.026 1.00 0.00 7 ARG A CA 12
ATOM 12923 C C . ARG A 1 7 ? 10.628 -0.983 8.420 1.00 0.00 7 ARG A C 12
ATOM 12924 O O . ARG A 1 7 ? 11.086 -2.097 8.622 1.00 0.00 7 ARG A O 12
ATOM 12945 N N . ASN A 1 8 ? 10.044 -0.262 9.377 1.00 0.00 8 ASN A N 12
ATOM 12946 C CA . ASN A 1 8 ? 10.127 -0.631 10.789 1.00 0.00 8 ASN A CA 12
ATOM 12947 C C . ASN A 1 8 ? 9.213 -1.800 11.148 1.00 0.00 8 ASN A C 12
ATOM 12948 O O . ASN A 1 8 ? 9.209 -2.205 12.310 1.00 0.00 8 ASN A O 12
ATOM 12959 N N . TYR A 1 9 ? 8.384 -2.319 10.237 1.00 0.00 9 TYR A N 12
ATOM 12960 C CA . TYR A 1 9 ? 7.493 -3.399 10.566 1.00 0.00 9 TYR A CA 12
ATOM 12961 C C . TYR A 1 9 ? 8.307 -4.709 10.605 1.00 0.00 9 TYR A C 12
ATOM 12962 O O . TYR A 1 9 ? 9.448 -4.736 10.129 1.00 0.00 9 TYR A O 12
ATOM 12980 N N . THR A 1 10 ? 7.800 -5.761 11.245 1.00 0.00 10 THR A N 12
ATOM 12981 C CA . THR A 1 10 ? 8.412 -7.090 11.205 1.00 0.00 10 THR A CA 12
ATOM 12982 C C . THR A 1 10 ? 7.995 -7.732 9.882 1.00 0.00 10 THR A C 12
ATOM 12983 O O . THR A 1 10 ? 6.926 -7.401 9.409 1.00 0.00 10 THR A O 12
ATOM 12994 N N . ASP A 1 11 ? 8.763 -8.618 9.256 1.00 0.00 11 ASP A N 12
ATOM 12995 C CA . ASP A 1 11 ? 8.474 -9.403 8.054 1.00 0.00 11 ASP A CA 12
ATOM 12996 C C . ASP A 1 11 ? 7.008 -9.815 8.033 1.00 0.00 11 ASP A C 12
ATOM 12997 O O . ASP A 1 11 ? 6.327 -9.632 7.021 1.00 0.00 11 ASP A O 12
ATOM 13006 N N . GLU A 1 12 ? 6.499 -10.295 9.167 1.00 0.00 12 GLU A N 12
ATOM 13007 C CA . GLU A 1 12 ? 5.109 -10.675 9.309 1.00 0.00 12 GLU A CA 12
ATOM 13008 C C . GLU A 1 12 ? 4.114 -9.510 9.306 1.00 0.00 12 GLU A C 12
ATOM 13009 O O . GLU A 1 12 ? 3.003 -9.661 8.798 1.00 0.00 12 GLU A O 12
ATOM 13021 N N . GLU A 1 13 ? 4.462 -8.376 9.903 1.00 0.00 13 GLU A N 12
ATOM 13022 C CA . GLU A 1 13 ? 3.695 -7.148 9.807 1.00 0.00 13 GLU A CA 12
ATOM 13023 C C . GLU A 1 13 ? 3.792 -6.569 8.408 1.00 0.00 13 GLU A C 12
ATOM 13024 O O . GLU A 1 13 ? 2.774 -6.127 7.912 1.00 0.00 13 GLU A O 12
ATOM 13036 N N . LEU A 1 14 ? 4.980 -6.524 7.786 1.00 0.00 14 LEU A N 12
ATOM 13037 C CA . LEU A 1 14 ? 5.223 -5.884 6.499 1.00 0.00 14 LEU A CA 12
ATOM 13038 C C . LEU A 1 14 ? 4.148 -6.404 5.554 1.00 0.00 14 LEU A C 12
ATOM 13039 O O . LEU A 1 14 ? 3.309 -5.633 5.104 1.00 0.00 14 LEU A O 12
ATOM 13055 N N . LYS A 1 15 ? 4.079 -7.713 5.312 1.00 0.00 15 LYS A N 12
ATOM 13056 C CA . LYS A 1 15 ? 3.018 -8.278 4.503 1.00 0.00 15 LYS A CA 12
ATOM 13057 C C . LYS A 1 15 ? 1.667 -7.817 4.997 1.00 0.00 15 LYS A C 12
ATOM 13058 O O . LYS A 1 15 ? 0.982 -7.154 4.244 1.00 0.00 15 LYS A O 12
ATOM 13077 N N . ASN A 1 16 ? 1.311 -8.072 6.245 1.00 0.00 16 ASN A N 12
ATOM 13078 C CA . ASN A 1 16 ? -0.033 -7.857 6.770 1.00 0.00 16 ASN A CA 12
ATOM 13079 C C . ASN A 1 16 ? -0.478 -6.390 6.765 1.00 0.00 16 ASN A C 12
ATOM 13080 O O . ASN A 1 16 ? -1.670 -6.088 6.851 1.00 0.00 16 ASN A O 12
ATOM 13091 N N . LEU A 1 17 ? 0.466 -5.472 6.597 1.00 0.00 17 LEU A N 12
ATOM 13092 C CA . LEU A 1 17 ? 0.212 -4.037 6.575 1.00 0.00 17 LEU A CA 12
ATOM 13093 C C . LEU A 1 17 ? 0.096 -3.630 5.114 1.00 0.00 17 LEU A C 12
ATOM 13094 O O . LEU A 1 17 ? -0.850 -2.962 4.695 1.00 0.00 17 LEU A O 12
ATOM 13110 N N . LEU A 1 18 ? 1.093 -4.014 4.324 1.00 0.00 18 LEU A N 12
ATOM 13111 C CA . LEU A 1 18 ? 1.269 -3.544 2.967 1.00 0.00 18 LEU A CA 12
ATOM 13112 C C . LEU A 1 18 ? 0.270 -4.252 2.062 1.00 0.00 18 LEU A C 12
ATOM 13113 O O . LEU A 1 18 ? -0.146 -3.687 1.045 1.00 0.00 18 LEU A O 12
ATOM 13129 N N . GLU A 1 19 ? -0.115 -5.477 2.413 1.00 0.00 19 GLU A N 12
ATOM 13130 C CA . GLU A 1 19 ? -1.206 -6.207 1.786 1.00 0.00 19 GLU A CA 12
ATOM 13131 C C . GLU A 1 19 ? -2.558 -5.524 2.025 1.00 0.00 19 GLU A C 12
ATOM 13132 O O . GLU A 1 19 ? -3.428 -5.647 1.162 1.00 0.00 19 GLU A O 12
ATOM 13144 N N . GLU A 1 20 ? -2.737 -4.807 3.145 1.00 0.00 20 GLU A N 12
ATOM 13145 C CA . GLU A 1 20 ? -3.971 -4.096 3.476 1.00 0.00 20 GLU A CA 12
ATOM 13146 C C . GLU A 1 20 ? -4.137 -2.901 2.543 1.00 0.00 20 GLU A C 12
ATOM 13147 O O . GLU A 1 20 ? -5.162 -2.764 1.880 1.00 0.00 20 GLU A O 12
ATOM 13159 N N . LYS A 1 21 ? -3.110 -2.054 2.425 1.00 0.00 21 LYS A N 12
ATOM 13160 C CA . LYS A 1 21 ? -3.077 -0.968 1.472 1.00 0.00 21 LYS A CA 12
ATOM 13161 C C . LYS A 1 21 ? -3.349 -1.564 0.090 1.00 0.00 21 LYS A C 12
ATOM 13162 O O . LYS A 1 21 ? -4.338 -1.191 -0.543 1.00 0.00 21 LYS A O 12
ATOM 13181 N N . LYS A 1 22 ? -2.503 -2.477 -0.412 1.00 0.00 22 LYS A N 12
ATOM 13182 C CA . LYS A 1 22 ? -2.687 -3.081 -1.730 1.00 0.00 22 LYS A CA 12
ATOM 13183 C C . LYS A 1 22 ? -4.119 -3.575 -1.982 1.00 0.00 22 LYS A C 12
ATOM 13184 O O . LYS A 1 22 ? -4.618 -3.296 -3.080 1.00 0.00 22 LYS A O 12
ATOM 13203 N N . ARG A 1 23 ? -4.772 -4.272 -1.035 1.00 0.00 23 ARG A N 12
ATOM 13204 C CA . ARG A 1 23 ? -6.178 -4.636 -1.219 1.00 0.00 23 ARG A CA 12
ATOM 13205 C C . ARG A 1 23 ? -7.046 -3.395 -1.278 1.00 0.00 23 ARG A C 12
ATOM 13206 O O . ARG A 1 23 ? -7.746 -3.241 -2.271 1.00 0.00 23 ARG A O 12
ATOM 13227 N N . GLN A 1 24 ? -6.998 -2.518 -0.273 1.00 0.00 24 GLN A N 12
ATOM 13228 C CA . GLN A 1 24 ? -7.879 -1.380 -0.130 1.00 0.00 24 GLN A CA 12
ATOM 13229 C C . GLN A 1 24 ? -7.991 -0.625 -1.440 1.00 0.00 24 GLN A C 12
ATOM 13230 O O . GLN A 1 24 ? -9.100 -0.396 -1.886 1.00 0.00 24 GLN A O 12
ATOM 13244 N N . LEU A 1 25 ? -6.890 -0.278 -2.111 1.00 0.00 25 LEU A N 12
ATOM 13245 C CA . LEU A 1 25 ? -6.979 0.411 -3.401 1.00 0.00 25 LEU A CA 12
ATOM 13246 C C . LEU A 1 25 ? -7.914 -0.319 -4.365 1.00 0.00 25 LEU A C 12
ATOM 13247 O O . LEU A 1 25 ? -8.833 0.290 -4.913 1.00 0.00 25 LEU A O 12
ATOM 13263 N N . MET A 1 26 ? -7.686 -1.615 -4.568 1.00 0.00 26 MET A N 12
ATOM 13264 C CA . MET A 1 26 ? -8.451 -2.449 -5.465 1.00 0.00 26 MET A CA 12
ATOM 13265 C C . MET A 1 26 ? -9.918 -2.607 -5.008 1.00 0.00 26 MET A C 12
ATOM 13266 O O . MET A 1 26 ? -10.800 -2.814 -5.846 1.00 0.00 26 MET A O 12
ATOM 13280 N N . GLU A 1 27 ? -10.204 -2.459 -3.715 1.00 0.00 27 GLU A N 12
ATOM 13281 C CA . GLU A 1 27 ? -11.545 -2.661 -3.155 1.00 0.00 27 GLU A CA 12
ATOM 13282 C C . GLU A 1 27 ? -12.318 -1.343 -3.177 1.00 0.00 27 GLU A C 12
ATOM 13283 O O . GLU A 1 27 ? -13.490 -1.280 -3.522 1.00 0.00 27 GLU A O 12
ATOM 13295 N N . LEU A 1 28 ? -11.655 -0.238 -2.867 1.00 0.00 28 LEU A N 12
ATOM 13296 C CA . LEU A 1 28 ? -12.221 1.090 -2.920 1.00 0.00 28 LEU A CA 12
ATOM 13297 C C . LEU A 1 28 ? -12.587 1.425 -4.365 1.00 0.00 28 LEU A C 12
ATOM 13298 O O . LEU A 1 28 ? -13.677 1.934 -4.624 1.00 0.00 28 LEU A O 12
ATOM 13314 N N . ARG A 1 29 ? -11.746 1.078 -5.344 1.00 0.00 29 ARG A N 12
ATOM 13315 C CA . ARG A 1 29 ? -12.119 1.283 -6.752 1.00 0.00 29 ARG A CA 12
ATOM 13316 C C . ARG A 1 29 ? -13.366 0.464 -7.094 1.00 0.00 29 ARG A C 12
ATOM 13317 O O . ARG A 1 29 ? -14.182 0.930 -7.883 1.00 0.00 29 ARG A O 12
ATOM 13338 N N . PHE A 1 30 ? -13.560 -0.697 -6.462 1.00 0.00 30 PHE A N 12
ATOM 13339 C CA . PHE A 1 30 ? -14.772 -1.487 -6.602 1.00 0.00 30 PHE A CA 12
ATOM 13340 C C . PHE A 1 30 ? -15.976 -0.771 -5.966 1.00 0.00 30 PHE A C 12
ATOM 13341 O O . PHE A 1 30 ? -17.066 -0.898 -6.520 1.00 0.00 30 PHE A O 12
ATOM 13358 N N . GLN A 1 31 ? -15.841 0.013 -4.884 1.00 0.00 31 GLN A N 12
ATOM 13359 C CA . GLN A 1 31 ? -16.942 0.726 -4.267 1.00 0.00 31 GLN A CA 12
ATOM 13360 C C . GLN A 1 31 ? -17.291 1.895 -5.168 1.00 0.00 31 GLN A C 12
ATOM 13361 O O . GLN A 1 31 ? -18.458 2.182 -5.378 1.00 0.00 31 GLN A O 12
ATOM 13375 N N . LEU A 1 32 ? -16.296 2.564 -5.741 1.00 0.00 32 LEU A N 12
ATOM 13376 C CA . LEU A 1 32 ? -16.497 3.675 -6.656 1.00 0.00 32 LEU A CA 12
ATOM 13377 C C . LEU A 1 32 ? -17.270 3.216 -7.879 1.00 0.00 32 LEU A C 12
ATOM 13378 O O . LEU A 1 32 ? -18.283 3.804 -8.245 1.00 0.00 32 LEU A O 12
ATOM 13394 N N . ALA A 1 33 ? -16.789 2.139 -8.485 1.00 0.00 33 ALA A N 12
ATOM 13395 C CA . ALA A 1 33 ? -17.427 1.481 -9.605 1.00 0.00 33 ALA A CA 12
ATOM 13396 C C . ALA A 1 33 ? -18.807 0.931 -9.232 1.00 0.00 33 ALA A C 12
ATOM 13397 O O . ALA A 1 33 ? -19.627 0.727 -10.127 1.00 0.00 33 ALA A O 12
ATOM 13404 N N . MET A 1 34 ? -19.099 0.664 -7.952 1.00 0.00 34 MET A N 12
ATOM 13405 C CA . MET A 1 34 ? -20.439 0.357 -7.496 1.00 0.00 34 MET A CA 12
ATOM 13406 C C . MET A 1 34 ? -21.286 1.620 -7.276 1.00 0.00 34 MET A C 12
ATOM 13407 O O . MET A 1 34 ? -22.510 1.521 -7.209 1.00 0.00 34 MET A O 12
ATOM 13421 N N . GLY A 1 35 ? -20.658 2.789 -7.148 1.00 0.00 35 GLY A N 12
ATOM 13422 C CA . GLY A 1 35 ? -21.282 4.072 -6.897 1.00 0.00 35 GLY A CA 12
ATOM 13423 C C . GLY A 1 35 ? -21.371 4.356 -5.404 1.00 0.00 35 GLY A C 12
ATOM 13424 O O . GLY A 1 35 ? -22.437 4.763 -4.940 1.00 0.00 35 GLY A O 12
ATOM 13428 N N . GLN A 1 36 ? -20.314 4.075 -4.619 1.00 0.00 36 GLN A N 12
ATOM 13429 C CA . GLN A 1 36 ? -20.404 4.132 -3.155 1.00 0.00 36 GLN A CA 12
ATOM 13430 C C . GLN A 1 36 ? -19.276 4.961 -2.541 1.00 0.00 36 GLN A C 12
ATOM 13431 O O . GLN A 1 36 ? -19.453 5.579 -1.493 1.00 0.00 36 GLN A O 12
ATOM 13445 N N . LEU A 1 37 ? -18.119 4.991 -3.198 1.00 0.00 37 LEU A N 12
ATOM 13446 C CA . LEU A 1 37 ? -16.949 5.766 -2.801 1.00 0.00 37 LEU A CA 12
ATOM 13447 C C . LEU A 1 37 ? -17.301 7.252 -2.684 1.00 0.00 37 LEU A C 12
ATOM 13448 O O . LEU A 1 37 ? -17.709 7.850 -3.680 1.00 0.00 37 LEU A O 12
ATOM 13464 N N . LYS A 1 38 ? -17.154 7.861 -1.499 1.00 0.00 38 LYS A N 12
ATOM 13465 C CA . LYS A 1 38 ? -17.537 9.261 -1.283 1.00 0.00 38 LYS A CA 12
ATOM 13466 C C . LYS A 1 38 ? -16.854 10.203 -2.278 1.00 0.00 38 LYS A C 12
ATOM 13467 O O . LYS A 1 38 ? -17.550 10.921 -2.990 1.00 0.00 38 LYS A O 12
ATOM 13486 N N . ASN A 1 39 ? -15.517 10.249 -2.306 1.00 0.00 39 ASN A N 12
ATOM 13487 C CA . ASN A 1 39 ? -14.794 11.194 -3.154 1.00 0.00 39 ASN A CA 12
ATOM 13488 C C . ASN A 1 39 ? -13.495 10.589 -3.682 1.00 0.00 39 ASN A C 12
ATOM 13489 O O . ASN A 1 39 ? -12.648 10.182 -2.885 1.00 0.00 39 ASN A O 12
ATOM 13500 N N . THR A 1 40 ? -13.291 10.521 -5.001 1.00 0.00 40 THR A N 12
ATOM 13501 C CA . THR A 1 40 ? -12.141 9.821 -5.580 1.00 0.00 40 THR A CA 12
ATOM 13502 C C . THR A 1 40 ? -10.779 10.436 -5.231 1.00 0.00 40 THR A C 12
ATOM 13503 O O . THR A 1 40 ? -9.762 9.770 -5.450 1.00 0.00 40 THR A O 12
ATOM 13514 N N . SER A 1 41 ? -10.696 11.654 -4.682 1.00 0.00 41 SER A N 12
ATOM 13515 C CA . SER A 1 41 ? -9.417 12.163 -4.187 1.00 0.00 41 SER A CA 12
ATOM 13516 C C . SER A 1 41 ? -8.926 11.368 -2.964 1.00 0.00 41 SER A C 12
ATOM 13517 O O . SER A 1 41 ? -7.715 11.294 -2.761 1.00 0.00 41 SER A O 12
ATOM 13525 N N . LEU A 1 42 ? -9.815 10.683 -2.221 1.00 0.00 42 LEU A N 12
ATOM 13526 C CA . LEU A 1 42 ? -9.409 9.599 -1.326 1.00 0.00 42 LEU A CA 12
ATOM 13527 C C . LEU A 1 42 ? -8.770 8.501 -2.160 1.00 0.00 42 LEU A C 12
ATOM 13528 O O . LEU A 1 42 ? -7.612 8.235 -1.914 1.00 0.00 42 LEU A O 12
ATOM 13544 N N . ILE A 1 43 ? -9.424 7.909 -3.171 1.00 0.00 43 ILE A N 12
ATOM 13545 C CA . ILE A 1 43 ? -8.798 6.826 -3.949 1.00 0.00 43 ILE A CA 12
ATOM 13546 C C . ILE A 1 43 ? -7.403 7.238 -4.428 1.00 0.00 43 ILE A C 12
ATOM 13547 O O . ILE A 1 43 ? -6.484 6.435 -4.330 1.00 0.00 43 ILE A O 12
ATOM 13563 N N . LYS A 1 44 ? -7.213 8.466 -4.925 1.00 0.00 44 LYS A N 12
ATOM 13564 C CA . LYS A 1 44 ? -5.915 8.969 -5.341 1.00 0.00 44 LYS A CA 12
ATOM 13565 C C . LYS A 1 44 ? -4.927 8.872 -4.191 1.00 0.00 44 LYS A C 12
ATOM 13566 O O . LYS A 1 44 ? -3.807 8.401 -4.359 1.00 0.00 44 LYS A O 12
ATOM 13585 N N . LEU A 1 45 ? -5.285 9.369 -3.019 1.00 0.00 45 LEU A N 12
ATOM 13586 C CA . LEU A 1 45 ? -4.492 9.414 -1.848 1.00 0.00 45 LEU A CA 12
ATOM 13587 C C . LEU A 1 45 ? -4.200 7.983 -1.413 1.00 0.00 45 LEU A C 12
ATOM 13588 O O . LEU A 1 45 ? -3.063 7.667 -1.079 1.00 0.00 45 LEU A O 12
ATOM 13604 N N . THR A 1 46 ? -5.164 7.078 -1.545 1.00 0.00 46 THR A N 12
ATOM 13605 C CA . THR A 1 46 ? -4.956 5.693 -1.211 1.00 0.00 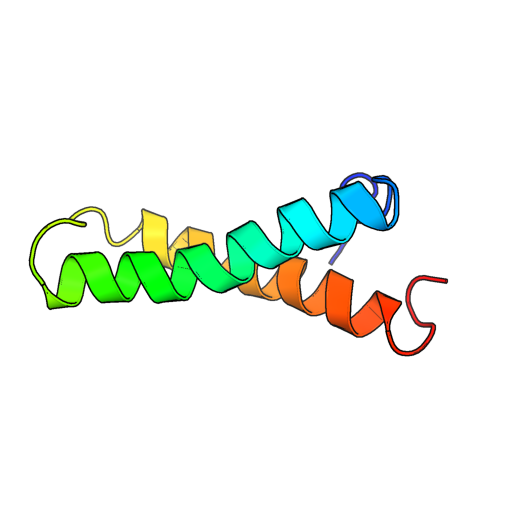46 THR A CA 12
ATOM 13606 C C . THR A 1 46 ? -3.922 5.149 -2.184 1.00 0.00 46 THR A C 12
ATOM 13607 O O . THR A 1 46 ? -2.880 4.674 -1.767 1.00 0.00 46 THR A O 12
ATOM 13618 N N . LYS A 1 47 ? -4.127 5.321 -3.485 1.00 0.00 47 LYS A N 12
ATOM 13619 C CA . LYS A 1 47 ? -3.242 4.925 -4.567 1.00 0.00 47 LYS A CA 12
ATOM 13620 C C . LYS A 1 47 ? -1.810 5.410 -4.374 1.00 0.00 47 LYS A C 12
ATOM 13621 O O . LYS A 1 47 ? -0.905 4.612 -4.611 1.00 0.00 47 LYS A O 12
ATOM 13640 N N . ARG A 1 48 ? -1.582 6.665 -3.966 1.00 0.00 48 ARG A N 12
ATOM 13641 C CA . ARG A 1 48 ? -0.224 7.186 -3.778 1.00 0.00 48 ARG A CA 12
ATOM 13642 C C . ARG A 1 48 ? 0.479 6.308 -2.757 1.00 0.00 48 ARG A C 12
ATOM 13643 O O . ARG A 1 48 ? 1.571 5.797 -3.014 1.00 0.00 48 ARG A O 12
ATOM 13664 N N . ASP A 1 49 ? -0.188 6.071 -1.631 1.00 0.00 49 ASP A N 12
ATOM 13665 C CA . ASP A 1 49 ? 0.333 5.267 -0.553 1.00 0.00 49 ASP A CA 12
ATOM 13666 C C . ASP A 1 49 ? 0.430 3.840 -1.018 1.00 0.00 49 ASP A C 12
ATOM 13667 O O . ASP A 1 49 ? 1.461 3.228 -0.799 1.00 0.00 49 ASP A O 12
ATOM 13676 N N . ILE A 1 50 ? -0.559 3.300 -1.725 1.00 0.00 50 ILE A N 12
ATOM 13677 C CA . ILE A 1 50 ? -0.509 1.910 -2.151 1.00 0.00 50 ILE A CA 12
ATOM 13678 C C . ILE A 1 50 ? 0.734 1.714 -2.960 1.00 0.00 50 ILE A C 12
ATOM 13679 O O . ILE A 1 50 ? 1.514 0.840 -2.638 1.00 0.00 50 ILE A O 12
ATOM 13695 N N . ALA A 1 51 ? 0.945 2.527 -3.980 1.00 0.00 51 ALA A N 12
ATOM 13696 C CA . ALA A 1 51 ? 2.052 2.319 -4.869 1.00 0.00 51 ALA A CA 12
ATOM 13697 C C . ALA A 1 51 ? 3.397 2.577 -4.174 1.00 0.00 51 ALA A C 12
ATOM 13698 O O . ALA A 1 51 ? 4.421 2.161 -4.706 1.00 0.00 51 ALA A O 12
ATOM 13705 N N . ARG A 1 52 ? 3.409 3.212 -2.993 1.00 0.00 52 ARG A N 12
ATOM 13706 C CA . ARG A 1 52 ? 4.572 3.400 -2.129 1.00 0.00 52 ARG A CA 12
ATOM 13707 C C . ARG A 1 52 ? 4.757 2.153 -1.259 1.00 0.00 52 ARG A C 12
ATOM 13708 O O . ARG A 1 52 ? 5.762 1.456 -1.362 1.00 0.00 52 ARG A O 12
ATOM 13729 N N . ILE A 1 53 ? 3.771 1.839 -0.426 1.00 0.00 53 ILE A N 12
ATOM 13730 C CA . ILE A 1 53 ? 3.701 0.683 0.451 1.00 0.00 53 ILE A CA 12
ATOM 13731 C C . ILE A 1 53 ? 3.875 -0.620 -0.318 1.00 0.00 53 ILE A C 12
ATOM 13732 O O . ILE A 1 53 ? 4.791 -1.380 -0.027 1.00 0.00 53 ILE A O 12
ATOM 13748 N N . LYS A 1 54 ? 3.067 -0.902 -1.329 1.00 0.00 54 LYS A N 12
ATOM 13749 C CA . LYS A 1 54 ? 3.196 -2.148 -2.070 1.00 0.00 54 LYS A CA 12
ATOM 13750 C C . LYS A 1 54 ? 4.590 -2.269 -2.694 1.00 0.00 54 LYS A C 12
ATOM 13751 O O . LYS A 1 54 ? 5.123 -3.374 -2.819 1.00 0.00 54 LYS A O 12
ATOM 13770 N N . THR A 1 55 ? 5.203 -1.141 -3.062 1.00 0.00 55 THR A N 12
ATOM 13771 C CA . THR A 1 55 ? 6.569 -1.119 -3.537 1.00 0.00 55 THR A CA 12
ATOM 13772 C C . THR A 1 55 ? 7.537 -1.465 -2.406 1.00 0.00 55 THR A C 12
ATOM 13773 O O . THR A 1 55 ? 8.450 -2.221 -2.687 1.00 0.00 55 THR A O 12
ATOM 13784 N N . ILE A 1 56 ? 7.370 -1.002 -1.159 1.00 0.00 56 ILE A N 12
ATOM 13785 C CA . ILE A 1 56 ? 8.226 -1.421 -0.036 1.00 0.00 56 ILE A CA 12
ATOM 13786 C C . ILE A 1 56 ? 8.308 -2.943 0.004 1.00 0.00 56 ILE A C 12
ATOM 13787 O O . ILE A 1 56 ? 9.413 -3.475 0.067 1.00 0.00 56 ILE A O 12
ATOM 13803 N N . LEU A 1 57 ? 7.165 -3.629 -0.063 1.00 0.00 57 LEU A N 12
ATOM 13804 C CA . LEU A 1 57 ? 7.112 -5.089 -0.111 1.00 0.00 57 LEU A CA 12
ATOM 13805 C C . LEU A 1 57 ? 7.965 -5.590 -1.277 1.00 0.00 57 LEU A C 12
ATOM 13806 O O . LEU A 1 57 ? 8.902 -6.351 -1.081 1.00 0.00 57 LEU A O 12
ATOM 13822 N N . ARG A 1 58 ? 7.703 -5.092 -2.478 1.00 0.00 58 ARG A N 12
ATOM 13823 C CA . ARG A 1 58 ? 8.470 -5.394 -3.693 1.00 0.00 58 ARG A CA 12
ATOM 13824 C C . ARG A 1 58 ? 9.975 -5.266 -3.449 1.00 0.00 58 ARG A C 12
ATOM 13825 O O . ARG A 1 58 ? 10.750 -6.129 -3.836 1.00 0.00 58 ARG A O 12
ATOM 13846 N N . GLU A 1 59 ? 10.402 -4.178 -2.824 1.00 0.00 59 GLU A N 12
ATOM 13847 C CA . GLU A 1 59 ? 11.805 -3.871 -2.540 1.00 0.00 59 GLU A CA 12
ATOM 13848 C C . GLU A 1 59 ? 12.426 -4.834 -1.522 1.00 0.00 59 GLU A C 12
ATOM 13849 O O . GLU A 1 59 ? 13.640 -4.814 -1.337 1.00 0.00 59 GLU A O 12
ATOM 13861 N N . ARG A 1 60 ? 11.604 -5.623 -0.828 1.00 0.00 60 ARG A N 12
ATOM 13862 C CA . ARG A 1 60 ? 12.036 -6.726 0.030 1.00 0.00 60 ARG A CA 12
ATOM 13863 C C . ARG A 1 60 ? 11.985 -8.073 -0.693 1.00 0.00 60 ARG A C 12
ATOM 13864 O O . ARG A 1 60 ? 12.654 -9.005 -0.245 1.00 0.00 60 ARG A O 12
ATOM 13885 N N . GLU A 1 61 ? 11.219 -8.188 -1.784 1.00 0.00 61 GLU A N 12
ATOM 13886 C CA . GLU A 1 61 ? 11.130 -9.400 -2.582 1.00 0.00 61 GLU A CA 12
ATOM 13887 C C . GLU A 1 61 ? 12.513 -9.647 -3.181 1.00 0.00 61 GLU A C 12
ATOM 13888 O O . GLU A 1 61 ? 13.175 -10.614 -2.800 1.00 0.00 61 GLU A O 12
ATOM 13900 N N . LEU A 1 62 ? 12.979 -8.782 -4.091 1.00 0.00 62 LEU A N 12
ATOM 13901 C CA . LEU A 1 62 ? 14.345 -8.807 -4.567 1.00 0.00 62 LEU A CA 12
ATOM 13902 C C . LEU A 1 62 ? 15.203 -8.095 -3.516 1.00 0.00 62 LEU A C 12
ATOM 13903 O O . LEU A 1 62 ? 14.681 -7.388 -2.655 1.00 0.00 62 LEU A O 12
ATOM 13919 N N . GLY A 1 63 ? 16.523 -8.183 -3.629 1.00 0.00 63 GLY A N 12
ATOM 13920 C CA . GLY A 1 63 ? 17.465 -7.675 -2.642 1.00 0.00 63 GLY A CA 12
ATOM 13921 C C . GLY A 1 63 ? 17.620 -6.157 -2.652 1.00 0.00 63 GLY A C 12
ATOM 13922 O O . GLY A 1 63 ? 18.669 -5.665 -2.242 1.00 0.00 63 GLY A O 12
ATOM 13926 N N . ILE A 1 64 ? 16.642 -5.392 -3.137 1.00 0.00 64 ILE A N 12
ATOM 13927 C CA . ILE A 1 64 ? 16.691 -3.947 -3.259 1.00 0.00 64 ILE A CA 12
ATOM 13928 C C . ILE A 1 64 ? 16.814 -3.294 -1.878 1.00 0.00 64 ILE A C 12
ATOM 13929 O O . ILE A 1 64 ? 17.320 -2.177 -1.748 1.00 0.00 64 ILE A O 12
ATOM 13945 N N . ARG A 1 65 ? 16.374 -3.982 -0.829 1.00 0.00 65 ARG A N 12
ATOM 13946 C CA . ARG A 1 65 ? 16.511 -3.569 0.568 1.00 0.00 65 ARG A CA 12
ATOM 13947 C C . ARG A 1 65 ? 16.988 -4.709 1.468 1.00 0.00 65 ARG A C 12
ATOM 13948 O O . ARG A 1 65 ? 16.963 -4.548 2.691 1.00 0.00 65 ARG A O 12
ATOM 13969 N N . ARG A 1 66 ? 17.492 -5.792 0.876 1.00 0.00 66 ARG A N 12
ATOM 13970 C CA . ARG A 1 66 ? 17.806 -7.071 1.494 1.00 0.00 66 ARG A CA 12
ATOM 13971 C C . ARG A 1 66 ? 16.659 -7.648 2.317 1.00 0.00 66 ARG A C 12
ATOM 13972 O O . ARG A 1 66 ? 16.911 -8.639 3.038 1.00 0.00 66 ARG A O 12
ATOM 13993 N N . MET A 1 1 ? 12.432 12.044 1.082 1.00 0.00 1 MET A N 13
ATOM 13994 C CA . MET A 1 1 ? 11.541 11.104 1.791 1.00 0.00 1 MET A CA 13
ATOM 13995 C C . MET A 1 1 ? 12.230 9.756 1.953 1.00 0.00 1 MET A C 13
ATOM 13996 O O . MET A 1 1 ? 13.197 9.473 1.242 1.00 0.00 1 MET A O 13
ATOM 14010 N N . LYS A 1 2 ? 11.733 8.886 2.844 1.00 0.00 2 LYS A N 13
ATOM 14011 C CA . LYS A 1 2 ? 12.192 7.498 2.919 1.00 0.00 2 LYS A CA 13
ATOM 14012 C C . LYS A 1 2 ? 11.062 6.607 3.436 1.00 0.00 2 LYS A C 13
ATOM 14013 O O . LYS A 1 2 ? 10.048 7.091 3.937 1.00 0.00 2 LYS A O 13
ATOM 14032 N N . ALA A 1 3 ? 11.312 5.301 3.380 1.00 0.00 3 ALA A N 13
ATOM 14033 C CA . ALA A 1 3 ? 10.596 4.188 3.959 1.00 0.00 3 ALA A CA 13
ATOM 14034 C C . ALA A 1 3 ? 10.963 3.986 5.421 1.00 0.00 3 ALA A C 13
ATOM 14035 O O . ALA A 1 3 ? 10.643 2.929 5.940 1.00 0.00 3 ALA A O 13
ATOM 14042 N N . SER A 1 4 ? 11.793 4.835 6.038 1.00 0.00 4 SER A N 13
ATOM 14043 C CA . SER A 1 4 ? 12.294 4.641 7.401 1.00 0.00 4 SER A CA 13
ATOM 14044 C C . SER A 1 4 ? 11.184 4.246 8.395 1.00 0.00 4 SER A C 13
ATOM 14045 O O . SER A 1 4 ? 11.459 3.563 9.378 1.00 0.00 4 SER A O 13
ATOM 14053 N N . GLU A 1 5 ? 9.942 4.624 8.086 1.00 0.00 5 GLU A N 13
ATOM 14054 C CA . GLU A 1 5 ? 8.695 4.235 8.753 1.00 0.00 5 GLU A CA 13
ATOM 14055 C C . GLU A 1 5 ? 8.151 2.858 8.313 1.00 0.00 5 GLU A C 13
ATOM 14056 O O . GLU A 1 5 ? 7.733 2.044 9.124 1.00 0.00 5 GLU A O 13
ATOM 14068 N N . LEU A 1 6 ? 8.139 2.584 7.012 1.00 0.00 6 LEU A N 13
ATOM 14069 C CA . LEU A 1 6 ? 7.514 1.429 6.381 1.00 0.00 6 LEU A CA 13
ATOM 14070 C C . LEU A 1 6 ? 8.393 0.210 6.482 1.00 0.00 6 LEU A C 13
ATOM 14071 O O . LEU A 1 6 ? 7.875 -0.873 6.674 1.00 0.00 6 LEU A O 13
ATOM 14087 N N . ARG A 1 7 ? 9.716 0.340 6.370 1.00 0.00 7 ARG A N 13
ATOM 14088 C CA . ARG A 1 7 ? 10.617 -0.790 6.574 1.00 0.00 7 ARG A CA 13
ATOM 14089 C C . ARG A 1 7 ? 10.584 -1.257 8.032 1.00 0.00 7 ARG A C 13
ATOM 14090 O O . ARG A 1 7 ? 11.165 -2.278 8.386 1.00 0.00 7 ARG A O 13
ATOM 14111 N N . ASN A 1 8 ? 9.972 -0.452 8.894 1.00 0.00 8 ASN A N 13
ATOM 14112 C CA . ASN A 1 8 ? 10.116 -0.491 10.333 1.00 0.00 8 ASN A CA 13
ATOM 14113 C C . ASN A 1 8 ? 9.120 -1.428 11.014 1.00 0.00 8 ASN A C 13
ATOM 14114 O O . ASN A 1 8 ? 9.110 -1.467 12.246 1.00 0.00 8 ASN A O 13
ATOM 14125 N N . TYR A 1 9 ? 8.241 -2.120 10.274 1.00 0.00 9 TYR A N 13
ATOM 14126 C CA . TYR A 1 9 ? 7.283 -3.049 10.836 1.00 0.00 9 TYR A CA 13
ATOM 14127 C C . TYR A 1 9 ? 7.974 -4.390 11.226 1.00 0.00 9 TYR A C 13
ATOM 14128 O O . TYR A 1 9 ? 9.198 -4.488 11.073 1.00 0.00 9 TYR A O 13
ATOM 14146 N N . THR A 1 10 ? 7.290 -5.402 11.776 1.00 0.00 10 THR A N 13
ATOM 14147 C CA . THR A 1 10 ? 7.816 -6.781 11.865 1.00 0.00 10 THR A CA 13
ATOM 14148 C C . THR A 1 10 ? 7.464 -7.489 10.556 1.00 0.00 10 THR A C 13
ATOM 14149 O O . THR A 1 10 ? 6.406 -7.181 10.035 1.00 0.00 10 THR A O 13
ATOM 14160 N N . ASP A 1 11 ? 8.246 -8.424 10.002 1.00 0.00 11 ASP A N 13
ATOM 14161 C CA . ASP A 1 11 ? 7.957 -9.096 8.718 1.00 0.00 11 ASP A CA 13
ATOM 14162 C C . ASP A 1 11 ? 6.506 -9.596 8.649 1.00 0.00 11 ASP A C 13
ATOM 14163 O O . ASP A 1 11 ? 5.906 -9.583 7.577 1.00 0.00 11 ASP A O 13
ATOM 14172 N N . GLU A 1 12 ? 5.928 -9.973 9.793 1.00 0.00 12 GLU A N 13
ATOM 14173 C CA . GLU A 1 12 ? 4.528 -10.330 9.938 1.00 0.00 12 GLU A CA 13
ATOM 14174 C C . GLU A 1 12 ? 3.570 -9.143 9.762 1.00 0.00 12 GLU A C 13
ATOM 14175 O O . GLU A 1 12 ? 2.586 -9.278 9.045 1.00 0.00 12 GLU A O 13
ATOM 14187 N N . GLU A 1 13 ? 3.819 -8.001 10.411 1.00 0.00 13 GLU A N 13
ATOM 14188 C CA . GLU A 1 13 ? 3.094 -6.755 10.156 1.00 0.00 13 GLU A CA 13
ATOM 14189 C C . GLU A 1 13 ? 3.305 -6.302 8.726 1.00 0.00 13 GLU A C 13
ATOM 14190 O O . GLU A 1 13 ? 2.353 -5.896 8.080 1.00 0.00 13 GLU A O 13
ATOM 14202 N N . LEU A 1 14 ? 4.536 -6.375 8.214 1.00 0.00 14 LEU A N 13
ATOM 14203 C CA . LEU A 1 14 ? 4.901 -5.850 6.913 1.00 0.00 14 LEU A CA 13
ATOM 14204 C C . LEU A 1 14 ? 3.959 -6.458 5.897 1.00 0.00 14 LEU A C 13
ATOM 14205 O O . LEU A 1 14 ? 3.245 -5.730 5.223 1.00 0.00 14 LEU A O 13
ATOM 14221 N N . LYS A 1 15 ? 3.880 -7.782 5.788 1.00 0.00 15 LYS A N 13
ATOM 14222 C CA . LYS A 1 15 ? 2.921 -8.367 4.873 1.00 0.00 15 LYS A CA 13
ATOM 14223 C C . LYS A 1 15 ? 1.524 -7.900 5.209 1.00 0.00 15 LYS A C 13
ATOM 14224 O O . LYS A 1 15 ? 0.850 -7.465 4.301 1.00 0.00 15 LYS A O 13
ATOM 14243 N N . ASN A 1 16 ? 1.082 -7.900 6.454 1.00 0.00 16 ASN A N 13
ATOM 14244 C CA . ASN A 1 16 ? -0.296 -7.579 6.805 1.00 0.00 16 ASN A CA 13
ATOM 14245 C C . ASN A 1 16 ? -0.658 -6.125 6.498 1.00 0.00 16 ASN A C 13
ATOM 14246 O O . ASN A 1 16 ? -1.831 -5.784 6.448 1.00 0.00 16 ASN A O 13
ATOM 14257 N N . LEU A 1 17 ? 0.346 -5.289 6.265 1.00 0.00 17 LEU A N 13
ATOM 14258 C CA . LEU A 1 17 ? 0.294 -3.851 6.034 1.00 0.00 17 LEU A CA 13
ATOM 14259 C C . LEU A 1 17 ? 0.277 -3.651 4.532 1.00 0.00 17 LEU A C 13
ATOM 14260 O O . LEU A 1 17 ? -0.600 -3.008 3.959 1.00 0.00 17 LEU A O 13
ATOM 14276 N N . LEU A 1 18 ? 1.302 -4.182 3.873 1.00 0.00 18 LEU A N 13
ATOM 14277 C CA . LEU A 1 18 ? 1.461 -3.993 2.440 1.00 0.00 18 LEU A CA 13
ATOM 14278 C C . LEU A 1 18 ? 0.339 -4.742 1.723 1.00 0.00 18 LEU A C 13
ATOM 14279 O O . LEU A 1 18 ? -0.205 -4.220 0.746 1.00 0.00 18 LEU A O 13
ATOM 14295 N N . GLU A 1 19 ? -0.038 -5.924 2.220 1.00 0.00 19 GLU A N 13
ATOM 14296 C CA . GLU A 1 19 ? -1.193 -6.674 1.731 1.00 0.00 19 GLU A CA 13
ATOM 14297 C C . GLU A 1 19 ? -2.491 -5.895 1.947 1.00 0.00 19 GLU A C 13
ATOM 14298 O O . GLU A 1 19 ? -3.352 -5.949 1.064 1.00 0.00 19 GLU A O 13
ATOM 14310 N N . GLU A 1 20 ? -2.616 -5.178 3.074 1.00 0.00 20 GLU A N 13
ATOM 14311 C CA . GLU A 1 20 ? -3.807 -4.417 3.447 1.00 0.00 20 GLU A CA 13
ATOM 14312 C C . GLU A 1 20 ? -3.988 -3.262 2.489 1.00 0.00 20 GLU A C 13
ATOM 14313 O O . GLU A 1 20 ? -5.057 -3.061 1.919 1.00 0.00 20 GLU A O 13
ATOM 14325 N N . LYS A 1 21 ? -2.931 -2.496 2.281 1.00 0.00 21 LYS A N 13
ATOM 14326 C CA . LYS A 1 21 ? -2.980 -1.359 1.399 1.00 0.00 21 LYS A CA 13
ATOM 14327 C C . LYS A 1 21 ? -3.258 -1.903 -0.005 1.00 0.00 21 LYS A C 13
ATOM 14328 O O . LYS A 1 21 ? -4.242 -1.495 -0.625 1.00 0.00 21 LYS A O 13
ATOM 14347 N N . LYS A 1 22 ? -2.464 -2.855 -0.520 1.00 0.00 22 LYS A N 13
ATOM 14348 C CA . LYS A 1 22 ? -2.723 -3.499 -1.813 1.00 0.00 22 LYS A CA 13
ATOM 14349 C C . LYS A 1 22 ? -4.195 -3.920 -1.974 1.00 0.00 22 LYS A C 13
ATOM 14350 O O . LYS A 1 22 ? -4.774 -3.571 -3.003 1.00 0.00 22 LYS A O 13
ATOM 14369 N N . ARG A 1 23 ? -4.797 -4.659 -1.026 1.00 0.00 23 ARG A N 13
ATOM 14370 C CA . ARG A 1 23 ? -6.207 -5.061 -1.141 1.00 0.00 23 ARG A CA 13
ATOM 14371 C C . ARG A 1 23 ? -7.098 -3.835 -1.113 1.00 0.00 23 ARG A C 13
ATOM 14372 O O . ARG A 1 23 ? -7.899 -3.688 -2.023 1.00 0.00 23 ARG A O 13
ATOM 14393 N N . GLN A 1 24 ? -6.954 -2.959 -0.117 1.00 0.00 24 GLN A N 13
ATOM 14394 C CA . GLN A 1 24 ? -7.794 -1.799 0.074 1.00 0.00 24 GLN A CA 13
ATOM 14395 C C . GLN A 1 24 ? -7.942 -1.053 -1.237 1.00 0.00 24 GLN A C 13
ATOM 14396 O O . GLN A 1 24 ? -9.064 -0.811 -1.638 1.00 0.00 24 GLN A O 13
ATOM 14410 N N . LEU A 1 25 ? -6.861 -0.733 -1.953 1.00 0.00 25 LEU A N 13
ATOM 14411 C CA . LEU A 1 25 ? -6.995 -0.045 -3.239 1.00 0.00 25 LEU A CA 13
ATOM 14412 C C . LEU A 1 25 ? -7.996 -0.749 -4.166 1.00 0.00 25 LEU A C 13
ATOM 14413 O O . LEU A 1 25 ? -8.876 -0.088 -4.727 1.00 0.00 25 LEU A O 13
ATOM 14429 N N . MET A 1 26 ? -7.839 -2.063 -4.347 1.00 0.00 26 MET A N 13
ATOM 14430 C CA . MET A 1 26 ? -8.734 -2.861 -5.185 1.00 0.00 26 MET A CA 13
ATOM 14431 C C . MET A 1 26 ? -10.184 -2.874 -4.674 1.00 0.00 26 MET A C 13
ATOM 14432 O O . MET A 1 26 ? -11.122 -2.990 -5.465 1.00 0.00 26 MET A O 13
ATOM 14446 N N . GLU A 1 27 ? -10.394 -2.712 -3.375 1.00 0.00 27 GLU A N 13
ATOM 14447 C CA . GLU A 1 27 ? -11.711 -2.828 -2.738 1.00 0.00 27 GLU A CA 13
ATOM 14448 C C . GLU A 1 27 ? -12.382 -1.468 -2.616 1.00 0.00 27 GLU A C 13
ATOM 14449 O O . GLU A 1 27 ? -13.597 -1.338 -2.543 1.00 0.00 27 GLU A O 13
ATOM 14461 N N . LEU A 1 28 ? -11.595 -0.410 -2.571 1.00 0.00 28 LEU A N 13
ATOM 14462 C CA . LEU A 1 28 ? -12.028 0.958 -2.688 1.00 0.00 28 LEU A CA 13
ATOM 14463 C C . LEU A 1 28 ? -12.484 1.219 -4.125 1.00 0.00 28 LEU A C 13
ATOM 14464 O O . LEU A 1 28 ? -13.558 1.776 -4.339 1.00 0.00 28 LEU A O 13
ATOM 14480 N N . ARG A 1 29 ? -11.737 0.779 -5.142 1.00 0.00 29 ARG A N 13
ATOM 14481 C CA . ARG A 1 29 ? -12.195 0.936 -6.534 1.00 0.00 29 ARG A CA 13
ATOM 14482 C C . ARG A 1 29 ? -13.508 0.183 -6.779 1.00 0.00 29 ARG A C 13
ATOM 14483 O O . ARG A 1 29 ? -14.282 0.614 -7.627 1.00 0.00 29 ARG A O 13
ATOM 14504 N N . PHE A 1 30 ? -13.790 -0.876 -6.018 1.00 0.00 30 PHE A N 13
ATOM 14505 C CA . PHE A 1 30 ? -15.088 -1.536 -5.990 1.00 0.00 30 PHE A CA 13
ATOM 14506 C C . PHE A 1 30 ? -16.170 -0.569 -5.485 1.00 0.00 30 PHE A C 13
ATOM 14507 O O . PHE A 1 30 ? -17.213 -0.482 -6.124 1.00 0.00 30 PHE A O 13
ATOM 14524 N N . GLN A 1 31 ? -15.955 0.187 -4.395 1.00 0.00 31 GLN A N 13
ATOM 14525 C CA . GLN A 1 31 ? -16.942 1.105 -3.855 1.00 0.00 31 GLN A CA 13
ATOM 14526 C C . GLN A 1 31 ? -17.152 2.213 -4.863 1.00 0.00 31 GLN A C 13
ATOM 14527 O O . GLN A 1 31 ? -18.271 2.648 -5.075 1.00 0.00 31 GLN A O 13
ATOM 14541 N N . LEU A 1 32 ? -16.076 2.683 -5.483 1.00 0.00 32 LEU A N 13
ATOM 14542 C CA . LEU A 1 32 ? -16.109 3.724 -6.491 1.00 0.00 32 LEU A CA 13
ATOM 14543 C C . LEU A 1 32 ? -16.995 3.307 -7.651 1.00 0.00 32 LEU A C 13
ATOM 14544 O O . LEU A 1 32 ? -17.892 4.049 -8.038 1.00 0.00 32 LEU A O 13
ATOM 14560 N N . ALA A 1 33 ? -16.710 2.141 -8.214 1.00 0.00 33 ALA A N 13
ATOM 14561 C CA . ALA A 1 33 ? -17.406 1.612 -9.367 1.00 0.00 33 ALA A CA 13
ATOM 14562 C C . ALA A 1 33 ? -18.863 1.258 -9.054 1.00 0.00 33 ALA A C 13
ATOM 14563 O O . ALA A 1 33 ? -19.708 1.344 -9.952 1.00 0.00 33 ALA A O 13
ATOM 14570 N N . MET A 1 34 ? -19.177 0.878 -7.811 1.00 0.00 34 MET A N 13
ATOM 14571 C CA . MET A 1 34 ? -20.537 0.776 -7.334 1.00 0.00 34 MET A CA 13
ATOM 14572 C C . MET A 1 34 ? -21.187 2.157 -7.243 1.00 0.00 34 MET A C 13
ATOM 14573 O O . MET A 1 34 ? -22.352 2.312 -7.607 1.00 0.00 34 MET A O 13
ATOM 14587 N N . GLY A 1 35 ? -20.443 3.151 -6.762 1.00 0.00 35 GLY A N 13
ATOM 14588 C CA . GLY A 1 35 ? -20.831 4.548 -6.698 1.00 0.00 35 GLY A CA 13
ATOM 14589 C C . GLY A 1 35 ? -20.894 5.069 -5.268 1.00 0.00 35 GLY A C 13
ATOM 14590 O O . GLY A 1 35 ? -21.864 5.744 -4.923 1.00 0.00 35 GLY A O 13
ATOM 14594 N N . GLN A 1 36 ? -19.905 4.746 -4.418 1.00 0.00 36 GLN A N 13
ATOM 14595 C CA . GLN A 1 36 ? -19.892 5.192 -3.019 1.00 0.00 36 GLN A CA 13
ATOM 14596 C C . GLN A 1 36 ? -18.607 5.952 -2.690 1.00 0.00 36 GLN A C 13
ATOM 14597 O O . GLN A 1 36 ? -18.588 6.771 -1.771 1.00 0.00 36 GLN A O 13
ATOM 14611 N N . LEU A 1 37 ? -17.511 5.690 -3.401 1.00 0.00 37 LEU A N 13
ATOM 14612 C CA . LEU A 1 37 ? -16.259 6.392 -3.212 1.00 0.00 37 LEU A CA 13
ATOM 14613 C C . LEU A 1 37 ? -16.317 7.814 -3.781 1.00 0.00 37 LEU A C 13
ATOM 14614 O O . LEU A 1 37 ? -16.015 8.032 -4.956 1.00 0.00 37 LEU A O 13
ATOM 14630 N N . LYS A 1 38 ? -16.639 8.780 -2.921 1.00 0.00 38 LYS A N 13
ATOM 14631 C CA . LYS A 1 38 ? -16.617 10.215 -3.192 1.00 0.00 38 LYS A CA 13
ATOM 14632 C C . LYS A 1 38 ? -15.418 10.610 -4.058 1.00 0.00 38 LYS A C 13
ATOM 14633 O O . LYS A 1 38 ? -14.294 10.613 -3.565 1.00 0.00 38 LYS A O 13
ATOM 14652 N N . ASN A 1 39 ? -15.655 10.910 -5.341 1.00 0.00 39 ASN A N 13
ATOM 14653 C CA . ASN A 1 39 ? -14.731 11.458 -6.342 1.00 0.00 39 ASN A CA 13
ATOM 14654 C C . ASN A 1 39 ? -13.314 10.867 -6.303 1.00 0.00 39 ASN A C 13
ATOM 14655 O O . ASN A 1 39 ? -12.343 11.583 -6.541 1.00 0.00 39 ASN A O 13
ATOM 14666 N N . THR A 1 40 ? -13.171 9.583 -5.962 1.00 0.00 40 THR A N 13
ATOM 14667 C CA . THR A 1 40 ? -11.891 8.926 -5.691 1.00 0.00 40 THR A CA 13
ATOM 14668 C C . THR A 1 40 ? -10.956 9.705 -4.746 1.00 0.00 40 THR A C 13
ATOM 14669 O O . THR A 1 40 ? -9.757 9.429 -4.712 1.00 0.00 40 THR A O 13
ATOM 14680 N N . SER A 1 41 ? -11.466 10.626 -3.930 1.00 0.00 41 SER A N 13
ATOM 14681 C CA . SER A 1 41 ? -10.678 11.446 -3.028 1.00 0.00 41 SER A CA 13
ATOM 14682 C C . SER A 1 41 ? -9.854 10.594 -2.072 1.00 0.00 41 SER A C 13
ATOM 14683 O O . SER A 1 41 ? -8.673 10.897 -1.870 1.00 0.00 41 SER A O 13
ATOM 14691 N N . LEU A 1 42 ? -10.445 9.520 -1.535 1.00 0.00 42 LEU A N 13
ATOM 14692 C CA . LEU A 1 42 ? -9.699 8.569 -0.733 1.00 0.00 42 LEU A CA 13
ATOM 14693 C C . LEU A 1 42 ? -8.826 7.705 -1.633 1.00 0.00 42 LEU A C 13
ATOM 14694 O O . LEU A 1 42 ? -7.637 7.610 -1.368 1.00 0.00 42 LEU A O 13
ATOM 14710 N N . ILE A 1 43 ? -9.366 7.146 -2.730 1.00 0.00 43 ILE A N 13
ATOM 14711 C CA . ILE A 1 43 ? -8.611 6.306 -3.669 1.00 0.00 43 ILE A CA 13
ATOM 14712 C C . ILE A 1 43 ? -7.273 6.958 -4.015 1.00 0.00 43 ILE A C 13
ATOM 14713 O O . ILE A 1 43 ? -6.264 6.269 -3.981 1.00 0.00 43 ILE A O 13
ATOM 14729 N N . LYS A 1 44 ? -7.226 8.259 -4.305 1.00 0.00 44 LYS A N 13
ATOM 14730 C CA . LYS A 1 44 ? -6.000 8.987 -4.575 1.00 0.00 44 LYS A CA 13
ATOM 14731 C C . LYS A 1 44 ? -5.008 8.841 -3.427 1.00 0.00 44 LYS A C 13
ATOM 14732 O O . LYS A 1 44 ? -3.849 8.461 -3.630 1.00 0.00 44 LYS A O 13
ATOM 14751 N N . LEU A 1 45 ? -5.449 9.169 -2.218 1.00 0.00 45 LEU A N 13
ATOM 14752 C CA . LEU A 1 45 ? -4.636 9.188 -1.029 1.00 0.00 45 LEU A CA 13
ATOM 14753 C C . LEU A 1 45 ? -4.261 7.773 -0.587 1.00 0.00 45 LEU A C 13
ATOM 14754 O O . LEU A 1 45 ? -3.394 7.608 0.273 1.00 0.00 45 LEU A O 13
ATOM 14770 N N . THR A 1 46 ? -4.914 6.761 -1.146 1.00 0.00 46 THR A N 13
ATOM 14771 C CA . THR A 1 46 ? -4.636 5.376 -0.886 1.00 0.00 46 THR A CA 13
ATOM 14772 C C . THR A 1 46 ? -3.658 4.904 -1.952 1.00 0.00 46 THR A C 13
ATOM 14773 O O . THR A 1 46 ? -2.581 4.449 -1.607 1.00 0.00 46 THR A O 13
ATOM 14784 N N . LYS A 1 47 ? -3.931 5.087 -3.245 1.00 0.00 47 LYS A N 13
ATOM 14785 C CA . LYS A 1 47 ? -3.069 4.720 -4.372 1.00 0.00 47 LYS A CA 13
ATOM 14786 C C . LYS A 1 47 ? -1.648 5.218 -4.196 1.00 0.00 47 LYS A C 13
ATOM 14787 O O . LYS A 1 47 ? -0.725 4.449 -4.468 1.00 0.00 47 LYS A O 13
ATOM 14806 N N . ARG A 1 48 ? -1.468 6.450 -3.706 1.00 0.00 48 ARG A N 13
ATOM 14807 C CA . ARG A 1 48 ? -0.137 6.970 -3.396 1.00 0.00 48 ARG A CA 13
ATOM 14808 C C . ARG A 1 48 ? 0.627 6.001 -2.506 1.00 0.00 48 ARG A C 13
ATOM 14809 O O . ARG A 1 48 ? 1.666 5.481 -2.915 1.00 0.00 48 ARG A O 13
ATOM 14830 N N . ASP A 1 49 ? 0.045 5.688 -1.355 1.00 0.00 49 ASP A N 13
ATOM 14831 C CA . ASP A 1 49 ? 0.569 4.790 -0.349 1.00 0.00 49 ASP A CA 13
ATOM 14832 C C . ASP A 1 49 ? 0.562 3.359 -0.831 1.00 0.00 49 ASP A C 13
ATOM 14833 O O . ASP A 1 49 ? 1.432 2.613 -0.407 1.00 0.00 49 ASP A O 13
ATOM 14842 N N . ILE A 1 50 ? -0.347 2.944 -1.716 1.00 0.00 50 ILE A N 13
ATOM 14843 C CA . ILE A 1 50 ? -0.314 1.560 -2.157 1.00 0.00 50 ILE A CA 13
ATOM 14844 C C . ILE A 1 50 ? 0.916 1.429 -3.005 1.00 0.00 50 ILE A C 13
ATOM 14845 O O . ILE A 1 50 ? 1.736 0.583 -2.722 1.00 0.00 50 ILE A O 13
ATOM 14861 N N . ALA A 1 51 ? 1.106 2.258 -4.020 1.00 0.00 51 ALA A N 13
ATOM 14862 C CA . ALA A 1 51 ? 2.213 2.062 -4.940 1.00 0.00 51 ALA A CA 13
ATOM 14863 C C . ALA A 1 51 ? 3.581 2.308 -4.275 1.00 0.00 51 ALA A C 13
ATOM 14864 O O . ALA A 1 51 ? 4.624 2.032 -4.863 1.00 0.00 51 ALA A O 13
ATOM 14871 N N . ARG A 1 52 ? 3.555 2.848 -3.060 1.00 0.00 52 ARG A N 13
ATOM 14872 C CA . ARG A 1 52 ? 4.624 3.095 -2.104 1.00 0.00 52 ARG A CA 13
ATOM 14873 C C . ARG A 1 52 ? 4.859 1.833 -1.266 1.00 0.00 52 ARG A C 13
ATOM 14874 O O . ARG A 1 52 ? 5.930 1.235 -1.344 1.00 0.00 52 ARG A O 13
ATOM 14895 N N . ILE A 1 53 ? 3.878 1.397 -0.492 1.00 0.00 53 ILE A N 13
ATOM 14896 C CA . ILE A 1 53 ? 3.888 0.250 0.402 1.00 0.00 53 ILE A CA 13
ATOM 14897 C C . ILE A 1 53 ? 3.988 -1.032 -0.402 1.00 0.00 53 ILE A C 13
ATOM 14898 O O . ILE A 1 53 ? 4.885 -1.825 -0.174 1.00 0.00 53 ILE A O 13
ATOM 14914 N N . LYS A 1 54 ? 3.151 -1.246 -1.404 1.00 0.00 54 LYS A N 13
ATOM 14915 C CA . LYS A 1 54 ? 3.225 -2.449 -2.213 1.00 0.00 54 LYS A CA 13
ATOM 14916 C C . LYS A 1 54 ? 4.600 -2.528 -2.899 1.00 0.00 54 LYS A C 13
ATOM 14917 O O . LYS A 1 54 ? 5.111 -3.624 -3.095 1.00 0.00 54 LYS A O 13
ATOM 14936 N N . THR A 1 55 ? 5.242 -1.396 -3.213 1.00 0.00 55 THR A N 13
ATOM 14937 C CA . THR A 1 55 ? 6.607 -1.391 -3.715 1.00 0.00 55 THR A CA 13
ATOM 14938 C C . THR A 1 55 ? 7.596 -1.839 -2.638 1.00 0.00 55 THR A C 13
ATOM 14939 O O . THR A 1 55 ? 8.536 -2.521 -3.006 1.00 0.00 55 THR A O 13
ATOM 14950 N N . ILE A 1 56 ? 7.405 -1.568 -1.340 1.00 0.00 56 ILE A N 13
ATOM 14951 C CA . ILE A 1 56 ? 8.313 -2.095 -0.311 1.00 0.00 56 ILE A CA 13
ATOM 14952 C C . ILE A 1 56 ? 8.354 -3.627 -0.338 1.00 0.00 56 ILE A C 13
ATOM 14953 O O . ILE A 1 56 ? 9.441 -4.181 -0.180 1.00 0.00 56 ILE A O 13
ATOM 14969 N N . LEU A 1 57 ? 7.215 -4.287 -0.601 1.00 0.00 57 LEU A N 13
ATOM 14970 C CA . LEU A 1 57 ? 7.194 -5.722 -0.894 1.00 0.00 57 LEU A CA 13
ATOM 14971 C C . LEU A 1 57 ? 8.142 -5.995 -2.062 1.00 0.00 57 LEU A C 13
ATOM 14972 O O . LEU A 1 57 ? 9.113 -6.732 -1.925 1.00 0.00 57 LEU A O 13
ATOM 14988 N N . ARG A 1 58 ? 7.890 -5.371 -3.214 1.00 0.00 58 ARG A N 13
ATOM 14989 C CA . ARG A 1 58 ? 8.653 -5.591 -4.441 1.00 0.00 58 ARG A CA 13
ATOM 14990 C C . ARG A 1 58 ? 10.157 -5.393 -4.233 1.00 0.00 58 ARG A C 13
ATOM 14991 O O . ARG A 1 58 ? 10.937 -6.261 -4.605 1.00 0.00 58 ARG A O 13
ATOM 15012 N N . GLU A 1 59 ? 10.559 -4.296 -3.598 1.00 0.00 59 GLU A N 13
ATOM 15013 C CA . GLU A 1 59 ? 11.929 -3.941 -3.210 1.00 0.00 59 GLU A CA 13
ATOM 15014 C C . GLU A 1 59 ? 12.557 -5.018 -2.320 1.00 0.00 59 GLU A C 13
ATOM 15015 O O . GLU A 1 59 ? 13.763 -5.005 -2.110 1.00 0.00 59 GLU A O 13
ATOM 15027 N N . ARG A 1 60 ? 11.793 -5.948 -1.758 1.00 0.00 60 ARG A N 13
ATOM 15028 C CA . ARG A 1 60 ? 12.325 -7.084 -1.004 1.00 0.00 60 ARG A CA 13
ATOM 15029 C C . ARG A 1 60 ? 12.264 -8.390 -1.780 1.00 0.00 60 ARG A C 13
ATOM 15030 O O . ARG A 1 60 ? 13.042 -9.281 -1.459 1.00 0.00 60 ARG A O 13
ATOM 15051 N N . GLU A 1 61 ? 11.471 -8.468 -2.849 1.00 0.00 61 GLU A N 13
ATOM 15052 C CA . GLU A 1 61 ? 11.495 -9.598 -3.775 1.00 0.00 61 GLU A CA 13
ATOM 15053 C C . GLU A 1 61 ? 12.883 -9.672 -4.441 1.00 0.00 61 GLU A C 13
ATOM 15054 O O . GLU A 1 61 ? 13.509 -10.737 -4.441 1.00 0.00 61 GLU A O 13
ATOM 15066 N N . LEU A 1 62 ? 13.433 -8.548 -4.936 1.00 0.00 62 LEU A N 13
ATOM 15067 C CA . LEU A 1 62 ? 14.786 -8.525 -5.490 1.00 0.00 62 LEU A CA 13
ATOM 15068 C C . LEU A 1 62 ? 15.860 -8.299 -4.416 1.00 0.00 62 LEU A C 13
ATOM 15069 O O . LEU A 1 62 ? 17.037 -8.569 -4.652 1.00 0.00 62 LEU A O 13
ATOM 15085 N N . GLY A 1 63 ? 15.510 -7.739 -3.257 1.00 0.00 63 GLY A N 13
ATOM 15086 C CA . GLY A 1 63 ? 16.488 -7.267 -2.280 1.00 0.00 63 GLY A CA 13
ATOM 15087 C C . GLY A 1 63 ? 17.136 -5.962 -2.717 1.00 0.00 63 GLY A C 13
ATOM 15088 O O . GLY A 1 63 ? 18.352 -5.883 -2.897 1.00 0.00 63 GLY A O 13
ATOM 15092 N N . ILE A 1 64 ? 16.318 -4.940 -2.919 1.00 0.00 64 ILE A N 13
ATOM 15093 C CA . ILE A 1 64 ? 16.669 -3.537 -2.895 1.00 0.00 64 ILE A CA 13
ATOM 15094 C C . ILE A 1 64 ? 16.593 -2.998 -1.451 1.00 0.00 64 ILE A C 13
ATOM 15095 O O . ILE A 1 64 ? 17.068 -1.904 -1.152 1.00 0.00 64 ILE A O 13
ATOM 15111 N N . ARG A 1 65 ? 15.959 -3.729 -0.530 1.00 0.00 65 ARG A N 13
ATOM 15112 C CA . ARG A 1 65 ? 15.891 -3.421 0.901 1.00 0.00 65 ARG A CA 13
ATOM 15113 C C . ARG A 1 65 ? 16.208 -4.714 1.652 1.00 0.00 65 ARG A C 13
ATOM 15114 O O . ARG A 1 65 ? 15.397 -5.230 2.427 1.00 0.00 65 ARG A O 13
ATOM 15135 N N . ARG A 1 66 ? 17.363 -5.283 1.319 1.00 0.00 66 ARG A N 13
ATOM 15136 C CA . ARG A 1 66 ? 17.969 -6.415 1.995 1.00 0.00 66 ARG A CA 13
ATOM 15137 C C . ARG A 1 66 ? 18.181 -6.030 3.450 1.00 0.00 66 ARG A C 13
ATOM 15138 O O . ARG A 1 66 ? 18.452 -4.842 3.735 1.00 0.00 66 ARG A O 13
ATOM 15159 N N . MET A 1 1 ? 11.040 4.433 -2.442 1.00 0.00 1 MET A N 14
ATOM 15160 C CA . MET A 1 1 ? 12.015 5.255 -1.716 1.00 0.00 1 MET A CA 14
ATOM 15161 C C . MET A 1 1 ? 11.399 5.757 -0.422 1.00 0.00 1 MET A C 14
ATOM 15162 O O . MET A 1 1 ? 10.280 6.264 -0.452 1.00 0.00 1 MET A O 14
ATOM 15176 N N . LYS A 1 2 ? 12.155 5.669 0.684 1.00 0.00 2 LYS A N 14
ATOM 15177 C CA . LYS A 1 2 ? 11.841 6.174 2.032 1.00 0.00 2 LYS A CA 14
ATOM 15178 C C . LYS A 1 2 ? 10.608 5.516 2.669 1.00 0.00 2 LYS A C 14
ATOM 15179 O O . LYS A 1 2 ? 9.544 5.402 2.060 1.00 0.00 2 LYS A O 14
ATOM 15198 N N . ALA A 1 3 ? 10.768 5.054 3.909 1.00 0.00 3 ALA A N 14
ATOM 15199 C CA . ALA A 1 3 ? 9.763 4.348 4.675 1.00 0.00 3 ALA A CA 14
ATOM 15200 C C . ALA A 1 3 ? 9.483 5.106 5.969 1.00 0.00 3 ALA A C 14
ATOM 15201 O O . ALA A 1 3 ? 8.495 5.816 6.079 1.00 0.00 3 ALA A O 14
ATOM 15208 N N . SER A 1 4 ? 10.338 4.889 6.963 1.00 0.00 4 SER A N 14
ATOM 15209 C CA . SER A 1 4 ? 10.205 5.092 8.400 1.00 0.00 4 SER A CA 14
ATOM 15210 C C . SER A 1 4 ? 8.940 4.506 9.055 1.00 0.00 4 SER A C 14
ATOM 15211 O O . SER A 1 4 ? 9.010 4.145 10.230 1.00 0.00 4 SER A O 14
ATOM 15219 N N . GLU A 1 5 ? 7.865 4.250 8.317 1.00 0.00 5 GLU A N 14
ATOM 15220 C CA . GLU A 1 5 ? 6.773 3.375 8.748 1.00 0.00 5 GLU A CA 14
ATOM 15221 C C . GLU A 1 5 ? 7.089 1.942 8.272 1.00 0.00 5 GLU A C 14
ATOM 15222 O O . GLU A 1 5 ? 7.297 1.028 9.059 1.00 0.00 5 GLU A O 14
ATOM 15234 N N . LEU A 1 6 ? 7.246 1.747 6.964 1.00 0.00 6 LEU A N 14
ATOM 15235 C CA . LEU A 1 6 ? 7.232 0.429 6.315 1.00 0.00 6 LEU A CA 14
ATOM 15236 C C . LEU A 1 6 ? 8.536 -0.367 6.387 1.00 0.00 6 LEU A C 14
ATOM 15237 O O . LEU A 1 6 ? 8.655 -1.462 5.839 1.00 0.00 6 LEU A O 14
ATOM 15253 N N . ARG A 1 7 ? 9.587 0.176 6.957 1.00 0.00 7 ARG A N 14
ATOM 15254 C CA . ARG A 1 7 ? 10.772 -0.556 7.276 1.00 0.00 7 ARG A CA 14
ATOM 15255 C C . ARG A 1 7 ? 10.793 -0.965 8.753 1.00 0.00 7 ARG A C 14
ATOM 15256 O O . ARG A 1 7 ? 11.631 -1.772 9.133 1.00 0.00 7 ARG A O 14
ATOM 15277 N N . ASN A 1 8 ? 9.853 -0.459 9.549 1.00 0.00 8 ASN A N 14
ATOM 15278 C CA . ASN A 1 8 ? 9.849 -0.588 10.999 1.00 0.00 8 ASN A CA 14
ATOM 15279 C C . ASN A 1 8 ? 9.338 -1.959 11.414 1.00 0.00 8 ASN A C 14
ATOM 15280 O O . ASN A 1 8 ? 9.722 -2.471 12.467 1.00 0.00 8 ASN A O 14
ATOM 15291 N N . TYR A 1 9 ? 8.411 -2.513 10.630 1.00 0.00 9 TYR A N 14
ATOM 15292 C CA . TYR A 1 9 ? 7.701 -3.693 11.038 1.00 0.00 9 TYR A CA 14
ATOM 15293 C C . TYR A 1 9 ? 8.539 -4.945 10.745 1.00 0.00 9 TYR A C 14
ATOM 15294 O O . TYR A 1 9 ? 9.632 -4.850 10.165 1.00 0.00 9 TYR A O 14
ATOM 15312 N N . THR A 1 10 ? 8.056 -6.126 11.118 1.00 0.00 10 THR A N 14
ATOM 15313 C CA . THR A 1 10 ? 8.648 -7.374 10.662 1.00 0.00 10 THR A CA 14
ATOM 15314 C C . THR A 1 10 ? 8.130 -7.662 9.254 1.00 0.00 10 THR A C 14
ATOM 15315 O O . THR A 1 10 ? 6.989 -7.346 8.974 1.00 0.00 10 THR A O 14
ATOM 15326 N N . ASP A 1 11 ? 8.917 -8.272 8.359 1.00 0.00 11 ASP A N 14
ATOM 15327 C CA . ASP A 1 11 ? 8.566 -8.760 7.010 1.00 0.00 11 ASP A CA 14
ATOM 15328 C C . ASP A 1 11 ? 7.160 -9.379 6.970 1.00 0.00 11 ASP A C 14
ATOM 15329 O O . ASP A 1 11 ? 6.463 -9.291 5.963 1.00 0.00 11 ASP A O 14
ATOM 15338 N N . GLU A 1 12 ? 6.770 -9.984 8.085 1.00 0.00 12 GLU A N 14
ATOM 15339 C CA . GLU A 1 12 ? 5.485 -10.566 8.420 1.00 0.00 12 GLU A CA 14
ATOM 15340 C C . GLU A 1 12 ? 4.361 -9.556 8.724 1.00 0.00 12 GLU A C 14
ATOM 15341 O O . GLU A 1 12 ? 3.282 -9.650 8.149 1.00 0.00 12 GLU A O 14
ATOM 15353 N N . GLU A 1 13 ? 4.587 -8.581 9.598 1.00 0.00 13 GLU A N 14
ATOM 15354 C CA . GLU A 1 13 ? 3.686 -7.436 9.771 1.00 0.00 13 GLU A CA 14
ATOM 15355 C C . GLU A 1 13 ? 3.602 -6.611 8.483 1.00 0.00 13 GLU A C 14
ATOM 15356 O O . GLU A 1 13 ? 2.525 -6.176 8.092 1.00 0.00 13 GLU A O 14
ATOM 15368 N N . LEU A 1 14 ? 4.740 -6.376 7.817 1.00 0.00 14 LEU A N 14
ATOM 15369 C CA . LEU A 1 14 ? 4.861 -5.587 6.612 1.00 0.00 14 LEU A CA 14
ATOM 15370 C C . LEU A 1 14 ? 3.890 -6.170 5.615 1.00 0.00 14 LEU A C 14
ATOM 15371 O O . LEU A 1 14 ? 2.991 -5.457 5.205 1.00 0.00 14 LEU A O 14
ATOM 15387 N N . LYS A 1 15 ? 4.014 -7.440 5.215 1.00 0.00 15 LYS A N 14
ATOM 15388 C CA . LYS A 1 15 ? 3.094 -8.008 4.248 1.00 0.00 15 LYS A CA 14
ATOM 15389 C C . LYS A 1 15 ? 1.659 -7.766 4.696 1.00 0.00 15 LYS A C 14
ATOM 15390 O O . LYS A 1 15 ? 0.879 -7.305 3.883 1.00 0.00 15 LYS A O 14
ATOM 15409 N N . ASN A 1 16 ? 1.337 -7.944 5.971 1.00 0.00 16 ASN A N 14
ATOM 15410 C CA . ASN A 1 16 ? -0.017 -7.814 6.485 1.00 0.00 16 ASN A CA 14
ATOM 15411 C C . ASN A 1 16 ? -0.541 -6.362 6.540 1.00 0.00 16 ASN A C 14
ATOM 15412 O O . ASN A 1 16 ? -1.701 -6.103 6.873 1.00 0.00 16 ASN A O 14
ATOM 15423 N N . LEU A 1 17 ? 0.309 -5.409 6.158 1.00 0.00 17 LEU A N 14
ATOM 15424 C CA . LEU A 1 17 ? 0.001 -3.998 5.887 1.00 0.00 17 LEU A CA 14
ATOM 15425 C C . LEU A 1 17 ? 0.037 -3.733 4.383 1.00 0.00 17 LEU A C 14
ATOM 15426 O O . LEU A 1 17 ? -0.758 -2.963 3.850 1.00 0.00 17 LEU A O 14
ATOM 15442 N N . LEU A 1 18 ? 1.000 -4.313 3.671 1.00 0.00 18 LEU A N 14
ATOM 15443 C CA . LEU A 1 18 ? 1.272 -3.922 2.297 1.00 0.00 18 LEU A CA 14
ATOM 15444 C C . LEU A 1 18 ? 0.306 -4.635 1.379 1.00 0.00 18 LEU A C 14
ATOM 15445 O O . LEU A 1 18 ? -0.098 -4.070 0.363 1.00 0.00 18 LEU A O 14
ATOM 15461 N N . GLU A 1 19 ? -0.081 -5.845 1.765 1.00 0.00 19 GLU A N 14
ATOM 15462 C CA . GLU A 1 19 ? -1.221 -6.563 1.232 1.00 0.00 19 GLU A CA 14
ATOM 15463 C C . GLU A 1 19 ? -2.481 -5.720 1.388 1.00 0.00 19 GLU A C 14
ATOM 15464 O O . GLU A 1 19 ? -3.208 -5.554 0.415 1.00 0.00 19 GLU A O 14
ATOM 15476 N N . GLU A 1 20 ? -2.672 -5.113 2.563 1.00 0.00 20 GLU A N 14
ATOM 15477 C CA . GLU A 1 20 ? -3.847 -4.339 2.916 1.00 0.00 20 GLU A CA 14
ATOM 15478 C C . GLU A 1 20 ? -3.944 -3.113 2.013 1.00 0.00 20 GLU A C 14
ATOM 15479 O O . GLU A 1 20 ? -4.968 -2.906 1.379 1.00 0.00 20 GLU A O 14
ATOM 15491 N N . LYS A 1 21 ? -2.897 -2.304 1.860 1.00 0.00 21 LYS A N 14
ATOM 15492 C CA . LYS A 1 21 ? -2.895 -1.207 0.921 1.00 0.00 21 LYS A CA 14
ATOM 15493 C C . LYS A 1 21 ? -3.157 -1.774 -0.475 1.00 0.00 21 LYS A C 14
ATOM 15494 O O . LYS A 1 21 ? -4.085 -1.329 -1.154 1.00 0.00 21 LYS A O 14
ATOM 15513 N N . LYS A 1 22 ? -2.351 -2.729 -0.956 1.00 0.00 22 LYS A N 14
ATOM 15514 C CA . LYS A 1 22 ? -2.471 -3.234 -2.324 1.00 0.00 22 LYS A CA 14
ATOM 15515 C C . LYS A 1 22 ? -3.888 -3.754 -2.628 1.00 0.00 22 LYS A C 14
ATOM 15516 O O . LYS A 1 22 ? -4.339 -3.562 -3.764 1.00 0.00 22 LYS A O 14
ATOM 15535 N N . ARG A 1 23 ? -4.617 -4.362 -1.682 1.00 0.00 23 ARG A N 14
ATOM 15536 C CA . ARG A 1 23 ? -6.044 -4.656 -1.853 1.00 0.00 23 ARG A CA 14
ATOM 15537 C C . ARG A 1 23 ? -6.877 -3.388 -1.752 1.00 0.00 23 ARG A C 14
ATOM 15538 O O . ARG A 1 23 ? -7.641 -3.142 -2.670 1.00 0.00 23 ARG A O 14
ATOM 15559 N N . GLN A 1 24 ? -6.728 -2.566 -0.711 1.00 0.00 24 GLN A N 14
ATOM 15560 C CA . GLN A 1 24 ? -7.525 -1.386 -0.435 1.00 0.00 24 GLN A CA 14
ATOM 15561 C C . GLN A 1 24 ? -7.642 -0.507 -1.663 1.00 0.00 24 GLN A C 14
ATOM 15562 O O . GLN A 1 24 ? -8.735 -0.065 -1.975 1.00 0.00 24 GLN A O 14
ATOM 15576 N N . LEU A 1 25 ? -6.560 -0.266 -2.402 1.00 0.00 25 LEU A N 14
ATOM 15577 C CA . LEU A 1 25 ? -6.660 0.462 -3.663 1.00 0.00 25 LEU A CA 14
ATOM 15578 C C . LEU A 1 25 ? -7.729 -0.152 -4.565 1.00 0.00 25 LEU A C 14
ATOM 15579 O O . LEU A 1 25 ? -8.616 0.543 -5.066 1.00 0.00 25 LEU A O 14
ATOM 15595 N N . MET A 1 26 ? -7.604 -1.452 -4.812 1.00 0.00 26 MET A N 14
ATOM 15596 C CA . MET A 1 26 ? -8.574 -2.180 -5.617 1.00 0.00 26 MET A CA 14
ATOM 15597 C C . MET A 1 26 ? -9.971 -2.268 -4.977 1.00 0.00 26 MET A C 14
ATOM 15598 O O . MET A 1 26 ? -10.935 -2.450 -5.720 1.00 0.00 26 MET A O 14
ATOM 15612 N N . GLU A 1 27 ? -10.112 -2.156 -3.656 1.00 0.00 27 GLU A N 14
ATOM 15613 C CA . GLU A 1 27 ? -11.369 -2.364 -2.917 1.00 0.00 27 GLU A CA 14
ATOM 15614 C C . GLU A 1 27 ? -12.130 -1.043 -2.857 1.00 0.00 27 GLU A C 14
ATOM 15615 O O . GLU A 1 27 ? -13.337 -0.967 -3.061 1.00 0.00 27 GLU A O 14
ATOM 15627 N N . LEU A 1 28 ? -11.401 0.042 -2.640 1.00 0.00 28 LEU A N 14
ATOM 15628 C CA . LEU A 1 28 ? -11.937 1.378 -2.629 1.00 0.00 28 LEU A CA 14
ATOM 15629 C C . LEU A 1 28 ? -12.450 1.701 -4.021 1.00 0.00 28 LEU A C 14
ATOM 15630 O O . LEU A 1 28 ? -13.612 2.062 -4.170 1.00 0.00 28 LEU A O 14
ATOM 15646 N N . ARG A 1 29 ? -11.648 1.515 -5.074 1.00 0.00 29 ARG A N 14
ATOM 15647 C CA . ARG A 1 29 ? -12.137 1.763 -6.445 1.00 0.00 29 ARG A CA 14
ATOM 15648 C C . ARG A 1 29 ? -13.386 0.931 -6.759 1.00 0.00 29 ARG A C 14
ATOM 15649 O O . ARG A 1 29 ? -14.281 1.387 -7.474 1.00 0.00 29 ARG A O 14
ATOM 15670 N N . PHE A 1 30 ? -13.461 -0.276 -6.203 1.00 0.00 30 PHE A N 14
ATOM 15671 C CA . PHE A 1 30 ? -14.599 -1.170 -6.302 1.00 0.00 30 PHE A CA 14
ATOM 15672 C C . PHE A 1 30 ? -15.828 -0.571 -5.589 1.00 0.00 30 PHE A C 14
ATOM 15673 O O . PHE A 1 30 ? -16.945 -0.768 -6.062 1.00 0.00 30 PHE A O 14
ATOM 15690 N N . GLN A 1 31 ? -15.672 0.259 -4.546 1.00 0.00 31 GLN A N 14
ATOM 15691 C CA . GLN A 1 31 ? -16.780 0.930 -3.906 1.00 0.00 31 GLN A CA 14
ATOM 15692 C C . GLN A 1 31 ? -17.202 2.118 -4.757 1.00 0.00 31 GLN A C 14
ATOM 15693 O O . GLN A 1 31 ? -18.372 2.470 -4.733 1.00 0.00 31 GLN A O 14
ATOM 15707 N N . LEU A 1 32 ? -16.299 2.757 -5.504 1.00 0.00 32 LEU A N 14
ATOM 15708 C CA . LEU A 1 32 ? -16.649 3.910 -6.338 1.00 0.00 32 LEU A CA 14
ATOM 15709 C C . LEU A 1 32 ? -17.591 3.489 -7.442 1.00 0.00 32 LEU A C 14
ATOM 15710 O O . LEU A 1 32 ? -18.664 4.064 -7.603 1.00 0.00 32 LEU A O 14
ATOM 15726 N N . ALA A 1 33 ? -17.157 2.463 -8.167 1.00 0.00 33 ALA A N 14
ATOM 15727 C CA . ALA A 1 33 ? -17.920 1.760 -9.181 1.00 0.00 33 ALA A CA 14
ATOM 15728 C C . ALA A 1 33 ? -19.316 1.450 -8.647 1.00 0.00 33 ALA A C 14
ATOM 15729 O O . ALA A 1 33 ? -20.297 1.646 -9.361 1.00 0.00 33 ALA A O 14
ATOM 15736 N N . MET A 1 34 ? -19.409 0.994 -7.393 1.00 0.00 34 MET A N 14
ATOM 15737 C CA . MET A 1 34 ? -20.669 0.652 -6.772 1.00 0.00 34 MET A CA 14
ATOM 15738 C C . MET A 1 34 ? -21.423 1.882 -6.234 1.00 0.00 34 MET A C 14
ATOM 15739 O O . MET A 1 34 ? -22.620 1.816 -5.960 1.00 0.00 34 MET A O 14
ATOM 15753 N N . GLY A 1 35 ? -20.756 3.021 -6.081 1.00 0.00 35 GLY A N 14
ATOM 15754 C CA . GLY A 1 35 ? -21.305 4.319 -5.736 1.00 0.00 35 GLY A CA 14
ATOM 15755 C C . GLY A 1 35 ? -21.291 4.583 -4.243 1.00 0.00 35 GLY A C 14
ATOM 15756 O O . GLY A 1 35 ? -22.165 5.292 -3.755 1.00 0.00 35 GLY A O 14
ATOM 15760 N N . GLN A 1 36 ? -20.316 4.022 -3.524 1.00 0.00 36 GLN A N 14
ATOM 15761 C CA . GLN A 1 36 ? -20.322 3.943 -2.067 1.00 0.00 36 GLN A CA 14
ATOM 15762 C C . GLN A 1 36 ? -19.085 4.646 -1.497 1.00 0.00 36 GLN A C 14
ATOM 15763 O O . GLN A 1 36 ? -19.053 5.022 -0.329 1.00 0.00 36 GLN A O 14
ATOM 15777 N N . LEU A 1 37 ? -18.053 4.805 -2.331 1.00 0.00 37 LEU A N 14
ATOM 15778 C CA . LEU A 1 37 ? -16.829 5.545 -2.045 1.00 0.00 37 LEU A CA 14
ATOM 15779 C C . LEU A 1 37 ? -17.138 7.017 -1.778 1.00 0.00 37 LEU A C 14
ATOM 15780 O O . LEU A 1 37 ? -17.718 7.688 -2.633 1.00 0.00 37 LEU A O 14
ATOM 15796 N N . LYS A 1 38 ? -16.722 7.536 -0.621 1.00 0.00 38 LYS A N 14
ATOM 15797 C CA . LYS A 1 38 ? -17.012 8.899 -0.178 1.00 0.00 38 LYS A CA 14
ATOM 15798 C C . LYS A 1 38 ? -15.806 9.821 -0.396 1.00 0.00 38 LYS A C 14
ATOM 15799 O O . LYS A 1 38 ? -15.011 10.000 0.526 1.00 0.00 38 LYS A O 14
ATOM 15818 N N . ASN A 1 39 ? -15.654 10.387 -1.603 1.00 0.00 39 ASN A N 14
ATOM 15819 C CA . ASN A 1 39 ? -14.666 11.401 -2.039 1.00 0.00 39 ASN A CA 14
ATOM 15820 C C . ASN A 1 39 ? -13.405 10.738 -2.601 1.00 0.00 39 ASN A C 14
ATOM 15821 O O . ASN A 1 39 ? -12.655 10.096 -1.858 1.00 0.00 39 ASN A O 14
ATOM 15832 N N . THR A 1 40 ? -13.154 10.878 -3.909 1.00 0.00 40 THR A N 14
ATOM 15833 C CA . THR A 1 40 ? -12.002 10.249 -4.565 1.00 0.00 40 THR A CA 14
ATOM 15834 C C . THR A 1 40 ? -10.650 10.891 -4.195 1.00 0.00 40 THR A C 14
ATOM 15835 O O . THR A 1 40 ? -9.604 10.323 -4.522 1.00 0.00 40 THR A O 14
ATOM 15846 N N . SER A 1 41 ? -10.628 12.021 -3.472 1.00 0.00 41 SER A N 14
ATOM 15847 C CA . SER A 1 41 ? -9.386 12.620 -2.976 1.00 0.00 41 SER A CA 14
ATOM 15848 C C . SER A 1 41 ? -8.626 11.671 -2.045 1.00 0.00 41 SER A C 14
ATOM 15849 O O . SER A 1 41 ? -7.405 11.763 -1.937 1.00 0.00 41 SER A O 14
ATOM 15857 N N . LEU A 1 4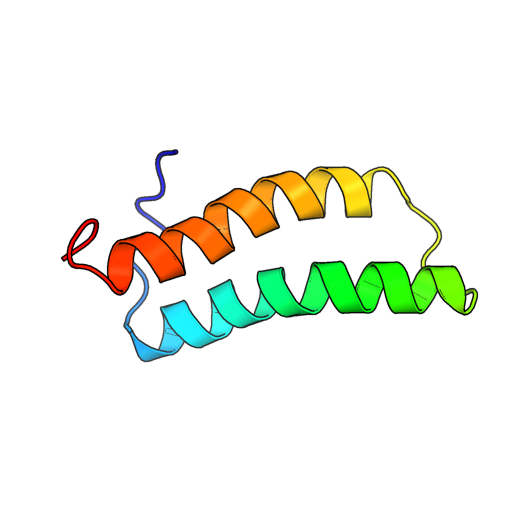2 ? -9.329 10.725 -1.419 1.00 0.00 42 LEU A N 14
ATOM 15858 C CA . LEU A 1 42 ? -8.714 9.679 -0.635 1.00 0.00 42 LEU A CA 14
ATOM 15859 C C . LEU A 1 42 ? -8.133 8.628 -1.589 1.00 0.00 42 LEU A C 14
ATOM 15860 O O . LEU A 1 42 ? -6.950 8.346 -1.499 1.00 0.00 42 LEU A O 14
ATOM 15876 N N . ILE A 1 43 ? -8.870 8.131 -2.586 1.00 0.00 43 ILE A N 14
ATOM 15877 C CA . ILE A 1 43 ? -8.447 7.028 -3.456 1.00 0.00 43 ILE A CA 14
ATOM 15878 C C . ILE A 1 43 ? -7.119 7.347 -4.125 1.00 0.00 43 ILE A C 14
ATOM 15879 O O . ILE A 1 43 ? -6.229 6.503 -4.245 1.00 0.00 43 ILE A O 14
ATOM 15895 N N . LYS A 1 44 ? -6.987 8.581 -4.605 1.00 0.00 44 LYS A N 14
ATOM 15896 C CA . LYS A 1 44 ? -5.856 9.037 -5.399 1.00 0.00 44 LYS A CA 14
ATOM 15897 C C . LYS A 1 44 ? -4.566 9.055 -4.611 1.00 0.00 44 LYS A C 14
ATOM 15898 O O . LYS A 1 44 ? -3.491 8.820 -5.146 1.00 0.00 44 LYS A O 14
ATOM 15917 N N . LEU A 1 45 ? -4.674 9.338 -3.327 1.00 0.00 45 LEU A N 14
ATOM 15918 C CA . LEU A 1 45 ? -3.693 9.239 -2.306 1.00 0.00 45 LEU A CA 14
ATOM 15919 C C . LEU A 1 45 ? -3.472 7.752 -2.037 1.00 0.00 45 LEU A C 14
ATOM 15920 O O . LEU A 1 45 ? -2.319 7.346 -1.940 1.00 0.00 45 LEU A O 14
ATOM 15936 N N . THR A 1 46 ? -4.519 6.925 -1.976 1.00 0.00 46 THR A N 14
ATOM 15937 C CA . THR A 1 46 ? -4.378 5.502 -1.757 1.00 0.00 46 THR A CA 14
ATOM 15938 C C . THR A 1 46 ? -3.433 4.921 -2.810 1.00 0.00 46 THR A C 14
ATOM 15939 O O . THR A 1 46 ? -2.392 4.415 -2.440 1.00 0.00 46 THR A O 14
ATOM 15950 N N . LYS A 1 47 ? -3.653 5.091 -4.120 1.00 0.00 47 LYS A N 14
ATOM 15951 C CA . LYS A 1 47 ? -2.693 4.612 -5.157 1.00 0.00 47 LYS A CA 14
ATOM 15952 C C . LYS A 1 47 ? -1.241 5.055 -4.973 1.00 0.00 47 LYS A C 14
ATOM 15953 O O . LYS A 1 47 ? -0.365 4.220 -5.189 1.00 0.00 47 LYS A O 14
ATOM 15972 N N . ARG A 1 48 ? -0.956 6.307 -4.604 1.00 0.00 48 ARG A N 14
ATOM 15973 C CA . ARG A 1 48 ? 0.442 6.753 -4.438 1.00 0.00 48 ARG A CA 14
ATOM 15974 C C . ARG A 1 48 ? 1.085 5.938 -3.344 1.00 0.00 48 ARG A C 14
ATOM 15975 O O . ARG A 1 48 ? 2.210 5.456 -3.498 1.00 0.00 48 ARG A O 14
ATOM 15996 N N . ASP A 1 49 ? 0.387 5.846 -2.222 1.00 0.00 49 ASP A N 14
ATOM 15997 C CA . ASP A 1 49 ? 0.912 5.211 -1.030 1.00 0.00 49 ASP A CA 14
ATOM 15998 C C . ASP A 1 49 ? 0.905 3.717 -1.259 1.00 0.00 49 ASP A C 14
ATOM 15999 O O . ASP A 1 49 ? 1.929 3.110 -1.008 1.00 0.00 49 ASP A O 14
ATOM 16008 N N . ILE A 1 50 ? -0.138 3.125 -1.857 1.00 0.00 50 ILE A N 14
ATOM 16009 C CA . ILE A 1 50 ? -0.129 1.740 -2.334 1.00 0.00 50 ILE A CA 14
ATOM 16010 C C . ILE A 1 50 ? 1.135 1.502 -3.092 1.00 0.00 50 ILE A C 14
ATOM 16011 O O . ILE A 1 50 ? 1.784 0.519 -2.815 1.00 0.00 50 ILE A O 14
ATOM 16027 N N . ALA A 1 51 ? 1.475 2.351 -4.047 1.00 0.00 51 ALA A N 14
ATOM 16028 C CA . ALA A 1 51 ? 2.607 2.073 -4.880 1.00 0.00 51 ALA A CA 14
ATOM 16029 C C . ALA A 1 51 ? 3.875 2.128 -4.020 1.00 0.00 51 ALA A C 14
ATOM 16030 O O . ALA A 1 51 ? 4.669 1.200 -4.071 1.00 0.00 51 ALA A O 14
ATOM 16037 N N . ARG A 1 52 ? 4.025 3.118 -3.138 1.00 0.00 52 ARG A N 14
ATOM 16038 C CA . ARG A 1 52 ? 5.127 3.198 -2.175 1.00 0.00 52 ARG A CA 14
ATOM 16039 C C . ARG A 1 52 ? 5.187 1.969 -1.262 1.00 0.00 52 ARG A C 14
ATOM 16040 O O . ARG A 1 52 ? 6.213 1.285 -1.241 1.00 0.00 52 ARG A O 14
ATOM 16061 N N . ILE A 1 53 ? 4.128 1.697 -0.501 1.00 0.00 53 ILE A N 14
ATOM 16062 C CA . ILE A 1 53 ? 3.907 0.512 0.312 1.00 0.00 53 ILE A CA 14
ATOM 16063 C C . ILE A 1 53 ? 4.178 -0.769 -0.465 1.00 0.00 53 ILE A C 14
ATOM 16064 O O . ILE A 1 53 ? 5.079 -1.511 -0.112 1.00 0.00 53 ILE A O 14
ATOM 16080 N N . LYS A 1 54 ? 3.424 -1.070 -1.507 1.00 0.00 54 LYS A N 14
ATOM 16081 C CA . LYS A 1 54 ? 3.475 -2.348 -2.178 1.00 0.00 54 LYS A CA 14
ATOM 16082 C C . LYS A 1 54 ? 4.865 -2.547 -2.798 1.00 0.00 54 LYS A C 14
ATOM 16083 O O . LYS A 1 54 ? 5.349 -3.681 -2.852 1.00 0.00 54 LYS A O 14
ATOM 16102 N N . THR A 1 55 ? 5.547 -1.463 -3.189 1.00 0.00 55 THR A N 14
ATOM 16103 C CA . THR A 1 55 ? 6.941 -1.515 -3.590 1.00 0.00 55 THR A CA 14
ATOM 16104 C C . THR A 1 55 ? 7.821 -1.932 -2.413 1.00 0.00 55 THR A C 14
ATOM 16105 O O . THR A 1 55 ? 8.701 -2.733 -2.657 1.00 0.00 55 THR A O 14
ATOM 16116 N N . ILE A 1 56 ? 7.619 -1.493 -1.160 1.00 0.00 56 ILE A N 14
ATOM 16117 C CA . ILE A 1 56 ? 8.453 -1.944 -0.023 1.00 0.00 56 ILE A CA 14
ATOM 16118 C C . ILE A 1 56 ? 8.503 -3.467 0.010 1.00 0.00 56 ILE A C 14
ATOM 16119 O O . ILE A 1 56 ? 9.587 -4.036 0.121 1.00 0.00 56 ILE A O 14
ATOM 16135 N N . LEU A 1 57 ? 7.332 -4.100 -0.093 1.00 0.00 57 LEU A N 14
ATOM 16136 C CA . LEU A 1 57 ? 7.216 -5.551 -0.135 1.00 0.00 57 LEU A CA 14
ATOM 16137 C C . LEU A 1 57 ? 8.076 -6.041 -1.284 1.00 0.00 57 LEU A C 14
ATOM 16138 O O . LEU A 1 57 ? 9.017 -6.780 -1.043 1.00 0.00 57 LEU A O 14
ATOM 16154 N N . ARG A 1 58 ? 7.819 -5.564 -2.502 1.00 0.00 58 ARG A N 14
ATOM 16155 C CA . ARG A 1 58 ? 8.606 -5.905 -3.686 1.00 0.00 58 ARG A CA 14
ATOM 16156 C C . ARG A 1 58 ? 10.089 -5.823 -3.381 1.00 0.00 58 ARG A C 14
ATOM 16157 O O . ARG A 1 58 ? 10.770 -6.812 -3.554 1.00 0.00 58 ARG A O 14
ATOM 16178 N N . GLU A 1 59 ? 10.585 -4.679 -2.935 1.00 0.00 59 GLU A N 14
ATOM 16179 C CA . GLU A 1 59 ? 11.984 -4.426 -2.610 1.00 0.00 59 GLU A CA 14
ATOM 16180 C C . GLU A 1 59 ? 12.512 -5.543 -1.677 1.00 0.00 59 GLU A C 14
ATOM 16181 O O . GLU A 1 59 ? 13.624 -6.032 -1.870 1.00 0.00 59 GLU A O 14
ATOM 16193 N N . ARG A 1 60 ? 11.704 -6.013 -0.715 1.00 0.00 60 ARG A N 14
ATOM 16194 C CA . ARG A 1 60 ? 12.035 -7.112 0.200 1.00 0.00 60 ARG A CA 14
ATOM 16195 C C . ARG A 1 60 ? 11.858 -8.508 -0.395 1.00 0.00 60 ARG A C 14
ATOM 16196 O O . ARG A 1 60 ? 12.300 -9.472 0.235 1.00 0.00 60 ARG A O 14
ATOM 16217 N N . GLU A 1 61 ? 11.215 -8.661 -1.550 1.00 0.00 61 GLU A N 14
ATOM 16218 C CA . GLU A 1 61 ? 11.093 -9.939 -2.226 1.00 0.00 61 GLU A CA 14
ATOM 16219 C C . GLU A 1 61 ? 12.510 -10.342 -2.634 1.00 0.00 61 GLU A C 14
ATOM 16220 O O . GLU A 1 61 ? 12.914 -11.461 -2.325 1.00 0.00 61 GLU A O 14
ATOM 16232 N N . LEU A 1 62 ? 13.275 -9.436 -3.266 1.00 0.00 62 LEU A N 14
ATOM 16233 C CA . LEU A 1 62 ? 14.618 -9.729 -3.736 1.00 0.00 62 LEU A CA 14
ATOM 16234 C C . LEU A 1 62 ? 15.691 -9.400 -2.693 1.00 0.00 62 LEU A C 14
ATOM 16235 O O . LEU A 1 62 ? 16.693 -10.108 -2.639 1.00 0.00 62 LEU A O 14
ATOM 16251 N N . GLY A 1 63 ? 15.529 -8.326 -1.906 1.00 0.00 63 GLY A N 14
ATOM 16252 C CA . GLY A 1 63 ? 16.537 -7.905 -0.928 1.00 0.00 63 GLY A CA 14
ATOM 16253 C C . GLY A 1 63 ? 17.137 -6.532 -1.174 1.00 0.00 63 GLY A C 14
ATOM 16254 O O . GLY A 1 63 ? 18.230 -6.232 -0.687 1.00 0.00 63 GLY A O 14
ATOM 16258 N N . ILE A 1 64 ? 16.402 -5.661 -1.857 1.00 0.00 64 ILE A N 14
ATOM 16259 C CA . ILE A 1 64 ? 16.729 -4.263 -2.033 1.00 0.00 64 ILE A CA 14
ATOM 16260 C C . ILE A 1 64 ? 16.721 -3.517 -0.691 1.00 0.00 64 ILE A C 14
ATOM 16261 O O . ILE A 1 64 ? 17.291 -2.435 -0.558 1.00 0.00 64 ILE A O 14
ATOM 16277 N N . ARG A 1 65 ? 16.059 -4.077 0.318 1.00 0.00 65 ARG A N 14
ATOM 16278 C CA . ARG A 1 65 ? 16.001 -3.540 1.655 1.00 0.00 65 ARG A CA 14
ATOM 16279 C C . ARG A 1 65 ? 16.345 -4.717 2.521 1.00 0.00 65 ARG A C 14
ATOM 16280 O O . ARG A 1 65 ? 15.451 -5.422 2.980 1.00 0.00 65 ARG A O 14
ATOM 16301 N N . ARG A 1 66 ? 17.645 -4.956 2.666 1.00 0.00 66 ARG A N 14
ATOM 16302 C CA . ARG A 1 66 ? 18.066 -5.702 3.832 1.00 0.00 66 ARG A CA 14
ATOM 16303 C C . ARG A 1 66 ? 17.780 -4.780 5.001 1.00 0.00 66 ARG A C 14
ATOM 16304 O O . ARG A 1 66 ? 16.820 -5.022 5.765 1.00 0.00 66 ARG A O 14
ATOM 16325 N N . MET A 1 1 ? 15.162 9.559 3.873 1.00 0.00 1 MET A N 15
ATOM 16326 C CA . MET A 1 1 ? 14.725 8.376 4.639 1.00 0.00 1 MET A CA 15
ATOM 16327 C C . MET A 1 1 ? 14.122 7.283 3.756 1.00 0.00 1 MET A C 15
ATOM 16328 O O . MET A 1 1 ? 14.198 6.117 4.144 1.00 0.00 1 MET A O 15
ATOM 16342 N N . LYS A 1 2 ? 13.481 7.615 2.622 1.00 0.00 2 LYS A N 15
ATOM 16343 C CA . LYS A 1 2 ? 12.667 6.751 1.759 1.00 0.00 2 LYS A CA 15
ATOM 16344 C C . LYS A 1 2 ? 11.409 6.267 2.475 1.00 0.00 2 LYS A C 15
ATOM 16345 O O . LYS A 1 2 ? 10.302 6.558 2.029 1.00 0.00 2 LYS A O 15
ATOM 16364 N N . ALA A 1 3 ? 11.568 5.502 3.552 1.00 0.00 3 ALA A N 15
ATOM 16365 C CA . ALA A 1 3 ? 10.530 5.042 4.442 1.00 0.00 3 ALA A CA 15
ATOM 16366 C C . ALA A 1 3 ? 10.867 5.562 5.831 1.00 0.00 3 ALA A C 15
ATOM 16367 O O . ALA A 1 3 ? 10.182 6.428 6.355 1.00 0.00 3 ALA A O 15
ATOM 16374 N N . SER A 1 4 ? 11.903 4.979 6.433 1.00 0.00 4 SER A N 15
ATOM 16375 C CA . SER A 1 4 ? 12.095 4.758 7.851 1.00 0.00 4 SER A CA 15
ATOM 16376 C C . SER A 1 4 ? 10.935 3.916 8.351 1.00 0.00 4 SER A C 15
ATOM 16377 O O . SER A 1 4 ? 11.071 2.713 8.554 1.00 0.00 4 SER A O 15
ATOM 16385 N N . GLU A 1 5 ? 9.773 4.535 8.385 1.00 0.00 5 GLU A N 15
ATOM 16386 C CA . GLU A 1 5 ? 8.572 4.099 9.094 1.00 0.00 5 GLU A CA 15
ATOM 16387 C C . GLU A 1 5 ? 8.091 2.758 8.523 1.00 0.00 5 GLU A C 15
ATOM 16388 O O . GLU A 1 5 ? 7.914 1.763 9.208 1.00 0.00 5 GLU A O 15
ATOM 16400 N N . LEU A 1 6 ? 8.001 2.677 7.204 1.00 0.00 6 LEU A N 15
ATOM 16401 C CA . LEU A 1 6 ? 7.507 1.517 6.475 1.00 0.00 6 LEU A CA 15
ATOM 16402 C C . LEU A 1 6 ? 8.559 0.441 6.284 1.00 0.00 6 LEU A C 15
ATOM 16403 O O . LEU A 1 6 ? 8.246 -0.674 5.884 1.00 0.00 6 LEU A O 15
ATOM 16419 N N . ARG A 1 7 ? 9.824 0.766 6.513 1.00 0.00 7 ARG A N 15
ATOM 16420 C CA . ARG A 1 7 ? 10.901 -0.179 6.623 1.00 0.00 7 ARG A CA 15
ATOM 16421 C C . ARG A 1 7 ? 10.971 -0.731 8.055 1.00 0.00 7 ARG A C 15
ATOM 16422 O O . ARG A 1 7 ? 11.741 -1.657 8.295 1.00 0.00 7 ARG A O 15
ATOM 16443 N N . ASN A 1 8 ? 10.211 -0.158 8.988 1.00 0.00 8 ASN A N 15
ATOM 16444 C CA . ASN A 1 8 ? 10.385 -0.393 10.420 1.00 0.00 8 ASN A CA 15
ATOM 16445 C C . ASN A 1 8 ? 9.597 -1.598 10.928 1.00 0.00 8 ASN A C 15
ATOM 16446 O O . ASN A 1 8 ? 9.915 -2.093 12.007 1.00 0.00 8 ASN A O 15
ATOM 16457 N N . TYR A 1 9 ? 8.577 -2.057 10.189 1.00 0.00 9 TYR A N 15
ATOM 16458 C CA . TYR A 1 9 ? 7.739 -3.166 10.567 1.00 0.00 9 TYR A CA 15
ATOM 16459 C C . TYR A 1 9 ? 8.551 -4.475 10.516 1.00 0.00 9 TYR A C 15
ATOM 16460 O O . TYR A 1 9 ? 9.653 -4.512 9.957 1.00 0.00 9 TYR A O 15
ATOM 16478 N N . THR A 1 10 ? 8.063 -5.547 11.135 1.00 0.00 10 THR A N 15
ATOM 16479 C CA . THR A 1 10 ? 8.710 -6.854 11.088 1.00 0.00 10 THR A CA 15
ATOM 16480 C C . THR A 1 10 ? 8.350 -7.591 9.805 1.00 0.00 10 THR A C 15
ATOM 16481 O O . THR A 1 10 ? 7.398 -7.200 9.148 1.00 0.00 10 THR A O 15
ATOM 16492 N N . ASP A 1 11 ? 9.032 -8.688 9.459 1.00 0.00 11 ASP A N 15
ATOM 16493 C CA . ASP A 1 11 ? 8.755 -9.429 8.221 1.00 0.00 11 ASP A CA 15
ATOM 16494 C C . ASP A 1 11 ? 7.268 -9.742 8.077 1.00 0.00 11 ASP A C 15
ATOM 16495 O O . ASP A 1 11 ? 6.729 -9.572 6.984 1.00 0.00 11 ASP A O 15
ATOM 16504 N N . GLU A 1 12 ? 6.621 -10.132 9.180 1.00 0.00 12 GLU A N 15
ATOM 16505 C CA . GLU A 1 12 ? 5.191 -10.384 9.264 1.00 0.00 12 GLU A CA 15
ATOM 16506 C C . GLU A 1 12 ? 4.352 -9.103 9.226 1.00 0.00 12 GLU A C 15
ATOM 16507 O O . GLU A 1 12 ? 3.323 -9.060 8.552 1.00 0.00 12 GLU A O 15
ATOM 16519 N N . GLU A 1 13 ? 4.716 -8.075 9.990 1.00 0.00 13 GLU A N 15
ATOM 16520 C CA . GLU A 1 13 ? 3.942 -6.836 10.064 1.00 0.00 13 GLU A CA 15
ATOM 16521 C C . GLU A 1 13 ? 3.977 -6.105 8.728 1.00 0.00 13 GLU A C 15
ATOM 16522 O O . GLU A 1 13 ? 2.965 -5.565 8.309 1.00 0.00 13 GLU A O 15
ATOM 16534 N N . LEU A 1 14 ? 5.121 -6.115 8.043 1.00 0.00 14 LEU A N 15
ATOM 16535 C CA . LEU A 1 14 ? 5.382 -5.475 6.771 1.00 0.00 14 LEU A CA 15
ATOM 16536 C C . LEU A 1 14 ? 4.356 -6.000 5.789 1.00 0.00 14 LEU A C 15
ATOM 16537 O O . LEU A 1 14 ? 3.490 -5.233 5.389 1.00 0.00 14 LEU A O 15
ATOM 16553 N N . LYS A 1 15 ? 4.373 -7.287 5.429 1.00 0.00 15 LYS A N 15
ATOM 16554 C CA . LYS A 1 15 ? 3.395 -7.840 4.510 1.00 0.00 15 LYS A CA 15
ATOM 16555 C C . LYS A 1 15 ? 2.006 -7.456 4.955 1.00 0.00 15 LYS A C 15
ATOM 16556 O O . LYS A 1 15 ? 1.292 -6.863 4.171 1.00 0.00 15 LYS A O 15
ATOM 16575 N N . ASN A 1 16 ? 1.650 -7.683 6.212 1.00 0.00 16 ASN A N 15
ATOM 16576 C CA . ASN A 1 16 ? 0.277 -7.537 6.664 1.00 0.00 16 ASN A CA 15
ATOM 16577 C C . ASN A 1 16 ? -0.220 -6.087 6.664 1.00 0.00 16 ASN A C 15
ATOM 16578 O O . ASN A 1 16 ? -1.417 -5.827 6.793 1.00 0.00 16 ASN A O 15
ATOM 16589 N N . LEU A 1 17 ? 0.702 -5.145 6.483 1.00 0.00 17 LEU A N 15
ATOM 16590 C CA . LEU A 1 17 ? 0.457 -3.712 6.380 1.00 0.00 17 LEU A CA 15
ATOM 16591 C C . LEU A 1 17 ? 0.413 -3.334 4.905 1.00 0.00 17 LEU A C 15
ATOM 16592 O O . LEU A 1 17 ? -0.444 -2.564 4.478 1.00 0.00 17 LEU A O 15
ATOM 16608 N N . LEU A 1 18 ? 1.378 -3.804 4.122 1.00 0.00 18 LEU A N 15
ATOM 16609 C CA . LEU A 1 18 ? 1.583 -3.382 2.753 1.00 0.00 18 LEU A CA 15
ATOM 16610 C C . LEU A 1 18 ? 0.588 -4.073 1.839 1.00 0.00 18 LEU A C 15
ATOM 16611 O O . LEU A 1 18 ? 0.097 -3.461 0.887 1.00 0.00 18 LEU A O 15
ATOM 16627 N N . GLU A 1 19 ? 0.279 -5.326 2.161 1.00 0.00 19 GLU A N 15
ATOM 16628 C CA . GLU A 1 19 ? -0.798 -6.089 1.571 1.00 0.00 19 GLU A CA 15
ATOM 16629 C C . GLU A 1 19 ? -2.118 -5.343 1.790 1.00 0.00 19 GLU A C 15
ATOM 16630 O O . GLU A 1 19 ? -2.933 -5.304 0.874 1.00 0.00 19 GLU A O 15
ATOM 16642 N N . GLU A 1 20 ? -2.293 -4.697 2.954 1.00 0.00 20 GLU A N 15
ATOM 16643 C CA . GLU A 1 20 ? -3.518 -3.999 3.320 1.00 0.00 20 GLU A CA 15
ATOM 16644 C C . GLU A 1 20 ? -3.721 -2.813 2.377 1.00 0.00 20 GLU A C 15
ATOM 16645 O O . GLU A 1 20 ? -4.760 -2.707 1.743 1.00 0.00 20 GLU A O 15
ATOM 16657 N N . LYS A 1 21 ? -2.729 -1.938 2.194 1.00 0.00 21 LYS A N 15
ATOM 16658 C CA . LYS A 1 21 ? -2.753 -0.859 1.233 1.00 0.00 21 LYS A CA 15
ATOM 16659 C C . LYS A 1 21 ? -3.042 -1.461 -0.143 1.00 0.00 21 LYS A C 15
ATOM 16660 O O . LYS A 1 21 ? -4.030 -1.081 -0.773 1.00 0.00 21 LYS A O 15
ATOM 16679 N N . LYS A 1 22 ? -2.205 -2.385 -0.637 1.00 0.00 22 LYS A N 15
ATOM 16680 C CA . LYS A 1 22 ? -2.404 -3.038 -1.933 1.00 0.00 22 LYS A CA 15
ATOM 16681 C C . LYS A 1 22 ? -3.847 -3.501 -2.136 1.00 0.00 22 LYS A C 15
ATOM 16682 O O . LYS A 1 22 ? -4.387 -3.170 -3.196 1.00 0.00 22 LYS A O 15
ATOM 16701 N N . ARG A 1 23 ? -4.460 -4.229 -1.193 1.00 0.00 23 ARG A N 15
ATOM 16702 C CA . ARG A 1 23 ? -5.870 -4.586 -1.313 1.00 0.00 23 ARG A CA 15
ATOM 16703 C C . ARG A 1 23 ? -6.703 -3.322 -1.307 1.00 0.00 23 ARG A C 15
ATOM 16704 O O . ARG A 1 23 ? -7.404 -3.113 -2.285 1.00 0.00 23 ARG A O 15
ATOM 16725 N N . GLN A 1 24 ? -6.630 -2.472 -0.278 1.00 0.00 24 GLN A N 15
ATOM 16726 C CA . GLN A 1 24 ? -7.495 -1.336 -0.046 1.00 0.00 24 GLN A CA 15
ATOM 16727 C C . GLN A 1 24 ? -7.687 -0.517 -1.296 1.00 0.00 24 GLN A C 15
ATOM 16728 O O . GLN A 1 24 ? -8.817 -0.157 -1.576 1.00 0.00 24 GLN A O 15
ATOM 16742 N N . LEU A 1 25 ? -6.642 -0.232 -2.073 1.00 0.00 25 LEU A N 15
ATOM 16743 C CA . LEU A 1 25 ? -6.845 0.469 -3.333 1.00 0.00 25 LEU A CA 15
ATOM 16744 C C . LEU A 1 25 ? -7.872 -0.256 -4.200 1.00 0.00 25 LEU A C 15
ATOM 16745 O O . LEU A 1 25 ? -8.857 0.339 -4.646 1.00 0.00 25 LEU A O 15
ATOM 16761 N N . MET A 1 26 ? -7.630 -1.537 -4.448 1.00 0.00 26 MET A N 15
ATOM 16762 C CA . MET A 1 26 ? -8.514 -2.356 -5.257 1.00 0.00 26 MET A CA 15
ATOM 16763 C C . MET A 1 26 ? -9.924 -2.509 -4.654 1.00 0.00 26 MET A C 15
ATOM 16764 O O . MET A 1 26 ? -10.839 -2.858 -5.405 1.00 0.00 26 MET A O 15
ATOM 16778 N N . GLU A 1 27 ? -10.127 -2.223 -3.359 1.00 0.00 27 GLU A N 15
ATOM 16779 C CA . GLU A 1 27 ? -11.392 -2.456 -2.641 1.00 0.00 27 GLU A CA 15
ATOM 16780 C C . GLU A 1 27 ? -12.109 -1.133 -2.336 1.00 0.00 27 GLU A C 15
ATOM 16781 O O . GLU A 1 27 ? -13.311 -1.090 -2.091 1.00 0.00 27 GLU A O 15
ATOM 16793 N N . LEU A 1 28 ? -11.386 -0.019 -2.380 1.00 0.00 28 LEU A N 15
ATOM 16794 C CA . LEU A 1 28 ? -11.908 1.336 -2.375 1.00 0.00 28 LEU A CA 15
ATOM 16795 C C . LEU A 1 28 ? -12.468 1.602 -3.757 1.00 0.00 28 LEU A C 15
ATOM 16796 O O . LEU A 1 28 ? -13.633 1.972 -3.898 1.00 0.00 28 LEU A O 15
ATOM 16812 N N . ARG A 1 29 ? -11.674 1.355 -4.804 1.00 0.00 29 ARG A N 15
ATOM 16813 C CA . ARG A 1 29 ? -12.154 1.532 -6.173 1.00 0.00 29 ARG A CA 15
ATOM 16814 C C . ARG A 1 29 ? -13.395 0.672 -6.426 1.00 0.00 29 ARG A C 15
ATOM 16815 O O . ARG A 1 29 ? -14.262 1.063 -7.201 1.00 0.00 29 ARG A O 15
ATOM 16836 N N . PHE A 1 30 ? -13.489 -0.475 -5.748 1.00 0.00 30 PHE A N 15
ATOM 16837 C CA . PHE A 1 30 ? -14.627 -1.361 -5.830 1.00 0.00 30 PHE A CA 15
ATOM 16838 C C . PHE A 1 30 ? -15.866 -0.648 -5.297 1.00 0.00 30 PHE A C 15
ATOM 16839 O O . PHE A 1 30 ? -16.928 -0.799 -5.892 1.00 0.00 30 PHE A O 15
ATOM 16856 N N . GLN A 1 31 ? -15.770 0.151 -4.224 1.00 0.00 31 GLN A N 15
ATOM 16857 C CA . GLN A 1 31 ? -16.931 0.773 -3.644 1.00 0.00 31 GLN A CA 15
ATOM 16858 C C . GLN A 1 31 ? -17.305 1.956 -4.519 1.00 0.00 31 GLN A C 15
ATOM 16859 O O . GLN A 1 31 ? -18.465 2.331 -4.547 1.00 0.00 31 GLN A O 15
ATOM 16873 N N . LEU A 1 32 ? -16.364 2.541 -5.258 1.00 0.00 32 LEU A N 15
ATOM 16874 C CA . LEU A 1 32 ? -16.649 3.625 -6.182 1.00 0.00 32 LEU A CA 15
ATOM 16875 C C . LEU A 1 32 ? -17.468 3.094 -7.346 1.00 0.00 32 LEU A C 15
ATOM 16876 O O . LEU A 1 32 ? -18.545 3.599 -7.641 1.00 0.00 32 LEU A O 15
ATOM 16892 N N . ALA A 1 33 ? -16.941 2.046 -7.970 1.00 0.00 33 ALA A N 15
ATOM 16893 C CA . ALA A 1 33 ? -17.576 1.247 -9.003 1.00 0.00 33 ALA A CA 15
ATOM 16894 C C . ALA A 1 33 ? -18.969 0.786 -8.567 1.00 0.00 33 ALA A C 15
ATOM 16895 O O . ALA A 1 33 ? -19.874 0.722 -9.404 1.00 0.00 33 ALA A O 15
ATOM 16902 N N . MET A 1 34 ? -19.153 0.468 -7.282 1.00 0.00 34 MET A N 15
ATOM 16903 C CA . MET A 1 34 ? -20.428 0.086 -6.727 1.00 0.00 34 MET A CA 15
ATOM 16904 C C . MET A 1 34 ? -21.348 1.284 -6.500 1.00 0.00 34 MET A C 15
ATOM 16905 O O . MET A 1 34 ? -22.566 1.122 -6.457 1.00 0.00 34 MET A O 15
ATOM 16919 N N . GLY A 1 35 ? -20.781 2.476 -6.351 1.00 0.00 35 GLY A N 15
ATOM 16920 C CA . GLY A 1 35 ? -21.448 3.742 -6.150 1.00 0.00 35 GLY A CA 15
ATOM 16921 C C . GLY A 1 35 ? -21.663 3.997 -4.670 1.00 0.00 35 GLY A C 15
ATOM 16922 O O . GLY A 1 35 ? -22.775 4.299 -4.242 1.00 0.00 35 GLY A O 15
ATOM 16926 N N . GLN A 1 36 ? -20.613 3.825 -3.867 1.00 0.00 36 GLN A N 15
ATOM 16927 C CA . GLN A 1 36 ? -20.678 3.861 -2.417 1.00 0.00 36 GLN A CA 15
ATOM 16928 C C . GLN A 1 36 ? -19.554 4.753 -1.897 1.00 0.00 36 GLN A C 15
ATOM 16929 O O . GLN A 1 36 ? -19.811 5.702 -1.159 1.00 0.00 36 GLN A O 15
ATOM 16943 N N . LEU A 1 37 ? -18.308 4.468 -2.287 1.00 0.00 37 LEU A N 15
ATOM 16944 C CA . LEU A 1 37 ? -17.160 5.341 -2.048 1.00 0.00 37 LEU A CA 15
ATOM 16945 C C . LEU A 1 37 ? -17.437 6.674 -2.725 1.00 0.00 37 LEU A C 15
ATOM 16946 O O . LEU A 1 37 ? -17.582 6.727 -3.943 1.00 0.00 37 LEU A O 15
ATOM 16962 N N . LYS A 1 38 ? -17.539 7.739 -1.926 1.00 0.00 38 LYS A N 15
ATOM 16963 C CA . LYS A 1 38 ? -17.866 9.078 -2.384 1.00 0.00 38 LYS A CA 15
ATOM 16964 C C . LYS A 1 38 ? -16.746 10.043 -1.986 1.00 0.00 38 LYS A C 15
ATOM 16965 O O . LYS A 1 38 ? -17.014 11.195 -1.646 1.00 0.00 38 LYS A O 15
ATOM 16984 N N . ASN A 1 39 ? -15.477 9.634 -2.078 1.00 0.00 39 ASN A N 15
ATOM 16985 C CA . ASN A 1 39 ? -14.385 10.584 -2.279 1.00 0.00 39 ASN A CA 15
ATOM 16986 C C . ASN A 1 39 ? -13.319 9.981 -3.194 1.00 0.00 39 ASN A C 15
ATOM 16987 O O . ASN A 1 39 ? -12.499 9.166 -2.766 1.00 0.00 39 ASN A O 15
ATOM 16998 N N . THR A 1 40 ? -13.318 10.364 -4.469 1.00 0.00 40 THR A N 15
ATOM 16999 C CA . THR A 1 40 ? -12.274 9.954 -5.407 1.00 0.00 40 THR A CA 15
ATOM 17000 C C . THR A 1 40 ? -10.882 10.462 -5.002 1.00 0.00 40 THR A C 15
ATOM 17001 O O . THR A 1 40 ? -9.874 9.829 -5.336 1.00 0.00 40 THR A O 15
ATOM 17012 N N . SER A 1 41 ? -10.795 11.554 -4.246 1.00 0.00 41 SER A N 15
ATOM 17013 C CA . SER A 1 41 ? -9.531 12.116 -3.793 1.00 0.00 41 SER A CA 15
ATOM 17014 C C . SER A 1 41 ? -8.940 11.355 -2.610 1.00 0.00 41 SER A C 15
ATOM 17015 O O . SER A 1 41 ? -7.729 11.418 -2.392 1.00 0.00 41 SER A O 15
ATOM 17023 N N . LEU A 1 42 ? -9.753 10.563 -1.900 1.00 0.00 42 LEU A N 15
ATOM 17024 C CA . LEU A 1 42 ? -9.203 9.534 -1.025 1.00 0.00 42 LEU A CA 15
ATOM 17025 C C . LEU A 1 42 ? -8.496 8.519 -1.912 1.00 0.00 42 LEU A C 15
ATOM 17026 O O . LEU A 1 42 ? -7.323 8.245 -1.685 1.00 0.00 42 LEU A O 15
ATOM 17042 N N . ILE A 1 43 ? -9.160 8.001 -2.953 1.00 0.00 43 ILE A N 15
ATOM 17043 C CA . ILE A 1 43 ? -8.565 7.002 -3.841 1.00 0.00 43 ILE A CA 15
ATOM 17044 C C . ILE A 1 43 ? -7.208 7.488 -4.361 1.00 0.00 43 ILE A C 15
ATOM 17045 O O . ILE A 1 43 ? -6.252 6.725 -4.282 1.00 0.00 43 ILE A O 15
ATOM 17061 N N . LYS A 1 44 ? -7.073 8.734 -4.830 1.00 0.00 44 LYS A N 15
ATOM 17062 C CA . LYS A 1 44 ? -5.804 9.290 -5.284 1.00 0.00 44 LYS A CA 15
ATOM 17063 C C . LYS A 1 44 ? -4.710 9.159 -4.223 1.00 0.00 44 LYS A C 15
ATOM 17064 O O . LYS A 1 44 ? -3.596 8.725 -4.527 1.00 0.00 44 LYS A O 15
ATOM 17083 N N . LEU A 1 45 ? -4.982 9.527 -2.978 1.00 0.00 45 LEU A N 15
ATOM 17084 C CA . LEU A 1 45 ? -4.016 9.506 -1.919 1.00 0.00 45 LEU A CA 15
ATOM 17085 C C . LEU A 1 45 ? -3.777 8.047 -1.542 1.00 0.00 45 LEU A C 15
ATOM 17086 O O . LEU A 1 45 ? -2.666 7.686 -1.172 1.00 0.00 45 LEU A O 15
ATOM 17102 N N . THR A 1 46 ? -4.772 7.170 -1.711 1.00 0.00 46 THR A N 15
ATOM 17103 C CA . THR A 1 46 ? -4.580 5.765 -1.445 1.00 0.00 46 THR A CA 15
ATOM 17104 C C . THR A 1 46 ? -3.595 5.261 -2.502 1.00 0.00 46 THR A C 15
ATOM 17105 O O . THR A 1 46 ? -2.552 4.742 -2.151 1.00 0.00 46 THR A O 15
ATOM 17116 N N . LYS A 1 47 ? -3.821 5.491 -3.799 1.00 0.00 47 LYS A N 15
ATOM 17117 C CA . LYS A 1 47 ? -2.944 5.083 -4.901 1.00 0.00 47 LYS A CA 15
ATOM 17118 C C . LYS A 1 47 ? -1.501 5.519 -4.731 1.00 0.00 47 LYS A C 15
ATOM 17119 O O . LYS A 1 47 ? -0.612 4.721 -5.042 1.00 0.00 47 LYS A O 15
ATOM 17138 N N . ARG A 1 48 ? -1.244 6.769 -4.339 1.00 0.00 48 ARG A N 15
ATOM 17139 C CA . ARG A 1 48 ? 0.129 7.246 -4.178 1.00 0.00 48 ARG A CA 15
ATOM 17140 C C . ARG A 1 48 ? 0.833 6.334 -3.175 1.00 0.00 48 ARG A C 15
ATOM 17141 O O . ARG A 1 48 ? 1.925 5.829 -3.440 1.00 0.00 48 ARG A O 15
ATOM 17162 N N . ASP A 1 49 ? 0.173 6.078 -2.051 1.00 0.00 49 ASP A N 15
ATOM 17163 C CA . ASP A 1 49 ? 0.707 5.338 -0.938 1.00 0.00 49 ASP A CA 15
ATOM 17164 C C . ASP A 1 49 ? 0.713 3.872 -1.312 1.00 0.00 49 ASP A C 15
ATOM 17165 O O . ASP A 1 49 ? 1.682 3.192 -1.032 1.00 0.00 49 ASP A O 15
ATOM 17174 N N . ILE A 1 50 ? -0.279 3.367 -2.040 1.00 0.00 50 ILE A N 15
ATOM 17175 C CA . ILE A 1 50 ? -0.286 1.973 -2.463 1.00 0.00 50 ILE A CA 15
ATOM 17176 C C . ILE A 1 50 ? 0.948 1.734 -3.256 1.00 0.00 50 ILE A C 15
ATOM 17177 O O . ILE A 1 50 ? 1.625 0.754 -3.010 1.00 0.00 50 ILE A O 15
ATOM 17193 N N . ALA A 1 51 ? 1.232 2.609 -4.203 1.00 0.00 51 ALA A N 15
ATOM 17194 C CA . ALA A 1 51 ? 2.364 2.415 -5.040 1.00 0.00 51 ALA A CA 15
ATOM 17195 C C . ALA A 1 51 ? 3.632 2.502 -4.198 1.00 0.00 51 ALA A C 15
ATOM 17196 O O . ALA A 1 51 ? 4.466 1.622 -4.350 1.00 0.00 51 ALA A O 15
ATOM 17203 N N . ARG A 1 52 ? 3.748 3.444 -3.252 1.00 0.00 52 ARG A N 15
ATOM 17204 C CA . ARG A 1 52 ? 4.886 3.541 -2.352 1.00 0.00 52 ARG A CA 15
ATOM 17205 C C . ARG A 1 52 ? 5.112 2.284 -1.524 1.00 0.00 52 ARG A C 15
ATOM 17206 O O . ARG A 1 52 ? 6.162 1.645 -1.592 1.00 0.00 52 ARG A O 15
ATOM 17227 N N . ILE A 1 53 ? 4.114 1.973 -0.722 1.00 0.00 53 ILE A N 15
ATOM 17228 C CA . ILE A 1 53 ? 3.998 0.811 0.135 1.00 0.00 53 ILE A CA 15
ATOM 17229 C C . ILE A 1 53 ? 4.198 -0.483 -0.638 1.00 0.00 53 ILE A C 15
ATOM 17230 O O . ILE A 1 53 ? 5.099 -1.251 -0.322 1.00 0.00 53 ILE A O 15
ATOM 17246 N N . LYS A 1 54 ? 3.390 -0.777 -1.646 1.00 0.00 54 LYS A N 15
ATOM 17247 C CA . LYS A 1 54 ? 3.502 -2.056 -2.326 1.00 0.00 54 LYS A CA 15
ATOM 17248 C C . LYS A 1 54 ? 4.881 -2.169 -2.999 1.00 0.00 54 LYS A C 15
ATOM 17249 O O . LYS A 1 54 ? 5.434 -3.268 -3.052 1.00 0.00 54 LYS A O 15
ATOM 17268 N N . THR A 1 55 ? 5.486 -1.049 -3.428 1.00 0.00 55 THR A N 15
ATOM 17269 C CA . THR A 1 55 ? 6.879 -1.036 -3.847 1.00 0.00 55 THR A CA 15
ATOM 17270 C C . THR A 1 55 ? 7.811 -1.415 -2.698 1.00 0.00 55 THR A C 15
ATOM 17271 O O . THR A 1 55 ? 8.748 -2.149 -2.965 1.00 0.00 55 THR A O 15
ATOM 17282 N N . ILE A 1 56 ? 7.598 -0.989 -1.444 1.00 0.00 56 ILE A N 15
ATOM 17283 C CA . ILE A 1 56 ? 8.457 -1.431 -0.332 1.00 0.00 56 ILE A CA 15
ATOM 17284 C C . ILE A 1 56 ? 8.538 -2.953 -0.318 1.00 0.00 56 ILE A C 15
ATOM 17285 O O . ILE A 1 56 ? 9.639 -3.488 -0.280 1.00 0.00 56 ILE A O 15
ATOM 17301 N N . LEU A 1 57 ? 7.400 -3.642 -0.389 1.00 0.00 57 LEU A N 15
ATOM 17302 C CA . LEU A 1 57 ? 7.350 -5.103 -0.459 1.00 0.00 57 LEU A CA 15
ATOM 17303 C C . LEU A 1 57 ? 8.200 -5.574 -1.638 1.00 0.00 57 LEU A C 15
ATOM 17304 O O . LEU A 1 57 ? 9.164 -6.310 -1.457 1.00 0.00 57 LEU A O 15
ATOM 17320 N N . ARG A 1 58 ? 7.904 -5.075 -2.831 1.00 0.00 58 ARG A N 15
ATOM 17321 C CA . ARG A 1 58 ? 8.621 -5.399 -4.067 1.00 0.00 58 ARG A CA 15
ATOM 17322 C C . ARG A 1 58 ? 10.136 -5.282 -3.872 1.00 0.00 58 ARG A C 15
ATOM 17323 O O . ARG A 1 58 ? 10.887 -6.197 -4.187 1.00 0.00 58 ARG A O 15
ATOM 17344 N N . GLU A 1 59 ? 10.599 -4.161 -3.339 1.00 0.00 59 GLU A N 15
ATOM 17345 C CA . GLU A 1 59 ? 11.999 -3.827 -3.104 1.00 0.00 59 GLU A CA 15
ATOM 17346 C C . GLU A 1 59 ? 12.642 -4.775 -2.086 1.00 0.00 59 GLU A C 15
ATOM 17347 O O . GLU A 1 59 ? 13.867 -4.839 -1.996 1.00 0.00 59 GLU A O 15
ATOM 17359 N N . ARG A 1 60 ? 11.853 -5.493 -1.288 1.00 0.00 60 ARG A N 15
ATOM 17360 C CA . ARG A 1 60 ? 12.356 -6.566 -0.429 1.00 0.00 60 ARG A CA 15
ATOM 17361 C C . ARG A 1 60 ? 12.454 -7.884 -1.180 1.00 0.00 60 ARG A C 15
ATOM 17362 O O . ARG A 1 60 ? 13.396 -8.626 -0.919 1.00 0.00 60 ARG A O 15
ATOM 17383 N N . GLU A 1 61 ? 11.575 -8.135 -2.146 1.00 0.00 61 GLU A N 15
ATOM 17384 C CA . GLU A 1 61 ? 11.538 -9.345 -2.960 1.00 0.00 61 GLU A CA 15
ATOM 17385 C C . GLU A 1 61 ? 12.877 -9.498 -3.682 1.00 0.00 61 GLU A C 15
ATOM 17386 O O . GLU A 1 61 ? 13.530 -10.528 -3.516 1.00 0.00 61 GLU A O 15
ATOM 17398 N N . LEU A 1 62 ? 13.335 -8.485 -4.439 1.00 0.00 62 LEU A N 15
ATOM 17399 C CA . LEU A 1 62 ? 14.624 -8.579 -5.119 1.00 0.00 62 LEU A CA 15
ATOM 17400 C C . LEU A 1 62 ? 15.797 -8.240 -4.190 1.00 0.00 62 LEU A C 15
ATOM 17401 O O . LEU A 1 62 ? 16.952 -8.412 -4.585 1.00 0.00 62 LEU A O 15
ATOM 17417 N N . GLY A 1 63 ? 15.530 -7.707 -2.996 1.00 0.00 63 GLY A N 15
ATOM 17418 C CA . GLY A 1 63 ? 16.537 -7.144 -2.107 1.00 0.00 63 GLY A CA 15
ATOM 17419 C C . GLY A 1 63 ? 17.228 -5.938 -2.723 1.00 0.00 63 GLY A C 15
ATOM 17420 O O . GLY A 1 63 ? 18.435 -5.948 -2.977 1.00 0.00 63 GLY A O 15
ATOM 17424 N N . ILE A 1 64 ? 16.444 -4.899 -2.975 1.00 0.00 64 ILE A N 15
ATOM 17425 C CA . ILE A 1 64 ? 16.912 -3.588 -3.372 1.00 0.00 64 ILE A CA 15
ATOM 17426 C C . ILE A 1 64 ? 17.319 -2.757 -2.148 1.00 0.00 64 ILE A C 15
ATOM 17427 O O . ILE A 1 64 ? 18.128 -1.836 -2.255 1.00 0.00 64 ILE A O 15
ATOM 17443 N N . ARG A 1 65 ? 16.737 -3.044 -0.986 1.00 0.00 65 ARG A N 15
ATOM 17444 C CA . ARG A 1 65 ? 17.043 -2.413 0.288 1.00 0.00 65 ARG A CA 15
ATOM 17445 C C . ARG A 1 65 ? 16.977 -3.478 1.372 1.00 0.00 65 ARG A C 15
ATOM 17446 O O . ARG A 1 65 ? 16.107 -3.420 2.240 1.00 0.00 65 ARG A O 15
ATOM 17467 N N . ARG A 1 66 ? 17.823 -4.498 1.257 1.00 0.00 66 ARG A N 15
ATOM 17468 C CA . ARG A 1 66 ? 17.791 -5.633 2.176 1.00 0.00 66 ARG A CA 15
ATOM 17469 C C . ARG A 1 66 ? 17.819 -5.150 3.619 1.00 0.00 66 ARG A C 15
ATOM 17470 O O . ARG A 1 66 ? 16.970 -5.625 4.404 1.00 0.00 66 ARG A O 15
ATOM 17491 N N . MET A 1 1 ? 12.322 5.840 -3.345 1.00 0.00 1 MET A N 16
ATOM 17492 C CA . MET A 1 1 ? 11.518 6.414 -2.258 1.00 0.00 1 MET A CA 16
ATOM 17493 C C . MET A 1 1 ? 11.898 5.763 -0.933 1.00 0.00 1 MET A C 16
ATOM 17494 O O . MET A 1 1 ? 11.802 4.541 -0.791 1.00 0.00 1 MET A O 16
ATOM 17508 N N . LYS A 1 2 ? 12.372 6.548 0.039 1.00 0.00 2 LYS A N 16
ATOM 17509 C CA . LYS A 1 2 ? 12.662 6.059 1.390 1.00 0.00 2 LYS A CA 16
ATOM 17510 C C . LYS A 1 2 ? 11.357 5.686 2.097 1.00 0.00 2 LYS A C 16
ATOM 17511 O O . LYS A 1 2 ? 10.302 6.212 1.752 1.00 0.00 2 LYS A O 16
ATOM 17530 N N . ALA A 1 3 ? 11.435 4.844 3.130 1.00 0.00 3 ALA A N 16
ATOM 17531 C CA . ALA A 1 3 ? 10.375 4.486 4.044 1.00 0.00 3 ALA A CA 16
ATOM 17532 C C . ALA A 1 3 ? 10.816 4.890 5.441 1.00 0.00 3 ALA A C 16
ATOM 17533 O O . ALA A 1 3 ? 10.327 5.891 5.949 1.00 0.00 3 ALA A O 16
ATOM 17540 N N . SER A 1 4 ? 11.717 4.119 6.057 1.00 0.00 4 SER A N 16
ATOM 17541 C CA . SER A 1 4 ? 12.165 4.195 7.448 1.00 0.00 4 SER A CA 16
ATOM 17542 C C . SER A 1 4 ? 11.062 3.812 8.441 1.00 0.00 4 SER A C 16
ATOM 17543 O O . SER A 1 4 ? 11.326 3.066 9.384 1.00 0.00 4 SER A O 16
ATOM 17551 N N . GLU A 1 5 ? 9.835 4.272 8.206 1.00 0.00 5 GLU A N 16
ATOM 17552 C CA . GLU A 1 5 ? 8.641 3.848 8.945 1.00 0.00 5 GLU A CA 16
ATOM 17553 C C . GLU A 1 5 ? 8.191 2.496 8.386 1.00 0.00 5 GLU A C 16
ATOM 17554 O O . GLU A 1 5 ? 8.124 1.484 9.063 1.00 0.00 5 GLU A O 16
ATOM 17566 N N . LEU A 1 6 ? 7.955 2.453 7.082 1.00 0.00 6 LEU A N 16
ATOM 17567 C CA . LEU A 1 6 ? 7.250 1.377 6.401 1.00 0.00 6 LEU A CA 16
ATOM 17568 C C . LEU A 1 6 ? 8.101 0.160 6.123 1.00 0.00 6 LEU A C 16
ATOM 17569 O O . LEU A 1 6 ? 7.553 -0.883 5.790 1.00 0.00 6 LEU A O 16
ATOM 17585 N N . ARG A 1 7 ? 9.421 0.265 6.241 1.00 0.00 7 ARG A N 16
ATOM 17586 C CA . ARG A 1 7 ? 10.312 -0.859 6.305 1.00 0.00 7 ARG A CA 16
ATOM 17587 C C . ARG A 1 7 ? 10.631 -1.223 7.761 1.00 0.00 7 ARG A C 16
ATOM 17588 O O . ARG A 1 7 ? 11.446 -2.102 7.992 1.00 0.00 7 ARG A O 16
ATOM 17609 N N . ASN A 1 8 ? 10.085 -0.512 8.748 1.00 0.00 8 ASN A N 16
ATOM 17610 C CA . ASN A 1 8 ? 10.351 -0.869 10.144 1.00 0.00 8 ASN A CA 16
ATOM 17611 C C . ASN A 1 8 ? 9.588 -2.113 10.566 1.00 0.00 8 ASN A C 16
ATOM 17612 O O . ASN A 1 8 ? 10.082 -2.833 11.428 1.00 0.00 8 ASN A O 16
ATOM 17623 N N . TYR A 1 9 ? 8.391 -2.325 10.007 1.00 0.00 9 TYR A N 16
ATOM 17624 C CA . TYR A 1 9 ? 7.509 -3.400 10.383 1.00 0.00 9 TYR A CA 16
ATOM 17625 C C . TYR A 1 9 ? 8.242 -4.744 10.284 1.00 0.00 9 TYR A C 16
ATOM 17626 O O . TYR A 1 9 ? 9.196 -4.859 9.509 1.00 0.00 9 TYR A O 16
ATOM 17644 N N . THR A 1 10 ? 7.861 -5.737 11.084 1.00 0.00 10 THR A N 16
ATOM 17645 C CA . THR A 1 10 ? 8.465 -7.059 10.973 1.00 0.00 10 THR A CA 16
ATOM 17646 C C . THR A 1 10 ? 8.045 -7.731 9.675 1.00 0.00 10 THR A C 16
ATOM 17647 O O . THR A 1 10 ? 7.045 -7.331 9.099 1.00 0.00 10 THR A O 16
ATOM 17658 N N . ASP A 1 11 ? 8.715 -8.792 9.228 1.00 0.00 11 ASP A N 16
ATOM 17659 C CA . ASP A 1 11 ? 8.333 -9.502 8.001 1.00 0.00 11 ASP A CA 16
ATOM 17660 C C . ASP A 1 11 ? 6.854 -9.915 8.020 1.00 0.00 11 ASP A C 16
ATOM 17661 O O . ASP A 1 11 ? 6.200 -9.888 6.978 1.00 0.00 11 ASP A O 16
ATOM 17670 N N . GLU A 1 12 ? 6.311 -10.261 9.191 1.00 0.00 12 GLU A N 16
ATOM 17671 C CA . GLU A 1 12 ? 4.898 -10.567 9.371 1.00 0.00 12 GLU A CA 16
ATOM 17672 C C . GLU A 1 12 ? 4.003 -9.325 9.451 1.00 0.00 12 GLU A C 16
ATOM 17673 O O . GLU A 1 12 ? 2.903 -9.354 8.896 1.00 0.00 12 GLU A O 16
ATOM 17685 N N . GLU A 1 13 ? 4.421 -8.253 10.126 1.00 0.00 13 GLU A N 16
ATOM 17686 C CA . GLU A 1 13 ? 3.676 -7.000 10.162 1.00 0.00 13 GLU A CA 16
ATOM 17687 C C . GLU A 1 13 ? 3.615 -6.393 8.761 1.00 0.00 13 GLU A C 16
ATOM 17688 O O . GLU A 1 13 ? 2.538 -6.044 8.300 1.00 0.00 13 GLU A O 16
ATOM 17700 N N . LEU A 1 14 ? 4.759 -6.290 8.078 1.00 0.00 14 LEU A N 16
ATOM 17701 C CA . LEU A 1 14 ? 4.977 -5.676 6.774 1.00 0.00 14 LEU A CA 16
ATOM 17702 C C . LEU A 1 14 ? 3.918 -6.212 5.843 1.00 0.00 14 LEU A C 16
ATOM 17703 O O . LEU A 1 14 ? 3.037 -5.472 5.436 1.00 0.00 14 LEU A O 16
ATOM 17719 N N . LYS A 1 15 ? 3.947 -7.499 5.519 1.00 0.00 15 LYS A N 16
ATOM 17720 C CA . LYS A 1 15 ? 2.988 -8.107 4.626 1.00 0.00 15 LYS A CA 16
ATOM 17721 C C . LYS A 1 15 ? 1.585 -7.749 5.057 1.00 0.00 15 LYS A C 16
ATOM 17722 O O . LYS A 1 15 ? 0.855 -7.218 4.241 1.00 0.00 15 LYS A O 16
ATOM 17741 N N . ASN A 1 16 ? 1.233 -7.920 6.323 1.00 0.00 16 ASN A N 16
ATOM 17742 C CA . ASN A 1 16 ? -0.119 -7.707 6.811 1.00 0.00 16 ASN A CA 16
ATOM 17743 C C . ASN A 1 16 ? -0.568 -6.243 6.710 1.00 0.00 16 ASN A C 16
ATOM 17744 O O . ASN A 1 16 ? -1.765 -5.950 6.737 1.00 0.00 16 ASN A O 16
ATOM 17755 N N . LEU A 1 17 ? 0.386 -5.328 6.542 1.00 0.00 17 LEU A N 16
ATOM 17756 C CA . LEU A 1 17 ? 0.187 -3.879 6.445 1.00 0.00 17 LEU A CA 16
ATOM 17757 C C . LEU A 1 17 ? 0.166 -3.461 4.979 1.00 0.00 17 LEU A C 16
ATOM 17758 O O . LEU A 1 17 ? -0.533 -2.525 4.605 1.00 0.00 17 LEU A O 16
ATOM 17774 N N . LEU A 1 18 ? 0.980 -4.086 4.135 1.00 0.00 18 LEU A N 16
ATOM 17775 C CA . LEU A 1 18 ? 1.143 -3.681 2.753 1.00 0.00 18 LEU A CA 16
ATOM 17776 C C . LEU A 1 18 ? 0.082 -4.371 1.930 1.00 0.00 18 LEU A C 16
ATOM 17777 O O . LEU A 1 18 ? -0.456 -3.763 1.003 1.00 0.00 18 LEU A O 16
ATOM 17793 N N . GLU A 1 19 ? -0.245 -5.607 2.311 1.00 0.00 19 GLU A N 16
ATOM 17794 C CA . GLU A 1 19 ? -1.392 -6.314 1.785 1.00 0.00 19 GLU A CA 16
ATOM 17795 C C . GLU A 1 19 ? -2.670 -5.499 2.040 1.00 0.00 19 GLU A C 16
ATOM 17796 O O . GLU A 1 19 ? -3.509 -5.454 1.142 1.00 0.00 19 GLU A O 16
ATOM 17808 N N . GLU A 1 20 ? -2.754 -4.767 3.168 1.00 0.00 20 GLU A N 16
ATOM 17809 C CA . GLU A 1 20 ? -3.851 -3.864 3.524 1.00 0.00 20 GLU A CA 16
ATOM 17810 C C . GLU A 1 20 ? -3.950 -2.708 2.521 1.00 0.00 20 GLU A C 16
ATOM 17811 O O . GLU A 1 20 ? -5.003 -2.491 1.942 1.00 0.00 20 GLU A O 16
ATOM 17823 N N . LYS A 1 21 ? -2.889 -1.944 2.252 1.00 0.00 21 LYS A N 16
ATOM 17824 C CA . LYS A 1 21 ? -2.908 -0.899 1.253 1.00 0.00 21 LYS A CA 16
ATOM 17825 C C . LYS A 1 21 ? -3.302 -1.544 -0.077 1.00 0.00 21 LYS A C 16
ATOM 17826 O O . LYS A 1 21 ? -4.287 -1.138 -0.696 1.00 0.00 21 LYS A O 16
ATOM 17845 N N . LYS A 1 22 ? -2.556 -2.551 -0.541 1.00 0.00 22 LYS A N 16
ATOM 17846 C CA . LYS A 1 22 ? -2.823 -3.243 -1.796 1.00 0.00 22 LYS A CA 16
ATOM 17847 C C . LYS A 1 22 ? -4.307 -3.653 -1.951 1.00 0.00 22 LYS A C 16
ATOM 17848 O O . LYS A 1 22 ? -4.850 -3.451 -3.045 1.00 0.00 22 LYS A O 16
ATOM 17867 N N . ARG A 1 23 ? -4.958 -4.213 -0.918 1.00 0.00 23 ARG A N 16
ATOM 17868 C CA . ARG A 1 23 ? -6.381 -4.583 -0.951 1.00 0.00 23 ARG A CA 16
ATOM 17869 C C . ARG A 1 23 ? -7.272 -3.354 -0.913 1.00 0.00 23 ARG A C 16
ATOM 17870 O O . ARG A 1 23 ? -8.191 -3.287 -1.725 1.00 0.00 23 ARG A O 16
ATOM 17891 N N . GLN A 1 24 ? -6.998 -2.397 -0.022 1.00 0.00 24 GLN A N 16
ATOM 17892 C CA . GLN A 1 24 ? -7.760 -1.184 0.167 1.00 0.00 24 GLN A CA 16
ATOM 17893 C C . GLN A 1 24 ? -7.934 -0.506 -1.181 1.00 0.00 24 GLN A C 16
ATOM 17894 O O . GLN A 1 24 ? -9.047 -0.171 -1.548 1.00 0.00 24 GLN A O 16
ATOM 17908 N N . LEU A 1 25 ? -6.874 -0.349 -1.974 1.00 0.00 25 LEU A N 16
ATOM 17909 C CA . LEU A 1 25 ? -7.007 0.239 -3.305 1.00 0.00 25 LEU A CA 16
ATOM 17910 C C . LEU A 1 25 ? -7.993 -0.554 -4.153 1.00 0.00 25 LEU A C 16
ATOM 17911 O O . LEU A 1 25 ? -8.926 0.020 -4.713 1.00 0.00 25 LEU A O 16
ATOM 17927 N N . MET A 1 26 ? -7.775 -1.863 -4.275 1.00 0.00 26 MET A N 16
ATOM 17928 C CA . MET A 1 26 ? -8.540 -2.745 -5.118 1.00 0.00 26 MET A CA 16
ATOM 17929 C C . MET A 1 26 ? -10.020 -2.830 -4.716 1.00 0.00 26 MET A C 16
ATOM 17930 O O . MET A 1 26 ? -10.867 -3.066 -5.583 1.00 0.00 26 MET A O 16
ATOM 17944 N N . GLU A 1 27 ? -10.341 -2.599 -3.444 1.00 0.00 27 GLU A N 16
ATOM 17945 C CA . GLU A 1 27 ? -11.712 -2.697 -2.927 1.00 0.00 27 GLU A CA 16
ATOM 17946 C C . GLU A 1 27 ? -12.396 -1.329 -2.941 1.00 0.00 27 GLU A C 16
ATOM 17947 O O . GLU A 1 27 ? -13.603 -1.211 -3.153 1.00 0.00 27 GLU A O 16
ATOM 17959 N N . LEU A 1 28 ? -11.614 -0.266 -2.778 1.00 0.00 28 LEU A N 16
ATOM 17960 C CA . LEU A 1 28 ? -12.086 1.093 -2.912 1.00 0.00 28 LEU A CA 16
ATOM 17961 C C . LEU A 1 28 ? -12.419 1.350 -4.372 1.00 0.00 28 LEU A C 16
ATOM 17962 O O . LEU A 1 28 ? -13.475 1.897 -4.665 1.00 0.00 28 LEU A O 16
ATOM 17978 N N . ARG A 1 29 ? -11.585 0.921 -5.321 1.00 0.00 29 ARG A N 16
ATOM 17979 C CA . ARG A 1 29 ? -11.930 1.080 -6.738 1.00 0.00 29 ARG A CA 16
ATOM 17980 C C . ARG A 1 29 ? -13.215 0.324 -7.078 1.00 0.00 29 ARG A C 16
ATOM 17981 O O . ARG A 1 29 ? -13.945 0.771 -7.954 1.00 0.00 29 ARG A O 16
ATOM 18002 N N . PHE A 1 30 ? -13.506 -0.773 -6.377 1.00 0.00 30 PHE A N 16
ATOM 18003 C CA . PHE A 1 30 ? -14.744 -1.526 -6.496 1.00 0.00 30 PHE A CA 16
ATOM 18004 C C . PHE A 1 30 ? -15.935 -0.721 -5.949 1.00 0.00 30 PHE A C 16
ATOM 18005 O O . PHE A 1 30 ? -16.997 -0.758 -6.568 1.00 0.00 30 PHE A O 16
ATOM 18022 N N . GLN A 1 31 ? -15.782 0.044 -4.854 1.00 0.00 31 GLN A N 16
ATOM 18023 C CA . GLN A 1 31 ? -16.823 0.867 -4.278 1.00 0.00 31 GLN A CA 16
ATOM 18024 C C . GLN A 1 31 ? -17.019 2.053 -5.206 1.00 0.00 31 GLN A C 16
ATOM 18025 O O . GLN A 1 31 ? -18.144 2.432 -5.494 1.00 0.00 31 GLN A O 16
ATOM 18039 N N . LEU A 1 32 ? -15.930 2.640 -5.699 1.00 0.00 32 LEU A N 16
ATOM 18040 C CA . LEU A 1 32 ? -15.957 3.784 -6.584 1.00 0.00 32 LEU A CA 16
ATOM 18041 C C . LEU A 1 32 ? -16.678 3.431 -7.874 1.00 0.00 32 LEU A C 16
ATOM 18042 O O . LEU A 1 32 ? -17.546 4.187 -8.291 1.00 0.00 32 LEU A O 16
ATOM 18058 N N . ALA A 1 33 ? -16.358 2.280 -8.466 1.00 0.00 33 ALA A N 16
ATOM 18059 C CA . ALA A 1 33 ? -17.000 1.772 -9.665 1.00 0.00 33 ALA A CA 16
ATOM 18060 C C . ALA A 1 33 ? -18.484 1.469 -9.448 1.00 0.00 33 ALA A C 16
ATOM 18061 O O . ALA A 1 33 ? -19.264 1.499 -10.401 1.00 0.00 33 ALA A O 16
ATOM 18068 N N . MET A 1 34 ? -18.885 1.149 -8.219 1.00 0.00 34 MET A N 16
ATOM 18069 C CA . MET A 1 34 ? -20.275 0.992 -7.828 1.00 0.00 34 MET A CA 16
ATOM 18070 C C . MET A 1 34 ? -20.912 2.330 -7.439 1.00 0.00 34 MET A C 16
ATOM 18071 O O . MET A 1 34 ? -22.118 2.392 -7.214 1.00 0.00 34 MET A O 16
ATOM 18085 N N . GLY A 1 35 ? -20.134 3.402 -7.347 1.00 0.00 35 GLY A N 16
ATOM 18086 C CA . GLY A 1 35 ? -20.586 4.735 -7.034 1.00 0.00 35 GLY A CA 16
ATOM 18087 C C . GLY A 1 35 ? -20.920 4.849 -5.563 1.00 0.00 35 GLY A C 16
ATOM 18088 O O . GLY A 1 35 ? -21.947 5.422 -5.203 1.00 0.00 35 GLY A O 16
ATOM 18092 N N . GLN A 1 36 ? -20.072 4.264 -4.712 1.00 0.00 36 GLN A N 16
ATOM 18093 C CA . GLN A 1 36 ? -20.347 4.132 -3.293 1.00 0.00 36 GLN A CA 16
ATOM 18094 C C . GLN A 1 36 ? -19.319 4.937 -2.507 1.00 0.00 36 GLN A C 16
ATOM 18095 O O . GLN A 1 36 ? -19.619 5.517 -1.465 1.00 0.00 36 GLN A O 16
ATOM 18109 N N . LEU A 1 37 ? -18.085 4.963 -3.009 1.00 0.00 37 LEU A N 16
ATOM 18110 C CA . LEU A 1 37 ? -16.947 5.576 -2.346 1.00 0.00 37 LEU A CA 16
ATOM 18111 C C . LEU A 1 37 ? -17.135 7.093 -2.236 1.00 0.00 37 LEU A C 16
ATOM 18112 O O . LEU A 1 37 ? -17.473 7.756 -3.220 1.00 0.00 37 LEU A O 16
ATOM 18128 N N . LYS A 1 38 ? -16.898 7.639 -1.041 1.00 0.00 38 LYS A N 16
ATOM 18129 C CA . LYS A 1 38 ? -17.162 9.031 -0.675 1.00 0.00 38 LYS A CA 16
ATOM 18130 C C . LYS A 1 38 ? -16.533 10.064 -1.613 1.00 0.00 38 LYS A C 16
ATOM 18131 O O . LYS A 1 38 ? -17.235 10.993 -2.012 1.00 0.00 38 LYS A O 16
ATOM 18150 N N . ASN A 1 39 ? -15.241 9.962 -1.953 1.00 0.00 39 ASN A N 16
ATOM 18151 C CA . ASN A 1 39 ? -14.600 10.903 -2.878 1.00 0.00 39 ASN A CA 16
ATOM 18152 C C . ASN A 1 39 ? -13.469 10.238 -3.660 1.00 0.00 39 ASN A C 16
ATOM 18153 O O . ASN A 1 39 ? -12.735 9.429 -3.097 1.00 0.00 39 ASN A O 16
ATOM 18164 N N . THR A 1 40 ? -13.247 10.605 -4.919 1.00 0.00 40 THR A N 16
ATOM 18165 C CA . THR A 1 40 ? -12.165 10.109 -5.775 1.00 0.00 40 THR A CA 16
ATOM 18166 C C . THR A 1 40 ? -10.764 10.436 -5.244 1.00 0.00 40 THR A C 16
ATOM 18167 O O . THR A 1 40 ? -9.833 9.644 -5.422 1.00 0.00 40 THR A O 16
ATOM 18178 N N . SER A 1 41 ? -10.599 11.560 -4.541 1.00 0.00 41 SER A N 16
ATOM 18179 C CA . SER A 1 41 ? -9.323 11.910 -3.935 1.00 0.00 41 SER A CA 16
ATOM 18180 C C . SER A 1 41 ? -8.881 10.848 -2.916 1.00 0.00 41 SER A C 16
ATOM 18181 O O . SER A 1 41 ? -7.678 10.644 -2.765 1.00 0.00 41 SER A O 16
ATOM 18189 N N . LEU A 1 42 ? -9.813 10.126 -2.272 1.00 0.00 42 LEU A N 16
ATOM 18190 C CA . LEU A 1 42 ? -9.470 9.020 -1.379 1.00 0.00 42 LEU A CA 16
ATOM 18191 C C . LEU A 1 42 ? -8.759 7.910 -2.149 1.00 0.00 42 LEU A C 16
ATOM 18192 O O . LEU A 1 42 ? -7.719 7.455 -1.678 1.00 0.00 42 LEU A O 16
ATOM 18208 N N . ILE A 1 43 ? -9.240 7.479 -3.323 1.00 0.00 43 ILE A N 16
ATOM 18209 C CA . ILE A 1 43 ? -8.478 6.536 -4.138 1.00 0.00 43 ILE A CA 16
ATOM 18210 C C . ILE A 1 43 ? -7.120 7.150 -4.424 1.00 0.00 43 ILE A C 16
ATOM 18211 O O . ILE A 1 43 ? -6.138 6.527 -4.048 1.00 0.00 43 ILE A O 16
ATOM 18227 N N . LYS A 1 44 ? -7.022 8.349 -5.008 1.00 0.00 44 LYS A N 16
ATOM 18228 C CA . LYS A 1 44 ? -5.730 8.921 -5.372 1.00 0.00 44 LYS A CA 16
ATOM 18229 C C . LYS A 1 44 ? -4.723 8.871 -4.218 1.00 0.00 44 LYS A C 16
ATOM 18230 O O . LYS A 1 44 ? -3.560 8.531 -4.426 1.00 0.00 44 LYS A O 16
ATOM 18249 N N . LEU A 1 45 ? -5.140 9.201 -3.004 1.00 0.00 45 LEU A N 16
ATOM 18250 C CA . LEU A 1 45 ? -4.390 9.268 -1.796 1.00 0.00 45 LEU A CA 16
ATOM 18251 C C . LEU A 1 45 ? -3.993 7.871 -1.378 1.00 0.00 45 LEU A C 16
ATOM 18252 O O . LEU A 1 45 ? -2.831 7.630 -1.078 1.00 0.00 45 LEU A O 16
ATOM 18268 N N . THR A 1 46 ? -4.930 6.932 -1.405 1.00 0.00 46 THR A N 16
ATOM 18269 C CA . THR A 1 46 ? -4.681 5.593 -0.937 1.00 0.00 46 THR A CA 16
ATOM 18270 C C . THR A 1 46 ? -3.690 4.972 -1.903 1.00 0.00 46 THR A C 16
ATOM 18271 O O . THR A 1 46 ? -2.653 4.460 -1.526 1.00 0.00 46 THR A O 16
ATOM 18282 N N . LYS A 1 47 ? -3.961 5.098 -3.187 1.00 0.00 47 LYS A N 16
ATOM 18283 C CA . LYS A 1 47 ? -3.188 4.606 -4.298 1.00 0.00 47 LYS A CA 16
ATOM 18284 C C . LYS A 1 47 ? -1.796 5.223 -4.431 1.00 0.00 47 LYS A C 16
ATOM 18285 O O . LYS A 1 47 ? -0.884 4.495 -4.833 1.00 0.00 47 LYS A O 16
ATOM 18304 N N . ARG A 1 48 ? -1.573 6.472 -4.001 1.00 0.00 48 ARG A N 16
ATOM 18305 C CA . ARG A 1 48 ? -0.209 7.008 -3.920 1.00 0.00 48 ARG A CA 16
ATOM 18306 C C . ARG A 1 48 ? 0.580 6.078 -3.017 1.00 0.00 48 ARG A C 16
ATOM 18307 O O . ARG A 1 48 ? 1.676 5.639 -3.369 1.00 0.00 48 ARG A O 16
ATOM 18328 N N . ASP A 1 49 ? -0.050 5.744 -1.896 1.00 0.00 49 ASP A N 16
ATOM 18329 C CA . ASP A 1 49 ? 0.501 4.994 -0.811 1.00 0.00 49 ASP A CA 16
ATOM 18330 C C . ASP A 1 49 ? 0.606 3.564 -1.266 1.00 0.00 49 ASP A C 16
ATOM 18331 O O . ASP A 1 49 ? 1.648 2.984 -1.038 1.00 0.00 49 ASP A O 16
ATOM 18340 N N . ILE A 1 50 ? -0.366 2.993 -1.987 1.00 0.00 50 ILE A N 16
ATOM 18341 C CA . ILE A 1 50 ? -0.248 1.601 -2.435 1.00 0.00 50 ILE A CA 16
ATOM 18342 C C . ILE A 1 50 ? 1.014 1.496 -3.225 1.00 0.00 50 ILE A C 16
ATOM 18343 O O . ILE A 1 50 ? 1.876 0.700 -2.916 1.00 0.00 50 ILE A O 16
ATOM 18359 N N . ALA A 1 51 ? 1.157 2.315 -4.244 1.00 0.00 51 ALA A N 16
ATOM 18360 C CA . ALA A 1 51 ? 2.260 2.141 -5.145 1.00 0.00 51 ALA A CA 16
ATOM 18361 C C . ALA A 1 51 ? 3.586 2.617 -4.513 1.00 0.00 51 ALA A C 16
ATOM 18362 O O . ALA A 1 51 ? 4.645 2.525 -5.136 1.00 0.00 51 ALA A O 16
ATOM 18369 N N . ARG A 1 52 ? 3.561 3.114 -3.272 1.00 0.00 52 ARG A N 16
ATOM 18370 C CA . ARG A 1 52 ? 4.718 3.238 -2.391 1.00 0.00 52 ARG A CA 16
ATOM 18371 C C . ARG A 1 52 ? 4.894 1.988 -1.520 1.00 0.00 52 ARG A C 16
ATOM 18372 O O . ARG A 1 52 ? 5.885 1.281 -1.698 1.00 0.00 52 ARG A O 16
ATOM 18393 N N . ILE A 1 53 ? 3.962 1.701 -0.616 1.00 0.00 53 ILE A N 16
ATOM 18394 C CA . ILE A 1 53 ? 3.888 0.545 0.268 1.00 0.00 53 ILE A CA 16
ATOM 18395 C C . ILE A 1 53 ? 4.024 -0.756 -0.490 1.00 0.00 53 ILE A C 16
ATOM 18396 O O . ILE A 1 53 ? 4.951 -1.511 -0.235 1.00 0.00 53 ILE A O 16
ATOM 18412 N N . LYS A 1 54 ? 3.134 -1.045 -1.423 1.00 0.00 54 LYS A N 16
ATOM 18413 C CA . LYS A 1 54 ? 3.130 -2.306 -2.134 1.00 0.00 54 LYS A CA 16
ATOM 18414 C C . LYS A 1 54 ? 4.499 -2.548 -2.776 1.00 0.00 54 LYS A C 16
ATOM 18415 O O . LYS A 1 54 ? 4.987 -3.677 -2.811 1.00 0.00 54 LYS A O 16
ATOM 18434 N N . THR A 1 55 ? 5.168 -1.475 -3.207 1.00 0.00 55 THR A N 16
ATOM 18435 C CA . THR A 1 55 ? 6.498 -1.552 -3.760 1.00 0.00 55 THR A CA 16
ATOM 18436 C C . THR A 1 55 ? 7.570 -1.783 -2.681 1.00 0.00 55 THR A C 16
ATOM 18437 O O . THR A 1 55 ? 8.568 -2.408 -3.007 1.00 0.00 55 THR A O 16
ATOM 18448 N N . ILE A 1 56 ? 7.419 -1.364 -1.416 1.00 0.00 56 ILE A N 16
ATOM 18449 C CA . ILE A 1 56 ? 8.365 -1.716 -0.344 1.00 0.00 56 ILE A CA 16
ATOM 18450 C C . ILE A 1 56 ? 8.539 -3.226 -0.264 1.00 0.00 56 ILE A C 16
ATOM 18451 O O . ILE A 1 56 ? 9.674 -3.693 -0.196 1.00 0.00 56 ILE A O 16
ATOM 18467 N N . LEU A 1 57 ? 7.432 -3.968 -0.312 1.00 0.00 57 LEU A N 16
ATOM 18468 C CA . LEU A 1 57 ? 7.474 -5.427 -0.335 1.00 0.00 57 LEU A CA 16
ATOM 18469 C C . LEU A 1 57 ? 8.273 -5.883 -1.551 1.00 0.00 57 LEU A C 16
ATOM 18470 O O . LEU A 1 57 ? 9.263 -6.583 -1.418 1.00 0.00 57 LEU A O 16
ATOM 18486 N N . ARG A 1 58 ? 7.903 -5.409 -2.732 1.00 0.00 58 ARG A N 16
ATOM 18487 C CA . ARG A 1 58 ? 8.587 -5.708 -3.997 1.00 0.00 58 ARG A CA 16
ATOM 18488 C C . ARG A 1 58 ? 10.102 -5.535 -3.857 1.00 0.00 58 ARG A C 16
ATOM 18489 O O . ARG A 1 58 ? 10.880 -6.422 -4.181 1.00 0.00 58 ARG A O 16
ATOM 18510 N N . GLU A 1 59 ? 10.528 -4.378 -3.370 1.00 0.00 59 GLU A N 16
ATOM 18511 C CA . GLU A 1 59 ? 11.924 -4.010 -3.126 1.00 0.00 59 GLU A CA 16
ATOM 18512 C C . GLU A 1 59 ? 12.579 -4.934 -2.091 1.00 0.00 59 GLU A C 16
ATOM 18513 O O . GLU A 1 59 ? 13.800 -5.039 -2.075 1.00 0.00 59 GLU A O 16
ATOM 18525 N N . ARG A 1 60 ? 11.820 -5.603 -1.229 1.00 0.00 60 ARG A N 16
ATOM 18526 C CA . ARG A 1 60 ? 12.332 -6.630 -0.317 1.00 0.00 60 ARG A CA 16
ATOM 18527 C C . ARG A 1 60 ? 12.373 -8.018 -0.950 1.00 0.00 60 ARG A C 16
ATOM 18528 O O . ARG A 1 60 ? 13.183 -8.820 -0.497 1.00 0.00 60 ARG A O 16
ATOM 18549 N N . GLU A 1 61 ? 11.620 -8.265 -2.026 1.00 0.00 61 GLU A N 16
ATOM 18550 C CA . GLU A 1 61 ? 11.655 -9.530 -2.758 1.00 0.00 61 GLU A CA 16
ATOM 18551 C C . GLU A 1 61 ? 13.043 -9.677 -3.386 1.00 0.00 61 GLU A C 16
ATOM 18552 O O . GLU A 1 61 ? 13.744 -10.651 -3.116 1.00 0.00 61 GLU A O 16
ATOM 18564 N N . LEU A 1 62 ? 13.482 -8.715 -4.216 1.00 0.00 62 LEU A N 16
ATOM 18565 C CA . LEU A 1 62 ? 14.789 -8.828 -4.841 1.00 0.00 62 LEU A CA 16
ATOM 18566 C C . LEU A 1 62 ? 15.900 -8.573 -3.817 1.00 0.00 62 LEU A C 16
ATOM 18567 O O . LEU A 1 62 ? 17.006 -9.097 -3.969 1.00 0.00 62 LEU A O 16
ATOM 18583 N N . GLY A 1 63 ? 15.649 -7.744 -2.802 1.00 0.00 63 GLY A N 16
ATOM 18584 C CA . GLY A 1 63 ? 16.666 -7.244 -1.888 1.00 0.00 63 GLY A CA 16
ATOM 18585 C C . GLY A 1 63 ? 17.292 -5.965 -2.439 1.00 0.00 63 GLY A C 16
ATOM 18586 O O . GLY A 1 63 ? 18.479 -5.921 -2.779 1.00 0.00 63 GLY A O 16
ATOM 18590 N N . ILE A 1 64 ? 16.472 -4.926 -2.567 1.00 0.00 64 ILE A N 16
ATOM 18591 C CA . ILE A 1 64 ? 16.784 -3.532 -2.816 1.00 0.00 64 ILE A CA 16
ATOM 18592 C C . ILE A 1 64 ? 16.696 -2.745 -1.504 1.00 0.00 64 ILE A C 16
ATOM 18593 O O . ILE A 1 64 ? 17.366 -1.722 -1.327 1.00 0.00 64 ILE A O 16
ATOM 18609 N N . ARG A 1 65 ? 15.836 -3.198 -0.587 1.00 0.00 65 ARG A N 16
ATOM 18610 C CA . ARG A 1 65 ? 15.516 -2.472 0.643 1.00 0.00 65 ARG A CA 16
ATOM 18611 C C . ARG A 1 65 ? 16.174 -3.023 1.885 1.00 0.00 65 ARG A C 16
ATOM 18612 O O . ARG A 1 65 ? 15.979 -2.435 2.948 1.00 0.00 65 ARG A O 16
ATOM 18633 N N . ARG A 1 66 ? 17.128 -3.921 1.733 1.00 0.00 66 ARG A N 16
ATOM 18634 C CA . ARG A 1 66 ? 17.295 -5.070 2.605 1.00 0.00 66 ARG A CA 16
ATOM 18635 C C . ARG A 1 66 ? 15.944 -5.697 2.966 1.00 0.00 66 ARG A C 16
ATOM 18636 O O . ARG A 1 66 ? 15.795 -6.912 2.715 1.00 0.00 66 ARG A O 16
ATOM 18657 N N . MET A 1 1 ? 11.216 6.813 -1.597 1.00 0.00 1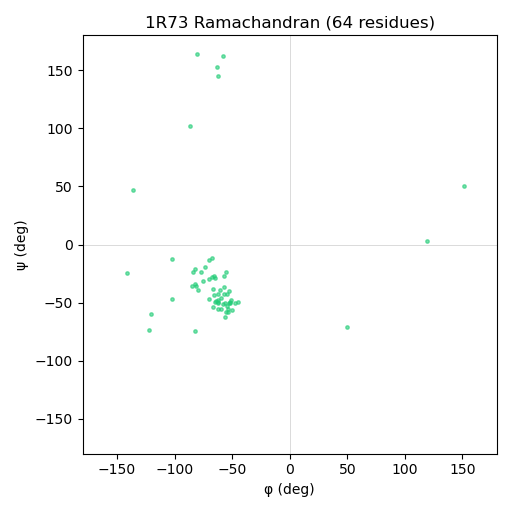 MET A N 17
ATOM 18658 C CA . MET A 1 1 ? 12.440 6.749 -0.792 1.00 0.00 1 MET A CA 17
ATOM 18659 C C . MET A 1 1 ? 12.176 5.918 0.452 1.00 0.00 1 MET A C 17
ATOM 18660 O O . MET A 1 1 ? 11.363 6.335 1.271 1.00 0.00 1 MET A O 17
ATOM 18674 N N . LYS A 1 2 ? 12.968 4.859 0.667 1.00 0.00 2 LYS A N 17
ATOM 18675 C CA . LYS A 1 2 ? 13.312 4.345 2.004 1.00 0.00 2 LYS A CA 17
ATOM 18676 C C . LYS A 1 2 ? 12.098 3.826 2.792 1.00 0.00 2 LYS A C 17
ATOM 18677 O O . LYS A 1 2 ? 10.995 3.739 2.260 1.00 0.00 2 LYS A O 17
ATOM 18696 N N . ALA A 1 3 ? 12.316 3.341 4.021 1.00 0.00 3 ALA A N 17
ATOM 18697 C CA . ALA A 1 3 ? 11.261 3.118 5.001 1.00 0.00 3 ALA A CA 17
ATOM 18698 C C . ALA A 1 3 ? 11.502 3.875 6.314 1.00 0.00 3 ALA A C 17
ATOM 18699 O O . ALA A 1 3 ? 10.815 4.839 6.616 1.00 0.00 3 ALA A O 17
ATOM 18706 N N . SER A 1 4 ? 12.362 3.285 7.149 1.00 0.00 4 SER A N 17
ATOM 18707 C CA . SER A 1 4 ? 12.355 3.229 8.618 1.00 0.00 4 SER A CA 17
ATOM 18708 C C . SER A 1 4 ? 11.024 3.000 9.338 1.00 0.00 4 SER A C 17
ATOM 18709 O O . SER A 1 4 ? 11.051 2.599 10.497 1.00 0.00 4 SER A O 17
ATOM 18717 N N . GLU A 1 5 ? 9.897 3.161 8.665 1.00 0.00 5 GLU A N 17
ATOM 18718 C CA . GLU A 1 5 ? 8.594 2.778 9.174 1.00 0.00 5 GLU A CA 17
ATOM 18719 C C . GLU A 1 5 ? 8.210 1.445 8.528 1.00 0.00 5 GLU A C 17
ATOM 18720 O O . GLU A 1 5 ? 8.070 0.435 9.201 1.00 0.00 5 GLU A O 17
ATOM 18732 N N . LEU A 1 6 ? 8.165 1.375 7.197 1.00 0.00 6 LEU A N 17
ATOM 18733 C CA . LEU A 1 6 ? 7.599 0.218 6.501 1.00 0.00 6 LEU A CA 17
ATOM 18734 C C . LEU A 1 6 ? 8.492 -1.016 6.536 1.00 0.00 6 LEU A C 17
ATOM 18735 O O . LEU A 1 6 ? 8.002 -2.087 6.218 1.00 0.00 6 LEU A O 17
ATOM 18751 N N . ARG A 1 7 ? 9.778 -0.924 6.883 1.00 0.00 7 ARG A N 17
ATOM 18752 C CA . ARG A 1 7 ? 10.633 -2.075 7.118 1.00 0.00 7 ARG A CA 17
ATOM 18753 C C . ARG A 1 7 ? 10.605 -2.490 8.587 1.00 0.00 7 ARG A C 17
ATOM 18754 O O . ARG A 1 7 ? 11.046 -3.588 8.906 1.00 0.00 7 ARG A O 17
ATOM 18775 N N . ASN A 1 8 ? 10.155 -1.589 9.464 1.00 0.00 8 ASN A N 17
ATOM 18776 C CA . ASN A 1 8 ? 10.316 -1.697 10.917 1.00 0.00 8 ASN A CA 17
ATOM 18777 C C . ASN A 1 8 ? 9.285 -2.616 11.559 1.00 0.00 8 ASN A C 17
ATOM 18778 O O . ASN A 1 8 ? 9.524 -3.134 12.649 1.00 0.00 8 ASN A O 17
ATOM 18789 N N . TYR A 1 9 ? 8.137 -2.826 10.914 1.00 0.00 9 TYR A N 17
ATOM 18790 C CA . TYR A 1 9 ? 7.099 -3.691 11.426 1.00 0.00 9 TYR A CA 17
ATOM 18791 C C . TYR A 1 9 ? 7.590 -5.136 11.575 1.00 0.00 9 TYR A C 17
ATOM 18792 O O . TYR A 1 9 ? 8.636 -5.493 11.026 1.00 0.00 9 TYR A O 17
ATOM 18810 N N . THR A 1 10 ? 6.896 -5.966 12.353 1.00 0.00 10 THR A N 17
ATOM 18811 C CA . THR A 1 10 ? 7.254 -7.377 12.476 1.00 0.00 10 THR A CA 17
ATOM 18812 C C . THR A 1 10 ? 6.853 -8.131 11.215 1.00 0.00 10 THR A C 17
ATOM 18813 O O . THR A 1 10 ? 6.006 -7.648 10.479 1.00 0.00 10 THR A O 17
ATOM 18824 N N . ASP A 1 11 ? 7.382 -9.333 10.961 1.00 0.00 11 ASP A N 17
ATOM 18825 C CA . ASP A 1 11 ? 7.113 -10.051 9.704 1.00 0.00 11 ASP A CA 17
ATOM 18826 C C . ASP A 1 11 ? 5.619 -10.251 9.438 1.00 0.00 11 ASP A C 17
ATOM 18827 O O . ASP A 1 11 ? 5.229 -10.385 8.279 1.00 0.00 11 ASP A O 17
ATOM 18836 N N . GLU A 1 12 ? 4.790 -10.278 10.483 1.00 0.00 12 GLU A N 17
ATOM 18837 C CA . GLU A 1 12 ? 3.343 -10.317 10.353 1.00 0.00 12 GLU A CA 17
ATOM 18838 C C . GLU A 1 12 ? 2.754 -8.927 10.167 1.00 0.00 12 GLU A C 17
ATOM 18839 O O . GLU A 1 12 ? 1.948 -8.733 9.262 1.00 0.00 12 GLU A O 17
ATOM 18851 N N . GLU A 1 13 ? 3.158 -7.956 10.989 1.00 0.00 13 GLU A N 17
ATOM 18852 C CA . GLU A 1 13 ? 2.630 -6.594 10.872 1.00 0.00 13 GLU A CA 17
ATOM 18853 C C . GLU A 1 13 ? 2.916 -6.056 9.475 1.00 0.00 13 GLU A C 17
ATOM 18854 O O . GLU A 1 13 ? 2.041 -5.461 8.865 1.00 0.00 13 GLU A O 17
ATOM 18866 N N . LEU A 1 14 ? 4.115 -6.330 8.948 1.00 0.00 14 LEU A N 17
ATOM 18867 C CA . LEU A 1 14 ? 4.621 -5.938 7.638 1.00 0.00 14 LEU A CA 17
ATOM 18868 C C . LEU A 1 14 ? 3.606 -6.338 6.594 1.00 0.00 14 LEU A C 17
ATOM 18869 O O . LEU A 1 14 ? 2.991 -5.472 5.975 1.00 0.00 14 LEU A O 17
ATOM 18885 N N . LYS A 1 15 ? 3.426 -7.636 6.360 1.00 0.00 15 LYS A N 17
ATOM 18886 C CA . LYS A 1 15 ? 2.470 -8.108 5.383 1.00 0.00 15 LYS A CA 17
ATOM 18887 C C . LYS A 1 15 ? 1.121 -7.502 5.660 1.00 0.00 15 LYS A C 17
ATOM 18888 O O . LYS A 1 15 ? 0.525 -7.014 4.720 1.00 0.00 15 LYS A O 17
ATOM 18907 N N . ASN A 1 16 ? 0.688 -7.401 6.905 1.00 0.00 16 ASN A N 17
ATOM 18908 C CA . ASN A 1 16 ? -0.656 -6.936 7.198 1.00 0.00 16 ASN A CA 17
ATOM 18909 C C . ASN A 1 16 ? -0.820 -5.427 6.955 1.00 0.00 16 ASN A C 17
ATOM 18910 O O . ASN A 1 16 ? -1.917 -4.893 7.088 1.00 0.00 16 ASN A O 17
ATOM 18921 N N . LEU A 1 17 ? 0.250 -4.723 6.566 1.00 0.00 17 LEU A N 17
ATOM 18922 C CA . LEU A 1 17 ? 0.192 -3.379 5.987 1.00 0.00 17 LEU A CA 17
ATOM 18923 C C . LEU A 1 17 ? 0.187 -3.543 4.482 1.00 0.00 17 LEU A C 17
ATOM 18924 O O . LEU A 1 17 ? -0.624 -2.956 3.777 1.00 0.00 17 LEU A O 17
ATOM 18940 N N . LEU A 1 18 ? 1.188 -4.253 3.963 1.00 0.00 18 LEU A N 17
ATOM 18941 C CA . LEU A 1 18 ? 1.541 -4.115 2.552 1.00 0.00 18 LEU A CA 17
ATOM 18942 C C . LEU A 1 18 ? 0.604 -4.929 1.684 1.00 0.00 18 LEU A C 17
ATOM 18943 O O . LEU A 1 18 ? 0.432 -4.626 0.504 1.00 0.00 18 LEU A O 17
ATOM 18959 N N . GLU A 1 19 ? -0.006 -5.930 2.287 1.00 0.00 19 GLU A N 17
ATOM 18960 C CA . GLU A 1 19 ? -1.222 -6.567 1.846 1.00 0.00 19 GLU A CA 17
ATOM 18961 C C . GLU A 1 19 ? -2.423 -5.616 1.961 1.00 0.00 19 GLU A C 17
ATOM 18962 O O . GLU A 1 19 ? -3.108 -5.429 0.958 1.00 0.00 19 GLU A O 17
ATOM 18974 N N . GLU A 1 20 ? -2.659 -4.986 3.122 1.00 0.00 20 GLU A N 17
ATOM 18975 C CA . GLU A 1 20 ? -3.843 -4.156 3.363 1.00 0.00 20 GLU A CA 17
ATOM 18976 C C . GLU A 1 20 ? -3.927 -3.019 2.356 1.00 0.00 20 GLU A C 17
ATOM 18977 O O . GLU A 1 20 ? -4.917 -2.887 1.644 1.00 0.00 20 GLU A O 17
ATOM 18989 N N . LYS A 1 21 ? -2.871 -2.225 2.237 1.00 0.00 21 LYS A N 17
ATOM 18990 C CA . LYS A 1 21 ? -2.780 -1.113 1.334 1.00 0.00 21 LYS A CA 17
ATOM 18991 C C . LYS A 1 21 ? -3.020 -1.666 -0.072 1.00 0.00 21 LYS A C 17
ATOM 18992 O O . LYS A 1 21 ? -3.952 -1.195 -0.729 1.00 0.00 21 LYS A O 17
ATOM 19011 N N . LYS A 1 22 ? -2.243 -2.648 -0.572 1.00 0.00 22 LYS A N 17
ATOM 19012 C CA . LYS A 1 22 ? -2.469 -3.153 -1.929 1.00 0.00 22 LYS A CA 17
ATOM 19013 C C . LYS A 1 22 ? -3.940 -3.569 -2.145 1.00 0.00 22 LYS A C 17
ATOM 19014 O O . LYS A 1 22 ? -4.467 -3.233 -3.207 1.00 0.00 22 LYS A O 17
ATOM 19033 N N . ARG A 1 23 ? -4.624 -4.243 -1.194 1.00 0.00 23 ARG A N 17
ATOM 19034 C CA . ARG A 1 23 ? -6.043 -4.578 -1.377 1.00 0.00 23 ARG A CA 17
ATOM 19035 C C . ARG A 1 23 ? -6.888 -3.321 -1.404 1.00 0.00 23 ARG A C 17
ATOM 19036 O O . ARG A 1 23 ? -7.653 -3.161 -2.345 1.00 0.00 23 ARG A O 17
ATOM 19057 N N . GLN A 1 24 ? -6.736 -2.426 -0.433 1.00 0.00 24 GLN A N 17
ATOM 19058 C CA . GLN A 1 24 ? -7.522 -1.221 -0.261 1.00 0.00 24 GLN A CA 17
ATOM 19059 C C . GLN A 1 24 ? -7.637 -0.451 -1.572 1.00 0.00 24 GLN A C 17
ATOM 19060 O O . GLN A 1 24 ? -8.730 -0.087 -1.978 1.00 0.00 24 GLN A O 17
ATOM 19074 N N . LEU A 1 25 ? -6.535 -0.242 -2.288 1.00 0.00 25 LEU A N 17
ATOM 19075 C CA . LEU A 1 25 ? -6.562 0.407 -3.601 1.00 0.00 25 LEU A CA 17
ATOM 19076 C C . LEU A 1 25 ? -7.532 -0.288 -4.563 1.00 0.00 25 LEU A C 17
ATOM 19077 O O . LEU A 1 25 ? -8.349 0.360 -5.221 1.00 0.00 25 LEU A O 17
ATOM 19093 N N . MET A 1 26 ? -7.409 -1.606 -4.677 1.00 0.00 26 MET A N 17
ATOM 19094 C CA . MET A 1 26 ? -8.181 -2.436 -5.595 1.00 0.00 26 MET A CA 17
ATOM 19095 C C . MET A 1 26 ? -9.646 -2.596 -5.155 1.00 0.00 26 MET A C 17
ATOM 19096 O O . MET A 1 26 ? -10.509 -2.898 -5.982 1.00 0.00 26 MET A O 17
ATOM 19110 N N . GLU A 1 27 ? -9.932 -2.362 -3.878 1.00 0.00 27 GLU A N 17
ATOM 19111 C CA . GLU A 1 27 ? -11.250 -2.453 -3.247 1.00 0.00 27 GLU A CA 17
ATOM 19112 C C . GLU A 1 27 ? -11.970 -1.121 -3.380 1.00 0.00 27 GLU A C 17
ATOM 19113 O O . GLU A 1 27 ? -13.162 -1.032 -3.648 1.00 0.00 27 GLU A O 17
ATOM 19125 N N . LEU A 1 28 ? -11.235 -0.032 -3.240 1.00 0.00 28 LEU A N 17
ATOM 19126 C CA . LEU A 1 28 ? -11.801 1.290 -3.350 1.00 0.00 28 LEU A CA 17
ATOM 19127 C C . LEU A 1 28 ? -12.207 1.530 -4.810 1.00 0.00 28 LEU A C 17
ATOM 19128 O O . LEU A 1 28 ? -13.307 2.009 -5.081 1.00 0.00 28 LEU A O 17
ATOM 19144 N N . ARG A 1 29 ? -11.409 1.093 -5.792 1.00 0.00 29 ARG A N 17
ATOM 19145 C CA . ARG A 1 29 ? -11.852 1.169 -7.195 1.00 0.00 29 ARG A CA 17
ATOM 19146 C C . ARG A 1 29 ? -13.095 0.309 -7.460 1.00 0.00 29 ARG A C 17
ATOM 19147 O O . ARG A 1 29 ? -13.812 0.569 -8.427 1.00 0.00 29 ARG A O 17
ATOM 19168 N N . PHE A 1 30 ? -13.353 -0.713 -6.640 1.00 0.00 30 PHE A N 17
ATOM 19169 C CA . PHE A 1 30 ? -14.582 -1.489 -6.690 1.00 0.00 30 PHE A CA 17
ATOM 19170 C C . PHE A 1 30 ? -15.740 -0.659 -6.124 1.00 0.00 30 PHE A C 17
ATOM 19171 O O . PHE A 1 30 ? -16.785 -0.589 -6.767 1.00 0.00 30 PHE A O 17
ATOM 19188 N N . GLN A 1 31 ? -15.565 0.060 -5.005 1.00 0.00 31 GLN A N 17
ATOM 19189 C CA . GLN A 1 31 ? -16.613 0.802 -4.361 1.00 0.00 31 GLN A CA 17
ATOM 19190 C C . GLN A 1 31 ? -17.012 1.969 -5.241 1.00 0.00 31 GLN A C 17
ATOM 19191 O O . GLN A 1 31 ? -18.183 2.313 -5.271 1.00 0.00 31 GLN A O 17
ATOM 19205 N N . LEU A 1 32 ? -16.091 2.585 -5.980 1.00 0.00 32 LEU A N 17
ATOM 19206 C CA . LEU A 1 32 ? -16.442 3.718 -6.825 1.00 0.00 32 LEU A CA 17
ATOM 19207 C C . LEU A 1 32 ? -17.407 3.298 -7.914 1.00 0.00 32 LEU A C 17
ATOM 19208 O O . LEU A 1 32 ? -18.500 3.840 -8.044 1.00 0.00 32 LEU A O 17
ATOM 19224 N N . ALA A 1 33 ? -16.975 2.287 -8.655 1.00 0.00 33 ALA A N 17
ATOM 19225 C CA . ALA A 1 33 ? -17.729 1.643 -9.713 1.00 0.00 33 ALA A CA 17
ATOM 19226 C C . ALA A 1 33 ? -19.116 1.254 -9.207 1.00 0.00 33 ALA A C 17
ATOM 19227 O O . ALA A 1 33 ? -20.087 1.348 -9.961 1.00 0.00 33 ALA A O 17
ATOM 19234 N N . MET A 1 34 ? -19.219 0.836 -7.944 1.00 0.00 34 MET A N 17
ATOM 19235 C CA . MET A 1 34 ? -20.456 0.415 -7.327 1.00 0.00 34 MET A CA 17
ATOM 19236 C C . MET A 1 34 ? -21.254 1.577 -6.726 1.00 0.00 34 MET A C 17
ATOM 19237 O O . MET A 1 34 ? -22.409 1.401 -6.340 1.00 0.00 34 MET A O 17
ATOM 19251 N N . GLY A 1 35 ? -20.663 2.764 -6.621 1.00 0.00 35 GLY A N 17
ATOM 19252 C CA . GLY A 1 35 ? -21.266 3.982 -6.128 1.00 0.00 35 GLY A CA 17
ATOM 19253 C C . GLY A 1 35 ? -21.315 3.976 -4.613 1.00 0.00 35 GLY A C 17
ATOM 19254 O O . GLY A 1 35 ? -22.343 4.283 -4.015 1.00 0.00 35 GLY A O 17
ATOM 19258 N N . GLN A 1 36 ? -20.205 3.583 -3.992 1.00 0.00 36 GLN A N 17
ATOM 19259 C CA . GLN A 1 36 ? -20.066 3.374 -2.565 1.00 0.00 36 GLN A CA 17
ATOM 19260 C C . GLN A 1 36 ? -18.869 4.168 -2.036 1.00 0.00 36 GLN A C 17
ATOM 19261 O O . GLN A 1 36 ? -18.749 4.417 -0.839 1.00 0.00 36 GLN A O 17
ATOM 19275 N N . LEU A 1 37 ? -17.940 4.511 -2.931 1.00 0.00 37 LEU A N 17
ATOM 19276 C CA . LEU A 1 37 ? -16.742 5.278 -2.616 1.00 0.00 37 LEU A CA 17
ATOM 19277 C C . LEU A 1 37 ? -17.014 6.769 -2.402 1.00 0.00 37 LEU A C 17
ATOM 19278 O O . LEU A 1 37 ? -17.335 7.484 -3.354 1.00 0.00 37 LEU A O 17
ATOM 19294 N N . LYS A 1 38 ? -16.824 7.257 -1.172 1.00 0.00 38 LYS A N 17
ATOM 19295 C CA . LYS A 1 38 ? -16.970 8.667 -0.813 1.00 0.00 38 LYS A CA 17
ATOM 19296 C C . LYS A 1 38 ? -15.792 9.509 -1.331 1.00 0.00 38 LYS A C 17
ATOM 19297 O O . LYS A 1 38 ? -14.900 9.875 -0.563 1.00 0.00 38 LYS A O 17
ATOM 19316 N N . ASN A 1 39 ? -15.837 9.864 -2.619 1.00 0.00 39 ASN A N 17
ATOM 19317 C CA . ASN A 1 39 ? -14.963 10.789 -3.351 1.00 0.00 39 ASN A CA 17
ATOM 19318 C C . ASN A 1 39 ? -13.517 10.302 -3.575 1.00 0.00 39 ASN A C 17
ATOM 19319 O O . ASN A 1 39 ? -12.732 10.080 -2.655 1.00 0.00 39 ASN A O 17
ATOM 19330 N N . THR A 1 40 ? -13.144 10.176 -4.848 1.00 0.00 40 THR A N 17
ATOM 19331 C CA . THR A 1 40 ? -11.903 9.598 -5.373 1.00 0.00 40 THR A CA 17
ATOM 19332 C C . THR A 1 40 ? -10.609 10.367 -5.037 1.00 0.00 40 THR A C 17
ATOM 19333 O O . THR A 1 40 ? -9.521 9.859 -5.338 1.00 0.00 40 THR A O 17
ATOM 19344 N N . SER A 1 41 ? -10.643 11.538 -4.387 1.00 0.00 41 SER A N 17
ATOM 19345 C CA . SER A 1 41 ? -9.420 12.069 -3.779 1.00 0.00 41 SER A CA 17
ATOM 19346 C C . SER A 1 41 ? -8.830 11.069 -2.785 1.00 0.00 41 SER A C 17
ATOM 19347 O O . SER A 1 41 ? -7.606 10.925 -2.733 1.00 0.00 41 SER A O 17
ATOM 19355 N N . LEU A 1 42 ? -9.673 10.331 -2.053 1.00 0.00 42 LEU A N 17
ATOM 19356 C CA . LEU A 1 42 ? -9.159 9.341 -1.117 1.00 0.00 42 LEU A CA 17
ATOM 19357 C C . LEU A 1 42 ? -8.470 8.224 -1.896 1.00 0.00 42 LEU A C 17
ATOM 19358 O O . LEU A 1 42 ? -7.376 7.832 -1.505 1.00 0.00 42 LEU A O 17
ATOM 19374 N N . ILE A 1 43 ? -8.999 7.795 -3.053 1.00 0.00 43 ILE A N 17
ATOM 19375 C CA . ILE A 1 43 ? -8.324 6.843 -3.937 1.00 0.00 43 ILE A CA 17
ATOM 19376 C C . ILE A 1 43 ? -6.932 7.374 -4.279 1.00 0.00 43 ILE A C 17
ATOM 19377 O O . ILE A 1 43 ? -5.957 6.675 -4.009 1.00 0.00 43 ILE A O 17
ATOM 19393 N N . LYS A 1 44 ? -6.789 8.592 -4.818 1.00 0.00 44 LYS A N 17
ATOM 19394 C CA . LYS A 1 44 ? -5.503 9.189 -5.156 1.00 0.00 44 LYS A CA 17
ATOM 19395 C C . LYS A 1 44 ? -4.552 9.143 -3.963 1.00 0.00 44 LYS A C 17
ATOM 19396 O O . LYS A 1 44 ? -3.381 8.776 -4.111 1.00 0.00 44 LYS A O 17
ATOM 19415 N N . LEU A 1 45 ? -5.026 9.495 -2.775 1.00 0.00 45 LEU A N 17
ATOM 19416 C CA . LEU A 1 45 ? -4.197 9.584 -1.609 1.00 0.00 45 LEU A CA 17
ATOM 19417 C C . LEU A 1 45 ? -3.885 8.182 -1.083 1.00 0.00 45 LEU A C 17
ATOM 19418 O O . LEU A 1 45 ? -2.966 8.022 -0.281 1.00 0.00 45 LEU A O 17
ATOM 19434 N N . THR A 1 46 ? -4.590 7.166 -1.572 1.00 0.00 46 THR A N 17
ATOM 19435 C CA . THR A 1 46 ? -4.375 5.775 -1.263 1.00 0.00 46 THR A CA 17
ATOM 19436 C C . THR A 1 46 ? -3.338 5.215 -2.245 1.00 0.00 46 THR A C 17
ATOM 19437 O O . THR A 1 46 ? -2.325 4.721 -1.769 1.00 0.00 46 THR A O 17
ATOM 19448 N N . LYS A 1 47 ? -3.452 5.362 -3.579 1.00 0.00 47 LYS A N 17
ATOM 19449 C CA . LYS A 1 47 ? -2.369 4.925 -4.502 1.00 0.00 47 LYS A CA 17
ATOM 19450 C C . LYS A 1 47 ? -0.996 5.505 -4.203 1.00 0.00 47 LYS A C 17
ATOM 19451 O O . LYS A 1 47 ? -0.032 4.755 -4.340 1.00 0.00 47 LYS A O 17
ATOM 19470 N N . ARG A 1 48 ? -0.904 6.744 -3.702 1.00 0.00 48 ARG A N 17
ATOM 19471 C CA . ARG A 1 48 ? 0.386 7.314 -3.289 1.00 0.00 48 ARG A CA 17
ATOM 19472 C C . ARG A 1 48 ? 1.090 6.363 -2.335 1.00 0.00 48 ARG A C 17
ATOM 19473 O O . ARG A 1 48 ? 2.282 6.085 -2.470 1.00 0.00 48 ARG A O 17
ATOM 19494 N N . ASP A 1 49 ? 0.311 5.875 -1.380 1.00 0.00 49 ASP A N 17
ATOM 19495 C CA . ASP A 1 49 ? 0.727 5.047 -0.282 1.00 0.00 49 ASP A CA 17
ATOM 19496 C C . ASP A 1 49 ? 0.865 3.648 -0.806 1.00 0.00 49 ASP A C 17
ATOM 19497 O O . ASP A 1 49 ? 1.853 3.010 -0.508 1.00 0.00 49 ASP A O 17
ATOM 19506 N N . ILE A 1 50 ? -0.073 3.148 -1.611 1.00 0.00 50 ILE A N 17
ATOM 19507 C CA . ILE A 1 50 ? 0.033 1.789 -2.125 1.00 0.00 50 ILE A CA 17
ATOM 19508 C C . ILE A 1 50 ? 1.344 1.684 -2.856 1.00 0.00 50 ILE A C 17
ATOM 19509 O O . ILE A 1 50 ? 2.119 0.803 -2.544 1.00 0.00 50 ILE A O 17
ATOM 19525 N N . ALA A 1 51 ? 1.661 2.597 -3.757 1.00 0.00 51 ALA A N 17
ATOM 19526 C CA . ALA A 1 51 ? 2.890 2.496 -4.502 1.00 0.00 51 ALA A CA 17
ATOM 19527 C C . ALA A 1 51 ? 4.130 2.844 -3.660 1.00 0.00 51 ALA A C 17
ATOM 19528 O O . ALA A 1 51 ? 5.251 2.705 -4.143 1.00 0.00 51 ALA A O 17
ATOM 19535 N N . ARG A 1 52 ? 3.963 3.269 -2.404 1.00 0.00 52 ARG A N 17
ATOM 19536 C CA . ARG A 1 52 ? 5.017 3.326 -1.386 1.00 0.00 52 ARG A CA 17
ATOM 19537 C C . ARG A 1 52 ? 5.088 2.004 -0.605 1.00 0.00 52 ARG A C 17
ATOM 19538 O O . ARG A 1 52 ? 6.079 1.287 -0.723 1.00 0.00 52 ARG A O 17
ATOM 19559 N N . ILE A 1 53 ? 4.055 1.633 0.156 1.00 0.00 53 ILE A N 17
ATOM 19560 C CA . ILE A 1 53 ? 3.959 0.406 0.932 1.00 0.00 53 ILE A CA 17
ATOM 19561 C C . ILE A 1 53 ? 4.150 -0.803 0.033 1.00 0.00 53 ILE A C 17
ATOM 19562 O O . ILE A 1 53 ? 5.037 -1.611 0.289 1.00 0.00 53 ILE A O 17
ATOM 19578 N N . LYS A 1 54 ? 3.338 -0.964 -1.005 1.00 0.00 54 LYS A N 17
ATOM 19579 C CA . LYS A 1 54 ? 3.400 -2.146 -1.842 1.00 0.00 54 LYS A CA 17
ATOM 19580 C C . LYS A 1 54 ? 4.804 -2.301 -2.418 1.00 0.00 54 LYS A C 17
ATOM 19581 O O . LYS A 1 54 ? 5.279 -3.429 -2.516 1.00 0.00 54 LYS A O 17
ATOM 19600 N N . THR A 1 55 ? 5.469 -1.193 -2.753 1.00 0.00 55 THR A N 17
ATOM 19601 C CA . THR A 1 55 ? 6.816 -1.233 -3.269 1.00 0.00 55 THR A CA 17
ATOM 19602 C C . THR A 1 55 ? 7.785 -1.787 -2.232 1.00 0.00 55 THR A C 17
ATOM 19603 O O . THR A 1 55 ? 8.641 -2.552 -2.634 1.00 0.00 55 THR A O 17
ATOM 19614 N N . ILE A 1 56 ? 7.658 -1.509 -0.933 1.00 0.00 56 ILE A N 17
ATOM 19615 C CA . ILE A 1 56 ? 8.563 -2.092 0.067 1.00 0.00 56 ILE A CA 17
ATOM 19616 C C . ILE A 1 56 ? 8.555 -3.613 0.005 1.00 0.00 56 ILE A C 17
ATOM 19617 O O . ILE A 1 56 ? 9.623 -4.223 0.046 1.00 0.00 56 ILE A O 17
ATOM 19633 N N . LEU A 1 57 ? 7.363 -4.199 -0.096 1.00 0.00 57 LEU A N 17
ATOM 19634 C CA . LEU A 1 57 ? 7.195 -5.633 -0.275 1.00 0.00 57 LEU A CA 17
ATOM 19635 C C . LEU A 1 57 ? 7.895 -6.025 -1.577 1.00 0.00 57 LEU A C 17
ATOM 19636 O O . LEU A 1 57 ? 8.827 -6.816 -1.584 1.00 0.00 57 LEU A O 17
ATOM 19652 N N . ARG A 1 58 ? 7.524 -5.385 -2.676 1.00 0.00 58 ARG A N 17
ATOM 19653 C CA . ARG A 1 58 ? 8.051 -5.622 -4.021 1.00 0.00 58 ARG A CA 17
ATOM 19654 C C . ARG A 1 58 ? 9.580 -5.625 -4.049 1.00 0.00 58 ARG A C 17
ATOM 19655 O O . ARG A 1 58 ? 10.155 -6.602 -4.495 1.00 0.00 58 ARG A O 17
ATOM 19676 N N . GLU A 1 59 ? 10.240 -4.583 -3.542 1.00 0.00 59 GLU A N 17
ATOM 19677 C CA . GLU A 1 59 ? 11.696 -4.455 -3.353 1.00 0.00 59 GLU A CA 17
ATOM 19678 C C . GLU A 1 59 ? 12.228 -5.730 -2.674 1.00 0.00 59 GLU A C 17
ATOM 19679 O O . GLU A 1 59 ? 13.149 -6.362 -3.183 1.00 0.00 59 GLU A O 17
ATOM 19691 N N . ARG A 1 60 ? 11.600 -6.181 -1.581 1.00 0.00 60 ARG A N 17
ATOM 19692 C CA . ARG A 1 60 ? 12.018 -7.372 -0.831 1.00 0.00 60 ARG A CA 17
ATOM 19693 C C . ARG A 1 60 ? 11.735 -8.665 -1.590 1.00 0.00 60 ARG A C 17
ATOM 19694 O O . ARG A 1 60 ? 12.344 -9.677 -1.250 1.00 0.00 60 ARG A O 17
ATOM 19715 N N . GLU A 1 61 ? 10.879 -8.669 -2.608 1.00 0.00 61 GLU A N 17
ATOM 19716 C CA . GLU A 1 61 ? 10.641 -9.857 -3.402 1.00 0.00 61 GLU A CA 17
ATOM 19717 C C . GLU A 1 61 ? 11.905 -10.138 -4.211 1.00 0.00 61 GLU A C 17
ATOM 19718 O O . GLU A 1 61 ? 12.407 -11.259 -4.130 1.00 0.00 61 GLU A O 17
ATOM 19730 N N . LEU A 1 62 ? 12.442 -9.163 -4.965 1.00 0.00 62 LEU A N 17
ATOM 19731 C CA . LEU A 1 62 ? 13.594 -9.417 -5.825 1.00 0.00 62 LEU A CA 17
ATOM 19732 C C . LEU A 1 62 ? 14.919 -9.157 -5.108 1.00 0.00 62 LEU A C 17
ATOM 19733 O O . LEU A 1 62 ? 15.977 -9.447 -5.668 1.00 0.00 62 LEU A O 17
ATOM 19749 N N . GLY A 1 63 ? 14.890 -8.569 -3.912 1.00 0.00 63 GLY A N 17
ATOM 19750 C CA . GLY A 1 63 ? 16.078 -8.077 -3.238 1.00 0.00 63 GLY A CA 17
ATOM 19751 C C . GLY A 1 63 ? 16.589 -6.823 -3.929 1.00 0.00 63 GLY A C 17
ATOM 19752 O O . GLY A 1 63 ? 17.783 -6.719 -4.206 1.00 0.00 63 GLY A O 17
ATOM 19756 N N . ILE A 1 64 ? 15.706 -5.888 -4.278 1.00 0.00 64 ILE A N 17
ATOM 19757 C CA . ILE A 1 64 ? 16.039 -4.506 -4.430 1.00 0.00 64 ILE A CA 17
ATOM 19758 C C . ILE A 1 64 ? 15.971 -3.963 -3.011 1.00 0.00 64 ILE A C 17
ATOM 19759 O O . ILE A 1 64 ? 15.111 -4.318 -2.212 1.00 0.00 64 ILE A O 17
ATOM 19775 N N . ARG A 1 65 ? 16.867 -3.039 -2.767 1.00 0.00 65 ARG A N 17
ATOM 19776 C CA . ARG A 1 65 ? 17.169 -2.165 -1.684 1.00 0.00 65 ARG A CA 17
ATOM 19777 C C . ARG A 1 65 ? 18.680 -2.071 -1.710 1.00 0.00 65 ARG A C 17
ATOM 19778 O O . ARG A 1 65 ? 19.361 -3.092 -1.623 1.00 0.00 65 ARG A O 17
ATOM 19799 N N . ARG A 1 66 ? 19.179 -0.859 -1.860 1.00 0.00 66 ARG A N 17
ATOM 19800 C CA . ARG A 1 66 ? 20.541 -0.529 -1.497 1.00 0.00 66 ARG A CA 17
ATOM 19801 C C . ARG A 1 66 ? 20.778 -0.856 -0.033 1.00 0.00 66 ARG A C 17
ATOM 19802 O O . ARG A 1 66 ? 21.950 -0.930 0.386 1.00 0.00 66 ARG A O 17
ATOM 19823 N N . MET A 1 1 ? 11.657 9.048 -0.782 1.00 0.00 1 MET A N 18
ATOM 19824 C CA . MET A 1 1 ? 11.464 9.255 0.663 1.00 0.00 1 MET A CA 18
ATOM 19825 C C . MET A 1 1 ? 12.056 8.049 1.383 1.00 0.00 1 MET A C 18
ATOM 19826 O O . MET A 1 1 ? 12.081 6.949 0.827 1.00 0.00 1 MET A O 18
ATOM 19840 N N . LYS A 1 2 ? 12.574 8.226 2.602 1.00 0.00 2 LYS A N 18
ATOM 19841 C CA . LYS A 1 2 ? 13.060 7.113 3.421 1.00 0.00 2 LYS A CA 18
ATOM 19842 C C . LYS A 1 2 ? 11.957 6.072 3.678 1.00 0.00 2 LYS A C 18
ATOM 19843 O O . LYS A 1 2 ? 10.787 6.295 3.363 1.00 0.00 2 LYS A O 18
ATOM 19862 N N . ALA A 1 3 ? 12.310 4.938 4.281 1.00 0.00 3 ALA A N 18
ATOM 19863 C CA . ALA A 1 3 ? 11.361 3.936 4.749 1.00 0.00 3 ALA A CA 18
ATOM 19864 C C . ALA A 1 3 ? 11.446 3.640 6.239 1.00 0.00 3 ALA A C 18
ATOM 19865 O O . ALA A 1 3 ? 10.816 2.676 6.640 1.00 0.00 3 ALA A O 18
ATOM 19872 N N . SER A 1 4 ? 12.293 4.284 7.043 1.00 0.00 4 SER A N 18
ATOM 19873 C CA . SER A 1 4 ? 12.598 3.835 8.409 1.00 0.00 4 SER A CA 18
ATOM 19874 C C . SER A 1 4 ? 11.347 3.575 9.267 1.00 0.00 4 SER A C 18
ATOM 19875 O O . SER A 1 4 ? 11.401 2.704 10.131 1.00 0.00 4 SER A O 18
ATOM 19883 N N . GLU A 1 5 ? 10.241 4.255 8.967 1.00 0.00 5 GLU A N 18
ATOM 19884 C CA . GLU A 1 5 ? 8.864 3.958 9.352 1.00 0.00 5 GLU A CA 18
ATOM 19885 C C . GLU A 1 5 ? 8.372 2.601 8.791 1.00 0.00 5 GLU A C 18
ATOM 19886 O O . GLU A 1 5 ? 8.207 1.627 9.513 1.00 0.00 5 GLU A O 18
ATOM 19898 N N . LEU A 1 6 ? 8.158 2.496 7.482 1.00 0.00 6 LEU A N 18
ATOM 19899 C CA . LEU A 1 6 ? 7.580 1.336 6.793 1.00 0.00 6 LEU A CA 18
ATOM 19900 C C . LEU A 1 6 ? 8.415 0.068 6.918 1.00 0.00 6 LEU A C 18
ATOM 19901 O O . LEU A 1 6 ? 7.858 -1.015 7.066 1.00 0.00 6 LEU A O 18
ATOM 19917 N N . ARG A 1 7 ? 9.738 0.164 6.850 1.00 0.00 7 ARG A N 18
ATOM 19918 C CA . ARG A 1 7 ? 10.659 -0.950 7.006 1.00 0.00 7 ARG A CA 18
ATOM 19919 C C . ARG A 1 7 ? 10.732 -1.423 8.459 1.00 0.00 7 ARG A C 18
ATOM 19920 O O . ARG A 1 7 ? 11.399 -2.421 8.720 1.00 0.00 7 ARG A O 18
ATOM 19941 N N . ASN A 1 8 ? 10.114 -0.696 9.390 1.00 0.00 8 ASN A N 18
ATOM 19942 C CA . ASN A 1 8 ? 10.164 -1.025 10.813 1.00 0.00 8 ASN A CA 18
ATOM 19943 C C . ASN A 1 8 ? 9.183 -2.126 11.189 1.00 0.00 8 ASN A C 18
ATOM 19944 O O . ASN A 1 8 ? 9.291 -2.660 12.291 1.00 0.00 8 ASN A O 18
ATOM 19955 N N . TYR A 1 9 ? 8.186 -2.434 10.351 1.00 0.00 9 TYR A N 18
ATOM 19956 C CA . TYR A 1 9 ? 7.206 -3.426 10.678 1.00 0.00 9 TYR A CA 18
ATOM 19957 C C . TYR A 1 9 ? 7.887 -4.798 10.779 1.00 0.00 9 TYR A C 18
ATOM 19958 O O . TYR A 1 9 ? 8.959 -5.007 10.200 1.00 0.00 9 TYR A O 18
ATOM 19976 N N . THR A 1 10 ? 7.326 -5.716 11.565 1.00 0.00 10 THR A N 18
ATOM 19977 C CA . THR A 1 10 ? 7.845 -7.078 11.616 1.00 0.00 10 THR A CA 18
ATOM 19978 C C . THR A 1 10 ? 7.494 -7.798 10.324 1.00 0.00 10 THR A C 18
ATOM 19979 O O . THR A 1 10 ? 6.561 -7.391 9.647 1.00 0.00 10 THR A O 18
ATOM 19990 N N . ASP A 1 11 ? 8.151 -8.907 9.987 1.00 0.00 11 ASP A N 18
ATOM 19991 C CA . ASP A 1 11 ? 7.888 -9.661 8.757 1.00 0.00 11 ASP A CA 18
ATOM 19992 C C . ASP A 1 11 ? 6.411 -10.049 8.622 1.00 0.00 11 ASP A C 18
ATOM 19993 O O . ASP A 1 11 ? 5.921 -10.215 7.507 1.00 0.00 11 ASP A O 18
ATOM 20002 N N . GLU A 1 12 ? 5.706 -10.157 9.7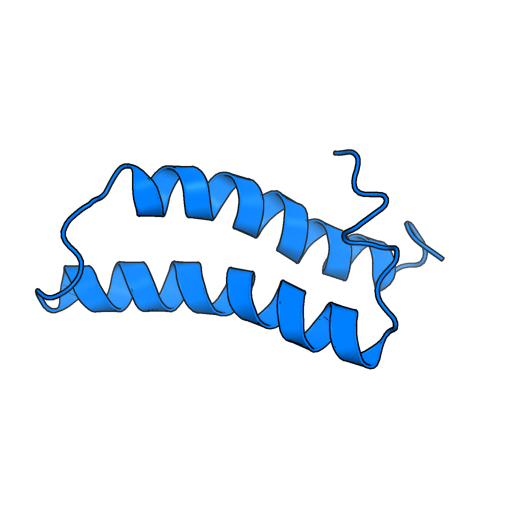47 1.00 0.00 12 GLU A N 18
ATOM 20003 C CA . GLU A 1 12 ? 4.277 -10.402 9.840 1.00 0.00 12 GLU A CA 18
ATOM 20004 C C . GLU A 1 12 ? 3.462 -9.113 9.653 1.00 0.00 12 GLU A C 18
ATOM 20005 O O . GLU A 1 12 ? 2.522 -9.099 8.862 1.00 0.00 12 GLU A O 18
ATOM 20017 N N . GLU A 1 13 ? 3.802 -8.024 10.352 1.00 0.00 13 GLU A N 18
ATOM 20018 C CA . GLU A 1 13 ? 3.105 -6.749 10.190 1.00 0.00 13 GLU A CA 18
ATOM 20019 C C . GLU A 1 13 ? 3.290 -6.219 8.779 1.00 0.00 13 GLU A C 18
ATOM 20020 O O . GLU A 1 13 ? 2.332 -5.739 8.193 1.00 0.00 13 GLU A O 18
ATOM 20032 N N . LEU A 1 14 ? 4.492 -6.341 8.215 1.00 0.00 14 LEU A N 18
ATOM 20033 C CA . LEU A 1 14 ? 4.892 -5.837 6.919 1.00 0.00 14 LEU A CA 18
ATOM 20034 C C . LEU A 1 14 ? 3.899 -6.366 5.918 1.00 0.00 14 LEU A C 18
ATOM 20035 O O . LEU A 1 14 ? 3.161 -5.585 5.334 1.00 0.00 14 LEU A O 18
ATOM 20051 N N . LYS A 1 15 ? 3.825 -7.678 5.708 1.00 0.00 15 LYS A N 18
ATOM 20052 C CA . LYS A 1 15 ? 2.852 -8.216 4.781 1.00 0.00 15 LYS A CA 18
ATOM 20053 C C . LYS A 1 15 ? 1.454 -7.756 5.124 1.00 0.00 15 LYS A C 18
ATOM 20054 O O . LYS A 1 15 ? 0.771 -7.305 4.222 1.00 0.00 15 LYS A O 18
ATOM 20073 N N . ASN A 1 16 ? 1.047 -7.778 6.384 1.00 0.00 16 ASN A N 18
ATOM 20074 C CA . ASN A 1 16 ? -0.329 -7.484 6.756 1.00 0.00 16 ASN A CA 18
ATOM 20075 C C . ASN A 1 16 ? -0.682 -5.994 6.619 1.00 0.00 16 ASN A C 18
ATOM 20076 O O . ASN A 1 16 ? -1.815 -5.588 6.887 1.00 0.00 16 ASN A O 18
ATOM 20087 N N . LEU A 1 17 ? 0.294 -5.170 6.241 1.00 0.00 17 LEU A N 18
ATOM 20088 C CA . LEU A 1 17 ? 0.235 -3.720 6.097 1.00 0.00 17 LEU A CA 18
ATOM 20089 C C . LEU A 1 17 ? 0.322 -3.388 4.621 1.00 0.00 17 LEU A C 18
ATOM 20090 O O . LEU A 1 17 ? -0.472 -2.639 4.059 1.00 0.00 17 LEU A O 18
ATOM 20106 N N . LEU A 1 18 ? 1.322 -3.958 3.962 1.00 0.00 18 LEU A N 18
ATOM 20107 C CA . LEU A 1 18 ? 1.532 -3.704 2.546 1.00 0.00 18 LEU A CA 18
ATOM 20108 C C . LEU A 1 18 ? 0.477 -4.433 1.743 1.00 0.00 18 LEU A C 18
ATOM 20109 O O . LEU A 1 18 ? 0.113 -3.964 0.665 1.00 0.00 18 LEU A O 18
ATOM 20125 N N . GLU A 1 19 ? 0.005 -5.577 2.222 1.00 0.00 19 GLU A N 18
ATOM 20126 C CA . GLU A 1 19 ? -1.166 -6.204 1.639 1.00 0.00 19 GLU A CA 18
ATOM 20127 C C . GLU A 1 19 ? -2.397 -5.332 1.823 1.00 0.00 19 GLU A C 18
ATOM 20128 O O . GLU A 1 19 ? -3.262 -5.383 0.954 1.00 0.00 19 GLU A O 18
ATOM 20140 N N . GLU A 1 20 ? -2.465 -4.548 2.906 1.00 0.00 20 GLU A N 18
ATOM 20141 C CA . GLU A 1 20 ? -3.606 -3.714 3.247 1.00 0.00 20 GLU A CA 18
ATOM 20142 C C . GLU A 1 20 ? -3.730 -2.559 2.267 1.00 0.00 20 GLU A C 18
ATOM 20143 O O . GLU A 1 20 ? -4.750 -2.450 1.601 1.00 0.00 20 GLU A O 18
ATOM 20155 N N . LYS A 1 21 ? -2.690 -1.742 2.100 1.00 0.00 21 LYS A N 18
ATOM 20156 C CA . LYS A 1 21 ? -2.610 -0.725 1.085 1.00 0.00 21 LYS A CA 18
ATOM 20157 C C . LYS A 1 21 ? -2.889 -1.418 -0.260 1.00 0.00 21 LYS A C 18
ATOM 20158 O O . LYS A 1 21 ? -3.869 -1.071 -0.919 1.00 0.00 21 LYS A O 18
ATOM 20177 N N . LYS A 1 22 ? -2.099 -2.417 -0.692 1.00 0.00 22 LYS A N 18
ATOM 20178 C CA . LYS A 1 22 ? -2.332 -3.118 -1.963 1.00 0.00 22 LYS A CA 18
ATOM 20179 C C . LYS A 1 22 ? -3.802 -3.501 -2.169 1.00 0.00 22 LYS A C 18
ATOM 20180 O O . LYS A 1 22 ? -4.284 -3.255 -3.282 1.00 0.00 22 LYS A O 18
ATOM 20199 N N . ARG A 1 23 ? -4.504 -4.091 -1.181 1.00 0.00 23 ARG A N 18
ATOM 20200 C CA . ARG A 1 23 ? -5.912 -4.379 -1.369 1.00 0.00 23 ARG A CA 18
ATOM 20201 C C . ARG A 1 23 ? -6.665 -3.073 -1.449 1.00 0.00 23 ARG A C 18
ATOM 20202 O O . ARG A 1 23 ? -7.328 -2.893 -2.448 1.00 0.00 23 ARG A O 18
ATOM 20223 N N . GLN A 1 24 ? -6.560 -2.159 -0.486 1.00 0.00 24 GLN A N 18
ATOM 20224 C CA . GLN A 1 24 ? -7.325 -0.930 -0.387 1.00 0.00 24 GLN A CA 18
ATOM 20225 C C . GLN A 1 24 ? -7.411 -0.215 -1.729 1.00 0.00 24 GLN A C 18
ATOM 20226 O O . GLN A 1 24 ? -8.480 0.244 -2.104 1.00 0.00 24 GLN A O 18
ATOM 20240 N N . LEU A 1 25 ? -6.334 -0.144 -2.507 1.00 0.00 25 LEU A N 18
ATOM 20241 C CA . LEU A 1 25 ? -6.429 0.387 -3.862 1.00 0.00 25 LEU A CA 18
ATOM 20242 C C . LEU A 1 25 ? -7.492 -0.335 -4.692 1.00 0.00 25 LEU A C 18
ATOM 20243 O O . LEU A 1 25 ? -8.367 0.307 -5.280 1.00 0.00 25 LEU A O 18
ATOM 20259 N N . MET A 1 26 ? -7.369 -1.655 -4.783 1.00 0.00 26 MET A N 18
ATOM 20260 C CA . MET A 1 26 ? -8.316 -2.521 -5.473 1.00 0.00 26 MET A CA 18
ATOM 20261 C C . MET A 1 26 ? -9.689 -2.619 -4.788 1.00 0.00 26 MET A C 18
ATOM 20262 O O . MET A 1 26 ? -10.669 -2.949 -5.459 1.00 0.00 26 MET A O 18
ATOM 20276 N N . GLU A 1 27 ? -9.796 -2.318 -3.496 1.00 0.00 27 GLU A N 18
ATOM 20277 C CA . GLU A 1 27 ? -10.999 -2.525 -2.693 1.00 0.00 27 GLU A CA 18
ATOM 20278 C C . GLU A 1 27 ? -11.822 -1.247 -2.725 1.00 0.00 27 GLU A C 18
ATOM 20279 O O . GLU A 1 27 ? -13.028 -1.274 -2.914 1.00 0.00 27 GLU A O 18
ATOM 20291 N N . LEU A 1 28 ? -11.187 -0.085 -2.606 1.00 0.00 28 LEU A N 18
ATOM 20292 C CA . LEU A 1 28 ? -11.873 1.185 -2.649 1.00 0.00 28 LEU A CA 18
ATOM 20293 C C . LEU A 1 28 ? -12.412 1.398 -4.061 1.00 0.00 28 LEU A C 18
ATOM 20294 O O . LEU A 1 28 ? -13.572 1.774 -4.233 1.00 0.00 28 LEU A O 18
ATOM 20310 N N . ARG A 1 29 ? -11.652 1.050 -5.107 1.00 0.00 29 ARG A N 18
ATOM 20311 C CA . ARG A 1 29 ? -12.215 1.081 -6.465 1.00 0.00 29 ARG A CA 18
ATOM 20312 C C . ARG A 1 29 ? -13.438 0.165 -6.588 1.00 0.00 29 ARG A C 18
ATOM 20313 O O . ARG A 1 29 ? -14.319 0.452 -7.395 1.00 0.00 29 ARG A O 18
ATOM 20334 N N . PHE A 1 30 ? -13.512 -0.894 -5.783 1.00 0.00 30 PHE A N 18
ATOM 20335 C CA . PHE A 1 30 ? -14.644 -1.794 -5.714 1.00 0.00 30 PHE A CA 18
ATOM 20336 C C . PHE A 1 30 ? -15.778 -1.188 -4.866 1.00 0.00 30 PHE A C 18
ATOM 20337 O O . PHE A 1 30 ? -16.937 -1.428 -5.196 1.00 0.00 30 PHE A O 18
ATOM 20354 N N . GLN A 1 31 ? -15.531 -0.306 -3.879 1.00 0.00 31 GLN A N 18
ATOM 20355 C CA . GLN A 1 31 ? -16.593 0.395 -3.191 1.00 0.00 31 GLN A CA 18
ATOM 20356 C C . GLN A 1 31 ? -17.177 1.391 -4.175 1.00 0.00 31 GLN A C 18
ATOM 20357 O O . GLN A 1 31 ? -18.371 1.648 -4.136 1.00 0.00 31 GLN A O 18
ATOM 20371 N N . LEU A 1 32 ? -16.366 1.946 -5.077 1.00 0.00 32 LEU A N 18
ATOM 20372 C CA . LEU A 1 32 ? -16.860 2.846 -6.109 1.00 0.00 32 LEU A CA 18
ATOM 20373 C C . LEU A 1 32 ? -17.680 2.087 -7.140 1.00 0.00 32 LEU A C 18
ATOM 20374 O O . LEU A 1 32 ? -18.745 2.557 -7.532 1.00 0.00 32 LEU A O 18
ATOM 20390 N N . ALA A 1 33 ? -17.193 0.920 -7.568 1.00 0.00 33 ALA A N 18
ATOM 20391 C CA . ALA A 1 33 ? -17.912 0.034 -8.469 1.00 0.00 33 ALA A CA 18
ATOM 20392 C C . ALA A 1 33 ? -19.296 -0.297 -7.912 1.00 0.00 33 ALA A C 18
ATOM 20393 O O . ALA A 1 33 ? -20.262 -0.358 -8.673 1.00 0.00 33 ALA A O 18
ATOM 20400 N N . MET A 1 34 ? -19.381 -0.519 -6.601 1.00 0.00 34 MET A N 18
ATOM 20401 C CA . MET A 1 34 ? -20.609 -0.842 -5.921 1.00 0.00 34 MET A CA 18
ATOM 20402 C C . MET A 1 34 ? -21.474 0.409 -5.817 1.00 0.00 34 MET A C 18
ATOM 20403 O O . MET A 1 34 ? -22.635 0.376 -6.213 1.00 0.00 34 MET A O 18
ATOM 20417 N N . GLY A 1 35 ? -20.910 1.516 -5.337 1.00 0.00 35 GLY A N 18
ATOM 20418 C CA . GLY A 1 35 ? -21.585 2.793 -5.164 1.00 0.00 35 GLY A CA 18
ATOM 20419 C C . GLY A 1 35 ? -21.558 3.246 -3.709 1.00 0.00 35 GLY A C 18
ATOM 20420 O O . GLY A 1 35 ? -22.559 3.736 -3.199 1.00 0.00 35 GLY A O 18
ATOM 20424 N N . GLN A 1 36 ? -20.434 3.054 -3.012 1.00 0.00 36 GLN A N 18
ATOM 20425 C CA . GLN A 1 36 ? -20.317 3.204 -1.561 1.00 0.00 36 GLN A CA 18
ATOM 20426 C C . GLN A 1 36 ? -19.135 4.100 -1.205 1.00 0.00 36 GLN A C 18
ATOM 20427 O O . GLN A 1 36 ? -19.121 4.707 -0.131 1.00 0.00 36 GLN A O 18
ATOM 20441 N N . LEU A 1 37 ? -18.146 4.166 -2.102 1.00 0.00 37 LEU A N 18
ATOM 20442 C CA . LEU A 1 37 ? -16.908 4.929 -1.920 1.00 0.00 37 LEU A CA 18
ATOM 20443 C C . LEU A 1 37 ? -17.166 6.399 -1.535 1.00 0.00 37 LEU A C 18
ATOM 20444 O O . LEU A 1 37 ? -18.143 7.005 -1.985 1.00 0.00 37 LEU A O 18
ATOM 20460 N N . LYS A 1 38 ? -16.266 6.998 -0.743 1.00 0.00 38 LYS A N 18
ATOM 20461 C CA . LYS A 1 38 ? -16.288 8.411 -0.362 1.00 0.00 38 LYS A CA 18
ATOM 20462 C C . LYS A 1 38 ? -15.012 9.059 -0.901 1.00 0.00 38 LYS A C 18
ATOM 20463 O O . LYS A 1 38 ? -13.924 8.569 -0.610 1.00 0.00 38 LYS A O 18
ATOM 20482 N N . ASN A 1 39 ? -15.174 10.145 -1.662 1.00 0.00 39 ASN A N 18
ATOM 20483 C CA . ASN A 1 39 ? -14.180 10.993 -2.314 1.00 0.00 39 ASN A CA 18
ATOM 20484 C C . ASN A 1 39 ? -13.113 10.199 -3.067 1.00 0.00 39 ASN A C 18
ATOM 20485 O O . ASN A 1 39 ? -12.129 9.752 -2.482 1.00 0.00 39 ASN A O 18
ATOM 20496 N N . THR A 1 40 ? -13.250 10.051 -4.390 1.00 0.00 40 THR A N 18
ATOM 20497 C CA . THR A 1 40 ? -12.225 9.452 -5.251 1.00 0.00 40 THR A CA 18
ATOM 20498 C C . THR A 1 40 ? -10.874 10.181 -5.141 1.00 0.00 40 THR A C 18
ATOM 20499 O O . THR A 1 40 ? -9.825 9.593 -5.417 1.00 0.00 40 THR A O 18
ATOM 20510 N N . SER A 1 41 ? -10.878 11.436 -4.681 1.00 0.00 41 SER A N 18
ATOM 20511 C CA . SER A 1 41 ? -9.686 12.193 -4.332 1.00 0.00 41 SER A CA 18
ATOM 20512 C C . SER A 1 41 ? -8.803 11.439 -3.329 1.00 0.00 41 SER A C 18
ATOM 20513 O O . SER A 1 41 ? -7.588 11.615 -3.359 1.00 0.00 41 SER A O 18
ATOM 20521 N N . LEU A 1 42 ? -9.382 10.607 -2.453 1.00 0.00 42 LEU A N 18
ATOM 20522 C CA . LEU A 1 42 ? -8.665 9.732 -1.535 1.00 0.00 42 LEU A CA 18
ATOM 20523 C C . LEU A 1 42 ? -8.114 8.510 -2.269 1.00 0.00 42 LEU A C 18
ATOM 20524 O O . LEU A 1 42 ? -6.941 8.189 -2.092 1.00 0.00 42 LEU A O 18
ATOM 20540 N N . ILE A 1 43 ? -8.875 7.872 -3.166 1.00 0.00 43 ILE A N 18
ATOM 20541 C CA . ILE A 1 43 ? -8.372 6.801 -4.037 1.00 0.00 43 ILE A CA 18
ATOM 20542 C C . ILE A 1 43 ? -7.074 7.238 -4.732 1.00 0.00 43 ILE A C 18
ATOM 20543 O O . ILE A 1 43 ? -6.097 6.494 -4.749 1.00 0.00 43 ILE A O 18
ATOM 20559 N N . LYS A 1 44 ? -7.004 8.469 -5.236 1.00 0.00 44 LYS A N 18
ATOM 20560 C CA . LYS A 1 44 ? -5.858 9.097 -5.846 1.00 0.00 44 LYS A CA 18
ATOM 20561 C C . LYS A 1 44 ? -4.606 8.970 -4.989 1.00 0.00 44 LYS A C 18
ATOM 20562 O O . LYS A 1 44 ? -3.558 8.497 -5.431 1.00 0.00 44 LYS A O 18
ATOM 20581 N N . LEU A 1 45 ? -4.726 9.432 -3.760 1.00 0.00 45 LEU A N 18
ATOM 20582 C CA . LEU A 1 45 ? -3.726 9.369 -2.731 1.00 0.00 45 LEU A CA 18
ATOM 20583 C C . LEU A 1 45 ? -3.378 7.918 -2.468 1.00 0.00 45 LEU A C 18
ATOM 20584 O O . LEU A 1 45 ? -2.210 7.586 -2.281 1.00 0.00 45 LEU A O 18
ATOM 20600 N N . THR A 1 46 ? -4.379 7.045 -2.511 1.00 0.00 46 THR A N 18
ATOM 20601 C CA . THR A 1 46 ? -4.230 5.673 -2.148 1.00 0.00 46 THR A CA 18
ATOM 20602 C C . THR A 1 46 ? -3.323 5.038 -3.199 1.00 0.00 46 THR A C 18
ATOM 20603 O O . THR A 1 46 ? -2.328 4.454 -2.828 1.00 0.00 46 THR A O 18
ATOM 20614 N N . LYS A 1 47 ? -3.505 5.235 -4.506 1.00 0.00 47 LYS A N 18
ATOM 20615 C CA . LYS A 1 47 ? -2.567 4.696 -5.519 1.00 0.00 47 LYS A CA 18
ATOM 20616 C C . LYS A 1 47 ? -1.136 5.194 -5.405 1.00 0.00 47 LYS A C 18
ATOM 20617 O O . LYS A 1 47 ? -0.232 4.417 -5.728 1.00 0.00 47 LYS A O 18
ATOM 20636 N N . ARG A 1 48 ? -0.903 6.438 -4.980 1.00 0.00 48 ARG A N 18
ATOM 20637 C CA . ARG A 1 48 ? 0.476 6.897 -4.768 1.00 0.00 48 ARG A CA 18
ATOM 20638 C C . ARG A 1 48 ? 1.089 6.043 -3.681 1.00 0.00 48 ARG A C 18
ATOM 20639 O O . ARG A 1 48 ? 2.207 5.550 -3.831 1.00 0.00 48 ARG A O 18
ATOM 20660 N N . ASP A 1 49 ? 0.340 5.873 -2.600 1.00 0.00 49 ASP A N 18
ATOM 20661 C CA . ASP A 1 49 ? 0.816 5.255 -1.387 1.00 0.00 49 ASP A CA 18
ATOM 20662 C C . ASP A 1 49 ? 0.856 3.760 -1.551 1.00 0.00 49 ASP A C 18
ATOM 20663 O O . ASP A 1 49 ? 1.814 3.154 -1.121 1.00 0.00 49 ASP A O 18
ATOM 20672 N N . ILE A 1 50 ? -0.074 3.145 -2.280 1.00 0.00 50 ILE A N 18
ATOM 20673 C CA . ILE A 1 50 ? 0.039 1.755 -2.662 1.00 0.00 50 ILE A CA 18
ATOM 20674 C C . ILE A 1 50 ? 1.346 1.605 -3.376 1.00 0.00 50 ILE A C 18
ATOM 20675 O O . ILE A 1 50 ? 2.130 0.750 -3.020 1.00 0.00 50 ILE A O 18
ATOM 20691 N N . ALA A 1 51 ? 1.624 2.438 -4.362 1.00 0.00 51 ALA A N 18
ATOM 20692 C CA . ALA A 1 51 ? 2.831 2.248 -5.118 1.00 0.00 51 ALA A CA 18
ATOM 20693 C C . ALA A 1 51 ? 4.091 2.664 -4.340 1.00 0.00 51 ALA A C 18
ATOM 20694 O O . ALA A 1 51 ? 5.193 2.461 -4.847 1.00 0.00 51 ALA A O 18
ATOM 20701 N N . ARG A 1 52 ? 3.957 3.228 -3.136 1.00 0.00 52 ARG A N 18
ATOM 20702 C CA . ARG A 1 52 ? 5.012 3.445 -2.146 1.00 0.00 52 ARG A CA 18
ATOM 20703 C C . ARG A 1 52 ? 5.116 2.202 -1.257 1.00 0.00 52 ARG A C 18
ATOM 20704 O O . ARG A 1 52 ? 6.100 1.475 -1.341 1.00 0.00 52 ARG A O 18
ATOM 20725 N N . ILE A 1 53 ? 4.089 1.884 -0.472 1.00 0.00 53 ILE A N 18
ATOM 20726 C CA . ILE A 1 53 ? 4.060 0.711 0.393 1.00 0.00 53 ILE A CA 18
ATOM 20727 C C . ILE A 1 53 ? 4.253 -0.580 -0.393 1.00 0.00 53 ILE A C 18
ATOM 20728 O O . ILE A 1 53 ? 5.142 -1.349 -0.063 1.00 0.00 53 ILE A O 18
ATOM 20744 N N . LYS A 1 54 ? 3.469 -0.868 -1.426 1.00 0.00 54 LYS A N 18
ATOM 20745 C CA . LYS A 1 54 ? 3.595 -2.129 -2.150 1.00 0.00 54 LYS A CA 18
ATOM 20746 C C . LYS A 1 54 ? 5.004 -2.266 -2.737 1.00 0.00 54 LYS A C 18
ATOM 20747 O O . LYS A 1 54 ? 5.509 -3.380 -2.844 1.00 0.00 54 LYS A O 18
ATOM 20766 N N . THR A 1 55 ? 5.649 -1.152 -3.101 1.00 0.00 55 THR A N 18
ATOM 20767 C CA . THR A 1 55 ? 7.017 -1.176 -3.579 1.00 0.00 55 THR A CA 18
ATOM 20768 C C . THR A 1 55 ? 7.931 -1.705 -2.479 1.00 0.00 55 THR A C 18
ATOM 20769 O O . THR A 1 55 ? 8.785 -2.508 -2.811 1.00 0.00 55 THR A O 18
ATOM 20780 N N . ILE A 1 56 ? 7.747 -1.362 -1.199 1.00 0.00 56 ILE A N 18
ATOM 20781 C CA . ILE A 1 56 ? 8.601 -1.867 -0.107 1.00 0.00 56 ILE A CA 18
ATOM 20782 C C . ILE A 1 56 ? 8.606 -3.401 -0.113 1.00 0.00 56 ILE A C 18
ATOM 20783 O O . ILE A 1 56 ? 9.653 -4.013 0.078 1.00 0.00 56 ILE A O 18
ATOM 20799 N N . LEU A 1 57 ? 7.451 -4.026 -0.365 1.00 0.00 57 LEU A N 18
ATOM 20800 C CA . LEU A 1 57 ? 7.368 -5.477 -0.526 1.00 0.00 57 LEU A CA 18
ATOM 20801 C C . LEU A 1 57 ? 8.286 -5.922 -1.664 1.00 0.00 57 LEU A C 18
ATOM 20802 O O . LEU A 1 57 ? 9.121 -6.800 -1.478 1.00 0.00 57 LEU A O 18
ATOM 20818 N N . ARG A 1 58 ? 8.196 -5.275 -2.827 1.00 0.00 58 ARG A N 18
ATOM 20819 C CA . ARG A 1 58 ? 8.990 -5.602 -4.007 1.00 0.00 58 ARG A CA 18
ATOM 20820 C C . ARG A 1 58 ? 10.477 -5.431 -3.707 1.00 0.00 58 ARG A C 18
ATOM 20821 O O . ARG A 1 58 ? 11.277 -6.296 -4.040 1.00 0.00 58 ARG A O 18
ATOM 20842 N N . GLU A 1 59 ? 10.834 -4.361 -3.008 1.00 0.00 59 GLU A N 18
ATOM 20843 C CA . GLU A 1 59 ? 12.188 -4.062 -2.543 1.00 0.00 59 GLU A CA 18
ATOM 20844 C C . GLU A 1 59 ? 12.771 -5.175 -1.683 1.00 0.00 59 GLU A C 18
ATOM 20845 O O . GLU A 1 59 ? 13.996 -5.308 -1.597 1.00 0.00 59 GLU A O 18
ATOM 20857 N N . ARG A 1 60 ? 11.922 -5.953 -1.018 1.00 0.00 60 ARG A N 18
ATOM 20858 C CA . ARG A 1 60 ? 12.338 -7.077 -0.189 1.00 0.00 60 ARG A CA 18
ATOM 20859 C C . ARG A 1 60 ? 12.293 -8.392 -0.961 1.00 0.00 60 ARG A C 18
ATOM 20860 O O . ARG A 1 60 ? 12.981 -9.322 -0.555 1.00 0.00 60 ARG A O 18
ATOM 20881 N N . GLU A 1 61 ? 11.595 -8.440 -2.099 1.00 0.00 61 GLU A N 18
ATOM 20882 C CA . GLU A 1 61 ? 11.665 -9.551 -3.035 1.00 0.00 61 GLU A CA 18
ATOM 20883 C C . GLU A 1 61 ? 13.051 -9.553 -3.689 1.00 0.00 61 GLU A C 18
ATOM 20884 O O . GLU A 1 61 ? 13.792 -10.511 -3.490 1.00 0.00 61 GLU A O 18
ATOM 20896 N N . LEU A 1 62 ? 13.442 -8.526 -4.465 1.00 0.00 62 LEU A N 18
ATOM 20897 C CA . LEU A 1 62 ? 14.691 -8.620 -5.220 1.00 0.00 62 LEU A CA 18
ATOM 20898 C C . LEU A 1 62 ? 15.924 -8.390 -4.362 1.00 0.00 62 LEU A C 18
ATOM 20899 O O . LEU A 1 62 ? 17.037 -8.638 -4.830 1.00 0.00 62 LEU A O 18
ATOM 20915 N N . GLY A 1 63 ? 15.740 -7.818 -3.177 1.00 0.00 63 GLY A N 18
ATOM 20916 C CA . GLY A 1 63 ? 16.831 -7.321 -2.374 1.00 0.00 63 GLY A CA 18
ATOM 20917 C C . GLY A 1 63 ? 17.369 -6.011 -2.922 1.00 0.00 63 GLY A C 18
ATOM 20918 O O . GLY A 1 63 ? 18.464 -5.949 -3.484 1.00 0.00 63 GLY A O 18
ATOM 20922 N N . ILE A 1 64 ? 16.570 -4.952 -2.822 1.00 0.00 64 ILE A N 18
ATOM 20923 C CA . ILE A 1 64 ? 16.957 -3.592 -3.167 1.00 0.00 64 ILE A CA 18
ATOM 20924 C C . ILE A 1 64 ? 17.407 -2.835 -1.910 1.00 0.00 64 ILE A C 18
ATOM 20925 O O . ILE A 1 64 ? 18.143 -1.851 -1.981 1.00 0.00 64 ILE A O 18
ATOM 20941 N N . ARG A 1 65 ? 16.926 -3.263 -0.740 1.00 0.00 65 ARG A N 18
ATOM 20942 C CA . ARG A 1 65 ? 17.311 -2.748 0.578 1.00 0.00 65 ARG A CA 18
ATOM 20943 C C . ARG A 1 65 ? 17.481 -3.858 1.574 1.00 0.00 65 ARG A C 18
ATOM 20944 O O . ARG A 1 65 ? 17.528 -3.620 2.782 1.00 0.00 65 ARG A O 18
ATOM 20965 N N . ARG A 1 66 ? 17.555 -5.072 1.052 1.00 0.00 66 ARG A N 18
ATOM 20966 C CA . ARG A 1 66 ? 18.040 -6.245 1.689 1.00 0.00 66 ARG A CA 18
ATOM 20967 C C . ARG A 1 66 ? 18.474 -7.138 0.546 1.00 0.00 66 ARG A C 18
ATOM 20968 O O . ARG A 1 66 ? 18.893 -6.561 -0.474 1.00 0.00 66 ARG A O 18
ATOM 20989 N N . MET A 1 1 ? 8.439 10.003 3.412 1.00 0.00 1 MET A N 19
ATOM 20990 C CA . MET A 1 1 ? 9.711 10.594 3.856 1.00 0.00 1 MET A CA 19
ATOM 20991 C C . MET A 1 1 ? 10.691 9.490 4.273 1.00 0.00 1 MET A C 19
ATOM 20992 O O . MET A 1 1 ? 10.806 9.173 5.460 1.00 0.00 1 MET A O 19
ATOM 21006 N N . LYS A 1 2 ? 11.431 8.915 3.306 1.00 0.00 2 LYS A N 19
ATOM 21007 C CA . LYS A 1 2 ? 12.099 7.604 3.409 1.00 0.00 2 LYS A CA 19
ATOM 21008 C C . LYS A 1 2 ? 11.102 6.490 3.718 1.00 0.00 2 LYS A C 19
ATOM 21009 O O . LYS A 1 2 ? 9.925 6.762 3.977 1.00 0.00 2 LYS A O 19
ATOM 21028 N N . ALA A 1 3 ? 11.541 5.246 3.682 1.00 0.00 3 ALA A N 19
ATOM 21029 C CA . ALA A 1 3 ? 10.780 4.073 4.074 1.00 0.00 3 ALA A CA 19
ATOM 21030 C C . ALA A 1 3 ? 10.893 3.814 5.567 1.00 0.00 3 ALA A C 19
ATOM 21031 O O . ALA A 1 3 ? 10.397 2.782 6.003 1.00 0.00 3 ALA A O 19
ATOM 21038 N N . SER A 1 4 ? 11.604 4.630 6.337 1.00 0.00 4 SER A N 19
ATOM 21039 C CA . SER A 1 4 ? 11.704 4.530 7.786 1.00 0.00 4 SER A CA 19
ATOM 21040 C C . SER A 1 4 ? 10.371 4.176 8.455 1.00 0.00 4 SER A C 19
ATOM 21041 O O . SER A 1 4 ? 10.377 3.455 9.441 1.00 0.00 4 SER A O 19
ATOM 21049 N N . GLU A 1 5 ? 9.239 4.605 7.889 1.00 0.00 5 GLU A N 19
ATOM 21050 C CA . GLU A 1 5 ? 7.916 4.296 8.424 1.00 0.00 5 GLU A CA 19
ATOM 21051 C C . GLU A 1 5 ? 7.397 2.906 8.070 1.00 0.00 5 GLU A C 19
ATOM 21052 O O . GLU A 1 5 ? 6.583 2.343 8.802 1.00 0.00 5 GLU A O 19
ATOM 21064 N N . LEU A 1 6 ? 7.830 2.363 6.936 1.00 0.00 6 LEU A N 19
ATOM 21065 C CA . LEU A 1 6 ? 7.313 1.144 6.346 1.00 0.00 6 LEU A CA 19
ATOM 21066 C C . LEU A 1 6 ? 8.235 -0.004 6.616 1.00 0.00 6 LEU A C 19
ATOM 21067 O O . LEU A 1 6 ? 7.753 -1.075 6.934 1.00 0.00 6 LEU A O 19
ATOM 21083 N N . ARG A 1 7 ? 9.547 0.182 6.486 1.00 0.00 7 ARG A N 19
ATOM 21084 C CA . ARG A 1 7 ? 10.532 -0.845 6.765 1.00 0.00 7 ARG A CA 19
ATOM 21085 C C . ARG A 1 7 ? 10.532 -1.201 8.252 1.00 0.00 7 ARG A C 19
ATOM 21086 O O . ARG A 1 7 ? 11.165 -2.170 8.641 1.00 0.00 7 ARG A O 19
ATOM 21107 N N . ASN A 1 8 ? 9.850 -0.401 9.060 1.00 0.00 8 ASN A N 19
ATOM 21108 C CA . ASN A 1 8 ? 9.778 -0.549 10.495 1.00 0.00 8 ASN A CA 19
ATOM 21109 C C . ASN A 1 8 ? 8.870 -1.689 10.935 1.00 0.00 8 ASN A C 19
ATOM 21110 O O . ASN A 1 8 ? 8.889 -1.974 12.133 1.00 0.00 8 ASN A O 19
ATOM 21121 N N . TYR A 1 9 ? 8.081 -2.314 10.031 1.00 0.00 9 TYR A N 19
ATOM 21122 C CA . TYR A 1 9 ? 7.316 -3.479 10.382 1.00 0.00 9 TYR A CA 19
ATOM 21123 C C . TYR A 1 9 ? 8.256 -4.689 10.219 1.00 0.00 9 TYR A C 19
ATOM 21124 O O . TYR A 1 9 ? 9.373 -4.550 9.718 1.00 0.00 9 TYR A O 19
ATOM 21142 N N . THR A 1 10 ? 7.887 -5.871 10.682 1.00 0.00 10 THR A N 19
ATOM 21143 C CA . THR A 1 10 ? 8.711 -7.079 10.594 1.00 0.00 10 THR A CA 19
ATOM 21144 C C . THR A 1 10 ? 8.262 -7.836 9.357 1.00 0.00 10 THR A C 19
ATOM 21145 O O . THR A 1 10 ? 7.140 -7.607 8.974 1.00 0.00 10 THR A O 19
ATOM 21156 N N . ASP A 1 11 ? 9.036 -8.695 8.700 1.00 0.00 11 ASP A N 19
ATOM 21157 C CA . ASP A 1 11 ? 8.741 -9.481 7.493 1.00 0.00 11 ASP A CA 19
ATOM 21158 C C . ASP A 1 11 ? 7.285 -9.902 7.429 1.00 0.00 11 ASP A C 19
ATOM 21159 O O . ASP A 1 11 ? 6.630 -9.802 6.391 1.00 0.00 11 ASP A O 19
ATOM 21168 N N . GLU A 1 12 ? 6.790 -10.365 8.569 1.00 0.00 12 GLU A N 19
ATOM 21169 C CA . GLU A 1 12 ? 5.435 -10.810 8.726 1.00 0.00 12 GLU A CA 19
ATOM 21170 C C . GLU A 1 12 ? 4.417 -9.668 8.812 1.00 0.00 12 GLU A C 19
ATOM 21171 O O . GLU A 1 12 ? 3.395 -9.695 8.131 1.00 0.00 12 GLU A O 19
ATOM 21183 N N . GLU A 1 13 ? 4.668 -8.658 9.634 1.00 0.00 13 GLU A N 19
ATOM 21184 C CA . GLU A 1 13 ? 3.856 -7.453 9.669 1.00 0.00 13 GLU A CA 19
ATOM 21185 C C . GLU A 1 13 ? 3.936 -6.667 8.358 1.00 0.00 13 GLU A C 19
ATOM 21186 O O . GLU A 1 13 ? 2.949 -6.048 7.999 1.00 0.00 13 GLU A O 19
ATOM 21198 N N . LEU A 1 14 ? 5.065 -6.694 7.647 1.00 0.00 14 LEU A N 19
ATOM 21199 C CA . LEU A 1 14 ? 5.338 -6.037 6.391 1.00 0.00 14 LEU A CA 19
ATOM 21200 C C . LEU A 1 14 ? 4.261 -6.586 5.482 1.00 0.00 14 LEU A C 19
ATOM 21201 O O . LEU A 1 14 ? 3.361 -5.842 5.126 1.00 0.00 14 LEU A O 19
ATOM 21217 N N . LYS A 1 15 ? 4.241 -7.879 5.160 1.00 0.00 15 LYS A N 19
ATOM 21218 C CA . LYS A 1 15 ? 3.198 -8.378 4.280 1.00 0.00 15 LYS A CA 19
ATOM 21219 C C . LYS A 1 15 ? 1.831 -8.057 4.840 1.00 0.00 15 LYS A C 19
ATOM 21220 O O . LYS A 1 15 ? 0.998 -7.615 4.068 1.00 0.00 15 LYS A O 19
ATOM 21239 N N . ASN A 1 16 ? 1.602 -8.203 6.144 1.00 0.00 16 ASN A N 19
ATOM 21240 C CA . ASN A 1 16 ? 0.265 -8.014 6.694 1.00 0.00 16 ASN A CA 19
ATOM 21241 C C . ASN A 1 16 ? -0.232 -6.558 6.654 1.00 0.00 16 ASN A C 19
ATOM 21242 O O . ASN A 1 16 ? -1.397 -6.287 6.940 1.00 0.00 16 ASN A O 19
ATOM 21253 N N . LEU A 1 17 ? 0.644 -5.634 6.282 1.00 0.00 17 LEU A N 19
ATOM 21254 C CA . LEU A 1 17 ? 0.404 -4.204 6.094 1.00 0.00 17 LEU A CA 19
ATOM 21255 C C . LEU A 1 17 ? 0.351 -3.939 4.595 1.00 0.00 17 LEU A C 19
ATOM 21256 O O . LEU A 1 17 ? -0.494 -3.200 4.097 1.00 0.00 17 LEU A O 19
ATOM 21272 N N . LEU A 1 18 ? 1.276 -4.528 3.838 1.00 0.00 18 LEU A N 19
ATOM 21273 C CA . LEU A 1 18 ? 1.477 -4.147 2.446 1.00 0.00 18 LEU A CA 19
ATOM 21274 C C . LEU A 1 18 ? 0.489 -4.875 1.564 1.00 0.00 18 LEU A C 19
ATOM 21275 O O . LEU A 1 18 ? 0.168 -4.407 0.462 1.00 0.00 18 LEU A O 19
ATOM 21291 N N . GLU A 1 19 ? 0.032 -6.034 2.032 1.00 0.00 19 GLU A N 19
ATOM 21292 C CA . GLU A 1 19 ? -1.158 -6.690 1.540 1.00 0.00 19 GLU A CA 19
ATOM 21293 C C . GLU A 1 19 ? -2.373 -5.781 1.754 1.00 0.00 19 GLU A C 19
ATOM 21294 O O . GLU A 1 19 ? -3.157 -5.642 0.815 1.00 0.00 19 GLU A O 19
ATOM 21306 N N . GLU A 1 20 ? -2.478 -5.108 2.908 1.00 0.00 20 GLU A N 19
ATOM 21307 C CA . GLU A 1 20 ? -3.648 -4.324 3.300 1.00 0.00 20 GLU A CA 19
ATOM 21308 C C . GLU A 1 20 ? -3.770 -3.079 2.436 1.00 0.00 20 GLU A C 19
ATOM 21309 O O . GLU A 1 20 ? -4.836 -2.774 1.908 1.00 0.00 20 GLU A O 19
ATOM 21321 N N . LYS A 1 21 ? -2.674 -2.361 2.226 1.00 0.00 21 LYS A N 19
ATOM 21322 C CA . LYS A 1 21 ? -2.673 -1.228 1.338 1.00 0.00 21 LYS A CA 19
ATOM 21323 C C . LYS A 1 21 ? -3.028 -1.754 -0.062 1.00 0.00 21 LYS A C 19
ATOM 21324 O O . LYS A 1 21 ? -4.023 -1.304 -0.628 1.00 0.00 21 LYS A O 19
ATOM 21343 N N . LYS A 1 22 ? -2.282 -2.703 -0.660 1.00 0.00 22 LYS A N 19
ATOM 21344 C CA . LYS A 1 22 ? -2.559 -3.186 -2.021 1.00 0.00 22 LYS A CA 19
ATOM 21345 C C . LYS A 1 22 ? -4.033 -3.566 -2.210 1.00 0.00 22 LYS A C 19
ATOM 21346 O O . LYS A 1 22 ? -4.610 -3.173 -3.227 1.00 0.00 22 LYS A O 19
ATOM 21365 N N . ARG A 1 23 ? -4.644 -4.306 -1.277 1.00 0.00 23 ARG A N 19
ATOM 21366 C CA . ARG A 1 23 ? -6.070 -4.619 -1.376 1.00 0.00 23 ARG A CA 19
ATOM 21367 C C . ARG A 1 23 ? -6.927 -3.382 -1.221 1.00 0.00 23 ARG A C 19
ATOM 21368 O O . ARG A 1 23 ? -7.851 -3.252 -2.004 1.00 0.00 23 ARG A O 19
ATOM 21389 N N . GLN A 1 24 ? -6.660 -2.503 -0.253 1.00 0.00 24 GLN A N 19
ATOM 21390 C CA . GLN A 1 24 ? -7.471 -1.334 0.034 1.00 0.00 24 GLN A CA 19
ATOM 21391 C C . GLN A 1 24 ? -7.737 -0.598 -1.262 1.00 0.00 24 GLN A C 19
ATOM 21392 O O . GLN A 1 24 ? -8.879 -0.333 -1.578 1.00 0.00 24 GLN A O 19
ATOM 21406 N N . LEU A 1 25 ? -6.708 -0.320 -2.061 1.00 0.00 25 LEU A N 19
ATOM 21407 C CA . LEU A 1 25 ? -6.889 0.299 -3.367 1.00 0.00 25 LEU A CA 19
ATOM 21408 C C . LEU A 1 25 ? -7.938 -0.444 -4.191 1.00 0.00 25 LEU A C 19
ATOM 21409 O O . LEU A 1 25 ? -8.872 0.179 -4.684 1.00 0.00 25 LEU A O 19
ATOM 21425 N N . MET A 1 26 ? -7.770 -1.754 -4.348 1.00 0.00 26 MET A N 19
ATOM 21426 C CA . MET A 1 26 ? -8.697 -2.660 -5.021 1.00 0.00 26 MET A CA 19
ATOM 21427 C C . MET A 1 26 ? -10.118 -2.675 -4.425 1.00 0.00 26 MET A C 19
ATOM 21428 O O . MET A 1 26 ? -11.075 -2.855 -5.178 1.00 0.00 26 MET A O 19
ATOM 21442 N N . GLU A 1 27 ? -10.278 -2.473 -3.125 1.00 0.00 27 GLU A N 19
ATOM 21443 C CA . GLU A 1 27 ? -11.560 -2.614 -2.418 1.00 0.00 27 GLU A CA 19
ATOM 21444 C C . GLU A 1 27 ? -12.285 -1.286 -2.353 1.00 0.00 27 GLU A C 19
ATOM 21445 O O . GLU A 1 27 ? -13.476 -1.181 -2.610 1.00 0.00 27 GLU A O 19
ATOM 21457 N N . LEU A 1 28 ? -11.545 -0.229 -2.108 1.00 0.00 28 LEU A N 19
ATOM 21458 C CA . LEU A 1 28 ? -12.011 1.124 -2.201 1.00 0.00 28 LEU A CA 19
ATOM 21459 C C . LEU A 1 28 ? -12.495 1.400 -3.623 1.00 0.00 28 LEU A C 19
ATOM 21460 O O . LEU A 1 28 ? -13.610 1.883 -3.805 1.00 0.00 28 LEU A O 19
ATOM 21476 N N . ARG A 1 29 ? -11.736 1.029 -4.659 1.00 0.00 29 ARG A N 19
ATOM 21477 C CA . ARG A 1 29 ? -12.183 1.249 -6.048 1.00 0.00 29 ARG A CA 19
ATOM 21478 C C . ARG A 1 29 ? -13.482 0.505 -6.365 1.00 0.00 29 ARG A C 19
ATOM 21479 O O . ARG A 1 29 ? -14.188 0.878 -7.305 1.00 0.00 29 ARG A O 19
ATOM 21500 N N . PHE A 1 30 ? -13.778 -0.547 -5.605 1.00 0.00 30 PHE A N 19
ATOM 21501 C CA . PHE A 1 30 ? -15.021 -1.284 -5.668 1.00 0.00 30 PHE A CA 19
ATOM 21502 C C . PHE A 1 30 ? -16.135 -0.510 -4.942 1.00 0.00 30 PHE A C 19
ATOM 21503 O O . PHE A 1 30 ? -17.273 -0.571 -5.403 1.00 0.00 30 PHE A O 19
ATOM 21520 N N . GLN A 1 31 ? -15.868 0.273 -3.881 1.00 0.00 31 GLN A N 19
ATOM 21521 C CA . GLN A 1 31 ? -16.886 1.044 -3.207 1.00 0.00 31 GLN A CA 19
ATOM 21522 C C . GLN A 1 31 ? -17.211 2.233 -4.101 1.00 0.00 31 GLN A C 19
ATOM 21523 O O . GLN A 1 31 ? -18.365 2.623 -4.179 1.00 0.00 31 GLN A O 19
ATOM 21537 N N . LEU A 1 32 ? -16.231 2.772 -4.831 1.00 0.00 32 LEU A N 19
ATOM 21538 C CA . LEU A 1 32 ? -16.436 3.793 -5.850 1.00 0.00 32 LEU A CA 19
ATOM 21539 C C . LEU A 1 32 ? -17.398 3.314 -6.913 1.00 0.00 32 LEU A C 19
ATOM 21540 O O . LEU A 1 32 ? -18.377 3.988 -7.188 1.00 0.00 32 LEU A O 19
ATOM 21556 N N . ALA A 1 33 ? -17.100 2.166 -7.514 1.00 0.00 33 ALA A N 19
ATOM 21557 C CA . ALA A 1 33 ? -17.919 1.555 -8.544 1.00 0.00 33 ALA A CA 19
ATOM 21558 C C . ALA A 1 33 ? -19.344 1.329 -8.032 1.00 0.00 33 ALA A C 19
ATOM 21559 O O . ALA A 1 33 ? -20.298 1.478 -8.794 1.00 0.00 33 ALA A O 19
ATOM 21566 N N . MET A 1 34 ? -19.493 0.980 -6.753 1.00 0.00 34 MET A N 19
ATOM 21567 C CA . MET A 1 34 ? -20.773 0.825 -6.091 1.00 0.00 34 MET A CA 19
ATOM 21568 C C . MET A 1 34 ? -21.435 2.177 -5.764 1.00 0.00 34 MET A C 19
ATOM 21569 O O . MET A 1 34 ? -22.616 2.230 -5.426 1.00 0.00 34 MET A O 19
ATOM 21583 N N . GLY A 1 35 ? -20.693 3.275 -5.876 1.00 0.00 35 GLY A N 19
ATOM 21584 C CA . GLY A 1 35 ? -21.129 4.653 -5.801 1.00 0.00 35 GLY A CA 19
ATOM 21585 C C . GLY A 1 35 ? -21.023 5.192 -4.386 1.00 0.00 35 GLY A C 19
ATOM 21586 O O . GLY A 1 35 ? -21.817 6.058 -4.019 1.00 0.00 35 GLY A O 19
ATOM 21590 N N . GLN A 1 36 ? -20.094 4.676 -3.569 1.00 0.00 36 GLN A N 19
ATOM 21591 C CA . GLN A 1 36 ? -20.112 4.907 -2.127 1.00 0.00 36 GLN A CA 19
ATOM 21592 C C . GLN A 1 36 ? -18.873 5.681 -1.665 1.00 0.00 36 GLN A C 19
ATOM 21593 O O . GLN A 1 36 ? -18.875 6.334 -0.621 1.00 0.00 36 GLN A O 19
ATOM 21607 N N . LEU A 1 37 ? -17.804 5.597 -2.453 1.00 0.00 37 LEU A N 19
ATOM 21608 C CA . LEU A 1 37 ? -16.580 6.375 -2.284 1.00 0.00 37 LEU A CA 19
ATOM 21609 C C . LEU A 1 37 ? -16.707 7.778 -2.901 1.00 0.00 37 LEU A C 19
ATOM 21610 O O . LEU A 1 37 ? -16.747 7.870 -4.129 1.00 0.00 37 LEU A O 19
ATOM 21626 N N . LYS A 1 38 ? -16.653 8.860 -2.113 1.00 0.00 38 LYS A N 19
ATOM 21627 C CA . LYS A 1 38 ? -16.901 10.259 -2.515 1.00 0.00 38 LYS A CA 19
ATOM 21628 C C . LYS A 1 38 ? -16.676 10.596 -3.999 1.00 0.00 38 LYS A C 19
ATOM 21629 O O . LYS A 1 38 ? -17.640 10.831 -4.715 1.00 0.00 38 LYS A O 19
ATOM 21648 N N . ASN A 1 39 ? -15.414 10.757 -4.425 1.00 0.00 39 ASN A N 19
ATOM 21649 C CA . ASN A 1 39 ? -15.075 11.329 -5.738 1.00 0.00 39 ASN A CA 19
ATOM 21650 C C . ASN A 1 39 ? -13.650 10.946 -6.135 1.00 0.00 39 ASN A C 19
ATOM 21651 O O . ASN A 1 39 ? -12.858 11.796 -6.540 1.00 0.00 39 ASN A O 19
ATOM 21662 N N . THR A 1 40 ? -13.279 9.678 -5.935 1.00 0.00 40 THR A N 19
ATOM 21663 C CA . THR A 1 40 ? -11.955 9.071 -6.130 1.00 0.00 40 THR A CA 19
ATOM 21664 C C . THR A 1 40 ? -10.757 9.738 -5.438 1.00 0.00 40 THR A C 19
ATOM 21665 O O . THR A 1 40 ? -9.688 9.131 -5.398 1.00 0.00 40 THR A O 19
ATOM 21676 N N . SER A 1 41 ? -10.889 10.918 -4.837 1.00 0.00 41 SER A N 19
ATOM 21677 C CA . SER A 1 41 ? -9.759 11.645 -4.270 1.00 0.00 41 SER A CA 19
ATOM 21678 C C . SER A 1 41 ? -9.036 10.782 -3.233 1.00 0.00 41 SER A C 19
ATOM 21679 O O . SER A 1 41 ? -7.811 10.674 -3.245 1.00 0.00 41 SER A O 19
ATOM 21687 N N . LEU A 1 42 ? -9.798 10.080 -2.392 1.00 0.00 42 LEU A N 19
ATOM 21688 C CA . LEU A 1 42 ? -9.273 9.183 -1.378 1.00 0.00 42 LEU A CA 19
ATOM 21689 C C . LEU A 1 42 ? -8.556 8.017 -2.056 1.00 0.00 42 LEU A C 19
ATOM 21690 O O . LEU A 1 42 ? -7.449 7.685 -1.650 1.00 0.00 42 LEU A O 19
ATOM 21706 N N . ILE A 1 43 ? -9.094 7.465 -3.148 1.00 0.00 43 ILE A N 19
ATOM 21707 C CA . ILE A 1 43 ? -8.416 6.446 -3.946 1.00 0.00 43 ILE A CA 19
ATOM 21708 C C . ILE A 1 43 ? -7.074 6.960 -4.450 1.00 0.00 43 ILE A C 19
ATOM 21709 O O . ILE A 1 43 ? -6.108 6.211 -4.392 1.00 0.00 43 ILE A O 19
ATOM 21725 N N . LYS A 1 44 ? -6.965 8.191 -4.947 1.00 0.00 44 LYS A N 19
ATOM 21726 C CA . LYS A 1 44 ? -5.716 8.709 -5.479 1.00 0.00 44 LYS A CA 19
ATOM 21727 C C . LYS A 1 44 ? -4.697 8.829 -4.348 1.00 0.00 44 LYS A C 19
ATOM 21728 O O . LYS A 1 44 ? -3.535 8.447 -4.485 1.00 0.00 44 LYS A O 19
ATOM 21747 N N . LEU A 1 45 ? -5.135 9.347 -3.208 1.00 0.00 45 LEU A N 19
ATOM 21748 C CA . LEU A 1 45 ? -4.355 9.519 -2.000 1.00 0.00 45 LEU A CA 19
ATOM 21749 C C . LEU A 1 45 ? -4.028 8.198 -1.311 1.00 0.00 45 LEU A C 19
ATOM 21750 O O . LEU A 1 45 ? -3.125 8.154 -0.479 1.00 0.00 45 LEU A O 19
ATOM 21766 N N . THR A 1 46 ? -4.743 7.135 -1.642 1.00 0.00 46 THR A N 19
ATOM 21767 C CA . THR A 1 46 ? -4.449 5.778 -1.246 1.00 0.00 46 THR A CA 19
ATOM 21768 C C . THR A 1 46 ? -3.422 5.246 -2.229 1.00 0.00 46 THR A C 19
ATOM 21769 O O . THR A 1 46 ? -2.339 4.865 -1.817 1.00 0.00 46 THR A O 19
ATOM 21780 N N . LYS A 1 47 ? -3.693 5.293 -3.534 1.00 0.00 47 LYS A N 19
ATOM 21781 C CA . LYS A 1 47 ? -2.874 4.780 -4.621 1.00 0.00 47 LYS A CA 19
ATOM 21782 C C . LYS A 1 47 ? -1.428 5.225 -4.531 1.00 0.00 47 LYS A C 19
ATOM 21783 O O . LYS A 1 47 ? -0.567 4.372 -4.706 1.00 0.00 47 LYS A O 19
ATOM 21802 N N . ARG A 1 48 ? -1.154 6.486 -4.212 1.00 0.00 48 ARG A N 19
ATOM 21803 C CA . ARG A 1 48 ? 0.220 6.963 -4.036 1.00 0.00 48 ARG A CA 19
ATOM 21804 C C . ARG A 1 48 ? 0.975 6.109 -3.035 1.00 0.00 48 ARG A C 19
ATOM 21805 O O . ARG A 1 48 ? 2.123 5.721 -3.245 1.00 0.00 48 ARG A O 19
ATOM 21826 N N . ASP A 1 49 ? 0.306 5.820 -1.931 1.00 0.00 49 ASP A N 19
ATOM 21827 C CA . ASP A 1 49 ? 0.838 5.037 -0.846 1.00 0.00 49 ASP A CA 19
ATOM 21828 C C . ASP A 1 49 ? 0.782 3.591 -1.253 1.00 0.00 49 ASP A C 19
ATOM 21829 O O . ASP A 1 49 ? 1.741 2.893 -1.010 1.00 0.00 49 ASP A O 19
ATOM 21838 N N . ILE A 1 50 ? -0.251 3.115 -1.950 1.00 0.00 50 ILE A N 19
ATOM 21839 C CA . ILE A 1 50 ? -0.273 1.707 -2.348 1.00 0.00 50 ILE A CA 19
ATOM 21840 C C . ILE A 1 50 ? 0.902 1.434 -3.224 1.00 0.00 50 ILE A C 19
ATOM 21841 O O . ILE A 1 50 ? 1.491 0.378 -3.102 1.00 0.00 50 ILE A O 19
ATOM 21857 N N . ALA A 1 51 ? 1.215 2.337 -4.132 1.00 0.00 51 ALA A N 19
ATOM 21858 C CA . ALA A 1 51 ? 2.290 2.125 -5.040 1.00 0.00 51 ALA A CA 19
ATOM 21859 C C . ALA A 1 51 ? 3.600 2.161 -4.260 1.00 0.00 51 ALA A C 19
ATOM 21860 O O . ALA A 1 51 ? 4.404 1.262 -4.471 1.00 0.00 51 ALA A O 19
ATOM 21867 N N . ARG A 1 52 ? 3.782 3.073 -3.298 1.00 0.00 52 ARG A N 19
ATOM 21868 C CA . ARG A 1 52 ? 4.931 3.085 -2.390 1.00 0.00 52 ARG A CA 19
ATOM 21869 C C . ARG A 1 52 ? 4.996 1.814 -1.531 1.00 0.00 52 ARG A C 19
ATOM 21870 O O . ARG A 1 52 ? 5.986 1.092 -1.590 1.00 0.00 52 ARG A O 19
ATOM 21891 N N . ILE A 1 53 ? 3.986 1.518 -0.719 1.00 0.00 53 ILE A N 19
ATOM 21892 C CA . ILE A 1 53 ? 3.901 0.322 0.101 1.00 0.00 53 ILE A CA 19
ATOM 21893 C C . ILE A 1 53 ? 4.042 -0.939 -0.744 1.00 0.00 53 ILE A C 19
ATOM 21894 O O . ILE A 1 53 ? 4.900 -1.762 -0.454 1.00 0.00 53 ILE A O 19
ATOM 21910 N N . LYS A 1 54 ? 3.252 -1.146 -1.787 1.00 0.00 54 LYS A N 19
ATOM 21911 C CA . LYS A 1 54 ? 3.357 -2.374 -2.561 1.00 0.00 54 LYS A CA 19
ATOM 21912 C C . LYS A 1 54 ? 4.759 -2.453 -3.203 1.00 0.00 54 LYS A C 19
ATOM 21913 O O . LYS A 1 54 ? 5.327 -3.541 -3.249 1.00 0.00 54 LYS A O 19
ATOM 21932 N N . THR A 1 55 ? 5.357 -1.324 -3.618 1.00 0.00 55 THR A N 19
ATOM 21933 C CA . THR A 1 55 ? 6.757 -1.263 -4.041 1.00 0.00 55 THR A CA 19
ATOM 21934 C C . THR A 1 55 ? 7.659 -1.774 -2.931 1.00 0.00 55 THR A C 19
ATOM 21935 O O . THR A 1 55 ? 8.543 -2.550 -3.258 1.00 0.00 55 THR A O 19
ATOM 21946 N N . ILE A 1 56 ? 7.462 -1.387 -1.662 1.00 0.00 56 ILE A N 19
ATOM 21947 C CA . ILE A 1 56 ? 8.270 -1.880 -0.542 1.00 0.00 56 ILE A CA 19
ATOM 21948 C C . ILE A 1 56 ? 8.294 -3.392 -0.627 1.00 0.00 56 ILE A C 19
ATOM 21949 O O . ILE A 1 56 ? 9.394 -3.916 -0.713 1.00 0.00 56 ILE A O 19
ATOM 21965 N N . LEU A 1 57 ? 7.143 -4.071 -0.654 1.00 0.00 57 LEU A N 19
ATOM 21966 C CA . LEU A 1 57 ? 7.102 -5.532 -0.725 1.00 0.00 57 LEU A CA 19
ATOM 21967 C C . LEU A 1 57 ? 7.901 -5.992 -1.937 1.00 0.00 57 LEU A C 19
ATOM 21968 O O . LEU A 1 57 ? 8.788 -6.820 -1.780 1.00 0.00 57 LEU A O 19
ATOM 21984 N N . ARG A 1 58 ? 7.679 -5.419 -3.122 1.00 0.00 58 ARG A N 19
ATOM 21985 C CA . ARG A 1 58 ? 8.414 -5.806 -4.322 1.00 0.00 58 ARG A CA 19
ATOM 21986 C C . ARG A 1 58 ? 9.927 -5.705 -4.110 1.00 0.00 58 ARG A C 19
ATOM 21987 O O . ARG A 1 58 ? 10.653 -6.641 -4.418 1.00 0.00 58 ARG A O 19
ATOM 22008 N N . GLU A 1 59 ? 10.391 -4.598 -3.551 1.00 0.00 59 GLU A N 19
ATOM 22009 C CA . GLU A 1 59 ? 11.791 -4.397 -3.165 1.00 0.00 59 GLU A CA 19
ATOM 22010 C C . GLU A 1 59 ? 12.278 -5.534 -2.259 1.00 0.00 59 GLU A C 19
ATOM 22011 O O . GLU A 1 59 ? 13.421 -5.962 -2.398 1.00 0.00 59 GLU A O 19
ATOM 22023 N N . ARG A 1 60 ? 11.442 -6.027 -1.332 1.00 0.00 60 ARG A N 19
ATOM 22024 C CA . ARG A 1 60 ? 11.759 -7.158 -0.453 1.00 0.00 60 ARG A CA 19
ATOM 22025 C C . ARG A 1 60 ? 11.800 -8.486 -1.217 1.00 0.00 60 ARG A C 19
ATOM 22026 O O . ARG A 1 60 ? 12.499 -9.407 -0.794 1.00 0.00 60 ARG A O 19
ATOM 22047 N N . GLU A 1 61 ? 11.070 -8.591 -2.326 1.00 0.00 61 GLU A N 19
ATOM 22048 C CA . GLU A 1 61 ? 11.056 -9.782 -3.168 1.00 0.00 61 GLU A CA 19
ATOM 22049 C C . GLU A 1 61 ? 12.438 -9.955 -3.793 1.00 0.00 61 GLU A C 19
ATOM 22050 O O . GLU A 1 61 ? 12.988 -11.052 -3.714 1.00 0.00 61 GLU A O 19
ATOM 22062 N N . LEU A 1 62 ? 12.996 -8.927 -4.452 1.00 0.00 62 LEU A N 19
ATOM 22063 C CA . LEU A 1 62 ? 14.316 -9.012 -5.048 1.00 0.00 62 LEU A CA 19
ATOM 22064 C C . LEU A 1 62 ? 15.439 -8.836 -4.015 1.00 0.00 62 LEU A C 19
ATOM 22065 O O . LEU A 1 62 ? 16.587 -9.186 -4.294 1.00 0.00 62 LEU A O 19
ATOM 22081 N N . GLY A 1 63 ? 15.153 -8.230 -2.860 1.00 0.00 63 GLY A N 19
ATOM 22082 C CA . GLY A 1 63 ? 16.150 -7.888 -1.855 1.00 0.00 63 GLY A CA 19
ATOM 22083 C C . GLY A 1 63 ? 16.774 -6.509 -2.060 1.00 0.00 63 GLY A C 19
ATOM 22084 O O . GLY A 1 63 ? 17.836 -6.245 -1.499 1.00 0.00 63 GLY A O 19
ATOM 22088 N N . ILE A 1 64 ? 16.150 -5.617 -2.836 1.00 0.00 64 ILE A N 19
ATOM 22089 C CA . ILE A 1 64 ? 16.621 -4.266 -3.134 1.00 0.00 64 ILE A CA 19
ATOM 22090 C C . ILE A 1 64 ? 16.885 -3.471 -1.854 1.00 0.00 64 ILE A C 19
ATOM 22091 O O . ILE A 1 64 ? 17.825 -2.679 -1.783 1.00 0.00 64 ILE A O 19
ATOM 22107 N N . ARG A 1 65 ? 16.050 -3.676 -0.839 1.00 0.00 65 ARG A N 19
ATOM 22108 C CA . ARG A 1 65 ? 16.142 -3.010 0.462 1.00 0.00 65 ARG A CA 19
ATOM 22109 C C . ARG A 1 65 ? 16.856 -3.885 1.485 1.00 0.00 65 ARG A C 19
ATOM 22110 O O . ARG A 1 65 ? 16.708 -3.657 2.686 1.00 0.00 65 ARG A O 19
ATOM 22131 N N . ARG A 1 66 ? 17.647 -4.849 1.013 1.00 0.00 66 ARG A N 19
ATOM 22132 C CA . ARG A 1 66 ? 18.026 -6.019 1.779 1.00 0.00 66 ARG A CA 19
ATOM 22133 C C . ARG A 1 66 ? 16.779 -6.575 2.445 1.00 0.00 66 ARG A C 19
ATOM 22134 O O . ARG A 1 66 ? 16.810 -6.887 3.660 1.00 0.00 66 ARG A O 19
ATOM 22155 N N . MET A 1 1 ? 10.576 11.423 1.960 1.00 0.00 1 MET A N 20
ATOM 22156 C CA . MET A 1 1 ? 10.007 10.107 1.724 1.00 0.00 1 MET A CA 20
ATOM 22157 C C . MET A 1 1 ? 10.916 9.018 2.283 1.00 0.00 1 MET A C 20
ATOM 22158 O O . MET A 1 1 ? 11.824 8.556 1.600 1.00 0.00 1 MET A O 20
ATOM 22172 N N . LYS A 1 2 ? 10.641 8.623 3.520 1.00 0.00 2 LYS A N 20
ATOM 22173 C CA . LYS A 1 2 ? 11.430 7.587 4.167 1.00 0.00 2 LYS A CA 20
ATOM 22174 C C . LYS A 1 2 ? 10.516 6.433 4.561 1.00 0.00 2 LYS A C 20
ATOM 22175 O O . LYS A 1 2 ? 9.413 6.649 5.055 1.00 0.00 2 LYS A O 20
ATOM 22194 N N . ALA A 1 3 ? 10.999 5.224 4.320 1.00 0.00 3 ALA A N 20
ATOM 22195 C CA . ALA A 1 3 ? 10.244 4.033 4.654 1.00 0.00 3 ALA A CA 20
ATOM 22196 C C . ALA A 1 3 ? 10.403 3.739 6.140 1.00 0.00 3 ALA A C 20
ATOM 22197 O O . ALA A 1 3 ? 9.883 2.741 6.622 1.00 0.00 3 ALA A O 20
ATOM 22204 N N . SER A 1 4 ? 11.137 4.599 6.829 1.00 0.00 4 SER A N 20
ATOM 22205 C CA . SER A 1 4 ? 11.356 4.437 8.254 1.00 0.00 4 SER A CA 20
ATOM 22206 C C . SER A 1 4 ? 10.074 3.982 8.937 1.00 0.00 4 SER A C 20
ATOM 22207 O O . SER A 1 4 ? 10.137 3.326 9.969 1.00 0.00 4 SER A O 20
ATOM 22215 N N . GLU A 1 5 ? 8.946 4.336 8.344 1.00 0.00 5 GLU A N 20
ATOM 22216 C CA . GLU A 1 5 ? 7.652 3.964 8.884 1.00 0.00 5 GLU A CA 20
ATOM 22217 C C . GLU A 1 5 ? 7.212 2.613 8.323 1.00 0.00 5 GLU A C 20
ATOM 22218 O O . GLU A 1 5 ? 6.681 1.777 9.047 1.00 0.00 5 GLU A O 20
ATOM 22230 N N . LEU A 1 6 ? 7.452 2.431 7.034 1.00 0.00 6 LEU A N 20
ATOM 22231 C CA . LEU A 1 6 ? 7.087 1.208 6.363 1.00 0.00 6 LEU A CA 20
ATOM 22232 C C . LEU A 1 6 ? 8.007 0.063 6.790 1.00 0.00 6 LEU A C 20
ATOM 22233 O O . LEU A 1 6 ? 7.548 -1.015 7.152 1.00 0.00 6 LEU A O 20
ATOM 22249 N N . ARG A 1 7 ? 9.306 0.339 6.729 1.00 0.00 7 ARG A N 20
ATOM 22250 C CA . ARG A 1 7 ? 10.309 -0.623 7.145 1.00 0.00 7 ARG A CA 20
ATOM 22251 C C . ARG A 1 7 ? 10.383 -0.693 8.670 1.00 0.00 7 ARG A C 20
ATOM 22252 O O . ARG A 1 7 ? 11.184 -1.451 9.215 1.00 0.00 7 ARG A O 20
ATOM 22273 N N . ASN A 1 8 ? 9.551 0.108 9.319 1.00 0.00 8 ASN A N 20
ATOM 22274 C CA . ASN A 1 8 ? 9.510 0.128 10.769 1.00 0.00 8 ASN A CA 20
ATOM 22275 C C . ASN A 1 8 ? 8.781 -1.115 11.278 1.00 0.00 8 ASN A C 20
ATOM 22276 O O . ASN A 1 8 ? 8.702 -1.335 12.483 1.00 0.00 8 ASN A O 20
ATOM 22287 N N . TYR A 1 9 ? 8.258 -1.889 10.337 1.00 0.00 9 TYR A N 20
ATOM 22288 C CA . TYR A 1 9 ? 7.540 -3.114 10.644 1.00 0.00 9 TYR A CA 20
ATOM 22289 C C . TYR A 1 9 ? 8.381 -4.342 10.351 1.00 0.00 9 TYR A C 20
ATOM 22290 O O . TYR A 1 9 ? 9.420 -4.242 9.704 1.00 0.00 9 TYR A O 20
ATOM 22308 N N . THR A 1 10 ? 7.908 -5.478 10.842 1.00 0.00 10 THR A N 20
ATOM 22309 C CA . THR A 1 10 ? 8.598 -6.735 10.623 1.00 0.00 10 THR A CA 20
ATOM 22310 C C . THR A 1 10 ? 8.183 -7.339 9.288 1.00 0.00 10 THR A C 20
ATOM 22311 O O . THR A 1 10 ? 7.055 -7.143 8.845 1.00 0.00 10 THR A O 20
ATOM 22322 N N . ASP A 1 11 ? 9.104 -8.059 8.667 1.00 0.00 11 ASP A N 20
ATOM 22323 C CA . ASP A 1 11 ? 8.848 -8.686 7.381 1.00 0.00 11 ASP A CA 20
ATOM 22324 C C . ASP A 1 11 ? 7.414 -9.215 7.351 1.00 0.00 11 ASP A C 20
ATOM 22325 O O . ASP A 1 11 ? 6.662 -8.937 6.416 1.00 0.00 11 ASP A O 20
ATOM 22334 N N . GLU A 1 12 ? 7.069 -9.966 8.389 1.00 0.00 12 GLU A N 20
ATOM 22335 C CA . GLU A 1 12 ? 5.737 -10.525 8.503 1.00 0.00 12 GLU A CA 20
ATOM 22336 C C . GLU A 1 12 ? 4.689 -9.418 8.520 1.00 0.00 12 GLU A C 20
ATOM 22337 O O . GLU A 1 12 ? 3.668 -9.518 7.849 1.00 0.00 12 GLU A O 20
ATOM 22349 N N . GLU A 1 13 ? 4.972 -8.380 9.290 1.00 0.00 13 GLU A N 20
ATOM 22350 C CA . GLU A 1 13 ? 4.069 -7.251 9.393 1.00 0.00 13 GLU A CA 20
ATOM 22351 C C . GLU A 1 13 ? 4.023 -6.484 8.077 1.00 0.00 13 GLU A C 20
ATOM 22352 O O . GLU A 1 13 ? 2.947 -6.110 7.623 1.00 0.00 13 GLU A O 20
ATOM 22364 N N . LEU A 1 14 ? 5.189 -6.278 7.485 1.00 0.00 14 LEU A N 20
ATOM 22365 C CA . LEU A 1 14 ? 5.290 -5.567 6.229 1.00 0.00 14 LEU A CA 20
ATOM 22366 C C . LEU A 1 14 ? 4.184 -6.030 5.296 1.00 0.00 14 LEU A C 20
ATOM 22367 O O . LEU A 1 14 ? 3.283 -5.261 4.980 1.00 0.00 14 LEU A O 20
ATOM 22383 N N . LYS A 1 15 ? 4.271 -7.281 4.874 1.00 0.00 15 LYS A N 20
ATOM 22384 C CA . LYS A 1 15 ? 3.271 -7.849 3.991 1.00 0.00 15 LYS A CA 20
ATOM 22385 C C . LYS A 1 15 ? 1.890 -7.655 4.608 1.00 0.00 15 LYS A C 20
ATOM 22386 O O . LYS A 1 15 ? 0.954 -7.302 3.900 1.00 0.00 15 LYS A O 20
ATOM 22405 N N . ASN A 1 16 ? 1.796 -7.873 5.910 1.00 0.00 16 ASN A N 20
ATOM 22406 C CA . ASN A 1 16 ? 0.538 -7.718 6.616 1.00 0.00 16 ASN A CA 20
ATOM 22407 C C . ASN A 1 16 ? 0.152 -6.239 6.645 1.00 0.00 16 ASN A C 20
ATOM 22408 O O . ASN A 1 16 ? -0.932 -5.885 7.100 1.00 0.00 16 ASN A O 20
ATOM 22419 N N . LEU A 1 17 ? 1.049 -5.402 6.152 1.00 0.00 17 LEU A N 20
ATOM 22420 C CA . LEU A 1 17 ? 0.827 -3.972 6.123 1.00 0.00 17 LEU A CA 20
ATOM 22421 C C . LEU A 1 17 ? 0.596 -3.538 4.679 1.00 0.00 17 LEU A C 20
ATOM 22422 O O . LEU A 1 17 ? -0.226 -2.665 4.417 1.00 0.00 17 LEU A O 20
ATOM 22438 N N . LEU A 1 18 ? 1.321 -4.173 3.768 1.00 0.00 18 LEU A N 20
ATOM 22439 C CA . LEU A 1 18 ? 1.219 -3.850 2.358 1.00 0.00 18 LEU A CA 20
ATOM 22440 C C . LEU A 1 18 ? 0.032 -4.597 1.764 1.00 0.00 18 LEU A C 20
ATOM 22441 O O . LEU A 1 18 ? -0.722 -4.034 0.977 1.00 0.00 18 LEU A O 20
ATOM 22457 N N . GLU A 1 19 ? -0.103 -5.855 2.153 1.00 0.00 19 GLU A N 20
ATOM 22458 C CA . GLU A 1 19 ? -1.194 -6.685 1.681 1.00 0.00 19 GLU A CA 20
ATOM 22459 C C . GLU A 1 19 ? -2.533 -5.993 1.938 1.00 0.00 19 GLU A C 20
ATOM 22460 O O . GLU A 1 19 ? -3.489 -6.194 1.192 1.00 0.00 19 GLU A O 20
ATOM 22472 N N . GLU A 1 20 ? -2.560 -5.176 2.982 1.00 0.00 20 GLU A N 20
ATOM 22473 C CA . GLU A 1 20 ? -3.767 -4.457 3.337 1.00 0.00 20 GLU A CA 20
ATOM 22474 C C . GLU A 1 20 ? -3.919 -3.228 2.441 1.00 0.00 20 GLU A C 20
ATOM 22475 O O . GLU A 1 20 ? -5.035 -2.830 2.118 1.00 0.00 20 GLU A O 20
ATOM 22487 N N . LYS A 1 21 ? -2.791 -2.658 2.046 1.00 0.00 21 LYS A N 20
ATOM 22488 C CA . LYS A 1 21 ? -2.796 -1.470 1.209 1.00 0.00 21 LYS A CA 20
ATOM 22489 C C . LYS A 1 21 ? -3.137 -1.885 -0.217 1.00 0.00 21 LYS A C 20
ATOM 22490 O O . LYS A 1 21 ? -4.084 -1.375 -0.808 1.00 0.00 21 LYS A O 20
ATOM 22509 N N . LYS A 1 22 ? -2.348 -2.807 -0.749 1.00 0.00 22 LYS A N 20
ATOM 22510 C CA . LYS A 1 22 ? -2.556 -3.291 -2.102 1.00 0.00 22 LYS A CA 20
ATOM 22511 C C . LYS A 1 22 ? -4.040 -3.589 -2.309 1.00 0.00 22 LYS A C 20
ATOM 22512 O O . LYS A 1 22 ? -4.667 -3.027 -3.206 1.00 0.00 22 LYS A O 20
ATOM 22531 N N . ARG A 1 23 ? -4.566 -4.469 -1.465 1.00 0.00 23 ARG A N 20
ATOM 22532 C CA . ARG A 1 23 ? -5.967 -4.838 -1.545 1.00 0.00 23 ARG A CA 20
ATOM 22533 C C . ARG A 1 23 ? -6.846 -3.604 -1.363 1.00 0.00 23 ARG A C 20
ATOM 22534 O O . ARG A 1 23 ? -7.794 -3.415 -2.119 1.00 0.00 23 ARG A O 20
ATOM 22555 N N . GLN A 1 24 ? -6.502 -2.791 -0.374 1.00 0.00 24 GLN A N 20
ATOM 22556 C CA . GLN A 1 24 ? -7.261 -1.592 -0.075 1.00 0.00 24 GLN A CA 20
ATOM 22557 C C . GLN A 1 24 ? -7.596 -0.853 -1.364 1.00 0.00 24 GLN A C 20
ATOM 22558 O O . GLN A 1 24 ? -8.765 -0.636 -1.664 1.00 0.00 24 GLN A O 20
ATOM 22572 N N . LEU A 1 25 ? -6.561 -0.482 -2.104 1.00 0.00 25 LEU A N 20
ATOM 22573 C CA . LEU A 1 25 ? -6.744 0.230 -3.357 1.00 0.00 25 LEU A CA 20
ATOM 22574 C C . LEU A 1 25 ? -7.807 -0.480 -4.199 1.00 0.00 25 LEU A C 20
ATOM 22575 O O . LEU A 1 25 ? -8.743 0.141 -4.690 1.00 0.00 25 LEU A O 20
ATOM 22591 N N . MET A 1 26 ? -7.625 -1.771 -4.359 1.00 0.00 26 MET A N 20
ATOM 22592 C CA . MET A 1 26 ? -8.527 -2.612 -5.113 1.00 0.00 26 MET A CA 20
ATOM 22593 C C . MET A 1 26 ? -9.897 -2.674 -4.436 1.00 0.00 26 MET A C 20
ATOM 22594 O O . MET A 1 26 ? -10.904 -2.935 -5.089 1.00 0.00 26 MET A O 20
ATOM 22608 N N . GLU A 1 27 ? -9.900 -2.440 -3.134 1.00 0.00 27 GLU A N 20
ATOM 22609 C CA . GLU A 1 27 ? -11.129 -2.479 -2.365 1.00 0.00 27 GLU A CA 20
ATOM 22610 C C . GLU A 1 27 ? -11.840 -1.129 -2.454 1.00 0.00 27 GLU A C 20
ATOM 22611 O O . GLU A 1 27 ? -13.067 -1.065 -2.469 1.00 0.00 27 GLU A O 20
ATOM 22623 N N . LEU A 1 28 ? -11.047 -0.069 -2.529 1.00 0.00 28 LEU A N 20
ATOM 22624 C CA . LEU A 1 28 ? -11.587 1.275 -2.609 1.00 0.00 28 LEU A CA 20
ATOM 22625 C C . LEU A 1 28 ? -12.214 1.471 -3.985 1.00 0.00 28 LEU A C 20
ATOM 22626 O O . LEU A 1 28 ? -13.358 1.905 -4.094 1.00 0.00 28 LEU A O 20
ATOM 22642 N N . ARG A 1 29 ? -11.451 1.131 -5.016 1.00 0.00 29 ARG A N 20
ATOM 22643 C CA . ARG A 1 29 ? -11.928 1.266 -6.381 1.00 0.00 29 ARG A CA 20
ATOM 22644 C C . ARG A 1 29 ? -13.206 0.451 -6.577 1.00 0.00 29 ARG A C 20
ATOM 22645 O O . ARG A 1 29 ? -14.038 0.798 -7.413 1.00 0.00 29 ARG A O 20
ATOM 22666 N N . PHE A 1 30 ? -13.324 -0.618 -5.800 1.00 0.00 30 PHE A N 20
ATOM 22667 C CA . PHE A 1 30 ? -14.484 -1.484 -5.876 1.00 0.00 30 PHE A CA 20
ATOM 22668 C C . PHE A 1 30 ? -15.724 -0.784 -5.323 1.00 0.00 30 PHE A C 20
ATOM 22669 O O . PHE A 1 30 ? -16.841 -1.064 -5.755 1.00 0.00 30 PHE A O 20
ATOM 22686 N N . GLN A 1 31 ? -15.495 0.118 -4.379 1.00 0.00 31 GLN A N 20
ATOM 22687 C CA . GLN A 1 31 ? -16.580 0.858 -3.766 1.00 0.00 31 GLN A CA 20
ATOM 22688 C C . GLN A 1 31 ? -17.126 1.890 -4.745 1.00 0.00 31 GLN A C 20
ATOM 22689 O O . GLN A 1 31 ? -18.332 1.960 -4.961 1.00 0.00 31 GLN A O 20
ATOM 22703 N N . LEU A 1 32 ? -16.224 2.681 -5.308 1.00 0.00 32 LEU A N 20
ATOM 22704 C CA . LEU A 1 32 ? -16.608 3.709 -6.256 1.00 0.00 32 LEU A CA 20
ATOM 22705 C C . LEU A 1 32 ? -17.404 3.083 -7.397 1.00 0.00 32 LEU A C 20
ATOM 22706 O O . LEU A 1 32 ? -18.500 3.542 -7.706 1.00 0.00 32 LEU A O 20
ATOM 22722 N N . ALA A 1 33 ? -16.827 2.044 -7.983 1.00 0.00 33 ALA A N 20
ATOM 22723 C CA . ALA A 1 33 ? -17.473 1.340 -9.075 1.00 0.00 33 ALA A CA 20
ATOM 22724 C C . ALA A 1 33 ? -18.926 1.039 -8.701 1.00 0.00 33 ALA A C 20
ATOM 22725 O O . ALA A 1 33 ? -19.798 1.004 -9.566 1.00 0.00 33 ALA A O 20
ATOM 22732 N N . MET A 1 34 ? -19.149 0.827 -7.412 1.00 0.00 34 MET A N 20
ATOM 22733 C CA . MET A 1 34 ? -20.482 0.545 -6.916 1.00 0.00 34 MET A CA 20
ATOM 22734 C C . MET A 1 34 ? -21.218 1.831 -6.550 1.00 0.00 34 MET A C 20
ATOM 22735 O O . MET A 1 34 ? -22.432 1.916 -6.714 1.00 0.00 34 MET A O 20
ATOM 22749 N N . GLY A 1 35 ? -20.463 2.801 -6.055 1.00 0.00 35 GLY A N 20
ATOM 22750 C CA . GLY A 1 35 ? -21.034 4.076 -5.655 1.00 0.00 35 GLY A CA 20
ATOM 22751 C C . GLY A 1 35 ? -21.054 4.219 -4.140 1.00 0.00 35 GLY A C 20
ATOM 22752 O O . GLY A 1 35 ? -22.058 4.633 -3.578 1.00 0.00 35 GLY A O 20
ATOM 22756 N N . GLN A 1 36 ? -19.943 3.862 -3.509 1.00 0.00 36 GLN A N 20
ATOM 22757 C CA . GLN A 1 36 ? -19.846 3.933 -2.062 1.00 0.00 36 GLN A CA 20
ATOM 22758 C C . GLN A 1 36 ? -18.685 4.838 -1.657 1.00 0.00 36 GLN A C 20
ATOM 22759 O O . GLN A 1 36 ? -18.781 5.579 -0.681 1.00 0.00 36 GLN A O 20
ATOM 22773 N N . LEU A 1 37 ? -17.599 4.744 -2.417 1.00 0.00 37 LEU A N 20
ATOM 22774 C CA . LEU A 1 37 ? -16.419 5.545 -2.148 1.00 0.00 37 LEU A CA 20
ATOM 22775 C C . LEU A 1 37 ? -16.839 6.996 -1.906 1.00 0.00 37 LEU A C 20
ATOM 22776 O O . LEU A 1 37 ? -17.965 7.383 -2.211 1.00 0.00 37 LEU A O 20
ATOM 22792 N N . LYS A 1 38 ? -15.906 7.775 -1.379 1.00 0.00 38 LYS A N 20
ATOM 22793 C CA . LYS A 1 38 ? -16.169 9.173 -1.093 1.00 0.00 38 LYS A CA 20
ATOM 22794 C C . LYS A 1 38 ? -15.141 10.031 -1.819 1.00 0.00 38 LYS A C 20
ATOM 22795 O O . LYS A 1 38 ? -14.177 10.497 -1.218 1.00 0.00 38 LYS A O 20
ATOM 22814 N N . ASN A 1 39 ? -15.374 10.218 -3.110 1.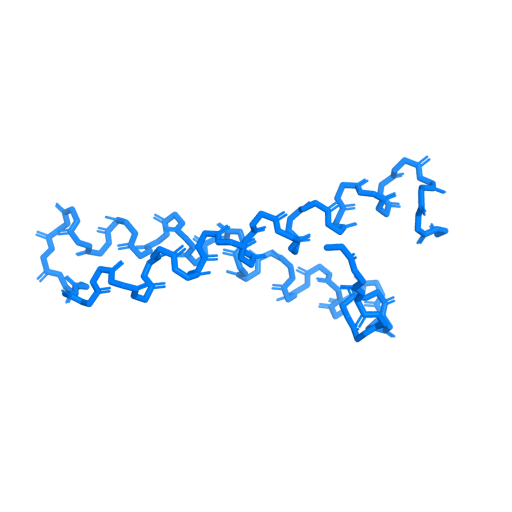00 0.00 39 ASN A N 20
ATOM 22815 C CA . ASN A 1 39 ? -14.486 11.023 -3.929 1.00 0.00 39 ASN A CA 20
ATOM 22816 C C . ASN A 1 39 ? -13.222 10.224 -4.237 1.00 0.00 39 ASN A C 20
ATOM 22817 O O . ASN A 1 39 ? -12.514 9.796 -3.328 1.00 0.00 39 ASN A O 20
ATOM 22828 N N . THR A 1 40 ? -12.967 10.044 -5.523 1.00 0.00 40 THR A N 20
ATOM 22829 C CA . THR A 1 40 ? -11.796 9.293 -5.958 1.00 0.00 40 THR A CA 20
ATOM 22830 C C . THR A 1 40 ? -10.531 9.884 -5.341 1.00 0.00 40 THR A C 20
ATOM 22831 O O . THR A 1 40 ? -9.553 9.170 -5.132 1.00 0.00 40 THR A O 20
ATOM 22842 N N . SER A 1 41 ? -10.585 11.181 -5.062 1.00 0.00 41 SER A N 20
ATOM 22843 C CA . SER A 1 41 ? -9.462 11.869 -4.456 1.00 0.00 41 SER A CA 20
ATOM 22844 C C . SER A 1 41 ? -8.814 10.988 -3.393 1.00 0.00 41 SER A C 20
ATOM 22845 O O . SER A 1 41 ? -7.592 10.997 -3.252 1.00 0.00 41 SER A O 20
ATOM 22853 N N . LEU A 1 42 ? -9.650 10.233 -2.692 1.00 0.00 42 LEU A N 20
ATOM 22854 C CA . LEU A 1 42 ? -9.171 9.340 -1.657 1.00 0.00 42 LEU A CA 20
ATOM 22855 C C . LEU A 1 42 ? -8.302 8.255 -2.289 1.00 0.00 42 LEU A C 20
ATOM 22856 O O . LEU A 1 42 ? -7.171 8.046 -1.863 1.00 0.00 42 LEU A O 20
ATOM 22872 N N . ILE A 1 43 ? -8.854 7.582 -3.288 1.00 0.00 43 ILE A N 20
ATOM 22873 C CA . ILE A 1 43 ? -8.137 6.529 -3.982 1.00 0.00 43 ILE A CA 20
ATOM 22874 C C . ILE A 1 43 ? -6.763 7.044 -4.391 1.00 0.00 43 ILE A C 20
ATOM 22875 O O . ILE A 1 43 ? -5.751 6.493 -3.964 1.00 0.00 43 ILE A O 20
ATOM 22891 N N . LYS A 1 44 ? -6.752 8.077 -5.220 1.00 0.00 44 LYS A N 20
ATOM 22892 C CA . LYS A 1 44 ? -5.506 8.655 -5.686 1.00 0.00 44 LYS A CA 20
ATOM 22893 C C . LYS A 1 44 ? -4.547 8.803 -4.503 1.00 0.00 44 LYS A C 20
ATOM 22894 O O . LYS A 1 44 ? -3.346 8.570 -4.641 1.00 0.00 44 LYS A O 20
ATOM 22913 N N . LEU A 1 45 ? -5.105 9.184 -3.363 1.00 0.00 45 LEU A N 20
ATOM 22914 C CA . LEU A 1 45 ? -4.310 9.356 -2.163 1.00 0.00 45 LEU A CA 20
ATOM 22915 C C . LEU A 1 45 ? -3.888 7.987 -1.627 1.00 0.00 45 LEU A C 20
ATOM 22916 O O . LEU A 1 45 ? -2.753 7.811 -1.193 1.00 0.00 45 LEU A O 20
ATOM 22932 N N . THR A 1 46 ? -4.808 7.037 -1.689 1.00 0.00 46 THR A N 20
ATOM 22933 C CA . THR A 1 46 ? -4.543 5.691 -1.225 1.00 0.00 46 THR A CA 20
ATOM 22934 C C . THR A 1 46 ? -3.564 4.991 -2.161 1.00 0.00 46 THR A C 20
ATOM 22935 O O . THR A 1 46 ? -2.713 4.232 -1.709 1.00 0.00 46 THR A O 20
ATOM 22946 N N . LYS A 1 47 ? -3.701 5.268 -3.449 1.00 0.00 47 LYS A N 20
ATOM 22947 C CA . LYS A 1 47 ? -2.845 4.671 -4.453 1.00 0.00 47 LYS A CA 20
ATOM 22948 C C . LYS A 1 47 ? -1.409 5.124 -4.213 1.00 0.00 47 LYS A C 20
ATOM 22949 O O . LYS A 1 47 ? -0.533 4.285 -4.058 1.00 0.00 47 LYS A O 20
ATOM 22968 N N . ARG A 1 48 ? -1.212 6.433 -4.170 1.00 0.00 48 ARG A N 20
ATOM 22969 C CA . ARG A 1 48 ? 0.111 6.993 -3.940 1.00 0.00 48 ARG A CA 20
ATOM 22970 C C . ARG A 1 48 ? 0.812 6.249 -2.807 1.00 0.00 48 ARG A C 20
ATOM 22971 O O . ARG A 1 48 ? 2.033 6.102 -2.823 1.00 0.00 48 ARG A O 20
ATOM 22992 N N . ASP A 1 49 ? 0.013 5.806 -1.847 1.00 0.00 49 ASP A N 20
ATOM 22993 C CA . ASP A 1 49 ? 0.536 5.094 -0.701 1.00 0.00 49 ASP A CA 20
ATOM 22994 C C . ASP A 1 49 ? 0.606 3.609 -1.034 1.00 0.00 49 ASP A C 20
ATOM 22995 O O . ASP A 1 49 ? 1.514 2.913 -0.592 1.00 0.00 49 ASP A O 20
ATOM 23004 N N . ILE A 1 50 ? -0.349 3.145 -1.822 1.00 0.00 50 ILE A N 20
ATOM 23005 C CA . ILE A 1 50 ? -0.401 1.754 -2.219 1.00 0.00 50 ILE A CA 20
ATOM 23006 C C . ILE A 1 50 ? 0.801 1.449 -3.102 1.00 0.00 50 ILE A C 20
ATOM 23007 O O . ILE A 1 50 ? 1.487 0.461 -2.879 1.00 0.00 50 ILE A O 20
ATOM 23023 N N . ALA A 1 51 ? 1.030 2.292 -4.095 1.00 0.00 51 ALA A N 20
ATOM 23024 C CA . ALA A 1 51 ? 2.136 2.108 -5.010 1.00 0.00 51 ALA A CA 20
ATOM 23025 C C . ALA A 1 51 ? 3.442 2.213 -4.232 1.00 0.00 51 ALA A C 20
ATOM 23026 O O . ALA A 1 51 ? 4.426 1.591 -4.617 1.00 0.00 51 ALA A O 20
ATOM 23033 N N . ARG A 1 52 ? 3.420 2.993 -3.160 1.00 0.00 52 ARG A N 20
ATOM 23034 C CA . ARG A 1 52 ? 4.597 3.171 -2.330 1.00 0.00 52 ARG A CA 20
ATOM 23035 C C . ARG A 1 52 ? 4.758 1.993 -1.369 1.00 0.00 52 ARG A C 20
ATOM 23036 O O . ARG A 1 52 ? 5.832 1.405 -1.273 1.00 0.00 52 ARG A O 20
ATOM 23057 N N . ILE A 1 53 ? 3.685 1.679 -0.663 1.00 0.00 53 ILE A N 20
ATOM 23058 C CA . ILE A 1 53 ? 3.682 0.594 0.295 1.00 0.00 53 ILE A CA 20
ATOM 23059 C C . ILE A 1 53 ? 3.835 -0.721 -0.458 1.00 0.00 53 ILE A C 20
ATOM 23060 O O . ILE A 1 53 ? 4.704 -1.524 -0.134 1.00 0.00 53 ILE A O 20
ATOM 23076 N N . LYS A 1 54 ? 2.989 -0.913 -1.460 1.00 0.00 54 LYS A N 20
ATOM 23077 C CA . LYS A 1 54 ? 3.033 -2.115 -2.267 1.00 0.00 54 LYS A CA 20
ATOM 23078 C C . LYS A 1 54 ? 4.410 -2.240 -2.914 1.00 0.00 54 LYS A C 20
ATOM 23079 O O . LYS A 1 54 ? 4.769 -3.313 -3.387 1.00 0.00 54 LYS A O 20
ATOM 23098 N N . THR A 1 55 ? 5.138 -1.135 -2.935 1.00 0.00 55 THR A N 20
ATOM 23099 C CA . THR A 1 55 ? 6.464 -1.114 -3.518 1.00 0.00 55 THR A CA 20
ATOM 23100 C C . THR A 1 55 ? 7.494 -1.625 -2.517 1.00 0.00 55 THR A C 20
ATOM 23101 O O . THR A 1 55 ? 8.380 -2.391 -2.885 1.00 0.00 55 THR A O 20
ATOM 23112 N N . ILE A 1 56 ? 7.349 -1.192 -1.273 1.00 0.00 56 ILE A N 20
ATOM 23113 C CA . ILE A 1 56 ? 8.257 -1.605 -0.221 1.00 0.00 56 ILE A CA 20
ATOM 23114 C C . ILE A 1 56 ? 8.450 -3.117 -0.282 1.00 0.00 56 ILE A C 20
ATOM 23115 O O . ILE A 1 56 ? 9.580 -3.596 -0.257 1.00 0.00 56 ILE A O 20
ATOM 23131 N N . LEU A 1 57 ? 7.337 -3.831 -0.357 1.00 0.00 57 LEU A N 20
ATOM 23132 C CA . LEU A 1 57 ? 7.372 -5.278 -0.428 1.00 0.00 57 LEU A CA 20
ATOM 23133 C C . LEU A 1 57 ? 8.225 -5.700 -1.621 1.00 0.00 57 LEU A C 20
ATOM 23134 O O . LEU A 1 57 ? 9.153 -6.489 -1.471 1.00 0.00 57 LEU A O 20
ATOM 23150 N N . ARG A 1 58 ? 7.904 -5.152 -2.783 1.00 0.00 58 ARG A N 20
ATOM 23151 C CA . ARG A 1 58 ? 8.639 -5.466 -3.993 1.00 0.00 58 ARG A CA 20
ATOM 23152 C C . ARG A 1 58 ? 10.131 -5.214 -3.788 1.00 0.00 58 ARG A C 20
ATOM 23153 O O . ARG A 1 58 ? 10.968 -5.944 -4.306 1.00 0.00 58 ARG A O 20
ATOM 23174 N N . GLU A 1 59 ? 10.431 -4.171 -3.035 1.00 0.00 59 GLU A N 20
ATOM 23175 C CA . GLU A 1 59 ? 11.809 -3.811 -2.752 1.00 0.00 59 GLU A CA 20
ATOM 23176 C C . GLU A 1 59 ? 12.503 -4.934 -1.989 1.00 0.00 59 GLU A C 20
ATOM 23177 O O . GLU A 1 59 ? 13.681 -5.205 -2.208 1.00 0.00 59 GLU A O 20
ATOM 23189 N N . ARG A 1 60 ? 11.750 -5.568 -1.106 1.00 0.00 60 ARG A N 20
ATOM 23190 C CA . ARG A 1 60 ? 12.275 -6.666 -0.315 1.00 0.00 60 ARG A CA 20
ATOM 23191 C C . ARG A 1 60 ? 11.936 -8.000 -0.976 1.00 0.00 60 ARG A C 20
ATOM 23192 O O . ARG A 1 60 ? 12.298 -9.049 -0.452 1.00 0.00 60 ARG A O 20
ATOM 23213 N N . GLU A 1 61 ? 11.259 -7.930 -2.109 1.00 0.00 61 GLU A N 20
ATOM 23214 C CA . GLU A 1 61 ? 10.861 -9.125 -2.821 1.00 0.00 61 GLU A CA 20
ATOM 23215 C C . GLU A 1 61 ? 12.074 -9.732 -3.514 1.00 0.00 61 GLU A C 20
ATOM 23216 O O . GLU A 1 61 ? 12.341 -10.924 -3.346 1.00 0.00 61 GLU A O 20
ATOM 23228 N N . LEU A 1 62 ? 12.793 -8.900 -4.253 1.00 0.00 62 LEU A N 20
ATOM 23229 C CA . LEU A 1 62 ? 13.955 -9.362 -4.989 1.00 0.00 62 LEU A CA 20
ATOM 23230 C C . LEU A 1 62 ? 15.183 -9.237 -4.094 1.00 0.00 62 LEU A C 20
ATOM 23231 O O . LEU A 1 62 ? 15.847 -10.224 -3.793 1.00 0.00 62 LEU A O 20
ATOM 23247 N N . GLY A 1 63 ? 15.467 -8.011 -3.681 1.00 0.00 63 GLY A N 20
ATOM 23248 C CA . GLY A 1 63 ? 16.609 -7.752 -2.823 1.00 0.00 63 GLY A CA 20
ATOM 23249 C C . GLY A 1 63 ? 17.072 -6.304 -2.954 1.00 0.00 63 GLY A C 20
ATOM 23250 O O . GLY A 1 63 ? 18.268 -6.033 -3.019 1.00 0.00 63 GLY A O 20
ATOM 23254 N N . ILE A 1 64 ? 16.104 -5.400 -2.984 1.00 0.00 64 ILE A N 20
ATOM 23255 C CA . ILE A 1 64 ? 16.398 -3.984 -3.094 1.00 0.00 64 ILE A CA 20
ATOM 23256 C C . ILE A 1 64 ? 16.599 -3.398 -1.699 1.00 0.00 64 ILE A C 20
ATOM 23257 O O . ILE A 1 64 ? 17.114 -2.291 -1.551 1.00 0.00 64 ILE A O 20
ATOM 23273 N N . ARG A 1 65 ? 16.185 -4.160 -0.697 1.00 0.00 65 ARG A N 20
ATOM 23274 C CA . ARG A 1 65 ? 16.313 -3.723 0.678 1.00 0.00 65 ARG A CA 20
ATOM 23275 C C . ARG A 1 65 ? 16.775 -4.887 1.554 1.00 0.00 65 ARG A C 20
ATOM 23276 O O . ARG A 1 65 ? 16.378 -4.963 2.728 1.00 0.00 65 ARG A O 20
ATOM 23297 N N . ARG A 1 66 ? 17.611 -5.743 0.986 1.00 0.00 66 ARG A N 20
ATOM 23298 C CA . ARG A 1 66 ? 18.114 -6.875 1.728 1.00 0.00 66 ARG A CA 20
ATOM 23299 C C . ARG A 1 66 ? 16.993 -7.507 2.568 1.00 0.00 66 ARG A C 20
ATOM 23300 O O . ARG A 1 66 ? 16.969 -8.736 2.660 1.00 0.00 66 ARG A O 20
#

Nearest PDB structures (foldseek):
  1r73-assembly1_A  TM=9.317E-01  e=9.739E-07  Thermotoga maritima
  8kab-assembly1_Z  TM=6.758E-01  e=5.414E-03  Mycolicibacterium smegmatis MC2 155
  7msc-assembly1_Y  TM=6.645E-01  e=6.496E-03  Mycobacterium tuberculosis H37Rv
  8cvm-assembly1_x  TM=6.646E-01  e=8.800E-03  Cutibacterium acnes
  3pip-assembly1_V  TM=6.501E-01  e=3.347E-02  Deinococcus radiodurans

Foldseek 3Di:
DDCCVLVVDDLVVLCVVLVCLLVVLVVLVVCVVVPRHDDCVVSVVSVVVNVVSVVVNVCVVVPVPD

Solvent-accessible surface area: 5560 Å² total; per-residue (Å²): 215,182,18,78,104,15,139,106,78,85,107,117,76,7,104,85,64,2,66,88,55,99,116,65,25,107,64,18,160,123,65,82,86,139,64,110,23,188,88,84,70,94,30,114,92,6,109,154,45,15,47,72,4,102,59,6,48,148,58,43,118,103,50,94,123,262

Secondary structure (DSSP, 8-state):
---SHHHHS-HHHHHHHHHHHHHHHHHHHHHHHHT----HHHHHHHHHHHHHHHHHHHHHHHTTT-

Radius of gyration: 13.11 Å; Cα contacts (8 Å, |Δi|>4): 46; chains: 1; bounding box: 39×23×20 Å

InterPro domains:
  IPR001854 Large ribosomal subunit protein uL29 [MF_00374] (1-60)
  IPR001854 Large ribosomal subunit protein uL29 [PF00831] (4-60)
  IPR001854 Large ribosomal subunit protein uL29 [TIGR00012] (5-60)
  IPR001854 Large ribosomal subunit protein uL29 [cd00427] (4-60)
  IPR018254 Large ribosomal subunit protein uL29, conserved site [PS00579] (39-53)
  IPR036049 Large ribosomal subunit protein uL29 superfamily [G3DSA:1.10.287.310] (1-66)
  IPR036049 Large ribosomal subunit protein uL29 superfamily [SSF46561] (1-63)
  IPR050063 Universal ribosomal protein uL29 [PTHR10916] (2-62)